Protein 6EDI (pdb70)

Secondary structure (DSSP, 8-state):
-EEEEE--GGGHHHHHHHSGGGGSS-EEEEEEEETTEEEEEEEE--SSSS--EEEEEEEEE-TTSBGGGHHHHHHHHHHHHHHHSTTTTHHHHTTEEEEEEEESS-EETTTEE---SSSBS-EEGGGS-TTTS-TTSEEEEEHHHHHHHHHHHHHHTT-HHHHEEEEE--TTHHHHSTTPPTTS---SS-EEEEEESSSEEEEEEEEETTTTEEEEEEE-GGGSBPBP--HHHHHHHHHHHHHHH-----SSSPPBGGGGTSHHHHHHHHHHHHS-SS-----S-HHHHHHHHHHT--HHHHHHHHHHHHHHHHHHHHHHHHH--SEEEE-SHHHHHTHHHHHSHHHHHHHHHHHTTSHHHHHH--GGGSEEEEE-S---HHHHHHHHHHHT--/-EEEEEE-GGGHHHHHHHSGGGSSS-EEEEEEEETTEEEEEEEE---SSS--EEEEEEEEE-TT-BGGGHHHHHHHHHHHHHHHSTTTTHHHHHTEEEEEEEESS-EETTTEE---SSSBS-EEGGGS-TTTS-TTSEEEEEHHHHHHHHHHHHHHHT-GGGTEEEEE--TTHHHHTTTPPTTS---SS-EEEEE-SSS-EEEEEEEETTTTEEEEEEE-GGGSBPBP--HHHHHHHHHHHHHHH-----TTSPPBGGGGTSHHHHHHHHHHHHT-SS--S-SS-HHHHHHHHHHT--HHHHHHHHHHHHHHHHHHHHHHHHH--SEEEE-SHHHHHTHHHHT-HHHHHHHHHHHTTSHHHHHH--GGGSEEEEE-S---HHHHHHHHHHHT--

Structure (mmCIF, N/CA/C/O backbone):
data_6EDI
#
_entry.id   6EDI
#
_cell.length_a   68.477
_cell.length_b   63.261
_cell.length_c   85.570
_cell.angle_alpha   90.000
_cell.angle_beta   107.810
_cell.angle_gamma   90.000
#
_symmetry.space_group_name_H-M   'P 1 21 1'
#
loop_
_entity.id
_entity.type
_entity.pdbx_description
1 polymer Glucokinase
2 water water
#
loop_
_atom_site.group_PDB
_atom_site.id
_atom_site.type_symbol
_atom_site.label_atom_id
_atom_site.label_alt_id
_atom_site.label_comp_id
_atom_site.label_asym_id
_atom_site.label_entity_id
_atom_site.label_seq_id
_atom_site.pdbx_PDB_ins_code
_atom_site.Cartn_x
_atom_site.Cartn_y
_atom_site.Cartn_z
_atom_site.occupancy
_atom_site.B_iso_or_equiv
_atom_site.auth_seq_id
_atom_site.auth_comp_id
_atom_site.auth_asym_id
_atom_site.auth_atom_id
_atom_site.pdbx_PDB_model_num
ATOM 1 N N . MET A 1 15 ? 9.908 -3.059 55.017 1.00 40.31 1 MET A N 1
ATOM 2 C CA . MET A 1 15 ? 9.797 -1.752 55.645 1.00 38.53 1 MET A CA 1
ATOM 3 C C . MET A 1 15 ? 10.168 -1.803 57.126 1.00 39.75 1 MET A C 1
ATOM 4 O O . MET A 1 15 ? 10.646 -2.821 57.623 1.00 43.45 1 MET A O 1
ATOM 9 N N . VAL A 1 16 ? 9.952 -0.692 57.820 1.00 31.07 2 VAL A N 1
ATOM 10 C CA . VAL A 1 16 ? 10.229 -0.609 59.249 1.00 32.35 2 VAL A CA 1
ATOM 11 C C . VAL A 1 16 ? 8.982 -0.978 60.055 1.00 35.60 2 VAL A C 1
ATOM 12 O O . VAL A 1 16 ? 7.970 -0.287 59.978 1.00 38.88 2 VAL A O 1
ATOM 16 N N . GLN A 1 17 ? 9.040 -2.060 60.821 1.00 35.70 3 GLN A N 1
ATOM 17 C CA . GLN A 1 17 ? 7.895 -2.393 61.674 1.00 37.24 3 GLN A CA 1
ATOM 18 C C . GLN A 1 17 ? 8.219 -2.100 63.114 1.00 35.37 3 GLN A C 1
ATOM 19 O O . GLN A 1 17 ? 9.225 -2.563 63.653 1.00 35.69 3 GLN A O 1
ATOM 25 N N . THR A 1 18 ? 7.352 -1.320 63.740 1.00 39.33 4 THR A N 1
ATOM 26 C CA . THR A 1 18 ? 7.569 -0.899 65.108 1.00 38.48 4 THR A CA 1
ATOM 27 C C . THR A 1 18 ? 6.332 -1.210 65.951 1.00 42.69 4 THR A C 1
ATOM 28 O O . THR A 1 18 ? 5.222 -0.785 65.623 1.00 46.88 4 THR A O 1
ATOM 32 N N . LYS A 1 19 ? 6.524 -1.971 67.025 1.00 39.69 5 LYS A N 1
ATOM 33 C CA . LYS A 1 19 ? 5.435 -2.292 67.937 1.00 42.20 5 LYS A CA 1
ATOM 34 C C . LYS A 1 19 ? 5.761 -1.789 69.339 1.00 39.89 5 LYS A C 1
ATOM 35 O O . LYS A 1 19 ? 6.798 -2.125 69.911 1.00 31.13 5 LYS A O 1
ATOM 41 N N . GLU A 1 20 ? 4.870 -0.988 69.903 1.00 35.34 6 GLU A N 1
ATOM 42 C CA . GLU A 1 20 ? 5.003 -0.622 71.303 1.00 32.92 6 GLU A CA 1
ATOM 43 C C . GLU A 1 20 ? 4.218 -1.657 72.095 1.00 36.77 6 GLU A C 1
ATOM 44 O O . GLU A 1 20 ? 3.103 -1.993 71.719 1.00 35.66 6 GLU A O 1
ATOM 50 N N . ILE A 1 21 ? 4.812 -2.181 73.164 1.00 34.24 7 ILE A N 1
ATOM 51 C CA . ILE A 1 21 ? 4.166 -3.199 73.982 1.00 33.26 7 ILE A CA 1
ATOM 52 C C . ILE A 1 21 ? 4.265 -2.858 75.458 1.00 35.71 7 ILE A C 1
ATOM 53 O O . ILE A 1 21 ? 5.171 -2.137 75.888 1.00 35.35 7 ILE A O 1
ATOM 58 N N . ALA A 1 22 ? 3.335 -3.387 76.242 1.00 33.56 8 ALA A N 1
ATOM 59 C CA . ALA A 1 22 ? 3.435 -3.275 77.688 1.00 36.45 8 ALA A CA 1
ATOM 60 C C . ALA A 1 22 ? 4.639 -4.070 78.156 1.00 33.34 8 ALA A C 1
ATOM 61 O O . ALA A 1 22 ? 4.952 -5.105 77.574 1.00 36.07 8 ALA A O 1
ATOM 63 N N . LEU A 1 23 ? 5.302 -3.619 79.219 1.00 32.89 9 LEU A N 1
ATOM 64 C CA . LEU A 1 23 ? 6.448 -4.367 79.749 1.00 33.71 9 LEU A CA 1
ATOM 65 C C . LEU A 1 23 ? 6.116 -5.831 80.045 1.00 39.63 9 LEU A C 1
ATOM 66 O O . LEU A 1 23 ? 6.936 -6.730 79.809 1.00 34.37 9 LEU A O 1
ATOM 71 N N . GLU A 1 24 ? 4.909 -6.069 80.547 1.00 34.92 10 GLU A N 1
ATOM 72 C CA . GLU A 1 24 ? 4.491 -7.424 80.886 1.00 40.55 10 GLU A CA 1
ATOM 73 C C . GLU A 1 24 ? 4.417 -8.314 79.641 1.00 37.35 10 GLU A C 1
ATOM 74 O O . GLU A 1 24 ? 4.546 -9.538 79.737 1.00 43.45 10 GLU A O 1
ATOM 80 N N . GLN A 1 25 ? 4.234 -7.699 78.474 1.00 37.32 11 GLN A N 1
ATOM 81 C CA . GLN A 1 25 ? 4.085 -8.439 77.217 1.00 36.32 11 GLN A CA 1
ATOM 82 C C . GLN A 1 25 ? 5.411 -8.677 76.496 1.00 33.32 11 GLN A C 1
ATOM 83 O O . GLN A 1 25 ? 5.406 -9.202 75.387 1.00 33.87 11 GLN A O 1
ATOM 89 N N . LEU A 1 26 ? 6.529 -8.281 77.101 1.00 37.40 12 LEU A N 1
ATOM 90 C CA . LEU A 1 26 ? 7.832 -8.355 76.418 1.00 33.29 12 LEU A CA 1
ATOM 91 C C . LEU A 1 26 ? 8.237 -9.770 75.994 1.00 39.06 12 LEU A C 1
ATOM 92 O O . LEU A 1 26 ? 8.429 -10.032 74.807 1.00 37.41 12 LEU A O 1
ATOM 97 N N . ALA A 1 27 ? 8.373 -10.680 76.951 1.00 37.59 13 ALA A N 1
ATOM 98 C CA . ALA A 1 27 ? 8.834 -12.028 76.615 1.00 38.99 13 ALA A CA 1
ATOM 99 C C . ALA A 1 27 ? 7.849 -12.696 75.661 1.00 36.92 13 ALA A C 1
ATOM 100 O O . ALA A 1 27 ? 8.233 -13.375 74.717 1.00 37.17 13 ALA A O 1
ATOM 102 N N . LEU A 1 28 ? 6.569 -12.490 75.934 1.00 32.96 14 LEU A N 1
ATOM 103 C CA . LEU A 1 28 ? 5.483 -12.941 75.076 1.00 34.45 14 LEU A CA 1
ATOM 104 C C . LEU A 1 28 ? 5.674 -12.514 73.616 1.00 36.53 14 LEU A C 1
ATOM 105 O O . LEU A 1 28 ? 5.400 -13.276 72.678 1.00 36.94 14 LEU A O 1
ATOM 110 N N . THR A 1 29 ? 6.127 -11.279 73.441 1.00 36.75 15 THR A N 1
ATOM 111 C CA . THR A 1 29 ? 6.352 -10.697 72.128 1.00 34.99 15 THR A CA 1
ATOM 112 C C . THR A 1 29 ? 7.621 -11.278 71.516 1.00 33.62 15 THR A C 1
ATOM 113 O O . THR A 1 29 ? 7.652 -11.614 70.328 1.00 33.24 15 THR A O 1
ATOM 117 N N . LEU A 1 30 ? 8.660 -11.413 72.335 1.00 34.58 16 LEU A N 1
ATOM 118 C CA . LEU A 1 30 ? 9.915 -12.009 71.879 1.00 38.93 16 LEU A CA 1
ATOM 119 C C . LEU A 1 30 ? 9.754 -13.477 71.477 1.00 42.45 16 LEU A C 1
ATOM 120 O O . LEU A 1 30 ? 10.286 -13.906 70.452 1.00 43.38 16 LEU A O 1
ATOM 125 N N . THR A 1 31 ? 9.029 -14.242 72.290 1.00 38.25 17 THR A N 1
ATOM 126 C CA . THR A 1 31 ? 8.793 -15.658 72.007 1.00 42.01 17 THR A CA 1
ATOM 127 C C . THR A 1 31 ? 7.766 -15.850 70.899 1.00 42.39 17 THR A C 1
ATOM 128 O O . THR A 1 31 ? 7.768 -16.876 70.213 1.00 48.55 17 THR A O 1
ATOM 132 N N . GLY A 1 32 ? 6.900 -14.858 70.721 1.00 42.40 18 GLY A N 1
ATOM 133 C CA . GLY A 1 32 ? 5.817 -14.949 69.756 1.00 41.63 18 GLY A CA 1
ATOM 134 C C . GLY A 1 32 ? 6.202 -14.829 68.289 1.00 45.95 18 GLY A C 1
ATOM 135 O O . GLY A 1 32 ? 5.460 -15.282 67.418 1.00 48.80 18 GLY A O 1
ATOM 136 N N . ASP A 1 33 ? 7.351 -14.215 68.018 1.00 40.49 19 ASP A N 1
ATOM 137 C CA . ASP A 1 33 ? 7.832 -13.998 66.654 1.00 42.82 19 ASP A CA 1
ATOM 138 C C . ASP A 1 33 ? 9.262 -14.531 66.573 1.00 40.80 19 ASP A C 1
ATOM 139 O O . ASP A 1 33 ? 10.182 -13.931 67.125 1.00 37.89 19 ASP A O 1
ATOM 144 N N . ALA A 1 34 ? 9.441 -15.645 65.862 1.00 45.87 20 ALA A N 1
ATOM 145 C CA . ALA A 1 34 ? 10.719 -16.357 65.798 1.00 40.76 20 ALA A CA 1
ATOM 146 C C . ALA A 1 34 ? 11.879 -15.533 65.241 1.00 38.92 20 ALA A C 1
ATOM 147 O O . ALA A 1 34 ? 13.039 -15.874 65.457 1.00 37.51 20 ALA A O 1
ATOM 149 N N . SER A 1 35 ? 11.579 -14.469 64.505 1.00 41.72 21 SER A N 1
ATOM 150 C CA . SER A 1 35 ? 12.633 -13.584 64.024 1.00 38.74 21 SER A CA 1
ATOM 151 C C . SER A 1 35 ? 13.552 -13.183 65.166 1.00 39.03 21 SER A C 1
ATOM 152 O O . SER A 1 35 ? 14.768 -13.164 65.012 1.00 33.50 21 SER A O 1
ATOM 155 N N . TRP A 1 36 ? 12.959 -12.905 66.322 1.00 32.28 22 TRP A N 1
ATOM 156 C CA . TRP A 1 36 ? 13.712 -12.586 67.528 1.00 35.41 22 TRP A CA 1
ATOM 157 C C . TRP A 1 36 ? 14.632 -13.713 68.011 1.00 38.28 22 TRP A C 1
ATOM 158 O O . TRP A 1 36 ? 15.575 -13.458 68.762 1.00 36.66 22 TRP A O 1
ATOM 169 N N . SER A 1 37 ? 14.345 -14.952 67.613 1.00 37.55 23 SER A N 1
ATOM 170 C CA . SER A 1 37 ? 15.138 -16.097 68.069 1.00 37.40 23 SER A CA 1
ATOM 171 C C . SER A 1 37 ? 16.549 -16.152 67.479 1.00 36.13 23 SER A C 1
ATOM 172 O O . SER A 1 37 ? 17.415 -16.850 68.011 1.00 38.68 23 SER A O 1
ATOM 175 N N . SER A 1 38 ? 16.790 -15.427 66.390 1.00 37.14 24 SER A N 1
ATOM 176 C CA . SER A 1 38 ? 18.113 -15.466 65.765 1.00 35.21 24 SER A CA 1
ATOM 177 C C . SER A 1 38 ? 18.633 -14.104 65.299 1.00 37.69 24 SER A C 1
ATOM 178 O O . SER A 1 38 ? 17.873 -13.146 65.144 1.00 29.34 24 SER A O 1
ATOM 181 N N . GLY A 1 39 ? 19.940 -14.033 65.077 1.00 33.47 25 GLY A N 1
ATOM 182 C CA . GLY A 1 39 ? 20.568 -12.797 64.630 1.00 35.23 25 GLY A CA 1
ATOM 183 C C . GLY A 1 39 ? 20.999 -11.881 65.756 1.00 32.97 25 GLY A C 1
ATOM 184 O O . GLY A 1 39 ? 20.602 -12.070 66.912 1.00 30.68 25 GLY A O 1
ATOM 185 N N . PRO A 1 40 ? 21.809 -10.864 65.421 1.00 32.38 26 PRO A N 1
ATOM 186 C CA . PRO A 1 40 ? 22.260 -9.894 66.418 1.00 30.01 26 PRO A CA 1
ATOM 187 C C . PRO A 1 40 ? 21.059 -9.135 66.960 1.00 29.42 26 PRO A C 1
ATOM 188 O O . PRO A 1 40 ? 20.076 -8.950 66.247 1.00 32.22 26 PRO A O 1
ATOM 192 N N . ILE A 1 41 ? 21.140 -8.707 68.210 1.00 29.25 27 ILE A N 1
ATOM 193 C CA . ILE A 1 41 ? 20.106 -7.866 68.783 1.00 27.87 27 ILE A CA 1
ATOM 194 C C . ILE A 1 41 ? 20.719 -6.519 69.149 1.00 23.66 27 ILE A C 1
ATOM 195 O O . ILE A 1 41 ? 21.741 -6.462 69.827 1.00 27.76 27 ILE A O 1
ATOM 200 N N . TYR A 1 42 ? 20.083 -5.434 68.707 1.00 29.38 28 TYR A N 1
ATOM 201 C CA . TYR A 1 42 ? 20.547 -4.089 69.027 1.00 27.02 28 TYR A CA 1
ATOM 202 C C . TYR A 1 42 ? 19.580 -3.437 70.041 1.00 27.54 28 TYR A C 1
ATOM 203 O O . TYR A 1 42 ? 18.385 -3.287 69.775 1.00 29.92 28 TYR A O 1
ATOM 212 N N . VAL A 1 43 ? 20.099 -3.110 71.223 1.00 27.08 29 VAL A N 1
ATOM 213 C CA . VAL A 1 43 ? 19.288 -2.506 72.277 1.00 27.15 29 VAL A CA 1
ATOM 214 C C . VAL A 1 43 ? 19.102 -1.031 71.948 1.00 26.97 29 VAL A C 1
ATOM 215 O O . VAL A 1 43 ? 20.068 -0.333 71.585 1.00 25.03 29 VAL A O 1
ATOM 219 N N . VAL A 1 44 ? 17.853 -0.585 72.020 1.00 26.25 30 VAL A N 1
ATOM 220 C CA . VAL A 1 44 ? 17.501 0.767 71.630 1.00 28.46 30 VAL A CA 1
ATOM 221 C C . VAL A 1 44 ? 16.771 1.446 72.771 1.00 28.43 30 VAL A C 1
ATOM 222 O O . VAL A 1 44 ? 16.049 0.805 73.555 1.00 30.46 30 VAL A O 1
ATOM 226 N N . CYS A 1 45 ? 16.971 2.752 72.865 1.00 24.44 31 CYS A N 1
ATOM 227 C CA . CYS A 1 45 ? 16.364 3.553 73.915 1.00 27.81 31 CYS A CA 1
ATOM 228 C C . CYS A 1 45 ? 16.418 5.007 73.481 1.00 28.35 31 CYS A C 1
ATOM 229 O O . CYS A 1 45 ? 17.425 5.467 72.953 1.00 28.93 31 CYS A O 1
ATOM 232 N N . ASP A 1 46 ? 15.317 5.719 73.677 1.00 29.29 32 ASP A N 1
ATOM 233 C CA . ASP A 1 46 ? 15.285 7.143 73.388 1.00 30.45 32 ASP A CA 1
ATOM 234 C C . ASP A 1 46 ? 14.533 7.830 74.518 1.00 35.84 32 ASP A C 1
ATOM 235 O O . ASP A 1 46 ? 13.555 7.285 75.044 1.00 34.78 32 ASP A O 1
ATOM 240 N N . VAL A 1 47 ? 15.021 9.001 74.920 1.00 36.68 33 VAL A N 1
ATOM 241 C CA . VAL A 1 47 ? 14.361 9.801 75.946 1.00 38.75 33 VAL A CA 1
ATOM 242 C C . VAL A 1 47 ? 13.820 11.098 75.340 1.00 41.53 33 VAL A C 1
ATOM 243 O O . VAL A 1 47 ? 14.508 11.756 74.567 1.00 41.42 33 VAL A O 1
ATOM 247 N N . GLY A 1 48 ? 12.576 11.443 75.658 1.00 41.14 34 GLY A N 1
ATOM 248 C CA . GLY A 1 48 ? 11.984 12.697 75.203 1.00 43.43 34 GLY A CA 1
ATOM 249 C C . GLY A 1 48 ? 10.681 12.992 75.928 1.00 48.91 34 GLY A C 1
ATOM 250 O O . GLY A 1 48 ? 9.762 12.166 75.926 1.00 45.93 34 GLY A O 1
ATOM 251 N N . GLY A 1 49 ? 10.590 14.162 76.555 1.00 48.44 35 GLY A N 1
ATOM 252 C CA . GLY A 1 49 ? 9.436 14.474 77.382 1.00 50.90 35 GLY A CA 1
ATOM 253 C C . GLY A 1 49 ? 9.467 13.699 78.688 1.00 46.57 35 GLY A C 1
ATOM 254 O O . GLY A 1 49 ? 10.459 13.733 79.414 1.00 51.01 35 GLY A O 1
ATOM 255 N N . THR A 1 50 ? 8.376 13.002 78.988 1.00 47.01 36 THR A N 1
ATOM 256 C CA . THR A 1 50 ? 8.291 12.177 80.190 1.00 51.86 36 THR A CA 1
ATOM 257 C C . THR A 1 50 ? 8.455 10.724 79.847 1.00 48.24 36 THR A C 1
ATOM 258 O O . THR A 1 50 ? 8.079 9.849 80.631 1.00 49.06 36 THR A O 1
ATOM 262 N N . SER A 1 51 ? 9.004 10.466 78.667 1.00 46.69 37 SER A N 1
ATOM 263 C CA . SER A 1 51 ? 8.866 9.158 78.062 1.00 45.19 37 SER A CA 1
ATOM 264 C C . SER A 1 51 ? 10.200 8.570 77.650 1.00 41.83 37 SER A C 1
ATOM 265 O O . SER A 1 51 ? 10.947 9.170 76.872 1.00 41.67 37 SER A O 1
ATOM 268 N N . ALA A 1 52 ? 10.492 7.390 78.181 1.00 37.80 38 ALA A N 1
ATOM 269 C CA . ALA A 1 52 ? 11.711 6.682 77.841 1.00 38.72 38 ALA A CA 1
ATOM 270 C C . ALA A 1 52 ? 11.328 5.367 77.181 1.00 39.54 38 ALA A C 1
ATOM 271 O O . ALA A 1 52 ? 10.886 4.436 77.852 1.00 38.38 38 ALA A O 1
ATOM 273 N N . ARG A 1 53 ? 11.474 5.281 75.865 1.00 38.22 39 ARG A N 1
ATOM 274 C CA . ARG A 1 53 ? 11.154 4.031 75.197 1.00 32.10 39 ARG A CA 1
ATOM 275 C C . ARG A 1 53 ? 12.392 3.159 75.238 1.00 32.84 39 ARG A C 1
ATOM 276 O O . ARG A 1 53 ? 13.476 3.610 74.895 1.00 27.88 39 ARG A O 1
ATOM 284 N N . VAL A 1 54 ? 12.239 1.921 75.699 1.00 31.25 40 VAL A N 1
ATOM 285 C CA . VAL A 1 54 ? 13.376 1.009 75.816 1.00 26.94 40 VAL A CA 1
ATOM 286 C C . VAL A 1 54 ? 13.014 -0.276 75.088 1.00 27.52 40 VAL A C 1
ATOM 287 O O . VAL A 1 54 ? 11.954 -0.834 75.321 1.00 27.32 40 VAL A O 1
ATOM 291 N N . GLY A 1 55 ? 13.878 -0.762 74.209 1.00 26.51 41 GLY A N 1
ATOM 292 C CA . GLY A 1 55 ? 13.551 -1.994 73.520 1.00 27.13 41 GLY A CA 1
ATOM 293 C C . GLY A 1 55 ? 14.689 -2.598 72.721 1.00 27.54 41 GLY A C 1
ATOM 294 O O . GLY A 1 55 ? 15.854 -2.424 73.046 1.00 27.77 41 GLY A O 1
ATOM 295 N N . PHE A 1 56 ? 14.321 -3.313 71.666 1.00 30.07 42 PHE A N 1
ATOM 296 C CA . PHE A 1 56 ? 15.254 -4.148 70.926 1.00 30.07 42 PHE A CA 1
ATOM 297 C C . PHE A 1 56 ? 14.973 -4.008 69.448 1.00 29.21 42 PHE A C 1
ATOM 298 O O . PHE A 1 56 ? 13.825 -3.824 69.039 1.00 29.35 42 PHE A O 1
ATOM 306 N N . SER A 1 57 ? 16.023 -4.092 68.642 1.00 26.42 43 SER A N 1
ATOM 307 C CA . SER A 1 57 ? 15.867 -3.989 67.201 1.00 31.34 43 SER A CA 1
ATOM 308 C C . SER A 1 57 ? 16.694 -5.069 66.526 1.00 28.50 43 SER A C 1
ATOM 309 O O . SER A 1 57 ? 17.666 -5.567 67.092 1.00 27.66 43 SER A O 1
ATOM 312 N N . GLN A 1 58 ? 16.305 -5.428 65.312 1.00 29.35 44 GLN A N 1
ATOM 313 C CA . GLN A 1 58 ? 17.111 -6.339 64.519 1.00 35.56 44 GLN A CA 1
ATOM 314 C C . GLN A 1 58 ? 16.794 -6.066 63.063 1.00 37.98 44 GLN A C 1
ATOM 315 O O . GLN A 1 58 ? 15.794 -5.413 62.757 1.00 35.52 44 GLN A O 1
ATOM 321 N N . ALA A 1 59 ? 17.656 -6.538 62.169 1.00 37.69 45 ALA A N 1
ATOM 322 C CA . ALA A 1 59 ? 17.364 -6.510 60.743 1.00 46.16 45 ALA A CA 1
ATOM 323 C C . ALA A 1 59 ? 16.812 -7.860 60.266 1.00 54.25 45 ALA A C 1
ATOM 324 O O . ALA A 1 59 ? 16.248 -8.631 61.042 1.00 48.62 45 ALA A O 1
ATOM 326 N N . SER A 1 60 ? 16.977 -8.116 58.971 1.00 61.28 46 SER A N 1
ATOM 327 C CA . SER A 1 60 ? 16.681 -9.403 58.336 1.00 62.77 46 SER A CA 1
ATOM 328 C C . SER A 1 60 ? 17.298 -9.314 56.938 1.00 67.70 46 SER A C 1
ATOM 329 O O . SER A 1 60 ? 17.130 -8.304 56.260 1.00 67.31 46 SER A O 1
ATOM 332 N N . GLN A 1 61 ? 18.018 -10.348 56.504 1.00 70.92 47 GLN A N 1
ATOM 333 C CA . GLN A 1 61 ? 18.836 -10.236 55.285 1.00 71.70 47 GLN A CA 1
ATOM 334 C C . GLN A 1 61 ? 18.067 -10.248 53.955 1.00 72.84 47 GLN A C 1
ATOM 335 O O . GLN A 1 61 ? 17.596 -11.297 53.499 1.00 74.57 47 GLN A O 1
ATOM 341 N N . HIS A 1 62 ? 17.942 -9.063 53.354 1.00 69.50 48 HIS A N 1
ATOM 342 C CA . HIS A 1 62 ? 17.445 -8.897 51.986 1.00 70.36 48 HIS A CA 1
ATOM 343 C C . HIS A 1 62 ? 18.143 -7.681 51.368 1.00 72.39 48 HIS A C 1
ATOM 344 O O . HIS A 1 62 ? 19.150 -7.205 51.898 1.00 72.39 48 HIS A O 1
ATOM 351 N N . ASP A 1 63 ? 17.621 -7.189 50.244 1.00 76.14 49 ASP A N 1
ATOM 352 C CA . ASP A 1 63 ? 17.957 -5.841 49.762 1.00 76.41 49 ASP A CA 1
ATOM 353 C C . ASP A 1 63 ? 16.746 -4.947 50.042 1.00 68.90 49 ASP A C 1
ATOM 354 O O . ASP A 1 63 ? 16.702 -3.764 49.688 1.00 64.54 49 ASP A O 1
ATOM 359 N N . ARG A 1 64 ? 15.758 -5.567 50.676 1.00 70.76 50 ARG A N 1
ATOM 360 C CA . ARG A 1 64 ? 14.679 -4.874 51.355 1.00 67.04 50 ARG A CA 1
ATOM 361 C C . ARG A 1 64 ? 14.719 -5.427 52.776 1.00 65.05 50 ARG A C 1
ATOM 362 O O . ARG A 1 64 ? 13.884 -6.257 53.153 1.00 70.50 50 ARG A O 1
ATOM 370 N N . SER A 1 65 ? 15.698 -4.967 53.554 1.00 58.92 51 SER A N 1
ATOM 371 C CA . SER A 1 65 ? 16.072 -5.621 54.812 1.00 59.40 51 SER A CA 1
ATOM 372 C C . SER A 1 65 ? 14.928 -5.878 55.787 1.00 62.55 51 SER A C 1
ATOM 373 O O . SER A 1 65 ? 14.895 -6.917 56.447 1.00 65.24 51 SER A O 1
ATOM 376 N N . GLY A 1 66 ? 13.979 -4.955 55.867 1.00 54.16 52 GLY A N 1
ATOM 377 C CA . GLY A 1 66 ? 12.988 -5.027 56.920 1.00 51.22 52 GLY A CA 1
ATOM 378 C C . GLY A 1 66 ? 13.690 -4.803 58.245 1.00 47.33 52 GLY A C 1
ATOM 379 O O . GLY A 1 66 ? 14.603 -5.538 58.624 1.00 47.11 52 GLY A O 1
ATOM 380 N N . LEU A 1 67 ? 13.289 -3.756 58.949 1.00 34.11 53 LEU A N 1
ATOM 381 C CA . LEU A 1 67 ? 13.875 -3.482 60.243 1.00 34.10 53 LEU A CA 1
ATOM 382 C C . LEU A 1 67 ? 12.734 -3.627 61.221 1.00 36.38 53 LEU A C 1
ATOM 383 O O . LEU A 1 67 ? 11.632 -3.178 60.924 1.00 35.93 53 LEU A O 1
ATOM 388 N N . HIS A 1 68 ? 12.982 -4.277 62.354 1.00 33.65 54 HIS A N 1
ATOM 389 C CA . HIS A 1 68 ? 11.942 -4.461 63.361 1.00 34.26 54 HIS A CA 1
ATOM 390 C C . HIS A 1 68 ? 12.381 -3.854 64.690 1.00 31.15 54 HIS A C 1
ATOM 391 O O . HIS A 1 68 ? 13.537 -3.984 65.097 1.00 31.09 54 HIS A O 1
ATOM 398 N N . ILE A 1 69 ? 11.449 -3.181 65.359 1.00 30.41 55 ILE A N 1
ATOM 399 C CA . ILE A 1 69 ? 11.702 -2.652 66.689 1.00 31.92 55 ILE A CA 1
ATOM 400 C C . ILE A 1 69 ? 10.530 -3.025 67.586 1.00 30.59 55 ILE A C 1
ATOM 401 O O . ILE A 1 69 ? 9.376 -3.021 67.159 1.00 33.45 55 ILE A O 1
ATOM 406 N N . ILE A 1 70 ? 10.852 -3.399 68.817 1.00 27.22 56 ILE A N 1
ATOM 407 C CA . ILE A 1 70 ? 9.850 -3.570 69.854 1.00 31.15 56 ILE A CA 1
ATOM 408 C C . ILE A 1 70 ? 10.293 -2.711 71.018 1.00 29.04 56 ILE A C 1
ATOM 409 O O . ILE A 1 70 ? 11.446 -2.771 71.407 1.00 27.74 56 ILE A O 1
ATOM 414 N N . TYR A 1 71 ? 9.397 -1.920 71.602 1.00 31.39 57 TYR A N 1
ATOM 415 C CA . TYR A 1 71 ? 9.799 -1.130 72.757 1.00 26.66 57 TYR A CA 1
ATOM 416 C C . TYR A 1 71 ? 8.685 -1.016 73.775 1.00 30.60 57 TYR A C 1
ATOM 417 O O . TYR A 1 71 ? 7.506 -1.108 73.434 1.00 31.48 57 TYR A O 1
ATOM 426 N N . VAL A 1 72 ? 9.086 -0.820 75.026 1.00 26.86 58 VAL A N 1
ATOM 427 C CA . VAL A 1 72 ? 8.174 -0.521 76.119 1.00 33.26 58 VAL A CA 1
ATOM 428 C C . VAL A 1 72 ? 8.307 0.962 76.415 1.00 33.31 58 VAL A C 1
ATOM 429 O O . VAL A 1 72 ? 9.420 1.486 76.492 1.00 34.41 58 VAL A O 1
ATOM 433 N N . ARG A 1 73 ? 7.188 1.661 76.550 1.00 30.83 59 ARG A N 1
ATOM 434 C CA . ARG A 1 73 ? 7.274 3.063 76.931 1.00 35.73 59 ARG A CA 1
ATOM 435 C C . ARG A 1 73 ? 7.225 3.159 78.444 1.00 38.59 59 ARG A C 1
ATOM 436 O O . ARG A 1 73 ? 6.231 2.784 79.065 1.00 36.77 59 ARG A O 1
ATOM 444 N N . PHE A 1 74 ? 8.315 3.633 79.036 1.00 35.37 60 PHE A N 1
ATOM 445 C CA . PHE A 1 74 ? 8.359 3.866 80.471 1.00 40.20 60 PHE A CA 1
ATOM 446 C C . PHE A 1 74 ? 8.093 5.340 80.695 1.00 41.00 60 PHE A C 1
ATOM 447 O O . PHE A 1 74 ? 8.289 6.151 79.789 1.00 40.02 60 PHE A O 1
ATOM 455 N N . LYS A 1 75 ? 7.631 5.690 81.890 1.00 42.66 61 LYS A N 1
ATOM 456 C CA . LYS A 1 75 ? 7.347 7.079 82.200 1.00 43.36 61 LYS A CA 1
ATOM 457 C C . LYS A 1 75 ? 8.344 7.599 83.213 1.00 39.96 61 LYS A C 1
ATOM 458 O O . LYS A 1 75 ? 8.515 7.010 84.281 1.00 39.21 61 LYS A O 1
ATOM 464 N N . VAL A 1 76 ? 9.012 8.697 82.864 1.00 43.48 62 VAL A N 1
ATOM 465 C CA . VAL A 1 76 ? 9.931 9.374 83.774 1.00 43.79 62 VAL A CA 1
ATOM 466 C C . VAL A 1 76 ? 9.121 10.160 84.809 1.00 44.12 62 VAL A C 1
ATOM 467 O O . VAL A 1 76 ? 8.829 11.347 84.632 1.00 45.06 62 VAL A O 1
ATOM 471 N N . THR A 1 77 ? 8.760 9.481 85.888 1.00 44.03 63 THR A N 1
ATOM 472 C CA . THR A 1 77 ? 7.830 10.031 86.864 1.00 44.18 63 THR A C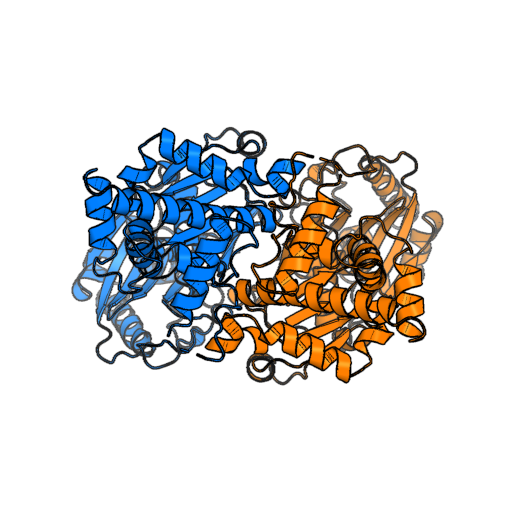A 1
ATOM 473 C C . THR A 1 77 ? 8.515 10.973 87.840 1.00 42.41 63 THR A C 1
ATOM 474 O O . THR A 1 77 ? 7.847 11.765 88.506 1.00 48.06 63 THR A O 1
ATOM 478 N N . LYS A 1 78 ? 9.841 10.882 87.928 1.00 45.20 64 LYS A N 1
ATOM 479 C CA . LYS A 1 78 ? 10.621 11.713 88.850 1.00 46.02 64 LYS A CA 1
ATOM 480 C C . LYS A 1 78 ? 11.298 12.871 88.113 1.00 41.36 64 LYS A C 1
ATOM 481 O O . LYS A 1 78 ? 12.062 13.630 88.708 1.00 42.59 64 LYS A O 1
ATOM 487 N N . SER A 1 79 ? 11.008 13.001 86.817 1.00 40.05 65 SER A N 1
ATOM 488 C CA . SER A 1 79 ? 11.651 14.012 85.970 1.00 43.31 65 SER A CA 1
ATOM 489 C C . SER A 1 79 ? 13.169 13.949 86.126 1.00 36.09 65 SER A C 1
ATOM 490 O O . SER A 1 79 ? 13.832 14.974 86.272 1.00 42.06 65 SER A O 1
ATOM 493 N N . ASP A 1 80 ? 13.701 12.729 86.095 1.00 39.48 66 ASP A N 1
ATOM 494 C CA . ASP A 1 80 ? 15.089 12.459 86.458 1.00 40.39 66 ASP A CA 1
ATOM 495 C C . ASP A 1 80 ? 15.679 11.402 85.523 1.00 40.05 66 ASP A C 1
ATOM 496 O O . ASP A 1 80 ? 15.152 10.288 85.430 1.00 34.78 66 ASP A O 1
ATOM 501 N N . ILE A 1 81 ? 16.787 11.747 84.863 1.00 34.28 67 ILE A N 1
ATOM 502 C CA . ILE A 1 81 ? 17.412 10.879 83.855 1.00 36.28 67 ILE A CA 1
ATOM 503 C C . ILE A 1 81 ? 17.945 9.572 84.439 1.00 33.76 67 ILE A C 1
ATOM 504 O O . ILE A 1 81 ? 18.081 8.573 83.726 1.00 35.58 67 ILE A O 1
ATOM 509 N N . ARG A 1 82 ? 18.262 9.584 85.731 1.00 37.60 68 ARG A N 1
ATOM 510 C CA . ARG A 1 82 ? 18.806 8.404 86.401 1.00 34.64 68 ARG A CA 1
ATOM 511 C C . ARG A 1 82 ? 17.740 7.324 86.554 1.00 37.84 68 ARG A C 1
ATOM 512 O O . ARG A 1 82 ? 18.049 6.172 86.844 1.00 36.98 68 ARG A O 1
ATOM 520 N N . GLN A 1 83 ? 16.484 7.696 86.336 1.00 37.47 69 GLN A N 1
ATOM 521 C CA . GLN A 1 83 ? 15.391 6.724 86.338 1.00 35.99 69 GLN A CA 1
ATOM 522 C C . GLN A 1 83 ? 15.521 5.701 85.198 1.00 34.80 69 GLN A C 1
ATOM 523 O O . GLN A 1 83 ? 14.881 4.656 85.227 1.00 36.68 69 GLN A O 1
ATOM 529 N N . LEU A 1 84 ? 16.371 5.980 84.207 1.00 37.33 70 LEU A N 1
ATOM 530 C CA . LEU A 1 84 ? 16.637 4.987 83.166 1.00 36.04 70 LEU A CA 1
ATOM 531 C C . LEU A 1 84 ? 17.120 3.680 83.802 1.00 34.69 70 LEU A C 1
ATOM 532 O O . LEU A 1 84 ? 16.782 2.604 83.329 1.00 34.82 70 LEU A O 1
ATOM 537 N N . LEU A 1 85 ? 17.882 3.785 84.892 1.00 37.72 71 LEU A N 1
ATOM 538 C CA . LEU A 1 85 ? 18.433 2.605 85.567 1.00 38.98 71 LEU A CA 1
ATOM 539 C C . LEU A 1 85 ? 17.332 1.673 86.060 1.00 38.48 71 LEU A C 1
ATOM 540 O O . LEU A 1 85 ? 17.418 0.451 85.907 1.00 37.35 71 LEU A O 1
ATOM 545 N N . GLU A 1 86 ? 16.296 2.255 86.648 1.00 39.54 72 GLU A N 1
ATOM 546 C CA . GLU A 1 86 ? 15.143 1.480 87.073 1.00 38.67 72 GLU A CA 1
ATOM 547 C C . GLU A 1 86 ? 14.563 0.754 85.879 1.00 35.73 72 GLU A C 1
ATOM 548 O O . GLU A 1 86 ? 14.278 -0.443 85.951 1.00 37.40 72 GLU A O 1
ATOM 554 N N . PHE A 1 87 ? 14.406 1.482 84.774 1.00 37.07 73 PHE A N 1
ATOM 555 C CA . PHE A 1 87 ? 13.776 0.929 83.576 1.00 36.12 73 PHE A CA 1
ATOM 556 C C . PHE A 1 87 ? 14.578 -0.244 83.007 1.00 33.39 73 PHE A C 1
ATOM 557 O O . PHE A 1 87 ? 14.016 -1.290 82.683 1.00 34.22 73 PHE A O 1
ATOM 565 N N . PHE A 1 88 ? 15.889 -0.065 82.885 1.00 34.38 74 PHE A N 1
ATOM 566 C CA . PHE A 1 88 ? 16.731 -1.130 82.356 1.00 34.17 74 PHE A CA 1
ATOM 567 C C . PHE A 1 88 ? 16.644 -2.366 83.249 1.00 36.80 74 PHE A C 1
ATOM 568 O O . PHE A 1 88 ? 16.571 -3.495 82.759 1.00 36.37 74 PHE A O 1
ATOM 576 N N . ASP A 1 89 ? 16.616 -2.147 84.561 1.00 36.88 75 ASP A N 1
ATOM 577 C CA . ASP A 1 89 ? 16.472 -3.263 85.488 1.00 37.62 75 ASP A CA 1
ATOM 578 C C . ASP A 1 89 ? 15.098 -3.949 85.374 1.00 34.84 75 ASP A C 1
ATOM 579 O O . ASP A 1 89 ? 15.022 -5.177 85.389 1.00 37.79 75 ASP A O 1
ATOM 584 N N . GLU A 1 90 ? 14.021 -3.176 85.234 1.00 33.60 76 GLU A N 1
ATOM 585 C CA . GLU A 1 90 ? 12.700 -3.780 85.017 1.00 37.95 76 GLU A CA 1
ATOM 586 C C . GLU A 1 90 ? 12.643 -4.626 83.743 1.00 38.83 76 GLU A C 1
ATOM 587 O O . GLU A 1 90 ? 11.957 -5.647 83.701 1.00 35.65 76 GLU A O 1
ATOM 593 N N . VAL A 1 91 ? 13.348 -4.195 82.699 1.00 37.88 77 VAL A N 1
ATOM 594 C CA . VAL A 1 91 ? 13.379 -4.952 81.447 1.00 34.13 77 VAL A CA 1
ATOM 595 C C . VAL A 1 91 ? 14.168 -6.234 81.660 1.00 37.56 77 VAL A C 1
ATOM 596 O O . VAL A 1 91 ? 13.744 -7.329 81.261 1.00 36.17 77 VAL A O 1
ATOM 600 N N . LEU A 1 92 ? 15.311 -6.081 82.317 1.00 35.14 78 LEU A N 1
ATOM 601 C CA . LEU A 1 92 ? 16.221 -7.185 82.558 1.00 41.82 78 LEU A CA 1
ATOM 602 C C . LEU A 1 92 ? 15.599 -8.222 83.506 1.00 43.16 78 LEU A C 1
ATOM 603 O O . LEU A 1 92 ? 15.598 -9.410 83.204 1.00 45.48 78 LEU A O 1
ATOM 608 N N . GLN A 1 93 ? 15.038 -7.771 84.627 1.00 44.39 79 GLN A N 1
ATOM 609 C CA . GLN A 1 93 ? 14.372 -8.685 85.556 1.00 46.90 79 GLN A CA 1
ATOM 610 C C . GLN A 1 93 ? 13.166 -9.365 84.902 1.00 45.46 79 GLN A C 1
ATOM 611 O O . GLN A 1 93 ? 12.842 -10.510 85.225 1.00 47.77 79 GLN A O 1
ATOM 617 N N . HIS A 1 94 ? 12.510 -8.680 83.969 1.00 41.92 80 HIS A N 1
ATOM 618 C CA . HIS A 1 94 ? 11.372 -9.281 83.273 1.00 42.91 80 HIS A CA 1
ATOM 619 C C . HIS A 1 94 ? 11.825 -10.393 82.342 1.00 42.51 80 HIS A C 1
ATOM 620 O O . HIS A 1 94 ? 11.152 -11.415 82.221 1.00 44.62 80 HIS A O 1
ATOM 627 N N . LEU A 1 95 ? 12.946 -10.176 81.654 1.00 40.94 81 LEU A N 1
ATOM 628 C CA . LEU A 1 95 ? 13.481 -11.181 80.745 1.00 40.98 81 LEU A CA 1
ATOM 629 C C . LEU A 1 95 ? 13.928 -12.441 81.487 1.00 44.80 81 LEU A C 1
ATOM 630 O O . LEU A 1 95 ? 13.717 -13.550 81.004 1.00 45.44 81 LEU A O 1
ATOM 635 N N . LYS A 1 96 ? 14.551 -12.272 82.653 1.00 45.68 82 LYS A N 1
ATOM 636 C CA . LYS A 1 96 ? 15.013 -13.419 83.438 1.00 49.40 82 LYS A CA 1
ATOM 637 C C . LYS A 1 96 ? 13.833 -14.146 84.088 1.00 50.62 82 LYS A C 1
ATOM 638 O O . LYS A 1 96 ? 13.894 -15.351 84.331 1.00 54.52 82 LYS A O 1
ATOM 644 N N . LYS A 1 97 ? 12.760 -13.407 84.360 1.00 47.78 83 LYS A N 1
ATOM 645 C CA . LYS A 1 97 ? 11.581 -13.962 85.022 1.00 51.24 83 LYS A CA 1
ATOM 646 C C . LYS A 1 97 ? 10.573 -14.572 84.049 1.00 53.90 83 LYS A C 1
ATOM 647 O O . LYS A 1 97 ? 9.830 -15.484 84.419 1.00 51.04 83 LYS A O 1
ATOM 653 N N . ASN A 1 98 ? 10.526 -14.053 82.822 1.00 50.67 84 ASN A N 1
ATOM 654 C CA . ASN A 1 98 ? 9.538 -14.515 81.843 1.00 47.60 84 ASN A CA 1
ATOM 655 C C . ASN A 1 98 ? 10.121 -15.207 80.607 1.00 51.57 84 ASN A C 1
ATOM 656 O O . ASN A 1 98 ? 9.389 -15.495 79.659 1.00 53.60 84 ASN A O 1
ATOM 661 N N . LEU A 1 99 ? 11.420 -15.491 80.618 1.00 45.27 85 LEU A N 1
ATOM 662 C CA . LEU A 1 99 ? 12.007 -16.336 79.581 1.00 50.35 85 LEU A CA 1
ATOM 663 C C . LEU A 1 99 ? 12.462 -17.654 80.204 1.00 52.11 85 LEU A C 1
ATOM 664 O O . LEU A 1 99 ? 12.941 -17.676 81.343 1.00 51.59 85 LEU A O 1
ATOM 669 N N . PRO A 1 100 ? 12.273 -18.764 79.471 1.00 51.88 86 PRO A N 1
ATOM 670 C CA . PRO A 1 100 ? 12.527 -20.107 80.008 1.00 51.62 86 PRO A CA 1
ATOM 671 C C . PRO A 1 100 ? 13.984 -20.315 80.442 1.00 55.11 86 PRO A C 1
ATOM 672 O O . PRO A 1 100 ? 14.230 -20.984 81.450 1.00 54.08 86 PRO A O 1
ATOM 676 N N . ASP A 1 101 ? 14.928 -19.752 79.688 1.00 51.11 87 ASP A N 1
ATOM 677 C CA . ASP A 1 101 ? 16.344 -19.850 80.025 1.00 48.56 87 ASP A CA 1
ATOM 678 C C . ASP A 1 101 ? 16.855 -18.573 80.698 1.00 48.43 87 ASP A C 1
ATOM 679 O O . ASP A 1 101 ? 18.035 -18.241 80.588 1.00 47.73 87 ASP A O 1
ATOM 684 N N . HIS A 1 102 ? 15.961 -17.860 81.380 1.00 52.35 88 HIS A N 1
ATOM 685 C CA . HIS A 1 102 ? 16.276 -16.566 81.999 1.00 49.90 88 HIS A CA 1
ATOM 686 C C . HIS A 1 102 ? 16.768 -15.550 80.964 1.00 50.51 88 HIS A C 1
ATOM 687 O O . HIS A 1 102 ? 17.526 -14.632 81.288 1.00 49.29 88 HIS A O 1
ATOM 694 N N . GLY A 1 103 ? 16.336 -15.721 79.716 1.00 47.81 89 GLY A N 1
ATOM 695 C CA . GLY A 1 103 ? 16.758 -14.840 78.646 1.00 47.05 89 GLY A CA 1
ATOM 696 C C . GLY A 1 103 ? 18.231 -14.986 78.325 1.00 45.67 89 GLY A C 1
ATOM 697 O O . GLY A 1 103 ? 18.868 -14.043 77.857 1.00 45.44 89 GLY A O 1
ATOM 698 N N . ALA A 1 104 ? 18.776 -16.174 78.568 1.00 44.67 90 ALA A N 1
ATOM 699 C CA . ALA A 1 104 ? 20.176 -16.442 78.254 1.00 42.41 90 ALA A CA 1
ATOM 700 C C . ALA A 1 104 ? 20.448 -16.423 76.754 1.00 43.31 90 ALA A C 1
ATOM 701 O O . ALA A 1 104 ? 21.377 -15.755 76.298 1.00 44.19 90 ALA A O 1
ATOM 703 N N . SER A 1 105 ? 19.657 -17.168 75.986 1.00 40.57 91 SER A N 1
ATOM 704 C CA . SER A 1 105 ? 19.879 -17.251 74.540 1.00 44.04 91 SER A CA 1
ATOM 705 C C . SER A 1 105 ? 19.667 -15.898 73.848 1.00 44.05 91 SER A C 1
ATOM 706 O O . SER A 1 105 ? 20.260 -15.623 72.800 1.00 38.79 91 SER A O 1
ATOM 709 N N . PHE A 1 106 ? 18.831 -15.054 74.446 1.00 39.37 92 PHE A N 1
ATOM 710 C CA . PHE A 1 106 ? 18.570 -13.720 73.907 1.00 40.61 92 PHE A CA 1
ATOM 711 C C . PHE A 1 106 ? 19.729 -12.747 74.160 1.00 34.91 92 PHE A C 1
ATOM 712 O O . PHE A 1 106 ? 20.278 -12.149 73.230 1.00 35.57 92 PHE A O 1
ATOM 720 N N . LEU A 1 107 ? 20.093 -12.601 75.429 1.00 34.14 93 LEU A N 1
ATOM 721 C CA . LEU A 1 107 ? 21.061 -11.601 75.844 1.00 37.77 93 LEU A CA 1
ATOM 722 C C . LEU A 1 107 ? 22.445 -11.856 75.255 1.00 37.00 93 LEU A C 1
ATOM 723 O O . LEU A 1 107 ? 23.234 -10.931 75.101 1.00 32.12 93 LEU A O 1
ATOM 728 N N . ARG A 1 108 ? 22.749 -13.107 74.926 1.00 37.93 94 ARG A N 1
ATOM 729 C CA . ARG A 1 108 ? 24.069 -13.403 74.364 1.00 32.93 94 ARG A CA 1
ATOM 730 C C . ARG A 1 108 ? 24.210 -12.852 72.955 1.00 34.01 94 ARG A C 1
ATOM 731 O O . ARG A 1 108 ? 25.319 -12.750 72.442 1.00 37.61 94 ARG A O 1
ATOM 739 N N . ARG A 1 109 ? 23.089 -12.509 72.327 1.00 32.25 95 ARG A N 1
ATOM 740 C CA . ARG A 1 109 ? 23.121 -11.973 70.970 1.00 30.48 95 ARG A CA 1
ATOM 741 C C . ARG A 1 109 ? 23.046 -10.450 70.933 1.00 27.58 95 ARG A C 1
ATOM 742 O O . ARG A 1 109 ? 23.005 -9.862 69.855 1.00 29.02 95 ARG A O 1
ATOM 750 N N . VAL A 1 110 ? 23.075 -9.819 72.107 1.00 28.09 96 VAL A N 1
ATOM 751 C CA . VAL A 1 110 ? 23.050 -8.354 72.188 1.00 31.05 96 VAL A CA 1
ATOM 752 C C . VAL A 1 110 ? 24.357 -7.828 71.626 1.00 29.63 96 VAL A C 1
ATOM 753 O O . VAL A 1 110 ? 25.420 -8.044 72.198 1.00 32.30 96 VAL A O 1
ATOM 757 N N . ALA A 1 111 ? 24.273 -7.147 70.490 1.00 28.73 97 ALA A N 1
ATOM 758 C CA . ALA A 1 111 ? 25.462 -6.696 69.779 1.00 29.96 97 ALA A CA 1
ATOM 759 C C . ALA A 1 111 ? 25.867 -5.270 70.146 1.00 28.13 97 ALA A C 1
ATOM 760 O O . ALA A 1 111 ? 27.004 -4.851 69.889 1.00 31.49 97 ALA A O 1
ATOM 762 N N . SER A 1 112 ? 24.938 -4.530 70.755 1.00 30.00 98 SER A N 1
ATOM 763 C CA . SER A 1 112 ? 25.185 -3.151 71.142 1.00 28.46 98 SER A CA 1
ATOM 764 C C . SER A 1 112 ? 24.004 -2.606 71.914 1.00 26.69 98 SER A C 1
ATOM 765 O O . SER A 1 112 ? 22.904 -3.162 71.880 1.00 26.77 98 SER A O 1
ATOM 768 N N . GLY A 1 113 ? 24.243 -1.498 72.599 1.00 28.63 99 GLY A N 1
ATOM 769 C CA . GLY A 1 113 ? 23.185 -0.767 73.269 1.00 26.83 99 GLY A CA 1
ATOM 770 C C . GLY A 1 113 ? 23.445 0.713 73.092 1.00 30.63 99 GLY A C 1
ATOM 771 O O . GLY A 1 113 ? 24.602 1.154 73.038 1.00 27.34 99 GLY A O 1
ATOM 772 N N . ALA A 1 114 ? 22.373 1.481 72.960 1.00 26.79 100 ALA A N 1
ATOM 773 C CA . ALA A 1 114 ? 22.511 2.915 72.739 1.00 27.36 100 ALA A CA 1
ATOM 774 C C . ALA A 1 114 ? 21.344 3.668 73.352 1.00 24.69 100 ALA A C 1
ATOM 775 O O . ALA A 1 114 ? 20.218 3.174 73.366 1.00 28.11 100 ALA A O 1
ATOM 777 N N . VAL A 1 115 ? 21.613 4.882 73.828 1.00 26.67 101 VAL A N 1
ATOM 778 C CA . VAL A 1 115 ? 20.547 5.729 74.339 1.00 28.61 101 VAL A CA 1
ATOM 779 C C . VAL A 1 115 ? 20.610 7.089 73.677 1.00 27.42 101 VAL A C 1
ATOM 780 O O . VAL A 1 115 ? 21.608 7.793 73.805 1.00 30.71 101 VAL A O 1
ATOM 784 N N . SER A 1 116 ? 19.549 7.427 72.946 1.00 29.24 102 SER A N 1
ATOM 785 C CA . SER A 1 116 ? 19.382 8.760 72.366 1.00 31.50 102 SER A CA 1
ATOM 786 C C . SER A 1 116 ? 18.758 9.651 73.427 1.00 30.66 102 SER A C 1
ATOM 787 O O . SER A 1 116 ? 17.695 9.324 73.966 1.00 31.03 102 SER A O 1
ATOM 790 N N . VAL A 1 117 ? 19.423 10.763 73.733 1.00 29.48 103 VAL A N 1
ATOM 791 C CA . VAL A 1 117 ? 18.943 11.693 74.748 1.00 32.02 103 VAL A CA 1
ATOM 792 C C . VAL A 1 117 ? 18.848 13.103 74.190 1.00 34.09 103 VAL A C 1
ATOM 793 O O . VAL A 1 117 ? 19.658 13.502 73.345 1.00 33.73 103 VAL A O 1
ATOM 797 N N . PRO A 1 118 ? 17.844 13.862 74.651 1.00 35.25 104 PRO A N 1
ATOM 798 C CA . PRO A 1 118 ? 17.632 15.232 74.189 1.00 38.09 104 PRO A CA 1
ATOM 799 C C . PRO A 1 118 ? 18.385 16.202 75.089 1.00 40.74 104 PRO A C 1
ATOM 800 O O . PRO A 1 118 ? 17.786 16.992 75.824 1.00 42.63 104 PRO A O 1
ATOM 804 N N . GLY A 1 119 ? 19.704 16.136 75.028 1.00 38.30 105 GLY A N 1
ATOM 805 C CA . GLY A 1 119 ? 20.529 17.037 75.802 1.00 40.74 105 GLY A CA 1
ATOM 806 C C . GLY A 1 119 ? 21.952 16.844 75.352 1.00 39.06 105 GLY A C 1
ATOM 807 O O . GLY A 1 119 ? 22.207 16.037 74.452 1.00 41.49 105 GLY A O 1
ATOM 808 N N . PRO A 1 120 ? 22.889 17.568 75.978 1.00 40.39 106 PRO A N 1
ATOM 809 C CA . PRO A 1 120 ? 24.286 17.454 75.561 1.00 39.26 106 PRO A CA 1
ATOM 810 C C . PRO A 1 120 ? 24.872 16.111 75.999 1.00 40.06 106 PRO A C 1
ATOM 811 O O . PRO A 1 120 ? 24.450 15.558 77.024 1.00 37.45 106 PRO A O 1
ATOM 815 N N . VAL A 1 121 ? 25.810 15.591 75.211 1.00 37.59 107 VAL A N 1
ATOM 816 C CA . VAL A 1 121 ? 26.427 14.292 75.464 1.00 39.88 107 VAL A CA 1
ATOM 817 C C . VAL A 1 121 ? 27.927 14.484 75.420 1.00 33.80 107 VAL A C 1
ATOM 818 O O . VAL A 1 121 ? 28.425 15.150 74.517 1.00 35.40 107 VAL A O 1
ATOM 822 N N . THR A 1 122 ? 28.645 13.905 76.382 1.00 33.99 108 THR A N 1
ATOM 823 C CA . THR A 1 122 ? 30.098 14.010 76.415 1.00 30.95 108 THR A CA 1
ATOM 824 C C . THR A 1 122 ? 30.772 12.698 76.062 1.00 33.44 108 THR A C 1
ATOM 825 O O . THR A 1 122 ? 30.665 11.724 76.814 1.00 30.77 108 THR A O 1
ATOM 829 N N . ASN A 1 123 ? 31.462 12.681 74.918 1.00 32.34 109 ASN A N 1
ATOM 830 C CA . ASN A 1 123 ? 32.207 11.509 74.465 1.00 34.37 109 ASN A CA 1
ATOM 831 C C . ASN A 1 123 ? 31.363 10.222 74.404 1.00 32.71 109 ASN A C 1
ATOM 832 O O . ASN A 1 123 ? 31.884 9.103 74.486 1.00 31.58 109 ASN A O 1
ATOM 837 N N . GLY A 1 124 ? 30.052 10.402 74.257 1.00 30.22 110 GLY A N 1
ATOM 838 C CA . GLY A 1 124 ? 29.119 9.291 74.219 1.00 31.98 110 GLY A CA 1
ATOM 839 C C . GLY A 1 124 ? 29.044 8.505 75.517 1.00 30.85 110 GLY A C 1
ATOM 840 O O . GLY A 1 124 ? 28.546 7.382 75.528 1.00 30.81 110 GLY A O 1
ATOM 841 N N . GLN A 1 125 ? 29.535 9.091 76.606 1.00 32.78 111 GLN A N 1
ATOM 842 C CA . GLN A 1 125 ? 29.717 8.364 77.865 1.00 36.32 111 GLN A CA 1
ATOM 843 C C . GLN A 1 125 ? 28.932 8.995 79.014 1.00 36.62 111 GLN A C 1
ATOM 844 O O . GLN A 1 125 ? 28.698 8.380 80.056 1.00 36.86 111 GLN A O 1
ATOM 850 N N . LEU A 1 126 ? 28.538 10.237 78.808 1.00 32.99 112 LEU A N 1
ATOM 851 C CA . LEU A 1 126 ? 27.934 11.024 79.857 1.00 38.98 112 LEU A CA 1
ATOM 852 C C . LEU A 1 126 ? 27.007 12.011 79.172 1.00 38.54 112 LEU A C 1
ATOM 853 O O . LEU A 1 126 ? 27.411 12.697 78.235 1.00 38.54 112 LEU A O 1
ATOM 858 N N . ALA A 1 127 ? 25.755 12.072 79.608 1.00 38.87 113 ALA A N 1
ATOM 859 C CA . ALA A 1 127 ? 24.830 13.044 79.034 1.00 40.45 113 ALA A CA 1
ATOM 860 C C . ALA A 1 127 ? 24.550 14.108 80.082 1.00 43.14 113 ALA A C 1
ATOM 861 O O . ALA A 1 127 ? 23.949 13.819 81.120 1.00 37.27 113 ALA A O 1
ATOM 863 N N . GLY A 1 128 ? 25.000 15.329 79.793 1.00 48.68 114 GLY A N 1
ATOM 864 C CA . GLY A 1 128 ? 25.140 16.390 80.780 1.00 44.43 114 GLY A CA 1
ATOM 865 C C . GLY A 1 128 ? 23.822 16.932 81.246 1.00 42.82 114 GLY A C 1
ATOM 866 O O . GLY A 1 128 ? 22.793 16.326 80.951 1.00 44.89 114 GLY A O 1
ATOM 867 N N . PRO A 1 129 ? 23.841 18.067 81.977 1.00 42.57 115 PRO A N 1
ATOM 868 C CA . PRO A 1 129 ? 22.578 18.569 82.520 1.00 40.12 115 PRO A CA 1
ATOM 869 C C . PRO A 1 129 ? 21.574 18.787 81.417 1.00 41.06 115 PRO A C 1
ATOM 870 O O . PRO A 1 129 ? 21.924 19.188 80.306 1.00 40.42 115 PRO A O 1
ATOM 874 N N . PHE A 1 130 ? 20.331 18.462 81.731 1.00 36.72 116 PHE A N 1
ATOM 875 C CA . PHE A 1 130 ? 19.213 18.706 80.853 1.00 38.86 116 PHE A CA 1
ATOM 876 C C . PHE A 1 130 ? 18.456 19.868 81.476 1.00 43.27 116 PHE A C 1
ATOM 877 O O . PHE A 1 130 ? 18.530 20.079 82.687 1.00 42.59 116 PHE A O 1
ATOM 885 N N . ASN A 1 131 ? 17.744 20.638 80.665 1.00 42.53 117 ASN A N 1
ATOM 886 C CA . ASN A 1 131 ? 17.042 21.801 81.199 1.00 47.83 117 ASN A CA 1
ATOM 887 C C . ASN A 1 131 ? 15.762 21.424 81.956 1.00 46.52 117 ASN A C 1
ATOM 888 O O . ASN A 1 131 ? 15.365 22.129 82.892 1.00 41.67 117 ASN A O 1
ATOM 893 N N . ASN A 1 132 ? 15.128 20.315 81.563 1.00 46.14 118 ASN A N 1
ATOM 894 C CA . ASN A 1 132 ? 13.857 19.905 82.184 1.00 42.93 118 ASN A CA 1
ATOM 895 C C . ASN A 1 132 ? 13.872 18.554 82.933 1.00 41.26 118 ASN A C 1
ATOM 896 O O . ASN A 1 132 ? 12.842 18.086 83.431 1.00 40.82 118 ASN A O 1
ATOM 901 N N . LEU A 1 133 ? 15.040 17.930 83.001 1.00 37.50 119 LEU A N 1
ATOM 902 C CA . LEU A 1 133 ? 15.200 16.701 83.760 1.00 40.47 119 LEU A CA 1
ATOM 903 C C . LEU A 1 133 ? 16.335 16.889 84.745 1.00 43.38 119 LEU A C 1
ATOM 904 O O . LEU A 1 133 ? 17.222 17.724 84.536 1.00 41.68 119 LEU A O 1
ATOM 909 N N . LYS A 1 134 ? 16.304 16.096 85.808 1.00 34.84 120 LYS A N 1
ATOM 910 C CA . LYS A 1 134 ? 17.347 16.096 86.821 1.00 35.86 120 LYS A CA 1
ATOM 911 C C . LYS A 1 134 ? 18.422 15.061 86.490 1.00 40.91 120 LYS A C 1
ATOM 912 O O . LYS A 1 134 ? 18.161 14.093 85.782 1.00 37.09 120 LYS A O 1
ATOM 918 N N . GLY A 1 135 ? 19.629 15.258 87.010 1.00 33.16 121 GLY A N 1
ATOM 919 C CA . GLY A 1 135 ? 20.621 14.201 87.008 1.00 38.17 121 GLY A CA 1
ATOM 920 C C . GLY A 1 135 ? 21.517 14.153 85.788 1.00 36.65 121 GLY A C 1
ATOM 921 O O . GLY A 1 135 ? 21.312 14.874 84.805 1.00 39.22 121 GLY A O 1
ATOM 922 N N . ILE A 1 136 ? 22.514 13.282 85.866 1.00 38.44 122 ILE A N 1
ATOM 923 C CA . ILE A 1 136 ? 23.419 13.033 84.757 1.00 40.14 122 ILE A CA 1
ATOM 924 C C . ILE A 1 136 ? 23.287 11.578 84.317 1.00 38.87 122 ILE A C 1
ATOM 925 O O . ILE A 1 136 ? 23.220 10.672 85.152 1.00 42.37 122 ILE A O 1
ATOM 930 N N . ALA A 1 137 ? 23.198 11.358 83.008 1.00 35.21 123 ALA A N 1
ATOM 931 C CA . ALA A 1 137 ? 23.237 10.009 82.460 1.00 36.44 123 ALA A CA 1
ATOM 932 C C . ALA A 1 137 ? 24.690 9.598 82.362 1.00 38.51 123 ALA A C 1
ATOM 933 O O . ALA A 1 137 ? 25.479 10.278 81.706 1.00 34.94 123 ALA A O 1
ATOM 935 N N . ARG A 1 138 ? 25.051 8.505 83.023 1.00 37.00 124 ARG A N 1
ATOM 936 C CA . ARG A 1 138 ? 26.400 7.966 82.897 1.00 40.91 124 ARG A CA 1
ATOM 937 C C . ARG A 1 138 ? 26.313 6.562 82.326 1.00 40.16 124 ARG A C 1
ATOM 938 O O . ARG A 1 138 ? 25.733 5.673 82.949 1.00 37.14 124 ARG A O 1
ATOM 946 N N . LEU A 1 139 ? 26.876 6.379 81.134 1.00 36.45 125 LEU A N 1
ATOM 947 C CA . LEU A 1 139 ? 26.814 5.102 80.430 1.00 35.23 125 LEU A CA 1
ATOM 948 C C . LEU A 1 139 ? 27.350 3.945 81.280 1.00 36.56 125 LEU A C 1
ATOM 949 O O . LEU A 1 139 ? 26.801 2.837 81.267 1.00 30.90 125 LEU A O 1
ATOM 954 N N . VAL A 1 140 ? 28.413 4.216 82.028 1.00 37.59 126 VAL A N 1
ATOM 955 C CA . VAL A 1 140 ? 29.051 3.199 82.863 1.00 37.34 126 VAL A CA 1
ATOM 956 C C . VAL A 1 140 ? 28.111 2.615 83.939 1.00 43.10 126 VAL A C 1
ATOM 957 O O . VAL A 1 140 ? 28.296 1.477 84.378 1.00 43.08 126 VAL A O 1
ATOM 961 N N . ASP A 1 141 ? 27.098 3.377 84.352 1.00 36.70 127 ASP A N 1
ATOM 962 C CA . ASP A 1 141 ? 26.155 2.887 85.364 1.00 40.60 127 ASP A CA 1
ATOM 963 C C . ASP A 1 141 ? 25.125 1.906 84.803 1.00 39.49 127 ASP A C 1
ATOM 964 O O . ASP A 1 141 ? 24.357 1.303 85.557 1.00 40.70 127 ASP A O 1
ATOM 969 N N . TYR A 1 142 ? 25.106 1.757 83.480 1.00 37.96 128 TYR A N 1
ATOM 970 C CA . TYR A 1 142 ? 24.054 0.999 82.807 1.00 35.27 128 TYR A CA 1
ATOM 971 C C . TYR A 1 142 ? 24.347 -0.494 82.797 1.00 35.45 128 TYR A C 1
ATOM 972 O O . TYR A 1 142 ? 25.512 -0.893 82.762 1.00 33.04 128 TYR A O 1
ATOM 981 N N . PRO A 1 143 ? 23.283 -1.320 82.831 1.00 31.35 129 PRO A N 1
ATOM 982 C CA . PRO A 1 143 ? 23.332 -2.788 82.788 1.00 35.93 129 PRO A CA 1
ATOM 983 C C . PRO A 1 143 ? 24.148 -3.318 81.627 1.00 34.01 129 PRO A C 1
ATOM 984 O O . PRO A 1 143 ? 23.757 -3.136 80.477 1.00 35.09 129 PRO A O 1
ATOM 988 N N . VAL A 1 144 ? 25.242 -4.005 81.926 1.00 35.13 130 VAL A N 1
ATOM 989 C CA . VAL A 1 144 ? 26.133 -4.510 80.899 1.00 39.28 130 VAL A CA 1
ATOM 990 C C . VAL A 1 144 ? 25.446 -5.504 79.957 1.00 38.00 130 VAL A C 1
ATOM 991 O O . VAL A 1 144 ? 25.820 -5.635 78.790 1.00 34.22 130 VAL A O 1
ATOM 995 N N . GLU A 1 145 ? 24.425 -6.186 80.460 1.00 35.59 131 GLU A N 1
ATOM 996 C CA . GLU A 1 145 ? 23.699 -7.130 79.631 1.00 35.82 131 GLU A CA 1
ATOM 997 C C . GLU A 1 145 ? 22.899 -6.411 78.547 1.00 35.39 131 GLU A C 1
ATOM 998 O O . GLU A 1 145 ? 22.619 -6.985 77.492 1.00 31.84 131 GLU A O 1
ATOM 1004 N N . LEU A 1 146 ? 22.515 -5.162 78.809 1.00 32.99 132 LEU A N 1
ATOM 1005 C CA . LEU A 1 146 ? 21.820 -4.371 77.792 1.00 34.33 132 LEU A CA 1
ATOM 1006 C C . LEU A 1 146 ? 22.785 -3.446 77.073 1.00 32.59 132 LEU A C 1
ATOM 1007 O O . LEU A 1 146 ? 22.543 -3.050 75.932 1.00 31.01 132 LEU A O 1
ATOM 1012 N N . PHE A 1 147 ? 23.886 -3.114 77.736 1.00 30.60 133 PHE A N 1
ATOM 1013 C CA . PHE A 1 147 ? 24.864 -2.204 77.152 1.00 32.19 133 PHE A CA 1
ATOM 1014 C C . PHE A 1 147 ? 26.268 -2.771 77.259 1.00 29.46 133 PHE A C 1
ATOM 1015 O O . PHE A 1 147 ? 27.012 -2.427 78.190 1.00 33.36 133 PHE A O 1
ATOM 1023 N N . PRO A 1 148 ? 26.638 -3.634 76.291 1.00 31.44 134 PRO A N 1
ATOM 1024 C CA . PRO A 1 148 ? 27.905 -4.366 76.373 1.00 36.43 134 PRO A CA 1
ATOM 1025 C C . PRO A 1 148 ? 29.099 -3.436 76.403 1.00 36.23 134 PRO A C 1
ATOM 1026 O O . PRO A 1 148 ? 29.098 -2.392 75.732 1.00 30.86 134 PRO A O 1
ATOM 1030 N N . LYS A 1 149 ? 30.089 -3.817 77.203 1.00 33.36 135 LYS A N 1
ATOM 1031 C CA . LYS A 1 149 ? 31.333 -3.078 77.327 1.00 37.16 135 LYS A CA 1
ATOM 1032 C C . LYS A 1 149 ? 31.921 -2.853 75.948 1.00 34.83 135 LYS A C 1
ATOM 1033 O O . LYS A 1 149 ? 31.975 -3.779 75.147 1.00 35.42 135 LYS A O 1
ATOM 1039 N N . GLY A 1 150 ? 32.324 -1.618 75.657 1.00 28.39 136 GLY A N 1
ATOM 1040 C CA . GLY A 1 150 ? 32.981 -1.314 74.399 1.00 33.71 136 GLY A CA 1
ATOM 1041 C C . GLY A 1 150 ? 32.077 -1.372 73.181 1.00 33.93 136 GLY A C 1
ATOM 1042 O O . GLY A 1 150 ? 32.539 -1.286 72.047 1.00 32.16 136 GLY A O 1
ATOM 1043 N N . ARG A 1 151 ? 30.776 -1.500 73.414 1.00 32.57 137 ARG A N 1
ATOM 1044 C CA . ARG A 1 151 ? 29.823 -1.612 72.322 1.00 31.24 137 ARG A CA 1
ATOM 1045 C C . ARG A 1 151 ? 28.593 -0.758 72.604 1.00 31.42 137 ARG A C 1
ATOM 1046 O O . ARG A 1 151 ? 27.502 -1.063 72.134 1.00 29.23 137 ARG A O 1
ATOM 1054 N N . SER A 1 152 ? 28.779 0.318 73.367 1.00 32.73 138 SER A N 1
ATOM 1055 C CA . SER A 1 152 ? 27.657 1.109 73.857 1.00 26.64 138 SER A CA 1
ATOM 1056 C C . SER A 1 152 ? 27.949 2.612 73.906 1.00 24.98 138 SER A C 1
ATOM 1057 O O . SER A 1 152 ? 29.084 3.026 74.106 1.00 29.09 138 SER A O 1
ATOM 1060 N N . ALA A 1 153 ? 26.919 3.431 73.734 1.00 28.50 139 ALA A N 1
ATOM 1061 C CA . ALA A 1 153 ? 27.134 4.874 73.725 1.00 27.01 139 ALA A CA 1
ATOM 1062 C C . ALA A 1 153 ? 25.853 5.596 74.033 1.00 27.85 139 ALA A C 1
ATOM 1063 O O . ALA A 1 153 ? 24.761 5.101 73.724 1.00 25.89 139 ALA A O 1
ATOM 1065 N N . LEU A 1 154 ? 25.990 6.771 74.636 1.00 30.01 140 LEU A N 1
ATOM 1066 C CA . LEU A 1 154 ? 24.912 7.735 74.651 1.00 30.18 140 LEU A CA 1
ATOM 1067 C C . LEU A 1 154 ? 25.000 8.508 73.347 1.00 27.48 140 LEU A C 1
ATOM 1068 O O . LEU A 1 154 ? 26.085 8.850 72.891 1.00 27.83 140 LEU A O 1
ATOM 1073 N N . LEU A 1 155 ? 23.854 8.760 72.737 1.00 26.75 141 LEU A N 1
ATOM 1074 C CA . LEU A 1 155 ? 23.808 9.509 71.498 1.00 28.64 141 LEU A CA 1
ATOM 1075 C C . LEU A 1 155 ? 22.978 10.776 71.667 1.00 27.96 141 LEU A C 1
ATOM 1076 O O . LEU A 1 155 ? 21.917 10.773 72.324 1.00 30.12 141 LEU A O 1
ATOM 1081 N N . ASN A 1 156 ? 23.461 11.858 71.069 1.00 29.55 142 ASN A N 1
ATOM 1082 C CA . ASN A 1 156 ? 22.633 13.042 70.862 1.00 30.52 142 ASN A CA 1
ATOM 1083 C C . ASN A 1 156 ? 21.459 12.666 69.987 1.00 30.45 142 ASN A C 1
ATOM 1084 O O . ASN A 1 156 ? 21.556 11.746 69.176 1.00 28.50 142 ASN A O 1
ATOM 1089 N N . ASP A 1 157 ? 20.347 13.368 70.161 1.00 30.00 143 ASP A N 1
ATOM 1090 C CA . ASP A 1 157 ? 19.143 13.152 69.364 1.00 33.22 143 ASP A CA 1
ATOM 1091 C C . ASP A 1 157 ? 19.451 13.123 67.848 1.00 27.51 143 ASP A C 1
ATOM 1092 O O . ASP A 1 157 ? 19.069 12.181 67.136 1.00 23.65 143 ASP A O 1
ATOM 1097 N N . LEU A 1 158 ? 20.176 14.118 67.359 1.00 25.66 144 LEU A N 1
ATOM 1098 C CA . LEU A 1 158 ? 20.471 14.186 65.924 1.00 25.88 144 LEU A CA 1
ATOM 1099 C C . LEU A 1 158 ? 21.548 13.189 65.479 1.00 25.79 144 LEU A C 1
ATOM 1100 O O . LEU A 1 158 ? 21.616 12.812 64.307 1.00 23.25 144 LEU A O 1
ATOM 1105 N N . GLU A 1 159 ? 22.392 12.777 66.414 1.00 21.65 145 GLU A N 1
ATOM 1106 C CA . GLU A 1 159 ? 23.385 11.743 66.122 1.00 25.22 145 GLU A CA 1
ATOM 1107 C C . GLU A 1 159 ? 22.642 10.434 65.899 1.00 26.04 145 GLU A C 1
ATOM 1108 O O . GLU A 1 159 ? 22.849 9.734 64.893 1.00 25.33 145 GLU A O 1
ATOM 1114 N N . ALA A 1 160 ? 21.725 10.127 66.814 1.00 25.01 146 ALA A N 1
ATOM 1115 C CA . ALA A 1 160 ? 20.919 8.927 66.671 1.00 26.05 146 ALA A CA 1
ATOM 1116 C C . ALA A 1 160 ? 20.072 8.989 65.400 1.00 22.48 146 ALA A C 1
ATOM 1117 O O . ALA A 1 160 ? 19.903 7.985 64.730 1.00 23.28 146 ALA A O 1
ATOM 1119 N N . GLY A 1 161 ? 19.556 10.165 65.056 1.00 25.74 147 GLY A N 1
ATOM 1120 C CA . GLY A 1 161 ? 18.735 10.306 63.852 1.00 26.40 147 GLY A CA 1
ATOM 1121 C C . GLY A 1 161 ? 19.504 9.996 62.580 1.00 26.10 147 GLY A C 1
ATOM 1122 O O . GLY A 1 161 ? 19.012 9.317 61.658 1.00 23.14 147 GLY A O 1
ATOM 1123 N N . ALA A 1 162 ? 20.729 10.498 62.536 1.00 25.35 148 ALA A N 1
ATOM 1124 C CA . ALA A 1 162 ? 21.637 10.222 61.431 1.00 23.71 148 ALA A CA 1
ATOM 1125 C C . ALA A 1 162 ? 21.938 8.728 61.317 1.00 22.26 148 ALA A C 1
ATOM 1126 O O . ALA A 1 162 ? 21.944 8.172 60.209 1.00 22.20 148 ALA A O 1
ATOM 1128 N N . TYR A 1 163 ? 22.188 8.070 62.445 1.00 22.25 149 TYR A N 1
ATOM 1129 C CA . TYR A 1 163 ? 22.362 6.613 62.400 1.00 25.35 149 TYR A CA 1
ATOM 1130 C C . TYR A 1 163 ? 21.099 5.922 61.855 1.00 25.03 149 TYR A C 1
ATOM 1131 O O . TYR A 1 163 ? 21.171 4.863 61.218 1.00 24.26 149 TYR A O 1
ATOM 1140 N N . GLY A 1 164 ? 19.935 6.517 62.107 1.00 23.89 150 GLY A N 1
ATOM 1141 C CA . GLY A 1 164 ? 18.696 5.971 61.590 1.00 21.96 150 GLY A CA 1
ATOM 1142 C C . GLY A 1 164 ? 18.645 6.056 60.076 1.00 23.07 150 GLY A C 1
ATOM 1143 O O . GLY A 1 164 ? 18.188 5.131 59.399 1.00 23.94 150 GLY A O 1
ATOM 1144 N N . VAL A 1 165 ? 19.120 7.175 59.543 1.00 21.37 151 VAL A N 1
ATOM 1145 C CA . VAL A 1 165 ? 19.174 7.367 58.099 1.00 19.64 151 VAL A CA 1
ATOM 1146 C C . VAL A 1 165 ? 20.073 6.312 57.495 1.00 24.21 151 VAL A C 1
ATOM 1147 O O . VAL A 1 165 ? 19.731 5.698 56.479 1.00 23.26 151 VAL A O 1
ATOM 1151 N N . LEU A 1 166 ? 21.227 6.105 58.128 1.00 23.16 152 LEU A N 1
ATOM 1152 C CA . LEU A 1 166 ? 22.174 5.100 57.656 1.00 21.92 152 LEU A CA 1
ATOM 1153 C C . LEU A 1 166 ? 21.529 3.720 57.717 1.00 27.67 152 LEU A C 1
ATOM 1154 O O . LEU A 1 166 ? 21.664 2.920 56.794 1.00 26.72 152 LEU A O 1
ATOM 1159 N N . ALA A 1 167 ? 20.822 3.452 58.810 1.00 24.53 153 ALA A N 1
ATOM 1160 C CA . ALA A 1 167 ? 20.165 2.164 58.985 1.00 25.49 153 ALA A CA 1
ATOM 1161 C C . ALA A 1 167 ? 19.187 1.917 57.843 1.00 25.90 153 ALA A C 1
ATOM 1162 O O . ALA A 1 167 ? 19.176 0.838 57.246 1.00 27.63 153 ALA A O 1
ATOM 1164 N N . LEU A 1 168 ? 18.369 2.919 57.544 1.00 26.35 154 LEU A N 1
ATOM 1165 C CA . LEU A 1 168 ? 17.402 2.813 56.456 1.00 25.99 154 LEU A CA 1
ATOM 1166 C C . LEU A 1 168 ? 18.099 2.578 55.126 1.00 25.40 154 LEU A C 1
ATOM 1167 O O . LEU A 1 168 ? 17.629 1.800 54.285 1.00 29.68 154 LEU A O 1
ATOM 1172 N N . SER A 1 169 ? 19.217 3.269 54.937 1.00 27.69 155 SER A N 1
ATOM 1173 C CA . SER A 1 169 ? 20.000 3.158 53.718 1.00 26.65 155 SER A CA 1
ATOM 1174 C C . SER A 1 169 ? 20.550 1.740 53.534 1.00 29.34 155 SER A C 1
ATOM 1175 O O . SER A 1 169 ? 20.357 1.128 52.483 1.00 24.57 155 SER A O 1
ATOM 1178 N N . ASN A 1 170 ? 21.244 1.229 54.554 1.00 30.75 156 ASN A N 1
ATOM 1179 C CA . ASN A 1 170 ? 21.823 -0.115 54.484 1.00 27.66 156 ASN A CA 1
ATOM 1180 C C . ASN A 1 170 ? 20.746 -1.173 54.310 1.00 32.53 156 ASN A C 1
ATOM 1181 O O . ASN A 1 170 ? 20.993 -2.246 53.766 1.00 32.26 156 ASN A O 1
ATOM 1186 N N . ALA A 1 171 ? 19.541 -0.854 54.769 1.00 28.29 157 ALA A N 1
ATOM 1187 C CA . ALA A 1 171 ? 18.420 -1.759 54.628 1.00 34.85 157 ALA A CA 1
ATOM 1188 C C . ALA A 1 171 ? 17.852 -1.785 53.209 1.00 33.42 157 ALA A C 1
ATOM 1189 O O . ALA A 1 171 ? 17.046 -2.660 52.883 1.00 40.29 157 ALA A O 1
ATOM 1191 N N . GLY A 1 172 ? 18.243 -0.823 52.378 1.00 27.54 158 GLY A N 1
ATOM 1192 C CA . GLY A 1 172 ? 17.769 -0.759 51.003 1.00 28.34 158 GLY A CA 1
ATOM 1193 C C . GLY A 1 172 ? 16.424 -0.063 50.910 1.00 31.42 158 GLY A C 1
ATOM 1194 O O . GLY A 1 172 ? 15.754 -0.122 49.884 1.00 31.58 158 GLY A O 1
ATOM 1195 N N . ILE A 1 173 ? 16.047 0.624 51.985 1.00 27.99 159 ILE A N 1
ATOM 1196 C CA . ILE A 1 173 ? 14.697 1.146 52.146 1.00 27.19 159 ILE A CA 1
ATOM 1197 C C . ILE A 1 173 ? 14.653 2.681 52.203 1.00 30.15 159 ILE A C 1
ATOM 1198 O O . ILE A 1 173 ? 13.623 3.287 52.522 1.00 30.07 159 ILE A O 1
ATOM 1203 N N . LEU A 1 174 ? 15.773 3.314 51.866 1.00 27.12 160 LEU A N 1
ATOM 1204 C CA . LEU A 1 174 ? 15.854 4.781 51.944 1.00 23.84 160 LEU A CA 1
ATOM 1205 C C . LEU A 1 174 ? 14.758 5.483 51.136 1.00 24.32 160 LEU A C 1
ATOM 1206 O O . LEU A 1 174 ? 14.136 6.419 51.627 1.00 27.30 160 LEU A O 1
ATOM 1211 N N . SER A 1 175 ? 14.495 5.011 49.919 1.00 25.54 161 SER A N 1
ATOM 1212 C CA . SER A 1 175 ? 13.545 5.692 49.042 1.00 30.74 161 SER A CA 1
ATOM 1213 C C . SER A 1 175 ? 12.091 5.677 49.572 1.00 32.90 161 SER A C 1
ATOM 1214 O O . SER A 1 175 ? 11.267 6.501 49.173 1.00 30.93 161 SER A O 1
ATOM 1217 N N . ASP A 1 176 ? 11.768 4.741 50.456 1.00 27.61 162 ASP A N 1
ATOM 1218 C CA . ASP A 1 176 ? 10.421 4.735 51.035 1.00 30.96 162 ASP A CA 1
ATOM 1219 C C . ASP A 1 176 ? 10.219 5.872 52.041 1.00 33.09 162 ASP A C 1
ATOM 1220 O O . ASP A 1 176 ? 9.091 6.264 52.312 1.00 34.88 162 ASP A O 1
ATOM 1225 N N . TYR A 1 177 ? 11.314 6.418 52.564 1.00 27.75 163 TYR A N 1
ATOM 1226 C CA . TYR A 1 177 ? 11.239 7.402 53.641 1.00 29.42 163 TYR A CA 1
ATOM 1227 C C . TYR A 1 177 ? 11.753 8.775 53.239 1.00 29.57 163 TYR A C 1
ATOM 1228 O O . TYR A 1 177 ? 11.457 9.779 53.893 1.00 30.78 163 TYR A O 1
ATOM 1237 N N . PHE A 1 178 ? 12.517 8.809 52.152 1.00 29.87 164 PHE A N 1
ATOM 1238 C CA . PHE A 1 178 ? 13.162 10.025 51.695 1.00 28.64 164 PHE A CA 1
ATOM 1239 C C . PHE A 1 178 ? 12.979 10.186 50.193 1.00 26.63 164 PHE A C 1
ATOM 1240 O O . PHE A 1 178 ? 12.914 9.191 49.468 1.00 32.69 164 PHE A O 1
ATOM 1248 N N . LYS A 1 179 ? 12.896 11.432 49.737 1.00 26.44 165 LYS A N 1
ATOM 1249 C CA . LYS A 1 179 ? 12.734 11.743 48.314 1.00 29.56 165 LYS A CA 1
ATOM 1250 C C . LYS A 1 179 ? 13.841 12.683 47.885 1.00 29.90 165 LYS A C 1
ATOM 1251 O O . LYS A 1 179 ? 14.316 13.490 48.692 1.00 27.86 165 LYS A O 1
ATOM 1257 N N . VAL A 1 180 ? 14.217 12.619 46.613 1.00 28.51 166 VAL A N 1
ATOM 1258 C CA . VAL A 1 180 ? 15.273 13.474 46.099 1.00 27.66 166 VAL A CA 1
ATOM 1259 C C . VAL A 1 180 ? 14.754 14.872 45.859 1.00 30.36 166 VAL A C 1
ATOM 1260 O O . VAL A 1 180 ? 13.746 15.056 45.182 1.00 30.82 166 VAL A O 1
ATOM 1264 N N . MET A 1 181 ? 15.419 15.859 46.440 1.00 28.25 167 MET A N 1
ATOM 1265 C CA . MET A 1 181 ? 15.111 17.237 46.094 1.00 30.92 167 MET A CA 1
ATOM 1266 C C . MET A 1 181 ? 15.816 17.565 44.782 1.00 32.29 167 MET A C 1
ATOM 1267 O O . MET A 1 181 ? 15.195 18.072 43.838 1.00 29.76 167 MET A O 1
ATOM 1272 N N . TRP A 1 182 ? 17.119 17.276 44.735 1.00 31.74 168 TRP A N 1
ATOM 1273 C CA . TRP A 1 182 ? 17.900 17.406 43.517 1.00 31.76 168 TRP A CA 1
ATOM 1274 C C . TRP A 1 182 ? 19.176 16.573 43.560 1.00 31.09 168 TRP A C 1
ATOM 1275 O O . TRP A 1 182 ? 19.776 16.354 44.620 1.00 28.88 168 TRP A O 1
ATOM 1286 N N . LYS A 1 183 ? 19.578 16.098 42.394 1.00 27.91 169 LYS A N 1
ATOM 1287 C CA . LYS A 1 183 ? 20.714 15.215 42.293 1.00 29.31 169 LYS A CA 1
ATOM 1288 C C . LYS A 1 183 ? 21.951 16.066 42.068 1.00 29.28 169 LYS A C 1
ATOM 1289 O O . LYS A 1 183 ? 21.943 16.976 41.245 1.00 30.63 169 LYS A O 1
ATOM 1295 N N . GLY A 1 184 ? 23.008 15.787 42.818 1.00 28.82 170 GLY A N 1
ATOM 1296 C CA . GLY A 1 184 ? 24.252 16.521 42.666 1.00 27.85 170 GLY A CA 1
ATOM 1297 C C . GLY A 1 184 ? 25.098 16.012 41.519 1.00 26.40 170 GLY A C 1
ATOM 1298 O O . GLY A 1 184 ? 24.956 14.873 41.082 1.00 29.29 170 GLY A O 1
ATOM 1299 N N . THR A 1 185 ? 26.006 16.857 41.047 1.00 27.40 171 THR A N 1
ATOM 1300 C CA . THR A 1 185 ? 26.855 16.522 39.909 1.00 29.61 171 THR A CA 1
ATOM 1301 C C . THR A 1 185 ? 27.805 15.362 40.176 1.00 33.36 171 THR A C 1
ATOM 1302 O O . THR A 1 185 ? 28.316 14.745 39.242 1.00 36.31 171 THR A O 1
ATOM 1306 N N . GLN A 1 186 ? 28.066 15.090 41.449 1.00 32.74 172 GLN A N 1
ATOM 1307 C CA . GLN A 1 186 ? 29.056 14.098 41.842 1.00 32.90 172 GLN A CA 1
ATOM 1308 C C . GLN A 1 186 ? 28.435 12.750 42.186 1.00 29.22 172 GLN A C 1
ATOM 1309 O O . GLN A 1 186 ? 29.150 11.809 42.554 1.00 30.14 172 GLN A O 1
ATOM 1315 N N . TRP A 1 187 ? 27.107 12.657 42.099 1.00 30.04 173 TRP A N 1
ATOM 1316 C CA . TRP A 1 187 ? 26.421 11.424 42.490 1.00 31.20 173 TRP A CA 1
ATOM 1317 C C . TRP A 1 187 ? 26.863 10.219 41.659 1.00 32.95 173 TRP A C 1
ATOM 1318 O O . TRP A 1 187 ? 27.312 9.212 42.218 1.00 34.14 173 TRP A O 1
ATOM 1329 N N . ASP A 1 188 ? 26.748 10.329 40.334 1.00 33.81 174 ASP A N 1
ATOM 1330 C CA . ASP A 1 188 ? 27.046 9.211 39.431 1.00 37.06 174 ASP A CA 1
ATOM 1331 C C . ASP A 1 188 ? 28.472 8.698 39.577 1.00 36.78 174 ASP A C 1
ATOM 1332 O O . ASP A 1 188 ? 28.720 7.499 39.520 1.00 36.63 174 ASP A O 1
ATOM 1337 N N . ALA A 1 189 ? 29.410 9.613 39.777 1.00 34.82 175 ALA A N 1
ATOM 1338 C CA . ALA A 1 189 ? 30.806 9.227 39.880 1.00 35.20 175 ALA A CA 1
ATOM 1339 C C . ALA A 1 189 ? 31.068 8.413 41.143 1.00 38.21 175 ALA A C 1
ATOM 1340 O O . ALA A 1 189 ? 32.011 7.625 41.198 1.00 41.09 175 ALA A O 1
ATOM 1342 N N . LEU A 1 190 ? 30.225 8.594 42.156 1.00 32.93 176 LEU A N 1
ATOM 1343 C CA . LEU A 1 190 ? 30.450 7.936 43.443 1.00 32.42 176 LEU A CA 1
ATOM 1344 C C . LEU A 1 190 ? 29.392 6.910 43.818 1.00 31.88 176 LEU A C 1
ATOM 1345 O O . LEU A 1 190 ? 29.499 6.292 44.869 1.00 33.78 176 LEU A O 1
ATOM 1350 N N . SER A 1 191 ? 28.379 6.728 42.972 1.00 32.79 177 SER A N 1
ATOM 1351 C CA . SER A 1 191 ? 27.174 5.990 43.369 1.00 31.89 177 SER A CA 1
ATOM 1352 C C . SER A 1 191 ? 27.291 4.484 43.223 1.00 38.07 177 SER A C 1
ATOM 1353 O O . SER A 1 191 ? 26.418 3.755 43.689 1.00 32.86 177 SER A O 1
ATOM 1356 N N . GLU A 1 192 ? 28.340 4.034 42.544 1.00 34.55 178 GLU A N 1
ATOM 1357 C CA . GLU A 1 192 ? 28.524 2.613 42.231 1.00 40.09 178 GLU A CA 1
ATOM 1358 C C . GLU A 1 192 ? 27.344 2.055 41.428 1.00 38.54 178 GLU A C 1
ATOM 1359 O O . GLU A 1 192 ? 26.948 0.896 41.593 1.00 39.55 178 GLU A O 1
ATOM 1365 N N . GLY A 1 193 ? 26.781 2.898 40.566 1.00 39.16 179 GLY A N 1
ATOM 1366 C CA . GLY A 1 193 ? 25.709 2.484 39.678 1.00 37.60 179 GLY A CA 1
ATOM 1367 C C . GLY A 1 193 ? 24.323 2.562 40.295 1.00 40.65 179 GLY A C 1
ATOM 1368 O O . GLY A 1 193 ? 23.329 2.252 39.635 1.00 37.85 179 GLY A O 1
ATOM 1369 N N . LYS A 1 194 ? 24.250 2.962 41.562 1.00 38.63 180 LYS A N 1
ATOM 1370 C CA . LYS A 1 194 ? 22.960 3.068 42.249 1.00 37.01 180 LYS A CA 1
ATOM 1371 C C . LYS A 1 194 ? 22.286 4.426 42.024 1.00 37.88 180 LYS A C 1
ATOM 1372 O O . LYS A 1 194 ? 22.961 5.449 41.930 1.00 31.79 180 LYS A O 1
ATOM 1378 N N . PRO A 1 195 ? 20.941 4.434 41.945 1.00 33.32 181 PRO A N 1
ATOM 1379 C CA . PRO A 1 195 ? 20.166 5.653 41.678 1.00 34.48 181 PRO A CA 1
ATOM 1380 C C . PRO A 1 195 ? 20.183 6.621 42.859 1.00 33.95 181 PRO A C 1
ATOM 1381 O O . PRO A 1 195 ? 20.232 6.177 44.007 1.00 32.49 181 PRO A O 1
ATOM 1385 N N . ALA A 1 196 ? 20.140 7.924 42.583 1.00 33.72 182 ALA A N 1
ATOM 1386 C CA . ALA A 1 196 ? 20.038 8.925 43.647 1.00 32.78 182 ALA A CA 1
ATOM 1387 C C . ALA A 1 196 ? 18.819 8.634 44.514 1.00 30.46 182 ALA A C 1
ATOM 1388 O O . ALA A 1 196 ? 17.765 8.330 43.990 1.00 28.84 182 ALA A O 1
ATOM 1390 N N . GLY A 1 197 ? 18.972 8.693 45.835 1.00 30.35 183 GLY A N 1
ATOM 1391 C CA . GLY A 1 197 ? 17.844 8.512 46.739 1.00 30.79 183 GLY A CA 1
ATOM 1392 C C . GLY A 1 197 ? 17.635 7.059 47.115 1.00 30.52 183 GLY A C 1
ATOM 1393 O O . GLY A 1 197 ? 16.824 6.757 47.971 1.00 29.68 183 GLY A O 1
ATOM 1394 N N . SER A 1 198 ? 18.377 6.157 46.474 1.00 30.66 184 SER A N 1
ATOM 1395 C CA . SER A 1 198 ? 18.245 4.726 46.757 1.00 27.63 184 SER A CA 1
ATOM 1396 C C . SER A 1 198 ? 19.094 4.350 47.951 1.00 28.42 184 SER A C 1
ATOM 1397 O O . SER A 1 198 ? 18.881 3.320 48.577 1.00 27.68 184 SER A O 1
ATOM 1400 N N . THR A 1 199 ? 20.064 5.207 48.252 1.00 24.74 185 THR A N 1
ATOM 1401 C CA . THR A 1 199 ? 21.050 4.945 49.292 1.00 23.53 185 THR A CA 1
ATOM 1402 C C . THR A 1 199 ? 21.678 6.292 49.590 1.00 27.46 185 THR A C 1
ATOM 1403 O O . THR A 1 199 ? 21.562 7.208 48.766 1.00 28.13 185 THR A O 1
ATOM 1407 N N . ILE A 1 200 ? 22.303 6.459 50.756 1.00 24.36 186 ILE A N 1
ATOM 1408 C CA . ILE A 1 200 ? 23.123 7.661 50.956 1.00 24.51 186 ILE A CA 1
ATOM 1409 C C . ILE A 1 200 ? 24.433 7.463 50.211 1.00 27.58 186 ILE A C 1
ATOM 1410 O O . ILE A 1 200 ? 25.098 8.422 49.823 1.00 27.11 186 ILE A O 1
ATOM 1415 N N . GLY A 1 201 ? 24.797 6.203 50.001 1.00 27.39 187 GLY A N 1
ATOM 1416 C CA . GLY A 1 201 ? 26.009 5.886 49.260 1.00 28.96 187 GLY A CA 1
ATOM 1417 C C . GLY A 1 201 ? 27.272 5.982 50.094 1.00 25.44 187 GLY A C 1
ATOM 1418 O O . GLY A 1 201 ? 27.214 6.269 51.290 1.00 25.06 187 GLY A O 1
ATOM 1419 N N . ARG A 1 202 ? 28.418 5.720 49.463 1.00 23.10 188 ARG A N 1
ATOM 1420 C CA . ARG A 1 202 ? 29.712 5.768 50.147 1.00 29.70 188 ARG A CA 1
ATOM 1421 C C . ARG A 1 202 ? 30.334 7.164 50.115 1.00 30.50 188 ARG A C 1
ATOM 1422 O O . ARG A 1 202 ? 31.231 7.455 49.307 1.00 29.97 188 ARG A O 1
ATOM 1430 N N . GLY A 1 203 ? 29.851 8.019 51.009 1.00 26.46 189 GLY A N 1
ATOM 1431 C CA . GLY A 1 203 ? 30.354 9.371 51.146 1.00 26.34 189 GLY A CA 1
ATOM 1432 C C . GLY A 1 203 ? 29.695 10.029 52.337 1.00 24.91 189 GLY A C 1
ATOM 1433 O O . GLY A 1 203 ? 28.863 9.414 53.022 1.00 25.38 189 GLY A O 1
ATOM 1434 N N . ARG A 1 204 ? 30.056 11.274 52.607 1.00 25.97 190 ARG A N 1
ATOM 1435 C CA . ARG A 1 204 ? 29.470 11.946 53.752 1.00 23.84 190 ARG A CA 1
ATOM 1436 C C . ARG A 1 204 ? 28.025 12.287 53.494 1.00 25.22 190 ARG A C 1
ATOM 1437 O O . ARG A 1 204 ? 27.635 12.650 52.379 1.00 26.12 190 ARG A O 1
ATOM 1445 N N . CYS A 1 205 ? 27.240 12.193 54.557 1.00 26.79 191 CYS A N 1
ATOM 1446 C CA . CYS A 1 205 ? 25.867 12.656 54.549 1.00 22.01 191 CYS A CA 1
ATOM 1447 C C . CYS A 1 205 ? 25.708 13.720 55.644 1.00 23.59 191 CYS A C 1
ATOM 1448 O O . CYS A 1 205 ? 25.887 13.442 56.834 1.00 27.05 191 CYS A O 1
ATOM 1451 N N . MET A 1 206 ? 25.385 14.941 55.243 1.00 22.55 192 MET A N 1
ATOM 1452 C CA . MET A 1 206 ? 25.117 16.015 56.195 1.00 21.93 192 MET A CA 1
ATOM 1453 C C . MET A 1 206 ? 23.630 16.027 56.529 1.00 23.90 192 MET A C 1
ATOM 1454 O O . MET A 1 206 ? 22.782 16.091 55.633 1.00 24.85 192 MET A O 1
ATOM 1459 N N . VAL A 1 207 ? 23.318 15.943 57.818 1.00 21.69 193 VAL A N 1
ATOM 1460 C CA . VAL A 1 207 ? 21.920 15.835 58.255 1.00 25.50 193 VAL A CA 1
ATOM 1461 C C . VAL A 1 207 ? 21.502 17.084 59.015 1.00 24.50 193 VAL A C 1
ATOM 1462 O O . VAL A 1 207 ? 22.169 17.480 59.977 1.00 25.05 193 VAL A O 1
ATOM 1466 N N . VAL A 1 208 ? 20.412 17.706 58.571 1.00 24.11 194 VAL A N 1
ATOM 1467 C CA . VAL A 1 208 ? 19.831 18.861 59.259 1.00 26.76 194 VAL A CA 1
ATOM 1468 C C . VAL A 1 208 ? 18.351 18.574 59.532 1.00 22.67 194 VAL A C 1
ATOM 1469 O O . VAL A 1 208 ? 17.700 17.964 58.696 1.00 23.22 194 VAL A O 1
ATOM 1473 N N . ALA A 1 209 ? 17.834 18.985 60.694 1.00 25.22 195 ALA A N 1
ATOM 1474 C CA . ALA A 1 209 ? 16.437 18.694 61.072 1.00 24.80 195 ALA A CA 1
ATOM 1475 C C . ALA A 1 209 ? 15.781 19.895 61.727 1.00 24.43 195 ALA A C 1
ATOM 1476 O O . ALA A 1 209 ? 15.974 20.151 62.922 1.00 25.44 195 ALA A O 1
ATOM 1478 N N . PRO A 1 210 ? 14.994 20.644 60.954 1.00 23.15 196 PRO A N 1
ATOM 1479 C CA . PRO A 1 210 ? 14.362 21.812 61.580 1.00 28.09 196 PRO A CA 1
ATOM 1480 C C . PRO A 1 210 ? 13.141 21.427 62.397 1.00 32.60 196 PRO A C 1
ATOM 1481 O O . PRO A 1 210 ? 12.517 20.402 62.133 1.00 38.92 196 PRO A O 1
ATOM 1485 N N . GLY A 1 211 ? 12.829 22.252 63.392 1.00 35.84 197 GLY A N 1
ATOM 1486 C CA . GLY A 1 211 ? 11.701 22.048 64.284 1.00 36.91 197 GLY A CA 1
ATOM 1487 C C . GLY A 1 211 ? 11.666 23.180 65.293 1.00 34.46 197 GLY A C 1
ATOM 1488 O O . GLY A 1 211 ? 11.774 24.347 64.915 1.00 37.88 197 GLY A O 1
ATOM 1489 N N . THR A 1 212 ? 11.531 22.842 66.570 1.00 37.61 198 THR A N 1
ATOM 1490 C CA . THR A 1 212 ? 11.698 23.821 67.646 1.00 37.46 198 THR A CA 1
ATOM 1491 C C . THR A 1 212 ? 13.068 24.488 67.537 1.00 37.40 198 THR A C 1
ATOM 1492 O O . THR A 1 212 ? 13.183 25.722 67.557 1.00 32.35 198 THR A O 1
ATOM 1496 N N . GLY A 1 213 ? 14.103 23.662 67.416 1.00 36.08 199 GLY A N 1
ATOM 1497 C CA . GLY A 1 213 ? 15.434 24.143 67.131 1.00 36.22 199 GLY A CA 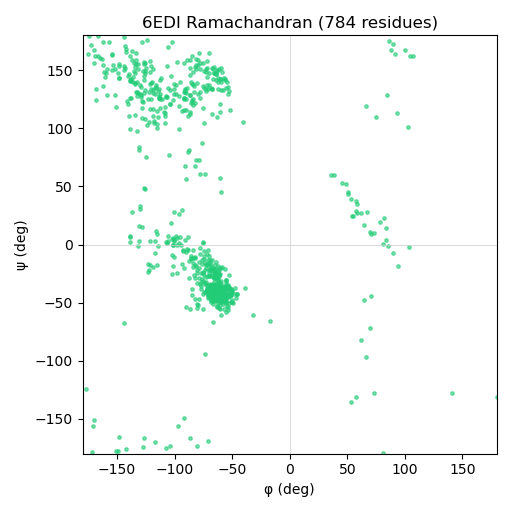1
ATOM 1498 C C . GLY A 1 213 ? 15.814 23.561 65.792 1.00 31.18 199 GLY A C 1
ATOM 1499 O O . GLY A 1 213 ? 14.968 22.995 65.106 1.00 36.03 199 GLY A O 1
ATOM 1500 N N . VAL A 1 214 ? 17.073 23.696 65.410 1.00 34.23 200 VAL A N 1
ATOM 1501 C CA . VAL A 1 214 ? 17.530 23.073 64.184 1.00 28.15 200 VAL A CA 1
ATOM 1502 C C . VAL A 1 214 ? 18.679 22.157 64.543 1.00 30.83 200 VAL A C 1
ATOM 1503 O O . VAL A 1 214 ? 19.784 22.616 64.849 1.00 30.95 200 VAL A O 1
ATOM 1507 N N . GLY A 1 215 ? 18.412 20.854 64.543 1.00 24.46 201 GLY A N 1
ATOM 1508 C CA . GLY A 1 215 ? 19.466 19.895 64.805 1.00 27.78 201 GLY A CA 1
ATOM 1509 C C . GLY A 1 215 ? 20.351 19.634 63.595 1.00 25.85 201 GLY A C 1
ATOM 1510 O O . GLY A 1 215 ? 19.948 19.864 62.444 1.00 24.85 201 GLY A O 1
ATOM 1511 N N . SER A 1 216 ? 21.557 19.134 63.858 1.00 25.90 202 SER A N 1
ATOM 1512 C CA . SER A 1 216 ? 22.493 18.777 62.805 1.00 25.98 202 SER A CA 1
ATOM 1513 C C . SER A 1 216 ? 23.456 17.684 63.260 1.00 26.05 202 SER A C 1
ATOM 1514 O O . SER A 1 216 ? 23.722 17.527 64.457 1.00 25.77 202 SER A O 1
ATOM 1517 N N . SER A 1 217 ? 23.975 16.936 62.291 1.00 24.52 203 SER A N 1
ATOM 1518 C CA . SER A 1 217 ? 24.931 15.864 62.544 1.00 24.06 203 SER A CA 1
ATOM 1519 C C . SER A 1 217 ? 25.514 15.420 61.213 1.00 23.84 203 SER A C 1
ATOM 1520 O O . SER A 1 217 ? 24.973 15.719 60.137 1.00 21.68 203 SER A O 1
ATOM 1523 N N . LEU A 1 218 ? 26.637 14.723 61.261 1.00 25.85 204 LEU A N 1
ATOM 1524 C CA . LEU A 1 218 ? 27.277 14.324 60.020 1.00 24.19 204 LEU A CA 1
ATOM 1525 C C . LEU A 1 218 ? 27.572 12.845 60.058 1.00 24.20 204 LEU A C 1
ATOM 1526 O O . LEU A 1 218 ? 28.203 12.354 61.012 1.00 23.19 204 LEU A O 1
ATOM 1531 N N . ILE A 1 219 ? 27.110 12.134 59.032 1.00 22.46 205 ILE A N 1
ATOM 1532 C CA . ILE A 1 219 ? 27.508 10.751 58.858 1.00 20.64 205 ILE A CA 1
ATOM 1533 C C . ILE A 1 219 ? 28.782 10.811 58.023 1.00 23.67 205 ILE A C 1
ATOM 1534 O O . ILE A 1 219 ? 28.761 11.194 56.847 1.00 25.82 205 ILE A O 1
ATOM 1539 N N . HIS A 1 220 ? 29.904 10.479 58.646 1.00 24.14 206 HIS A N 1
ATOM 1540 C CA . HIS A 1 220 ? 31.189 10.512 57.932 1.00 20.97 206 HIS A CA 1
ATOM 1541 C C . HIS A 1 220 ? 31.516 9.116 57.432 1.00 24.55 206 HIS A C 1
ATOM 1542 O O . HIS A 1 220 ? 31.465 8.160 58.205 1.00 26.00 206 HIS A O 1
ATOM 1549 N N . TYR A 1 221 ? 31.811 8.987 56.138 1.00 23.09 207 TYR A N 1
ATOM 1550 C CA . TYR A 1 221 ? 32.195 7.696 55.582 1.00 26.95 207 TYR A CA 1
ATOM 1551 C C . TYR A 1 221 ? 33.698 7.529 55.683 1.00 25.28 207 TYR A C 1
ATOM 1552 O O . TYR A 1 221 ? 34.446 8.453 55.374 1.00 23.60 207 TYR A O 1
ATOM 1561 N N . VAL A 1 222 ? 34.117 6.345 56.121 1.00 22.46 208 VAL A N 1
ATOM 1562 C CA . VAL A 1 222 ? 35.521 6.033 56.385 1.00 27.20 208 VAL A CA 1
ATOM 1563 C C . VAL A 1 222 ? 36.022 4.953 55.420 1.00 27.90 208 VAL A C 1
ATOM 1564 O O . VAL A 1 222 ? 35.732 3.763 55.592 1.00 30.13 208 VAL A O 1
ATOM 1568 N N . GLY A 1 223 ? 36.791 5.353 54.412 1.00 29.47 209 GLY A N 1
ATOM 1569 C CA . GLY A 1 223 ? 37.199 4.420 53.372 1.00 32.86 209 GLY A CA 1
ATOM 1570 C C . GLY A 1 223 ? 38.060 3.252 53.838 1.00 32.89 209 GLY A C 1
ATOM 1571 O O . GLY A 1 223 ? 37.935 2.132 53.316 1.00 31.42 209 GLY A O 1
ATOM 1572 N N . VAL A 1 224 ? 38.921 3.510 54.823 1.00 29.36 210 VAL A N 1
ATOM 1573 C CA . VAL A 1 224 ? 39.876 2.513 55.318 1.00 37.14 210 VAL A CA 1
ATOM 1574 C C . VAL A 1 224 ? 39.167 1.267 55.810 1.00 34.27 210 VAL A C 1
ATOM 1575 O O . VAL A 1 224 ? 39.565 0.148 55.491 1.00 34.02 210 VAL A O 1
ATOM 1579 N N . SER A 1 225 ? 38.094 1.479 56.569 1.00 32.52 211 SER A N 1
ATOM 1580 C CA . SER A 1 225 ? 37.358 0.403 57.215 1.00 30.12 211 SER A CA 1
ATOM 1581 C C . SER A 1 225 ? 36.021 0.129 56.547 1.00 33.39 211 SER A C 1
ATOM 1582 O O . SER A 1 225 ? 35.264 -0.735 57.003 1.00 28.89 211 SER A O 1
ATOM 1585 N N . ASP A 1 226 ? 35.736 0.871 55.481 1.00 32.19 212 ASP A N 1
ATOM 1586 C CA . ASP A 1 226 ? 34.454 0.796 54.775 1.00 34.14 212 ASP A CA 1
ATOM 1587 C C . ASP A 1 226 ? 33.298 0.873 55.766 1.00 30.89 212 ASP A C 1
ATOM 1588 O O . ASP A 1 226 ? 32.414 0.007 55.799 1.00 29.22 212 ASP A O 1
ATOM 1593 N N . SER A 1 227 ? 33.331 1.897 56.610 1.00 24.86 213 SER A N 1
ATOM 1594 C CA . SER A 1 227 ? 32.328 2.023 57.658 1.00 31.69 213 SER A CA 1
ATOM 1595 C C . SER A 1 227 ? 31.999 3.490 57.818 1.00 27.54 213 SER A C 1
ATOM 1596 O O . SER A 1 227 ? 32.675 4.356 57.243 1.00 27.44 213 SER A O 1
ATOM 1599 N N . TYR A 1 228 ? 30.965 3.773 58.597 1.00 26.20 214 TYR A N 1
ATO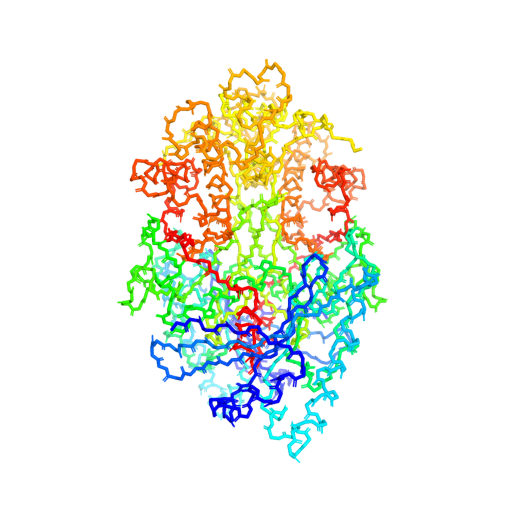M 1600 C CA . TYR A 1 228 ? 30.568 5.154 58.831 1.00 23.59 214 TYR A CA 1
ATOM 1601 C C . TYR A 1 228 ? 30.635 5.492 60.318 1.00 27.50 214 TYR A C 1
ATOM 1602 O O . TYR A 1 228 ? 30.466 4.617 61.173 1.00 27.19 214 TYR A O 1
ATOM 1611 N N . ILE A 1 229 ? 30.840 6.768 60.637 1.00 24.02 215 ILE A N 1
ATOM 1612 C CA . ILE A 1 229 ? 30.726 7.203 62.018 1.00 23.08 215 ILE A CA 1
ATOM 1613 C C . ILE A 1 229 ? 29.953 8.505 62.000 1.00 24.73 215 ILE A C 1
ATOM 1614 O O . ILE A 1 229 ? 30.126 9.321 61.102 1.00 23.85 215 ILE A O 1
ATOM 1619 N N . VAL A 1 230 ? 29.063 8.683 62.963 1.00 24.86 216 VAL A N 1
ATOM 1620 C CA . VAL A 1 230 ? 28.300 9.920 63.025 1.00 21.89 216 VAL A CA 1
ATOM 1621 C C . VAL A 1 230 ? 28.915 10.872 64.041 1.00 24.78 216 VAL A C 1
ATOM 1622 O O . VAL A 1 230 ? 29.332 10.462 65.128 1.00 23.39 216 VAL A O 1
ATOM 1626 N N . LEU A 1 231 ? 28.988 12.146 63.672 1.00 21.41 217 LEU A N 1
ATOM 1627 C CA . LEU A 1 231 ? 29.426 13.171 64.593 1.00 22.00 217 LEU A CA 1
ATOM 1628 C C . LEU A 1 231 ? 28.228 14.051 64.861 1.00 23.72 217 LEU A C 1
ATOM 1629 O O . LEU A 1 231 ? 27.612 14.555 63.915 1.00 22.92 217 LEU A O 1
ATOM 1634 N N . ALA A 1 232 ? 27.905 14.200 66.143 1.00 25.40 218 ALA A N 1
ATOM 1635 C CA . ALA A 1 232 ? 26.935 15.180 66.645 1.00 27.89 218 ALA A CA 1
ATOM 1636 C C . ALA A 1 232 ? 27.475 16.584 66.352 1.00 25.77 218 ALA A C 1
ATOM 1637 O O . ALA A 1 232 ? 28.676 16.818 66.494 1.00 22.25 218 ALA A O 1
ATOM 1639 N N . LEU A 1 233 ? 26.601 17.517 65.970 1.00 24.09 219 LEU A N 1
ATOM 1640 C CA . LEU A 1 233 ? 27.029 18.873 65.599 1.00 25.59 219 LEU A CA 1
ATOM 1641 C C . LEU A 1 233 ? 26.125 19.970 66.172 1.00 25.27 219 LEU A C 1
ATOM 1642 O O . LEU A 1 233 ? 25.017 19.697 66.633 1.00 23.68 219 LEU A O 1
ATOM 1647 N N . GLU A 1 234 ? 26.593 21.214 66.108 1.00 25.19 220 GLU A N 1
ATOM 1648 C CA . GLU A 1 234 ? 25.760 22.375 66.454 1.00 24.18 220 GLU A CA 1
ATOM 1649 C C . GLU A 1 234 ? 25.735 23.417 65.327 1.00 24.34 220 GLU A C 1
ATOM 1650 O O . GLU A 1 234 ? 25.914 24.614 65.566 1.00 26.23 220 GLU A O 1
ATOM 1656 N N . CYS A 1 235 ? 25.485 22.961 64.107 1.00 22.24 221 CYS A N 1
ATOM 1657 C CA . CYS A 1 235 ? 25.491 23.829 62.938 1.00 22.74 221 CYS A CA 1
ATOM 1658 C C . CYS A 1 235 ? 24.344 24.841 62.934 1.00 22.90 221 CYS A C 1
ATOM 1659 O O . CYS A 1 235 ? 24.471 25.929 62.362 1.00 25.03 221 CYS A O 1
ATOM 1662 N N . GLY A 1 236 ? 23.234 24.505 63.588 1.00 23.37 222 GLY A N 1
ATOM 1663 C CA . GLY A 1 236 ? 22.143 25.460 63.742 1.00 23.95 222 GLY A CA 1
ATOM 1664 C C . GLY A 1 236 ? 22.590 26.680 64.526 1.00 27.81 222 GLY A C 1
ATOM 1665 O O . GLY A 1 236 ? 21.968 27.749 64.430 1.00 23.97 222 GLY A O 1
ATOM 1666 N N . SER A 1 237 ? 23.677 26.525 65.285 1.00 24.92 223 SER A N 1
ATOM 1667 C CA . SER A 1 237 ? 24.170 27.589 66.171 1.00 26.86 223 SER A CA 1
ATOM 1668 C C . SER A 1 237 ? 25.312 28.381 65.548 1.00 25.67 223 SER A C 1
ATOM 1669 O O . SER A 1 237 ? 25.927 29.242 66.197 1.00 24.51 223 SER A O 1
ATOM 1672 N N . LEU A 1 238 ? 25.581 28.096 64.279 1.00 25.23 224 LEU A N 1
ATOM 1673 C CA . LEU A 1 238 ? 26.493 28.913 63.495 1.00 26.35 224 LEU A CA 1
ATOM 1674 C C . LEU A 1 238 ? 25.809 30.257 63.195 1.00 26.14 224 LEU A C 1
ATOM 1675 O O . LEU A 1 238 ? 24.609 30.300 62.893 1.00 27.52 224 LEU A O 1
ATOM 1680 N N . SER A 1 239 ? 26.559 31.346 63.313 1.00 22.99 225 SER A N 1
ATOM 1681 C CA . SER A 1 239 ? 26.048 32.670 62.947 1.00 28.98 225 SER A CA 1
ATOM 1682 C C . SER A 1 239 ? 25.570 32.727 61.500 1.00 27.80 225 SER A C 1
ATOM 1683 O O . SER A 1 239 ? 26.170 32.109 60.624 1.00 27.99 225 SER A O 1
ATOM 1686 N N . MET A 1 240 ? 24.493 33.472 61.239 1.00 24.76 226 MET A N 1
ATOM 1687 C CA . MET A 1 240 ? 24.082 33.711 59.856 1.00 22.87 226 MET A CA 1
ATOM 1688 C C . MET A 1 240 ? 25.195 34.395 59.058 1.00 26.00 226 MET A C 1
ATOM 1689 O O . MET A 1 240 ? 25.989 35.156 59.607 1.00 28.33 226 MET A O 1
ATOM 1694 N N . SER A 1 241 ? 25.243 34.098 57.763 1.00 24.66 227 SER A N 1
ATOM 1695 C CA . SER A 1 241 ? 26.268 34.605 56.871 1.00 23.55 227 SER A CA 1
ATOM 1696 C C . SER A 1 241 ? 26.066 36.088 56.600 1.00 29.09 227 SER A C 1
ATOM 1697 O O . SER A 1 241 ? 24.949 36.602 56.657 1.00 27.67 227 SER A O 1
ATOM 1700 N N . TRP A 1 242 ? 27.156 36.785 56.311 1.00 24.52 228 TRP A N 1
ATOM 1701 C CA . TRP A 1 242 ? 27.049 38.180 55.947 1.00 22.09 228 TRP A CA 1
ATOM 1702 C C . TRP A 1 242 ? 26.248 38.341 54.652 1.00 26.64 228 TRP A C 1
ATOM 1703 O O . TRP A 1 242 ? 26.239 37.458 53.792 1.00 27.19 228 TRP A O 1
ATOM 1714 N N . CYS A 1 243 ? 25.552 39.469 54.532 1.00 24.99 229 CYS A N 1
ATOM 1715 C CA . CYS A 1 243 ? 24.837 39.798 53.303 1.00 27.49 229 CYS A CA 1
ATOM 1716 C C . CYS A 1 243 ? 24.523 41.287 53.317 1.00 28.95 229 CYS A C 1
ATOM 1717 O O . CYS A 1 243 ? 24.797 41.971 54.305 1.00 25.57 229 CYS A O 1
ATOM 1720 N N . ALA A 1 244 ? 23.968 41.778 52.215 1.00 31.72 230 ALA A N 1
ATOM 1721 C CA . ALA A 1 244 ? 23.690 43.200 52.064 1.00 35.93 230 ALA A CA 1
ATOM 1722 C C . ALA A 1 244 ? 22.229 43.432 51.756 1.00 37.88 230 ALA A C 1
ATOM 1723 O O . ALA A 1 244 ? 21.453 42.478 51.604 1.00 35.29 230 ALA A O 1
ATOM 1725 N N . ASN A 1 245 ? 21.865 44.711 51.679 1.00 36.94 231 ASN A N 1
ATOM 1726 C CA . ASN A 1 245 ? 20.580 45.126 51.122 1.00 41.36 231 ASN A CA 1
ATOM 1727 C C . ASN A 1 245 ? 19.365 44.503 51.833 1.00 35.83 231 ASN A C 1
ATOM 1728 O O . ASN A 1 245 ? 19.298 44.530 53.059 1.00 38.12 231 ASN A O 1
ATOM 1733 N N . GLU A 1 246 ? 18.418 43.947 51.080 1.00 36.97 232 GLU A N 1
ATOM 1734 C CA . GLU A 1 246 ? 17.181 43.420 51.683 1.00 43.56 232 GLU A CA 1
ATOM 1735 C C . GLU A 1 246 ? 17.405 42.195 52.589 1.00 39.13 232 GLU A C 1
ATOM 1736 O O . GLU A 1 246 ? 16.790 42.065 53.660 1.00 33.98 232 GLU A O 1
ATOM 1742 N N . ASP A 1 247 ? 18.284 41.298 52.159 1.00 36.18 233 ASP A N 1
ATOM 1743 C CA . ASP A 1 247 ? 18.645 40.148 52.977 1.00 32.58 233 ASP A CA 1
ATOM 1744 C C . ASP A 1 247 ? 19.249 40.608 54.309 1.00 32.82 233 ASP A C 1
ATOM 1745 O O . ASP A 1 247 ? 18.900 40.099 55.379 1.00 32.37 233 ASP A O 1
ATOM 1750 N N . SER A 1 248 ? 20.137 41.600 54.251 1.00 29.33 234 SER A N 1
ATOM 1751 C CA . SER A 1 248 ? 20.752 42.126 55.473 1.00 31.31 234 SER A CA 1
ATOM 1752 C C . SER A 1 248 ? 19.741 42.818 56.399 1.00 34.88 234 SER A C 1
ATOM 1753 O O . SER A 1 248 ? 19.857 42.738 57.622 1.00 36.20 234 SER A O 1
ATOM 1756 N N . LYS A 1 249 ? 18.755 43.500 55.822 1.00 35.50 235 LYS A N 1
ATOM 1757 C CA . LYS A 1 249 ? 17.719 44.131 56.625 1.00 34.17 235 LYS A CA 1
ATOM 1758 C C . LYS A 1 249 ? 17.000 43.066 57.457 1.00 32.26 235 LYS A C 1
ATOM 1759 O O . LYS A 1 249 ? 16.688 43.293 58.625 1.00 32.37 235 LYS A O 1
ATOM 1765 N N . TYR A 1 250 ? 16.766 41.903 56.853 1.00 31.97 236 TYR A N 1
ATOM 1766 C CA . TYR A 1 250 ? 16.135 40.787 57.559 1.00 31.53 236 TYR A CA 1
ATOM 1767 C C . TYR A 1 250 ? 16.996 40.249 58.692 1.00 32.96 236 TYR A C 1
ATOM 1768 O O . TYR A 1 250 ? 16.494 40.037 59.803 1.00 28.17 236 TYR A O 1
ATOM 1777 N N . VAL A 1 251 ? 18.283 40.019 58.421 1.00 27.29 237 VAL A N 1
ATOM 1778 C CA . VAL A 1 251 ? 19.162 39.515 59.461 1.00 28.07 237 VAL A CA 1
ATOM 1779 C C . VAL A 1 251 ? 19.206 40.519 60.597 1.00 28.40 237 VAL A C 1
ATOM 1780 O O . VAL A 1 251 ? 19.171 40.156 61.779 1.00 27.75 237 VAL A O 1
ATOM 1784 N N . GLN A 1 252 ? 19.273 41.796 60.227 1.00 30.73 238 GLN A N 1
ATOM 1785 C CA . GLN A 1 252 ? 19.260 42.872 61.211 1.00 31.38 238 GLN A CA 1
ATOM 1786 C C . GLN A 1 252 ? 18.019 42.806 62.101 1.00 30.03 238 GLN A C 1
ATOM 1787 O O . GLN A 1 252 ? 18.102 42.905 63.337 1.00 29.69 238 GLN A O 1
ATOM 1793 N N . ALA A 1 253 ? 16.863 42.656 61.469 1.00 28.86 239 ALA A N 1
ATOM 1794 C CA . ALA A 1 253 ? 15.612 42.631 62.227 1.00 35.03 239 ALA A CA 1
ATOM 1795 C C . ALA A 1 253 ? 15.561 41.394 63.111 1.00 31.10 239 ALA A C 1
ATOM 1796 O O . ALA A 1 253 ? 15.078 41.452 64.245 1.00 31.06 239 ALA A O 1
ATOM 1798 N N . LEU A 1 254 ? 16.061 40.271 62.589 1.00 29.97 240 LEU A N 1
ATOM 1799 C CA . LEU A 1 254 ? 16.075 39.022 63.358 1.00 29.56 240 LEU A CA 1
ATOM 1800 C C . LEU A 1 254 ? 16.964 39.168 64.592 1.00 30.57 240 LEU A C 1
ATOM 1801 O O . LEU A 1 254 ? 16.590 38.774 65.688 1.00 31.17 240 LEU A O 1
ATOM 1806 N N . ALA A 1 255 ? 18.131 39.767 64.394 1.00 30.61 241 ALA A N 1
ATOM 1807 C CA . ALA A 1 255 ? 19.097 40.005 65.463 1.00 33.30 241 ALA A CA 1
ATOM 1808 C C . ALA A 1 255 ? 18.509 40.858 66.591 1.00 32.18 241 ALA A C 1
ATOM 1809 O O . ALA A 1 255 ? 18.665 40.539 67.776 1.00 32.36 241 ALA A O 1
ATOM 1811 N N . GLY A 1 256 ? 17.868 41.957 66.215 1.00 36.00 242 GLY A N 1
ATOM 1812 C CA . GLY A 1 256 ? 17.251 42.846 67.189 1.00 36.77 242 GLY A CA 1
ATOM 1813 C C . GLY A 1 256 ? 16.116 42.165 67.922 1.00 32.85 242 GLY A C 1
ATOM 1814 O O . GLY A 1 256 ? 15.931 42.343 69.133 1.00 37.14 242 GLY A O 1
ATOM 1815 N N . TYR A 1 257 ? 15.348 41.377 67.177 1.00 32.84 243 TYR A N 1
ATOM 1816 C CA . TYR A 1 257 ? 14.272 40.577 67.754 1.00 34.29 243 TYR A CA 1
ATOM 1817 C C . TYR A 1 257 ? 14.811 39.578 68.766 1.00 35.34 243 TYR A C 1
ATOM 1818 O O . TYR A 1 257 ? 14.276 39.451 69.854 1.00 37.42 243 TYR A O 1
ATOM 1827 N N . MET A 1 258 ? 15.871 38.860 68.400 1.00 37.05 244 MET A N 1
ATOM 1828 C CA . MET A 1 258 ? 16.472 37.875 69.297 1.00 35.84 244 MET A CA 1
ATOM 1829 C C . MET A 1 258 ? 17.073 38.510 70.553 1.00 35.77 244 MET A C 1
ATOM 1830 O O . MET A 1 258 ? 17.180 37.870 71.594 1.00 40.48 244 MET A O 1
ATOM 1835 N N . ALA A 1 259 ? 17.481 39.767 70.459 1.00 35.16 245 ALA A N 1
ATOM 1836 C CA . ALA A 1 259 ? 17.963 40.465 71.652 1.00 42.15 245 ALA A CA 1
ATOM 1837 C C . ALA A 1 259 ? 16.796 40.942 72.522 1.00 40.91 245 ALA A C 1
ATOM 1838 O O . ALA A 1 259 ? 16.931 41.064 73.742 1.00 47.50 245 ALA A O 1
ATOM 1840 N N . SER A 1 260 ? 15.657 41.211 71.888 1.00 39.52 246 SER A N 1
ATOM 1841 C CA . SER A 1 260 ? 14.464 41.702 72.588 1.00 44.74 246 SER A CA 1
ATOM 1842 C C . SER A 1 260 ? 13.702 40.598 73.318 1.00 43.11 246 SER A C 1
ATOM 1843 O O . SER A 1 260 ? 14.242 39.529 73.589 1.00 48.52 246 SER A O 1
ATOM 1846 N N . LYS A 1 265 ? 22.071 38.790 79.069 1.00 63.45 251 LYS A N 1
ATOM 1847 C CA . LYS A 1 265 ? 22.822 38.438 77.867 1.00 58.45 251 LYS A CA 1
ATOM 1848 C C . LYS A 1 265 ? 23.188 39.683 77.077 1.00 59.85 251 LYS A C 1
ATOM 1849 O O . LYS A 1 265 ? 22.321 40.306 76.460 1.00 59.61 251 LYS A O 1
ATOM 1855 N N . GLY A 1 266 ? 24.477 40.028 77.066 1.00 59.91 252 GLY A N 1
ATOM 1856 C CA . GLY A 1 266 ? 24.973 41.176 76.320 1.00 57.58 252 GLY A CA 1
ATOM 1857 C C . GLY A 1 266 ? 24.700 41.078 74.829 1.00 51.33 252 GLY A C 1
ATOM 1858 O O . GLY A 1 266 ? 25.568 41.366 74.000 1.00 53.80 252 GLY A O 1
ATOM 1859 N N . LEU A 1 267 ? 23.474 40.680 74.500 1.00 52.10 253 LEU A N 1
ATOM 1860 C CA . LEU A 1 267 ? 23.039 40.470 73.133 1.00 48.61 253 LEU A CA 1
ATOM 1861 C C . LEU A 1 267 ? 22.589 41.785 72.498 1.00 49.34 253 LEU A C 1
ATOM 1862 O O . LEU A 1 267 ? 21.678 42.446 72.998 1.00 45.55 253 LEU A O 1
ATOM 1867 N N . ASP A 1 268 ? 23.256 42.166 71.411 1.00 45.36 254 ASP A N 1
ATOM 1868 C CA . ASP A 1 268 ? 22.925 43.373 70.668 1.00 45.26 254 ASP A CA 1
ATOM 1869 C C . ASP A 1 268 ? 22.161 4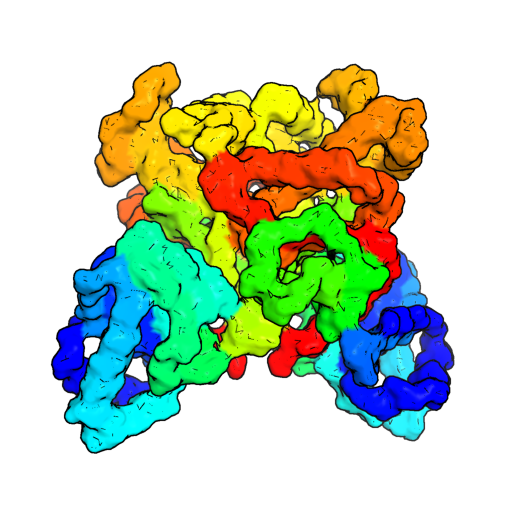3.014 69.413 1.00 42.40 254 ASP A C 1
ATOM 1870 O O . ASP A 1 268 ? 22.017 41.838 69.074 1.00 45.92 254 ASP A O 1
ATOM 1875 N N . SER A 1 269 ? 21.692 44.038 68.711 1.00 39.40 255 SER A N 1
ATOM 1876 C CA . SER A 1 269 ? 21.231 43.849 67.352 1.00 37.74 255 SER A CA 1
ATOM 1877 C C . SER A 1 269 ? 22.450 43.905 66.429 1.00 33.09 255 SER A C 1
ATOM 1878 O O . SER A 1 269 ? 22.335 43.670 65.222 1.00 32.71 255 SER A O 1
ATOM 1881 N N . THR A 1 270 ? 23.620 44.208 66.994 1.00 35.34 256 THR A N 1
ATOM 1882 C CA . THR A 1 270 ? 24.863 44.190 66.201 1.00 33.04 256 THR A CA 1
ATOM 1883 C C . THR A 1 270 ? 25.478 42.796 66.150 1.00 35.38 256 THR A C 1
ATOM 1884 O O . THR A 1 270 ? 26.413 42.563 65.387 1.00 31.71 256 THR A O 1
ATOM 1888 N N . VAL A 1 271 ? 24.945 41.886 66.963 1.00 31.98 257 VAL A N 1
ATOM 1889 C CA . VAL A 1 271 ? 25.412 40.499 67.007 1.00 36.07 257 VAL A CA 1
ATOM 1890 C C . VAL A 1 271 ? 24.595 39.630 66.046 1.00 32.17 257 VAL A C 1
ATOM 1891 O O . VAL A 1 271 ? 23.374 39.597 66.156 1.00 32.76 257 VAL A O 1
ATOM 1895 N N . ALA A 1 272 ? 25.259 38.908 65.136 1.00 29.86 258 ALA A N 1
ATOM 1896 C CA . ALA A 1 272 ? 24.571 38.016 64.189 1.00 28.48 258 ALA A CA 1
ATOM 1897 C C . ALA A 1 272 ? 23.682 37.013 64.921 1.00 28.44 258 ALA A C 1
ATOM 1898 O O . ALA A 1 272 ? 24.061 36.509 65.981 1.00 27.47 258 ALA A O 1
ATOM 1900 N N . PRO A 1 273 ? 22.484 36.743 64.383 1.00 27.40 259 PRO A N 1
ATOM 1901 C CA . PRO A 1 273 ? 21.672 35.707 65.030 1.00 25.04 259 PRO A CA 1
ATOM 1902 C C . PRO A 1 273 ? 22.121 34.375 64.472 1.00 28.21 259 PRO A C 1
ATOM 1903 O O . PRO A 1 273 ? 22.774 34.379 63.430 1.00 28.85 259 PRO A O 1
ATOM 1907 N N . ILE A 1 274 ? 21.804 33.269 65.131 1.00 27.21 260 ILE A N 1
ATOM 1908 C CA . ILE A 1 274 ? 22.237 31.972 64.626 1.00 23.39 260 ILE A CA 1
ATOM 1909 C C . ILE A 1 274 ? 21.292 31.491 63.525 1.00 28.45 260 ILE A C 1
ATOM 1910 O O . ILE A 1 274 ? 20.130 31.911 63.473 1.00 29.62 260 ILE A O 1
ATOM 1915 N N . TRP A 1 275 ? 21.790 30.638 62.633 1.00 24.87 261 TRP A N 1
ATOM 1916 C CA . TRP A 1 275 ? 20.981 30.134 61.520 1.00 26.11 261 TRP A CA 1
ATOM 1917 C C . TRP A 1 275 ? 19.677 29.508 61.995 1.00 23.65 261 TRP A C 1
ATOM 1918 O O . TRP A 1 275 ? 18.651 29.607 61.326 1.00 23.86 261 TRP A O 1
ATOM 1929 N N . GLU A 1 276 ? 19.741 28.839 63.141 1.00 23.23 262 GLU A N 1
ATOM 1930 C CA . GLU A 1 276 ? 18.564 28.191 63.725 1.00 26.07 262 GLU A CA 1
ATOM 1931 C C . GLU A 1 276 ? 17.407 29.169 63.885 1.00 27.45 262 GLU A C 1
ATOM 1932 O O . GLU A 1 276 ? 16.245 28.823 63.656 1.00 29.76 262 GLU A O 1
ATOM 1938 N N . ALA A 1 277 ? 17.734 30.399 64.268 1.00 29.09 263 ALA A N 1
ATOM 1939 C CA . ALA A 1 277 ? 16.714 31.403 64.545 1.00 29.91 263 ALA A CA 1
ATOM 1940 C C . ALA A 1 277 ? 15.931 31.818 63.296 1.00 30.51 263 ALA A C 1
ATOM 1941 O O . ALA A 1 277 ? 14.835 32.342 63.402 1.00 29.58 263 ALA A O 1
ATOM 1943 N N . ALA A 1 278 ? 16.495 31.579 62.118 1.00 28.49 264 ALA A N 1
ATOM 1944 C CA . ALA A 1 278 ? 15.818 31.898 60.861 1.00 27.93 264 ALA A CA 1
ATOM 1945 C C . ALA A 1 278 ? 15.199 30.682 60.195 1.00 26.52 264 ALA A C 1
ATOM 1946 O O . ALA A 1 278 ? 14.693 30.787 59.080 1.00 28.91 264 ALA A O 1
ATOM 1948 N N . SER A 1 279 ? 15.229 29.529 60.861 1.00 28.58 265 SER A N 1
ATOM 1949 C CA . SER A 1 279 ? 14.805 28.293 60.216 1.00 30.96 265 SER A CA 1
ATOM 1950 C C . SER A 1 279 ? 13.958 27.381 61.122 1.00 28.49 265 SER A C 1
ATOM 1951 O O . SER A 1 279 ? 13.562 26.292 60.708 1.00 31.17 265 SER A O 1
ATOM 1954 N N . ASN A 1 280 ? 13.680 27.832 62.344 1.00 27.14 266 ASN A N 1
ATOM 1955 C CA . ASN A 1 280 ? 12.834 27.090 63.295 1.00 31.65 266 ASN A CA 1
ATOM 1956 C C . ASN A 1 280 ? 11.407 27.653 63.443 1.00 30.40 266 ASN A C 1
ATOM 1957 O O . ASN A 1 280 ? 11.014 28.570 62.719 1.00 28.75 266 ASN A O 1
ATOM 1962 N N . GLY A 1 281 ? 10.631 27.110 64.386 1.00 31.98 267 GLY A N 1
ATOM 1963 C CA . GLY A 1 281 ? 9.283 27.602 64.634 1.00 29.20 267 GLY A CA 1
ATOM 1964 C C . GLY A 1 281 ? 9.254 29.077 65.010 1.00 30.71 267 GLY A C 1
ATOM 1965 O O . GLY A 1 281 ? 8.486 29.861 64.443 1.00 34.54 267 GLY A O 1
ATOM 1966 N N . ALA A 1 282 ? 10.100 29.451 65.968 1.00 30.70 268 ALA A N 1
ATOM 1967 C CA . ALA A 1 282 ? 10.227 30.837 66.389 1.00 28.26 268 ALA A CA 1
ATOM 1968 C C . ALA A 1 282 ? 10.493 31.753 65.211 1.00 30.66 268 ALA A C 1
ATOM 1969 O O . ALA A 1 282 ? 9.897 32.823 65.103 1.00 28.07 268 ALA A O 1
ATOM 1971 N N . GLY A 1 283 ? 11.399 31.329 64.335 1.00 32.13 269 GLY A N 1
ATOM 1972 C CA . GLY A 1 283 ? 11.723 32.091 63.145 1.00 30.36 269 GLY A CA 1
ATOM 1973 C C . GLY A 1 283 ? 10.554 32.168 62.183 1.00 30.40 269 GLY A C 1
ATOM 1974 O O . GLY A 1 283 ? 10.324 33.204 61.564 1.00 29.94 269 GLY A O 1
ATOM 1975 N N . LEU A 1 284 ? 9.806 31.075 62.050 1.00 31.80 270 LEU A N 1
ATOM 1976 C CA . LEU A 1 284 ? 8.653 31.080 61.151 1.00 32.37 270 LEU A CA 1
ATOM 1977 C C . LEU A 1 284 ? 7.607 32.095 61.631 1.00 30.24 270 LEU A C 1
ATOM 1978 O O . LEU A 1 284 ? 7.031 32.851 60.834 1.00 29.65 270 LEU A O 1
ATOM 1983 N N . GLU A 1 285 ? 7.398 32.122 62.939 1.00 30.75 271 GLU A N 1
ATOM 1984 C CA . GLU A 1 285 ? 6.487 33.093 63.545 1.00 35.03 271 GLU A CA 1
ATOM 1985 C C . GLU A 1 285 ? 6.974 34.529 63.344 1.00 36.41 271 GLU A C 1
ATOM 1986 O O . GLU A 1 285 ? 6.170 35.435 63.097 1.00 32.77 271 GLU A O 1
ATOM 1992 N N . PHE A 1 286 ? 8.290 34.732 63.430 1.00 30.35 272 PHE A N 1
ATOM 1993 C CA . PHE A 1 286 ? 8.858 36.043 63.158 1.00 33.85 272 PHE A CA 1
ATOM 1994 C C . PHE A 1 286 ? 8.699 36.405 61.688 1.00 33.27 272 PHE A C 1
ATOM 1995 O O . PHE A 1 286 ? 8.400 37.557 61.339 1.00 33.89 272 PHE A O 1
ATOM 2003 N N . ASN A 1 287 ? 8.931 35.424 60.824 1.00 32.70 273 ASN A N 1
ATOM 2004 C CA . ASN A 1 287 ? 8.807 35.644 59.394 1.00 30.03 273 ASN A CA 1
ATOM 2005 C C . ASN A 1 287 ? 7.423 36.127 58.996 1.00 34.32 273 ASN A C 1
ATOM 2006 O O . ASN A 1 287 ? 7.272 36.997 58.130 1.00 35.07 273 ASN A O 1
ATOM 2011 N N . TYR A 1 288 ? 6.415 35.576 59.655 1.00 31.65 274 TYR A N 1
ATOM 2012 C CA . TYR A 1 288 ? 5.038 35.948 59.365 1.00 39.18 274 TYR A CA 1
ATOM 2013 C C . TYR A 1 288 ? 4.787 37.420 59.666 1.00 33.69 274 TYR A C 1
ATOM 2014 O O . TYR A 1 288 ? 4.292 38.157 58.816 1.00 36.14 274 TYR A O 1
ATOM 2023 N N . ALA A 1 289 ? 5.131 37.838 60.876 1.00 36.05 275 ALA A N 1
ATOM 2024 C CA . ALA A 1 289 ? 5.048 39.245 61.242 1.00 38.12 275 ALA A CA 1
ATOM 2025 C C . ALA A 1 289 ? 5.827 40.086 60.240 1.00 41.73 275 ALA A C 1
ATOM 2026 O O . ALA A 1 289 ? 5.285 41.025 59.653 1.00 43.93 275 ALA A O 1
ATOM 2028 N N . TYR A 1 290 ? 7.087 39.717 60.015 1.00 37.50 276 TYR A N 1
ATOM 2029 C CA . TYR A 1 290 ? 7.967 40.462 59.122 1.00 35.40 276 TYR A CA 1
ATOM 2030 C C . TYR A 1 290 ? 7.358 40.657 57.732 1.00 37.85 276 TYR A C 1
ATOM 2031 O O . TYR A 1 290 ? 7.546 41.701 57.114 1.00 40.00 276 TYR A O 1
ATOM 2040 N N . ALA A 1 291 ? 6.613 39.668 57.243 1.00 36.81 277 ALA A N 1
ATOM 2041 C CA . ALA A 1 291 ? 6.062 39.753 55.884 1.00 35.28 277 ALA A CA 1
ATOM 2042 C C . ALA A 1 291 ? 4.760 40.558 55.831 1.00 39.70 277 ALA A C 1
ATOM 2043 O O . ALA A 1 291 ? 4.404 41.101 54.786 1.00 45.83 277 ALA A O 1
ATOM 2045 N N . LYS A 1 292 ? 4.036 40.594 56.943 1.00 42.96 278 LYS A N 1
ATOM 2046 C CA . LYS A 1 292 ? 2.774 41.341 57.003 1.00 48.01 278 LYS A CA 1
ATOM 2047 C C . LYS A 1 292 ? 3.024 42.824 57.210 1.00 50.59 278 LYS A C 1
ATOM 2048 O O . LYS A 1 292 ? 2.551 43.671 56.445 1.00 54.07 278 LYS A O 1
ATOM 2054 N N . GLU A 1 293 ? 3.767 43.118 58.269 1.00 52.31 279 GLU A N 1
ATOM 2055 C CA . GLU A 1 293 ? 4.127 44.475 58.643 1.00 57.97 279 GLU A CA 1
ATOM 2056 C C . GLU A 1 293 ? 5.536 44.380 59.198 1.00 56.34 279 GLU A C 1
ATOM 2057 O O . GLU A 1 293 ? 6.492 44.886 58.601 1.00 54.98 279 GLU A O 1
ATOM 2063 N N . GLY A 1 294 ? 5.642 43.723 60.354 1.00 57.66 280 GLY A N 1
ATOM 2064 C CA . GLY A 1 294 ? 6.917 43.281 60.899 1.00 57.24 280 GLY A CA 1
ATOM 2065 C C . GLY A 1 294 ? 7.827 44.379 61.398 1.00 61.23 280 GLY A C 1
ATOM 2066 O O . GLY A 1 294 ? 8.005 44.536 62.613 1.00 59.77 280 GLY A O 1
ATOM 2067 N N . GLN A 1 295 ? 8.404 45.145 60.470 1.00 64.45 281 GLN A N 1
ATOM 2068 C CA . GLN A 1 295 ? 9.196 46.321 60.816 1.00 59.28 281 GLN A CA 1
ATOM 2069 C C . GLN A 1 295 ? 8.287 47.294 61.568 1.00 58.88 281 GLN A C 1
ATOM 2070 O O . GLN A 1 295 ? 8.127 48.452 61.181 1.00 66.67 281 GLN A O 1
ATOM 2076 N N . LYS A 1 296 ? 7.718 46.793 62.662 1.00 60.22 282 LYS A N 1
ATOM 2077 C CA . LYS A 1 296 ? 6.603 47.382 63.389 1.00 60.61 282 LYS A CA 1
ATOM 2078 C C . LYS A 1 296 ? 6.438 46.426 64.569 1.00 61.06 282 LYS A C 1
ATOM 2079 O O . LYS A 1 296 ? 7.413 46.164 65.276 1.00 60.60 282 LYS A O 1
ATOM 2085 N N . ALA A 1 297 ? 5.240 45.866 64.761 1.00 64.70 283 ALA A N 1
ATOM 2086 C CA . ALA A 1 297 ? 4.997 44.925 65.859 1.00 60.59 283 ALA A CA 1
ATOM 2087 C C . ALA A 1 297 ? 5.831 43.646 65.752 1.00 67.41 283 ALA A C 1
ATOM 2088 O O . ALA A 1 297 ? 5.593 42.799 64.884 1.00 67.75 283 ALA A O 1
ATOM 2090 N N . SER A 1 298 ? 6.800 43.515 66.654 1.00 65.44 284 SER A N 1
ATOM 2091 C CA . SER A 1 298 ? 7.602 42.303 66.776 1.00 64.64 284 SER A CA 1
ATOM 2092 C C . SER A 1 298 ? 6.734 41.117 67.204 1.00 61.15 284 SER A C 1
ATOM 2093 O O . SER A 1 298 ? 7.126 39.962 67.064 1.00 64.39 284 SER A O 1
ATOM 2096 N N . ALA A 1 299 ? 5.553 41.415 67.733 1.00 64.46 285 ALA A N 1
ATOM 2097 C CA . ALA A 1 299 ? 4.583 40.387 68.089 1.00 63.33 285 ALA A CA 1
ATOM 2098 C C . ALA A 1 299 ? 4.168 39.577 66.868 1.00 64.14 285 ALA A C 1
ATOM 2099 O O . ALA A 1 299 ? 3.642 40.130 65.898 1.00 66.84 285 ALA A O 1
ATOM 2101 N N . PRO A 1 300 ? 4.398 38.258 66.913 1.00 64.04 286 PRO A N 1
ATOM 2102 C CA . PRO A 1 300 ? 4.057 37.405 65.768 1.00 62.75 286 PRO A CA 1
ATOM 2103 C C . PRO A 1 300 ? 2.562 37.104 65.668 1.00 57.88 286 PRO A C 1
ATOM 2104 O O . PRO A 1 300 ? 2.041 36.951 64.560 1.00 59.51 286 PRO A O 1
ATOM 2108 N N . LEU A 1 301 ? 1.894 37.028 66.815 1.00 61.85 287 LEU A N 1
ATOM 2109 C CA . LEU A 1 301 ? 0.524 36.514 66.906 1.00 59.52 287 LEU A CA 1
ATOM 2110 C C . LEU A 1 301 ? 0.444 35.052 66.460 1.00 58.53 287 LEU A C 1
ATOM 2111 O O . LEU A 1 301 ? 0.466 34.142 67.294 1.00 57.58 287 LEU A O 1
ATOM 2116 N N . LYS A 1 302 ? 0.365 34.829 65.150 1.00 56.49 288 LYS A N 1
ATOM 2117 C CA . LYS A 1 302 ? 0.202 33.474 64.624 1.00 48.39 288 LYS A CA 1
ATOM 2118 C C . LYS A 1 302 ? 1.347 32.547 65.027 1.00 51.49 288 LYS A C 1
ATOM 2119 O O . LYS A 1 302 ? 2.524 32.903 64.909 1.00 48.09 288 LYS A O 1
ATOM 2125 N N . SER A 1 303 ? 0.999 31.353 65.498 1.00 46.48 289 SER A N 1
ATOM 2126 C CA . SER A 1 303 ? 2.005 30.358 65.839 1.00 45.62 289 SER A CA 1
ATOM 2127 C C . SER A 1 303 ? 2.513 29.670 64.578 1.00 44.18 289 SER A C 1
ATOM 2128 O O . SER A 1 303 ? 1.907 29.777 63.508 1.00 43.10 289 SER A O 1
ATOM 2131 N N . ALA A 1 304 ? 3.641 28.983 64.700 1.00 42.62 290 ALA A N 1
ATOM 2132 C CA . ALA A 1 304 ? 4.229 28.295 63.555 1.00 41.29 290 ALA A CA 1
ATOM 2133 C C . ALA A 1 304 ? 3.281 27.280 62.877 1.00 42.21 290 ALA A C 1
ATOM 2134 O O . ALA A 1 304 ? 3.204 27.246 61.638 1.00 37.45 290 ALA A O 1
ATOM 2136 N N . PRO A 1 305 ? 2.562 26.454 63.676 1.00 41.96 291 PRO A N 1
ATOM 2137 C CA . PRO A 1 305 ? 1.577 25.560 63.053 1.00 42.30 291 PRO A CA 1
ATOM 2138 C C . PRO A 1 305 ? 0.620 26.326 62.149 1.00 42.14 291 PRO A C 1
ATOM 2139 O O . PRO A 1 305 ? 0.365 25.902 61.014 1.00 41.92 291 PRO A O 1
ATOM 2143 N N . GLU A 1 306 ? 0.125 27.455 62.647 1.00 39.79 292 GLU A N 1
ATOM 2144 C CA . GLU A 1 306 ? -0.892 28.232 61.939 1.00 44.88 292 GLU A CA 1
ATOM 2145 C C . GLU A 1 306 ? -0.370 28.793 60.627 1.00 43.07 292 GLU A C 1
ATOM 2146 O O . GLU A 1 306 ? -1.028 28.685 59.585 1.00 39.76 292 GLU A O 1
ATOM 2152 N N . VAL A 1 307 ? 0.803 29.422 60.689 1.00 41.73 293 VAL A N 1
ATOM 2153 C CA . VAL A 1 307 ? 1.411 30.007 59.507 1.00 35.34 293 VAL A CA 1
ATOM 2154 C C . VAL A 1 307 ? 1.555 28.939 58.431 1.00 35.89 293 VAL A C 1
ATOM 2155 O O . VAL A 1 307 ? 1.149 29.131 57.290 1.00 38.10 293 VAL A O 1
ATOM 2159 N N . ALA A 1 308 ? 2.102 27.792 58.818 1.00 41.08 294 ALA A N 1
ATOM 2160 C CA . ALA A 1 308 ? 2.298 26.681 57.891 1.00 40.56 294 ALA A CA 1
ATOM 2161 C C . ALA A 1 308 ? 0.980 26.180 57.295 1.00 38.90 294 ALA A C 1
ATOM 2162 O O . ALA A 1 308 ? 0.900 25.909 56.095 1.00 39.35 294 ALA A O 1
ATOM 2164 N N . LYS A 1 309 ? -0.049 26.049 58.129 1.00 41.98 295 LYS A N 1
ATOM 2165 C CA . LYS A 1 309 ? -1.364 25.653 57.628 1.00 39.52 295 LYS A CA 1
ATOM 2166 C C . LYS A 1 309 ? -1.895 26.680 56.622 1.00 41.74 295 LYS A C 1
ATOM 2167 O O . LYS A 1 309 ? -2.391 26.316 55.550 1.00 38.67 295 LYS A O 1
ATOM 2173 N N . LEU A 1 310 ? -1.771 27.958 56.976 1.00 36.94 296 LEU A N 1
ATOM 2174 C CA . LEU A 1 310 ? -2.195 29.063 56.115 1.00 39.60 296 LEU A CA 1
ATOM 2175 C C . LEU A 1 310 ? -1.445 29.062 54.787 1.00 41.50 296 LEU A C 1
ATOM 2176 O O . LEU A 1 310 ? -1.994 29.436 53.746 1.00 43.52 296 LEU A O 1
ATOM 2181 N N . ALA A 1 311 ? -0.185 28.632 54.826 1.00 39.32 297 ALA A N 1
ATOM 2182 C CA . ALA A 1 311 ? 0.645 28.581 53.626 1.00 37.84 297 ALA A CA 1
ATOM 2183 C C . ALA A 1 311 ? 0.235 27.415 52.732 1.00 40.06 297 ALA A C 1
ATOM 2184 O O . ALA A 1 311 ? 0.210 27.532 51.498 1.00 38.62 297 ALA A O 1
ATOM 2186 N N . LYS A 1 312 ? -0.061 26.282 53.365 1.00 37.25 298 LYS A N 1
ATOM 2187 C CA . LYS A 1 312 ? -0.528 25.097 52.657 1.00 40.37 298 LYS A CA 1
ATOM 2188 C C . LYS A 1 312 ? -1.840 25.405 51.934 1.00 44.88 298 LYS A C 1
ATOM 2189 O O . LYS A 1 312 ? -2.021 25.048 50.763 1.00 42.80 298 LYS A O 1
ATOM 2195 N N . SER A 1 313 ? -2.742 26.080 52.645 1.00 45.12 299 SER A N 1
ATOM 2196 C CA . SER A 1 313 ? -4.018 26.528 52.085 1.00 46.40 299 SER A CA 1
ATOM 2197 C C . SER A 1 313 ? -3.826 27.290 50.781 1.00 47.94 299 SER A C 1
ATOM 2198 O O . SER A 1 313 ? -4.482 27.004 49.781 1.00 50.37 299 SER A O 1
ATOM 2201 N N . GLY A 1 314 ? -2.915 28.257 50.796 1.00 50.06 300 GLY A N 1
ATOM 2202 C CA . GLY A 1 314 ? -2.633 29.045 49.612 1.00 44.10 300 GLY A CA 1
ATOM 2203 C C . GLY A 1 314 ? -3.255 30.427 49.685 1.00 49.22 300 GLY A C 1
ATOM 2204 O O . GLY A 1 314 ? -3.080 31.247 48.781 1.00 53.71 300 GLY A O 1
ATOM 2205 N N . SER A 1 315 ? -3.985 30.692 50.761 1.00 48.04 301 SER A N 1
ATOM 2206 C CA . SER A 1 315 ? -4.568 32.009 50.955 1.00 54.43 301 SER A CA 1
ATOM 2207 C C . SER A 1 315 ? -3.520 33.045 51.337 1.00 53.46 301 SER A C 1
ATOM 2208 O O . SER A 1 315 ? -2.877 33.649 50.476 1.00 58.32 301 SER A O 1
ATOM 2211 N N . ASP A 1 316 ? -3.382 33.232 52.647 1.00 55.69 302 ASP A N 1
ATOM 2212 C CA . ASP A 1 316 ? -2.513 34.232 53.268 1.00 47.47 302 ASP A CA 1
ATOM 2213 C C . ASP A 1 316 ? -1.157 34.368 52.576 1.00 49.69 302 ASP A C 1
ATOM 2214 O O . ASP A 1 316 ? -0.279 33.513 52.708 1.00 47.81 302 ASP A O 1
ATOM 2219 N N . THR A 1 317 ? -1.008 35.464 51.839 1.00 50.04 303 THR A N 1
ATOM 2220 C CA . THR A 1 317 ? 0.180 35.728 51.038 1.00 48.85 303 THR A CA 1
ATOM 2221 C C . THR A 1 317 ? 1.427 35.875 51.929 1.00 45.61 303 THR A C 1
ATOM 2222 O O . THR A 1 317 ? 2.551 35.545 51.523 1.00 43.97 303 THR A O 1
ATOM 2226 N N . ALA A 1 318 ? 1.220 36.344 53.156 1.00 44.11 304 ALA A N 1
ATOM 2227 C CA . ALA A 1 318 ? 2.318 36.545 54.092 1.00 42.98 304 ALA A CA 1
ATOM 2228 C C . ALA A 1 318 ? 2.785 35.226 54.704 1.00 45.76 304 ALA A C 1
ATOM 2229 O O . ALA A 1 318 ? 3.983 35.025 54.930 1.00 38.26 304 ALA A O 1
ATOM 2231 N N . ALA A 1 319 ? 1.837 34.333 54.989 1.00 41.59 305 ALA A N 1
ATOM 2232 C CA . ALA A 1 319 ? 2.188 33.013 55.498 1.00 41.51 305 ALA A CA 1
ATOM 2233 C C . ALA A 1 319 ? 3.033 32.272 54.464 1.00 42.03 305 ALA A C 1
ATOM 2234 O O . ALA A 1 319 ? 3.970 31.551 54.815 1.00 39.48 305 ALA A O 1
ATOM 2236 N N . ILE A 1 320 ? 2.689 32.449 53.189 1.00 38.67 306 ILE A N 1
ATOM 2237 C CA . ILE A 1 320 ? 3.420 31.808 52.104 1.00 42.50 306 ILE A CA 1
ATOM 2238 C C . ILE A 1 320 ? 4.839 32.353 52.009 1.00 39.71 306 ILE A C 1
ATOM 2239 O O . ILE A 1 320 ? 5.786 31.597 51.840 1.00 37.96 306 ILE A O 1
ATOM 2244 N N . ALA A 1 321 ? 4.974 33.670 52.120 1.00 40.07 307 ALA A N 1
ATOM 2245 C CA . ALA A 1 321 ? 6.284 34.304 52.066 1.00 38.57 307 ALA A CA 1
ATOM 2246 C C . ALA A 1 321 ? 7.112 33.887 53.277 1.00 36.80 307 ALA A C 1
ATOM 2247 O O . ALA A 1 321 ? 8.310 33.651 53.163 1.00 36.04 307 ALA A O 1
ATOM 2249 N N . ALA A 1 322 ? 6.466 33.820 54.438 1.00 38.33 308 ALA A N 1
ATOM 2250 C CA . ALA A 1 322 ? 7.151 33.459 55.677 1.00 37.72 308 ALA A CA 1
ATOM 2251 C C . ALA A 1 322 ? 7.722 32.044 55.609 1.00 32.66 308 ALA A C 1
ATOM 2252 O O . ALA A 1 322 ? 8.826 31.797 56.100 1.00 31.74 308 ALA A O 1
ATOM 2254 N N . VAL A 1 323 ? 6.965 31.124 55.007 1.00 33.17 309 VAL A N 1
ATOM 2255 C CA . VAL A 1 323 ? 7.447 29.756 54.783 1.00 31.97 309 VAL A CA 1
ATOM 2256 C C . VAL A 1 323 ? 8.579 29.738 53.770 1.00 33.45 309 VAL A C 1
ATOM 2257 O O . VAL A 1 323 ? 9.587 29.041 53.955 1.00 32.89 309 VAL A O 1
ATOM 2261 N N . ASP A 1 324 ? 8.405 30.489 52.688 1.00 31.81 310 ASP A N 1
ATOM 2262 C CA . ASP A 1 324 ? 9.424 30.559 51.644 1.00 36.52 310 ASP A CA 1
ATOM 2263 C C . ASP A 1 324 ? 10.740 31.077 52.219 1.00 34.89 310 ASP A C 1
ATOM 2264 O O . ASP A 1 324 ? 11.795 30.494 51.963 1.00 32.04 310 ASP A O 1
ATOM 2269 N N . ARG A 1 325 ? 10.679 32.160 52.999 1.00 33.74 311 ARG A N 1
ATOM 2270 C CA . ARG A 1 325 ? 11.881 32.691 53.635 1.00 32.48 311 ARG A CA 1
ATOM 2271 C C . ARG A 1 325 ? 12.491 31.687 54.612 1.00 31.32 311 ARG A C 1
ATOM 2272 O O . ARG A 1 325 ? 13.723 31.580 54.723 1.00 29.84 311 ARG A O 1
ATOM 2280 N N . LEU A 1 326 ? 11.633 30.945 55.306 1.00 30.34 312 LEU A N 1
ATOM 2281 C CA . LEU A 1 326 ? 12.075 29.935 56.266 1.00 30.70 312 LEU A CA 1
ATOM 2282 C C . LEU A 1 326 ? 12.991 28.919 55.596 1.00 29.30 312 LEU A C 1
ATOM 2283 O O . LEU A 1 326 ? 14.113 28.698 56.043 1.00 26.63 312 LEU A O 1
ATOM 2288 N N . TYR A 1 327 ? 12.509 28.305 54.521 1.00 28.54 313 TYR A N 1
ATOM 2289 C CA . TYR A 1 327 ? 13.297 27.313 53.814 1.00 33.57 313 TYR A CA 1
ATOM 2290 C C . TYR A 1 327 ? 14.428 27.888 52.961 1.00 29.43 313 TYR A C 1
ATOM 2291 O O . TYR A 1 327 ? 15.433 27.216 52.713 1.00 29.73 313 TYR A O 1
ATOM 2300 N N . LYS A 1 328 ? 14.280 29.126 52.508 1.00 28.81 314 LYS A N 1
ATOM 2301 C CA . LYS A 1 328 ? 15.381 29.764 51.796 1.00 30.52 314 LYS A CA 1
ATOM 2302 C C . LYS A 1 328 ? 16.582 29.870 52.730 1.00 31.43 314 LYS A C 1
ATOM 2303 O O . LYS A 1 328 ? 17.717 29.620 52.328 1.00 28.42 314 LYS A O 1
ATOM 2309 N N . ASN A 1 329 ? 16.313 30.216 53.987 1.00 28.54 315 ASN A N 1
ATOM 2310 C CA . ASN A 1 329 ? 17.358 30.310 55.002 1.00 28.19 315 ASN A CA 1
ATOM 2311 C C . ASN A 1 329 ? 17.834 28.980 55.590 1.00 31.57 315 ASN A C 1
ATOM 2312 O O . ASN A 1 329 ? 19.021 28.837 55.925 1.00 29.58 315 ASN A O 1
ATOM 2317 N N . LEU A 1 330 ? 16.928 28.013 55.714 1.00 27.27 316 LEU A N 1
ATOM 2318 C CA . LEU A 1 330 ? 17.365 26.659 56.034 1.00 28.83 316 LEU A CA 1
ATOM 2319 C C . LEU A 1 330 ? 18.391 26.205 54.989 1.00 26.30 316 LEU A C 1
ATOM 2320 O O . LEU A 1 330 ? 19.458 25.688 55.326 1.00 25.77 316 LEU A O 1
ATOM 2325 N N . ILE A 1 331 ? 18.072 26.427 53.719 1.00 24.79 317 ILE A N 1
ATOM 2326 C CA . ILE A 1 331 ? 18.988 26.072 52.642 1.00 27.61 317 ILE A CA 1
ATOM 2327 C C . ILE A 1 331 ? 20.271 26.921 52.705 1.00 26.00 317 ILE A C 1
ATOM 2328 O O . ILE A 1 331 ? 21.377 26.422 52.428 1.00 23.01 317 ILE A O 1
ATOM 2333 N N . GLY A 1 332 ? 20.130 28.189 53.094 1.00 22.54 318 GLY A N 1
ATOM 2334 C CA . GLY A 1 332 ? 21.296 29.047 53.297 1.00 29.15 318 GLY A CA 1
ATOM 2335 C C . GLY A 1 332 ? 22.279 28.468 54.309 1.00 27.23 318 GLY A C 1
ATOM 2336 O O . GLY A 1 332 ? 23.498 28.515 54.102 1.00 25.12 318 GLY A O 1
ATOM 2337 N N . LEU A 1 333 ? 21.745 27.912 55.400 1.00 24.53 319 LEU A N 1
ATOM 2338 C CA . LEU A 1 333 ? 22.563 27.197 56.377 1.00 27.76 319 LEU A CA 1
ATOM 2339 C C . LEU A 1 333 ? 23.228 26.016 55.700 1.00 27.57 319 LEU A C 1
ATOM 2340 O O . LEU A 1 333 ? 24.426 25.794 55.880 1.00 25.27 319 LEU A O 1
ATOM 2345 N N . THR A 1 334 ? 22.458 25.259 54.916 1.00 24.91 320 THR A N 1
ATOM 2346 C CA . THR A 1 334 ? 23.046 24.114 54.210 1.00 22.04 320 THR A CA 1
ATOM 2347 C C . THR A 1 334 ? 24.091 24.516 53.176 1.00 24.14 320 THR A C 1
ATOM 2348 O O . THR A 1 334 ? 24.936 23.712 52.809 1.00 24.15 320 THR A O 1
ATOM 2352 N N . ALA A 1 335 ? 24.043 25.742 52.672 1.00 26.27 321 ALA A N 1
ATOM 2353 C CA . ALA A 1 335 ? 25.107 26.144 51.753 1.00 22.77 321 ALA A CA 1
ATOM 2354 C C . ALA A 1 335 ? 26.428 26.158 52.512 1.00 22.71 321 ALA A C 1
ATOM 2355 O O . ALA A 1 335 ? 27.474 25.712 52.001 1.00 24.76 321 ALA A O 1
ATOM 2357 N N . GLU A 1 336 ? 26.385 26.676 53.738 1.00 22.92 322 GLU A N 1
ATOM 2358 C CA . GLU A 1 336 ? 27.563 26.650 54.610 1.00 24.98 322 GLU A CA 1
ATOM 2359 C C . GLU A 1 336 ? 28.008 25.230 54.994 1.00 26.83 322 GLU A C 1
ATOM 2360 O O . GLU A 1 336 ? 29.198 24.921 54.968 1.00 23.79 322 GLU A O 1
ATOM 2366 N N . THR A 1 337 ? 27.069 24.361 55.353 1.00 23.35 323 THR A N 1
ATOM 2367 C CA . THR A 1 337 ? 27.457 23.014 55.785 1.00 22.63 323 THR A CA 1
ATOM 2368 C C . THR A 1 337 ? 27.961 22.188 54.607 1.00 22.59 323 THR A C 1
ATOM 2369 O O . THR A 1 337 ? 28.896 21.389 54.749 1.00 21.78 323 THR A O 1
ATOM 2373 N N . THR A 1 338 ? 27.363 22.419 53.436 1.00 20.26 324 THR A N 1
ATOM 2374 C CA . THR A 1 338 ? 27.731 21.717 52.217 1.00 24.81 324 THR A CA 1
ATOM 2375 C C . THR A 1 338 ? 29.143 22.114 51.824 1.00 23.09 324 THR A C 1
ATOM 2376 O O . THR A 1 338 ? 29.965 21.265 51.446 1.00 22.84 324 THR A O 1
ATOM 2380 N N . MET A 1 339 ? 29.448 23.404 51.902 1.00 21.12 325 MET A N 1
ATOM 2381 C CA . MET A 1 339 ? 30.826 23.807 51.646 1.00 20.66 325 MET A CA 1
ATOM 2382 C C . MET A 1 339 ? 31.812 23.237 52.683 1.00 22.10 325 MET A C 1
ATOM 2383 O O . MET A 1 339 ? 32.855 22.727 52.314 1.00 25.01 325 MET A O 1
ATOM 2388 N N . GLN A 1 340 ? 31.506 23.307 53.976 1.00 22.20 326 GLN A N 1
ATOM 2389 C CA . GLN A 1 340 ? 32.524 22.882 54.946 1.00 21.62 326 GLN A CA 1
ATOM 2390 C C . GLN A 1 340 ? 32.826 21.400 54.886 1.00 22.95 326 GLN A C 1
ATOM 2391 O O . GLN A 1 340 ? 33.971 20.989 55.040 1.00 24.17 326 GLN A O 1
ATOM 2397 N N . PHE A 1 341 ? 31.790 20.600 54.688 1.00 19.79 327 PHE A N 1
ATOM 2398 C CA . PHE A 1 341 ? 31.935 19.154 54.734 1.00 20.44 327 PHE A CA 1
ATOM 2399 C C . PHE A 1 341 ? 32.032 18.447 53.372 1.00 21.27 327 PHE A C 1
ATOM 2400 O O . PHE A 1 341 ? 32.338 17.229 53.310 1.00 19.08 327 PHE A O 1
ATOM 2408 N N . LEU A 1 342 ? 31.750 19.188 52.295 1.00 21.54 328 LEU A N 1
ATOM 2409 C CA . LEU A 1 342 ? 31.669 18.625 50.921 1.00 23.61 328 LEU A CA 1
ATOM 2410 C C . LEU A 1 342 ? 31.008 17.233 50.874 1.00 19.84 328 LEU A C 1
ATOM 2411 O O . LEU A 1 342 ? 31.609 16.248 50.436 1.00 20.42 328 LEU A O 1
ATOM 2416 N N . PRO A 1 343 ? 29.740 17.151 51.323 1.00 23.19 329 PRO A N 1
ATOM 2417 C CA . PRO A 1 343 ? 29.070 15.863 51.476 1.00 18.52 329 PRO A CA 1
ATOM 2418 C C . PRO A 1 343 ? 28.592 15.306 50.144 1.00 20.69 329 PRO A C 1
ATOM 2419 O O . PRO A 1 343 ? 28.295 16.066 49.227 1.00 23.37 329 PRO A O 1
ATOM 2423 N N . LEU A 1 344 ? 28.519 13.981 50.048 1.00 19.60 330 LEU A N 1
ATOM 2424 C CA . LEU A 1 344 ? 27.879 13.321 48.909 1.00 21.59 330 LEU A CA 1
ATOM 2425 C C . LEU A 1 344 ? 26.392 13.658 48.908 1.00 23.89 330 LEU A C 1
ATOM 2426 O O . LEU A 1 344 ? 25.787 13.935 47.864 1.00 23.31 330 LEU A O 1
ATOM 2431 N N . THR A 1 345 ? 25.808 13.631 50.098 1.00 23.91 331 THR A N 1
ATOM 2432 C CA . THR A 1 345 ? 24.388 13.891 50.243 1.00 21.67 331 THR A CA 1
ATOM 2433 C C . THR A 1 345 ? 24.140 14.861 51.379 1.00 23.81 331 THR A C 1
ATOM 2434 O O . THR A 1 345 ? 24.945 14.993 52.314 1.00 24.72 331 THR A O 1
ATOM 2438 N N . CYS A 1 346 ? 23.014 15.546 51.301 1.00 26.17 332 CYS A N 1
ATOM 2439 C CA . CYS A 1 346 ? 22.545 16.331 52.423 1.00 22.04 332 CYS A CA 1
ATOM 2440 C C . CYS A 1 346 ? 21.089 15.972 52.609 1.00 24.96 332 CYS A C 1
ATOM 2441 O O . CYS A 1 346 ? 20.327 15.959 51.645 1.00 26.76 332 CYS A O 1
ATOM 2444 N N . VAL A 1 347 ? 20.725 15.658 53.846 1.00 21.74 333 VAL A N 1
ATOM 2445 C CA . VAL A 1 347 ? 19.374 15.210 54.165 1.00 21.06 333 VAL A CA 1
ATOM 2446 C C . VAL A 1 347 ? 18.653 16.223 55.041 1.00 24.61 333 VAL A C 1
ATOM 2447 O O . VAL A 1 347 ? 19.160 16.640 56.091 1.00 24.23 333 VAL A O 1
ATOM 2451 N N . LEU A 1 348 ? 17.454 16.611 54.615 1.00 24.27 334 LEU A N 1
ATOM 2452 C CA . LEU A 1 348 ? 16.618 17.495 55.416 1.00 24.13 334 LEU A CA 1
ATOM 2453 C C . LEU A 1 348 ? 15.536 16.621 56.020 1.00 25.00 334 LEU A C 1
ATOM 2454 O O . LEU A 1 348 ? 14.789 15.966 55.288 1.00 28.45 334 LEU A O 1
ATOM 2459 N N . MET A 1 349 ? 15.452 16.584 57.347 1.00 27.70 335 MET A N 1
ATOM 2460 C CA . MET A 1 349 ? 14.538 15.635 57.980 1.00 28.66 335 MET A CA 1
ATOM 2461 C C . MET A 1 349 ? 13.818 16.163 59.219 1.00 27.29 335 MET A C 1
ATOM 2462 O O . MET A 1 349 ? 13.927 17.345 59.570 1.00 27.92 335 MET A O 1
ATOM 2467 N N . GLY A 1 350 ? 13.044 15.294 59.863 1.00 27.72 336 GLY A N 1
ATOM 2468 C CA . GLY A 1 350 ? 12.258 15.703 61.018 1.00 26.57 336 GLY A CA 1
ATOM 2469 C C . GLY A 1 350 ? 10.775 15.864 60.710 1.00 27.61 336 GLY A C 1
ATOM 2470 O O . GLY A 1 350 ? 10.384 15.986 59.539 1.00 27.77 336 GLY A O 1
ATOM 2471 N N . ASP A 1 351 ? 9.962 15.871 61.762 1.00 29.98 337 ASP A N 1
ATOM 2472 C CA . ASP A 1 351 ? 8.500 15.974 61.634 1.00 32.62 337 ASP A CA 1
ATOM 2473 C C . ASP A 1 351 ? 8.036 17.194 60.822 1.00 27.97 337 ASP A C 1
ATOM 2474 O O . ASP A 1 351 ? 7.150 17.079 59.966 1.00 30.58 337 ASP A O 1
ATOM 2479 N N . ASN A 1 352 ? 8.640 18.352 61.085 1.00 31.41 338 ASN A N 1
ATOM 2480 C CA . ASN A 1 352 ? 8.327 19.560 60.333 1.00 32.98 338 ASN A CA 1
ATOM 2481 C C . ASN A 1 352 ? 8.581 19.456 58.843 1.00 31.92 338 ASN A C 1
ATOM 2482 O O . ASN A 1 352 ? 7.776 19.917 58.050 1.00 28.70 338 ASN A O 1
ATOM 2487 N N . VAL A 1 353 ? 9.694 18.848 58.450 1.00 26.63 339 VAL A N 1
ATOM 2488 C CA . VAL A 1 353 ? 9.967 18.706 57.031 1.00 29.18 339 VAL A CA 1
ATOM 2489 C C . VAL A 1 353 ? 8.955 17.775 56.387 1.00 26.22 339 VAL A C 1
ATOM 2490 O O . VAL A 1 353 ? 8.487 18.032 55.275 1.00 28.78 339 VAL A O 1
ATOM 2494 N N . VAL A 1 354 ? 8.598 16.710 57.092 1.00 23.78 340 VAL A N 1
ATOM 2495 C CA . VAL A 1 354 ? 7.570 15.798 56.583 1.00 30.93 340 VAL A CA 1
ATOM 2496 C C . VAL A 1 354 ? 6.235 16.540 56.454 1.00 28.43 340 VAL A C 1
ATOM 2497 O O . VAL A 1 354 ? 5.573 16.489 55.412 1.00 29.44 340 VAL A O 1
ATOM 2501 N N . ALA A 1 355 ? 5.873 17.255 57.507 1.00 28.51 341 ALA A N 1
ATOM 2502 C CA . ALA A 1 355 ? 4.584 17.971 57.558 1.00 29.96 341 ALA A CA 1
ATOM 2503 C C . ALA A 1 355 ? 4.438 19.038 56.471 1.00 35.75 341 ALA A C 1
ATOM 2504 O O . ALA A 1 355 ? 3.331 19.298 55.991 1.00 30.56 341 ALA A O 1
ATOM 2506 N N . ASN A 1 356 ? 5.558 19.656 56.096 1.00 30.92 342 ASN A N 1
ATOM 2507 C CA . ASN A 1 356 ? 5.561 20.714 55.098 1.00 33.12 342 ASN A CA 1
ATOM 2508 C C . ASN A 1 356 ? 5.908 20.201 53.702 1.00 32.10 342 ASN A C 1
ATOM 2509 O O . ASN A 1 356 ? 6.426 20.941 52.862 1.00 32.78 342 ASN A O 1
ATOM 2514 N N . SER A 1 357 ? 5.626 18.927 53.459 1.00 32.29 343 SER A N 1
ATOM 2515 C CA . SER A 1 357 ? 5.866 18.338 52.151 1.00 34.44 343 SER A CA 1
ATOM 2516 C C . SER A 1 357 ? 5.257 19.167 51.015 1.00 37.62 343 SER A C 1
ATOM 2517 O O . SER A 1 357 ? 5.867 19.304 49.949 1.00 36.91 343 SER A O 1
ATOM 2520 N N . PHE A 1 358 ? 4.071 19.723 51.266 1.00 36.59 344 PHE A N 1
ATOM 2521 C CA . PHE A 1 358 ? 3.386 20.605 50.320 1.00 37.05 344 PHE A CA 1
ATOM 2522 C C . PHE A 1 358 ? 4.317 21.660 49.712 1.00 36.74 344 PHE A C 1
ATOM 2523 O O . PHE A 1 358 ? 4.276 21.914 48.504 1.00 37.94 344 PHE A O 1
ATOM 2531 N N . TYR A 1 359 ? 5.166 22.265 50.535 1.00 35.56 345 TYR A N 1
ATOM 2532 C CA . TYR A 1 359 ? 6.077 23.287 50.032 1.00 37.70 345 TYR A CA 1
ATOM 2533 C C . TYR A 1 359 ? 7.048 22.698 49.007 1.00 37.29 345 TYR A C 1
ATOM 2534 O O . TYR A 1 359 ? 7.277 23.279 47.943 1.00 38.38 345 TYR A O 1
ATOM 2543 N N . PHE A 1 360 ? 7.602 21.534 49.313 1.00 36.25 346 PHE A N 1
ATOM 2544 C CA . PHE A 1 360 ? 8.629 20.959 48.457 1.00 37.31 346 PHE A CA 1
ATOM 2545 C C . PHE A 1 360 ? 8.055 20.208 47.263 1.00 41.38 346 PHE A C 1
ATOM 2546 O O . PHE A 1 360 ? 8.790 19.848 46.339 1.00 36.61 346 PHE A O 1
ATOM 2554 N N . GLU A 1 361 ? 6.748 19.960 47.279 1.00 40.73 347 GLU A N 1
ATOM 2555 C CA . GLU A 1 361 ? 6.114 19.288 46.148 1.00 42.02 347 GLU A CA 1
ATOM 2556 C C . GLU A 1 361 ? 5.970 20.205 44.918 1.00 44.15 347 GLU A C 1
ATOM 2557 O O . GLU A 1 361 ? 5.755 19.721 43.803 1.00 46.06 347 GLU A O 1
ATOM 2563 N N . LYS A 1 362 ? 6.120 21.515 45.119 1.00 40.92 348 LYS A N 1
ATOM 2564 C CA . LYS A 1 362 ? 6.045 22.482 44.020 1.00 41.33 348 LYS A CA 1
ATOM 2565 C C . LYS A 1 362 ? 7.400 22.657 43.352 1.00 38.27 348 LYS A C 1
ATOM 2566 O O . LYS A 1 362 ? 8.327 23.183 43.971 1.00 37.32 348 LYS A O 1
ATOM 2572 N N . PRO A 1 363 ? 7.521 22.237 42.081 1.00 41.07 349 PRO A N 1
ATOM 2573 C CA . PRO A 1 363 ? 8.817 22.347 41.398 1.00 40.03 349 PRO A CA 1
ATOM 2574 C C . PRO A 1 363 ? 9.397 23.758 41.426 1.00 40.60 349 PRO A C 1
ATOM 2575 O O . PRO A 1 363 ? 10.614 23.904 41.526 1.00 38.68 349 PRO A O 1
ATOM 2579 N N . GLU A 1 364 ? 8.551 24.780 41.355 1.00 43.73 350 GLU A N 1
ATOM 2580 C CA . GLU A 1 364 ? 9.054 26.154 41.363 1.00 45.31 350 GLU A CA 1
ATOM 2581 C C . GLU A 1 364 ? 9.802 26.436 42.662 1.00 39.26 350 GLU A C 1
ATOM 2582 O O . GLU A 1 364 ? 10.869 27.048 42.658 1.00 40.03 350 GLU A O 1
ATOM 2588 N N . ASN A 1 365 ? 9.231 25.984 43.772 1.00 42.59 351 ASN A N 1
ATOM 2589 C CA . ASN A 1 365 ? 9.859 26.148 45.077 1.00 40.63 351 ASN A CA 1
ATOM 2590 C C . ASN A 1 365 ? 11.218 25.451 45.190 1.00 36.69 351 ASN A C 1
ATOM 2591 O O . ASN A 1 365 ? 12.188 26.040 45.669 1.00 39.17 351 ASN A O 1
ATOM 2596 N N . VAL A 1 366 ? 11.282 24.195 44.762 1.00 38.75 352 VAL A N 1
ATOM 2597 C CA . VAL A 1 366 ? 12.535 23.444 44.798 1.00 35.53 352 VAL A CA 1
ATOM 2598 C C . VAL A 1 366 ? 13.612 24.139 43.961 1.00 41.47 352 VAL A C 1
ATOM 2599 O O . VAL A 1 366 ? 14.776 24.226 44.371 1.00 34.18 352 VAL A O 1
ATOM 2603 N N . LYS A 1 367 ? 13.200 24.639 42.796 1.00 38.78 353 LYS A N 1
ATOM 2604 C CA . LYS A 1 367 ? 14.074 25.380 41.891 1.00 39.46 353 LYS A CA 1
ATOM 2605 C C . LYS A 1 367 ? 14.643 26.612 42.585 1.00 39.50 353 LYS A C 1
ATOM 2606 O O . LYS A 1 367 ? 15.841 26.881 42.510 1.00 42.03 353 LYS A O 1
ATOM 2612 N N . ARG A 1 368 ? 13.781 27.348 43.274 1.00 35.54 354 ARG A N 1
ATOM 2613 C CA . ARG A 1 368 ? 14.201 28.554 43.986 1.00 40.28 354 ARG A CA 1
ATOM 2614 C C . ARG A 1 368 ? 15.062 28.247 45.218 1.00 40.09 354 ARG A C 1
ATOM 2615 O O . ARG A 1 368 ? 15.878 29.073 45.630 1.00 32.93 354 ARG A O 1
ATOM 2623 N N . LEU A 1 369 ? 14.877 27.066 45.808 1.00 35.10 355 LEU A N 1
ATOM 2624 C CA . LEU A 1 369 ? 15.731 26.631 46.908 1.00 34.07 355 LEU A CA 1
ATOM 2625 C C . LEU A 1 369 ? 17.125 26.298 46.415 1.00 33.21 355 LEU A C 1
ATOM 2626 O O . LEU A 1 369 ? 18.115 26.670 47.047 1.00 33.65 355 LEU A O 1
ATOM 2631 N N . GLN A 1 370 ? 17.200 25.583 45.294 1.00 35.80 356 GLN A N 1
ATOM 2632 C CA . GLN A 1 370 ? 18.468 25.267 44.659 1.00 34.32 356 GLN A CA 1
ATOM 2633 C C . GLN A 1 370 ? 19.126 26.569 44.210 1.00 35.49 356 GLN A C 1
ATOM 2634 O O . GLN A 1 370 ? 20.349 26.707 44.233 1.00 30.43 356 GLN A O 1
ATOM 2640 N N . ALA A 1 371 ? 18.303 27.537 43.821 1.00 36.58 357 ALA A N 1
ATOM 2641 C CA . ALA A 1 371 ? 18.815 28.855 43.452 1.00 36.74 357 ALA A CA 1
ATOM 2642 C C . ALA A 1 371 ? 19.523 29.489 44.640 1.00 33.10 357 ALA A C 1
ATOM 2643 O O . ALA A 1 371 ? 20.605 30.070 44.506 1.00 32.11 357 ALA A O 1
ATOM 2645 N N . ARG A 1 372 ? 18.909 29.379 45.807 1.00 32.03 358 ARG A N 1
ATOM 2646 C CA . ARG A 1 372 ? 19.478 29.975 47.003 1.00 33.14 358 ARG A CA 1
ATOM 2647 C C . ARG A 1 372 ? 20.810 29.333 47.364 1.00 30.18 358 ARG A C 1
ATOM 2648 O O . ARG A 1 372 ? 21.787 30.032 47.653 1.00 29.37 358 ARG A O 1
ATOM 2656 N N . LEU A 1 373 ? 20.837 28.001 47.369 1.00 29.47 359 LEU A N 1
ATOM 2657 C CA . LEU A 1 373 ? 22.067 27.270 47.669 1.00 29.04 359 LEU A CA 1
ATOM 2658 C C . LEU A 1 373 ? 23.180 27.815 46.800 1.00 30.83 359 LEU A C 1
ATOM 2659 O O . LEU A 1 373 ? 24.300 28.052 47.266 1.00 28.96 359 LEU A O 1
ATOM 2664 N N . HIS A 1 374 ? 22.844 28.063 45.538 1.00 28.95 360 HIS A N 1
ATOM 2665 C CA . HIS A 1 374 ? 23.828 28.469 44.551 1.00 31.00 360 HIS A CA 1
ATOM 2666 C C . HIS A 1 374 ? 24.311 29.917 44.657 1.00 26.30 360 HIS A C 1
ATOM 2667 O O . HIS A 1 374 ? 25.154 30.330 43.865 1.00 32.60 360 HIS A O 1
ATOM 2674 N N . GLU A 1 375 ? 23.818 30.670 45.642 1.00 30.47 361 GLU A N 1
ATOM 2675 C CA . GLU A 1 375 ? 24.282 32.045 45.852 1.00 31.16 361 GLU A CA 1
ATOM 2676 C C . GLU A 1 375 ? 25.629 32.113 46.565 1.00 30.13 361 GLU A C 1
ATOM 2677 O O . GLU A 1 375 ? 26.272 33.165 46.575 1.00 28.89 361 GLU A O 1
ATOM 2683 N N . HIS A 1 376 ? 26.039 30.995 47.169 1.00 29.68 362 HIS A N 1
ATOM 2684 C CA . HIS A 1 376 ? 27.291 30.912 47.925 1.00 24.50 362 HIS A CA 1
ATOM 2685 C C . HIS A 1 376 ? 28.482 31.239 47.026 1.00 27.18 362 HIS A C 1
ATOM 2686 O O . HIS A 1 376 ? 28.523 30.818 45.872 1.00 29.39 362 HIS A O 1
ATOM 2693 N N . ALA A 1 377 ? 29.447 31.975 47.564 1.00 26.09 363 ALA A N 1
ATOM 2694 C CA . ALA A 1 377 ? 30.628 32.399 46.799 1.00 29.47 363 ALA A CA 1
ATOM 2695 C C . ALA A 1 377 ? 31.374 31.227 46.180 1.00 27.91 363 ALA A C 1
ATOM 2696 O O . ALA A 1 377 ? 32.008 31.365 45.130 1.00 28.69 363 ALA A O 1
ATOM 2698 N N . MET A 1 378 ? 31.323 30.079 46.842 1.00 24.38 364 MET A N 1
ATOM 2699 C CA . MET A 1 378 ? 32.105 28.925 46.396 1.00 24.82 364 MET A CA 1
ATOM 2700 C C . MET A 1 378 ? 31.359 28.079 45.367 1.00 28.64 364 MET A C 1
ATOM 2701 O O . MET A 1 378 ? 31.950 27.214 44.705 1.00 27.53 364 MET A O 1
ATOM 2706 N N . GLU A 1 379 ? 30.057 28.316 45.238 1.00 27.00 365 GLU A N 1
ATOM 2707 C CA . GLU A 1 379 ? 29.318 27.712 44.145 1.00 25.34 365 GLU A CA 1
ATOM 2708 C C . GLU A 1 379 ? 29.480 28.616 42.938 1.00 27.00 365 GLU A C 1
ATOM 2709 O O . GLU A 1 379 ? 29.703 28.152 41.819 1.00 26.23 365 GLU A O 1
ATOM 2715 N N . ARG A 1 380 ? 29.359 29.920 43.163 1.00 26.39 366 ARG A N 1
ATOM 2716 C CA . ARG A 1 380 ? 29.526 30.873 42.075 1.00 30.12 366 ARG A CA 1
ATOM 2717 C C . ARG A 1 380 ? 30.884 30.699 41.404 1.00 28.13 366 ARG A C 1
ATOM 2718 O O . ARG A 1 380 ? 30.987 30.671 40.176 1.00 27.58 366 ARG A O 1
ATOM 2726 N N . GLN A 1 381 ? 31.926 30.558 42.208 1.00 25.00 367 GLN A N 1
ATOM 2727 C CA . GLN A 1 381 ? 33.278 30.479 41.653 1.00 31.23 367 GLN A CA 1
ATOM 2728 C C . GLN A 1 381 ? 33.685 29.085 41.215 1.00 32.02 367 GLN A C 1
ATOM 2729 O O . GLN A 1 381 ? 34.364 28.927 40.191 1.00 29.14 367 GLN A O 1
ATOM 2735 N N . PHE A 1 382 ? 33.286 28.071 41.980 1.00 29.26 368 PHE A N 1
ATOM 2736 C CA . PHE A 1 382 ? 33.878 26.743 41.789 1.00 29.12 368 PHE A CA 1
ATOM 2737 C C . PHE A 1 382 ? 32.912 25.557 41.681 1.00 29.14 368 PHE A C 1
ATOM 2738 O O . PHE A 1 382 ? 33.368 24.428 41.485 1.00 33.33 368 PHE A O 1
ATOM 2746 N N . LYS A 1 383 ? 31.604 25.798 41.795 1.00 30.61 369 LYS A N 1
ATOM 2747 C CA . LYS A 1 383 ? 30.599 24.718 41.713 1.00 29.64 369 LYS A CA 1
ATOM 2748 C C . LYS A 1 383 ? 30.796 23.609 42.749 1.00 30.62 369 LYS A C 1
ATOM 2749 O O . LYS A 1 383 ? 30.568 22.427 42.446 1.00 27.52 369 LYS A O 1
ATOM 2755 N N . PHE A 1 384 ? 31.211 23.974 43.962 1.00 28.48 370 PHE A N 1
ATOM 2756 C CA . PHE A 1 384 ? 31.426 22.982 45.019 1.00 26.10 370 PHE A CA 1
ATOM 2757 C C . PHE A 1 384 ? 30.118 22.408 45.543 1.00 28.50 370 PHE A C 1
ATOM 2758 O O . PHE A 1 384 ? 30.005 21.203 45.784 1.00 26.30 370 PHE A O 1
ATOM 2766 N N . LEU A 1 385 ? 29.142 23.286 45.745 1.00 25.39 371 LEU A N 1
ATOM 2767 C CA . LEU A 1 385 ? 27.909 22.917 46.452 1.00 24.94 371 LEU A CA 1
ATOM 2768 C C . LEU A 1 385 ? 26.975 22.064 45.583 1.00 30.94 371 LEU A C 1
ATOM 2769 O O . LEU A 1 385 ? 26.256 21.196 46.089 1.00 27.46 371 LEU A O 1
ATOM 2774 N N . SER A 1 386 ? 27.001 22.296 44.271 1.00 27.23 372 SER A N 1
ATOM 2775 C CA . SER A 1 386 ? 26.133 21.558 43.349 1.00 29.00 372 SER A CA 1
ATOM 2776 C C . SER A 1 386 ? 26.560 20.097 43.181 1.00 27.92 372 SER A C 1
ATOM 2777 O O . SER A 1 386 ? 25.875 19.318 42.517 1.00 30.41 372 SER A O 1
ATOM 2780 N N . ARG A 1 387 ? 27.684 19.725 43.787 1.00 25.77 373 ARG A N 1
ATOM 2781 C CA . ARG A 1 387 ? 28.123 18.327 43.769 1.00 27.65 373 ARG A CA 1
ATOM 2782 C C . ARG A 1 387 ? 27.216 17.450 44.616 1.00 27.38 373 ARG A C 1
ATOM 2783 O O . ARG A 1 387 ? 27.158 16.233 44.422 1.00 29.57 373 ARG A O 1
ATOM 2791 N N . THR A 1 388 ? 26.511 18.082 45.554 1.00 27.13 374 THR A N 1
ATOM 2792 C CA . THR A 1 388 ? 25.766 17.376 46.597 1.00 27.63 374 THR A CA 1
ATOM 2793 C C . THR A 1 388 ? 24.313 17.068 46.227 1.00 28.70 374 THR A C 1
ATOM 2794 O O . THR A 1 388 ? 23.574 17.941 45.770 1.00 28.99 374 THR A O 1
ATOM 2798 N N . THR A 1 389 ? 23.918 15.814 46.436 1.00 26.89 375 THR A N 1
ATOM 2799 C CA . THR A 1 389 ? 22.549 15.363 46.235 1.00 25.67 375 THR A CA 1
ATOM 2800 C C . THR A 1 389 ? 21.754 15.682 47.496 1.00 29.64 375 THR A C 1
ATOM 2801 O O . THR A 1 389 ? 22.160 15.288 48.593 1.00 28.57 375 THR A O 1
ATOM 2805 N N . PHE A 1 390 ? 20.641 16.411 47.355 1.00 27.67 376 PHE A N 1
ATOM 2806 C CA . PHE A 1 390 ? 19.797 16.750 48.506 1.00 31.37 376 PHE A CA 1
ATOM 2807 C C . PHE A 1 390 ? 18.582 15.850 48.578 1.00 27.88 376 PHE A C 1
ATOM 2808 O O . PHE A 1 390 ? 17.972 15.537 47.551 1.00 26.87 376 PHE A O 1
ATOM 2816 N N . LEU A 1 391 ? 18.270 15.418 49.795 1.00 27.46 377 LEU A N 1
ATOM 2817 C CA . LEU A 1 391 ? 17.127 14.545 50.060 1.00 26.75 377 LEU A CA 1
ATOM 2818 C C . LEU A 1 391 ? 16.245 15.158 51.145 1.00 27.01 377 LEU A C 1
ATOM 2819 O O . LEU A 1 391 ? 16.718 15.942 51.965 1.00 26.01 377 LEU A O 1
ATOM 2824 N N . ARG A 1 392 ? 14.976 14.749 51.159 1.00 24.81 378 ARG A N 1
ATOM 2825 C CA . ARG A 1 392 ? 13.944 15.249 52.056 1.00 30.27 378 ARG A CA 1
ATOM 2826 C C . ARG A 1 392 ? 13.197 14.082 52.665 1.00 24.15 378 ARG A C 1
ATOM 2827 O O . ARG A 1 392 ? 12.739 13.216 51.927 1.00 26.20 378 ARG A O 1
ATOM 2835 N N . GLN A 1 393 ? 13.007 14.077 53.980 1.00 27.82 379 GLN A N 1
ATOM 2836 C CA . GLN A 1 393 ? 12.159 13.058 54.597 1.00 26.14 379 GLN A CA 1
ATOM 2837 C C . GLN A 1 393 ? 10.693 13.255 54.204 1.00 28.97 379 GLN A C 1
ATOM 2838 O O . GLN A 1 393 ? 10.185 14.373 54.250 1.00 27.00 379 GLN A O 1
ATOM 2844 N N . VAL A 1 394 ? 10.012 12.165 53.836 1.00 28.09 380 VAL A N 1
ATOM 2845 C CA . VAL A 1 394 ? 8.591 12.232 53.484 1.00 26.56 380 VAL A CA 1
ATOM 2846 C C . VAL A 1 394 ? 7.704 11.333 54.339 1.00 32.81 380 VAL A C 1
ATOM 2847 O O . VAL A 1 394 ? 6.493 11.560 54.422 1.00 32.73 380 VAL A O 1
ATOM 2851 N N . SER A 1 395 ? 8.283 10.299 54.949 1.00 28.49 381 SER A N 1
ATOM 2852 C CA . SER A 1 395 ? 7.495 9.360 55.756 1.00 33.46 381 SER A CA 1
ATOM 2853 C C . SER A 1 395 ? 7.993 9.375 57.189 1.00 34.97 381 SER A C 1
ATOM 2854 O O . SER A 1 395 ? 9.201 9.245 57.434 1.00 33.04 381 SER A O 1
ATOM 2857 N N . SER A 1 396 ? 7.075 9.522 58.137 1.00 31.81 382 SER A N 1
ATOM 2858 C CA . SER A 1 396 ? 7.442 9.519 59.547 1.00 29.81 382 SER A CA 1
ATOM 2859 C C . SER A 1 396 ? 7.932 8.139 59.965 1.00 32.81 382 SER A C 1
ATOM 2860 O O . SER A 1 396 ? 7.538 7.127 59.384 1.00 29.07 382 SER A O 1
ATOM 2863 N N . VAL A 1 397 ? 8.801 8.102 60.967 1.00 32.76 383 VAL A N 1
ATOM 2864 C CA . VAL A 1 397 ? 9.397 6.847 61.413 1.00 28.16 383 VAL A CA 1
ATOM 2865 C C . VAL A 1 397 ? 10.134 7.110 62.704 1.00 29.15 383 VAL A C 1
ATOM 2866 O O . VAL A 1 397 ? 10.497 8.248 62.983 1.00 27.81 383 VAL A O 1
ATOM 2870 N N . ASN A 1 398 ? 10.327 6.077 63.519 1.00 24.60 384 ASN A N 1
ATOM 2871 C CA . ASN A 1 398 ? 11.044 6.261 64.763 1.00 28.79 384 ASN A CA 1
ATOM 2872 C C . ASN A 1 398 ? 12.535 6.235 64.478 1.00 29.01 384 ASN A C 1
ATOM 2873 O O . ASN A 1 398 ? 13.219 5.249 64.771 1.00 26.08 384 ASN A O 1
ATOM 2878 N N . ILE A 1 399 ? 13.007 7.322 63.869 1.00 27.19 385 ILE A N 1
ATOM 2879 C CA . ILE A 1 399 ? 14.358 7.411 63.328 1.00 28.46 385 ILE A CA 1
ATOM 2880 C C . ILE A 1 399 ? 15.399 7.274 64.431 1.00 26.56 385 ILE A C 1
ATOM 2881 O O . ILE A 1 399 ? 16.444 6.665 64.225 1.00 26.25 385 ILE A O 1
ATOM 2886 N N . ASN A 1 400 ? 15.091 7.787 65.620 1.00 23.51 386 ASN A N 1
ATOM 2887 C CA . ASN A 1 400 ? 16.064 7.739 66.696 1.00 25.37 386 ASN A CA 1
ATOM 2888 C C . ASN A 1 400 ? 16.233 6.326 67.255 1.00 27.60 386 ASN A C 1
ATOM 2889 O O . ASN A 1 400 ? 17.335 5.912 67.562 1.00 28.53 386 ASN A O 1
ATOM 2894 N N . LEU A 1 401 ? 15.140 5.593 67.402 1.00 26.14 387 LEU A N 1
ATOM 2895 C CA . LEU A 1 401 ? 15.257 4.190 67.787 1.00 27.88 387 LEU A CA 1
ATOM 2896 C C . LEU A 1 401 ? 16.094 3.401 66.763 1.00 27.60 387 LEU A C 1
ATOM 2897 O O . LEU A 1 401 ? 17.029 2.673 67.133 1.00 26.43 387 LEU A O 1
ATOM 2902 N N . LEU A 1 402 ? 15.766 3.560 65.484 1.00 25.42 388 LEU A N 1
ATOM 2903 C CA . LEU A 1 402 ? 16.524 2.927 64.407 1.00 24.97 388 LEU A CA 1
ATOM 2904 C C . LEU A 1 402 ? 18.012 3.267 64.476 1.00 27.07 388 LEU A C 1
ATOM 2905 O O . LEU A 1 402 ? 18.870 2.422 64.191 1.00 24.27 388 LEU A O 1
ATOM 2910 N N . GLY A 1 403 ? 18.309 4.505 64.855 1.00 24.44 389 GLY A N 1
ATOM 2911 C CA . GLY A 1 403 ? 19.685 4.962 64.935 1.00 26.77 389 GLY A CA 1
ATOM 2912 C C . GLY A 1 403 ? 20.488 4.239 65.986 1.00 30.68 389 GLY A C 1
ATOM 2913 O O . GLY A 1 403 ? 21.720 4.128 65.883 1.00 23.90 389 GLY A O 1
ATOM 2914 N N . CYS A 1 404 ? 19.792 3.744 67.009 1.00 24.52 390 CYS A N 1
ATOM 2915 C CA . CYS A 1 404 ? 20.462 2.932 68.001 1.00 23.59 390 CYS A CA 1
ATOM 2916 C C . CYS A 1 404 ? 20.949 1.646 67.329 1.00 27.99 390 CYS A C 1
ATOM 2917 O O . CYS A 1 404 ? 22.026 1.147 67.652 1.00 26.86 390 CYS A O 1
ATOM 2920 N N . LEU A 1 405 ? 20.177 1.135 66.366 1.00 26.59 391 LEU A N 1
ATOM 2921 C CA . LEU A 1 405 ? 20.639 0.005 65.559 1.00 27.03 391 LEU A CA 1
ATOM 2922 C C . LEU A 1 405 ? 21.782 0.430 64.634 1.00 30.22 391 LEU A C 1
ATOM 2923 O O . LEU A 1 405 ? 22.791 -0.285 64.484 1.00 26.50 391 LEU A O 1
ATOM 2928 N N . GLY A 1 406 ? 21.612 1.593 64.004 1.00 27.90 392 GLY A N 1
ATOM 2929 C CA . GLY A 1 406 ? 22.591 2.092 63.060 1.00 26.64 392 GLY A CA 1
ATOM 2930 C C . GLY A 1 406 ? 23.949 2.195 63.725 1.00 25.65 392 GLY A C 1
ATOM 2931 O O . GLY A 1 406 ? 24.955 1.788 63.154 1.00 27.72 392 GLY A O 1
ATOM 2932 N N . PHE A 1 407 ? 23.958 2.717 64.946 1.00 26.25 393 PHE A N 1
ATOM 2933 C CA . PHE A 1 407 ? 25.156 2.787 65.753 1.00 27.72 393 PHE A CA 1
ATOM 2934 C C . PHE A 1 407 ? 25.805 1.415 65.887 1.00 28.79 393 PHE A C 1
ATOM 2935 O O . PHE A 1 407 ? 26.974 1.237 65.544 1.00 24.54 393 PHE A O 1
ATOM 2943 N N . GLY A 1 408 ? 25.034 0.455 66.386 1.00 28.88 394 GLY A N 1
ATOM 2944 C CA . GLY A 1 408 ? 25.537 -0.890 66.601 1.00 33.73 394 GLY A CA 1
ATOM 2945 C C . GLY A 1 408 ? 26.098 -1.540 65.353 1.00 29.97 394 GLY A C 1
ATOM 2946 O O . GLY A 1 408 ? 27.096 -2.251 65.420 1.00 30.32 394 GLY A O 1
ATOM 2947 N N . SER A 1 409 ? 25.466 -1.276 64.212 1.00 27.43 395 SER A N 1
ATOM 2948 C CA . SER A 1 409 ? 25.828 -1.918 62.955 1.00 28.30 395 SER A CA 1
ATOM 2949 C C . SER A 1 409 ? 27.198 -1.445 62.444 1.00 32.29 395 SER A C 1
ATOM 2950 O O . SER A 1 409 ? 27.850 -2.132 61.656 1.00 32.57 395 SER A O 1
ATOM 2953 N N . GLN A 1 410 ? 27.636 -0.279 62.910 1.00 27.89 396 GLN A N 1
ATOM 2954 C CA . GLN A 1 410 ? 28.907 0.289 62.472 1.00 29.58 396 GLN A CA 1
ATOM 2955 C C . GLN A 1 410 ? 30.055 -0.046 63.413 1.00 31.52 396 GLN A C 1
ATOM 2956 O O . GLN A 1 410 ? 31.153 0.471 63.255 1.00 34.21 396 GLN A O 1
ATOM 2962 N N . LEU A 1 411 ? 29.801 -0.891 64.408 1.00 32.88 397 LEU A N 1
ATOM 2963 C CA . LEU A 1 411 ? 30.835 -1.202 65.398 1.00 33.44 397 LEU A CA 1
ATOM 2964 C C . LEU A 1 411 ? 31.942 -2.098 64.834 1.00 37.84 397 LEU A C 1
ATOM 2965 O O . LEU A 1 411 ? 31.658 -3.102 64.184 1.00 35.70 397 LEU A O 1
ATOM 2970 N N . SER A 1 412 ? 33.198 -1.730 65.099 1.00 39.39 398 SER A N 1
ATOM 2971 C CA . SER A 1 412 ? 34.347 -2.486 64.606 1.00 47.98 398 SER A CA 1
ATOM 2972 C C . SER A 1 412 ? 34.470 -3.808 65.342 1.00 48.12 398 SER A C 1
ATOM 2973 O O . SER A 1 412 ? 34.349 -4.867 64.740 1.00 50.52 398 SER A O 1
ATOM 2976 N N . MET B 1 15 ? 62.153 13.615 71.930 1.00 53.59 1 MET B N 1
ATOM 2977 C CA . MET B 1 15 ? 61.631 14.603 70.995 1.00 47.84 1 MET B CA 1
ATOM 2978 C C . MET B 1 15 ? 61.297 13.977 69.651 1.00 45.48 1 MET B C 1
ATOM 2979 O O . MET B 1 15 ? 61.167 12.756 69.533 1.00 47.09 1 MET B O 1
ATOM 2984 N N . VAL B 1 16 ? 61.131 14.824 68.642 1.00 42.02 2 VAL B N 1
ATOM 2985 C CA . VAL B 1 16 ? 60.986 14.346 67.278 1.00 39.79 2 VAL B CA 1
ATOM 2986 C C . VAL B 1 16 ? 62.376 14.304 66.657 1.00 39.28 2 VAL B C 1
ATOM 2987 O O . VAL B 1 16 ? 63.140 15.260 66.771 1.00 39.01 2 VAL B O 1
ATOM 2991 N N . GLN B 1 17 ? 62.715 13.187 66.029 1.00 36.29 3 GLN B N 1
ATOM 2992 C CA . GLN B 1 17 ? 63.960 13.104 65.268 1.00 38.43 3 GLN B CA 1
ATOM 2993 C C . GLN B 1 17 ? 63.615 12.826 63.820 1.00 35.87 3 GLN B C 1
ATOM 2994 O O . GLN B 1 17 ? 63.136 11.742 63.481 1.00 35.69 3 GLN B O 1
ATOM 3000 N N . THR B 1 18 ? 63.845 13.825 62.977 1.00 34.41 4 THR B N 1
ATOM 3001 C CA . THR B 1 18 ? 63.526 13.747 61.565 1.00 32.30 4 THR B CA 1
ATOM 3002 C C . THR B 1 18 ? 64.790 13.986 60.755 1.00 36.52 4 THR B C 1
ATOM 3003 O O . THR B 1 18 ? 65.513 14.954 60.998 1.00 35.20 4 THR B O 1
ATOM 3007 N N . LYS B 1 19 ? 65.050 13.111 59.787 1.00 35.32 5 LYS B N 1
ATOM 3008 C CA . LYS B 1 19 ? 66.300 13.144 59.038 1.00 33.01 5 LYS B CA 1
ATOM 3009 C C . LYS B 1 19 ? 66.053 12.847 57.565 1.00 33.54 5 LYS B C 1
ATOM 3010 O O . LYS B 1 19 ? 65.517 11.793 57.229 1.00 30.45 5 LYS B O 1
ATOM 3016 N N . GLU B 1 20 ? 66.421 13.783 56.690 1.00 26.92 6 GLU B N 1
ATOM 3017 C CA . GLU B 1 20 ? 66.400 13.539 55.250 1.00 29.17 6 GLU B CA 1
ATOM 3018 C C . GLU B 1 20 ? 67.653 12.761 54.863 1.00 32.59 6 GLU B C 1
ATOM 3019 O O . GLU B 1 20 ? 68.732 13.039 55.372 1.00 27.54 6 GLU B O 1
ATOM 3025 N N . ILE B 1 21 ? 67.502 11.783 53.979 1.00 29.21 7 ILE B N 1
ATOM 3026 C CA . ILE B 1 21 ? 68.629 11.050 53.433 1.00 32.18 7 ILE B CA 1
ATOM 3027 C C . ILE B 1 21 ? 68.446 10.953 51.931 1.00 31.68 7 ILE B C 1
ATOM 3028 O O . ILE B 1 21 ? 67.368 11.215 51.405 1.00 31.31 7 ILE B O 1
ATOM 3033 N N . ALA B 1 22 ? 69.511 10.595 51.235 1.00 31.93 8 ALA B N 1
ATOM 3034 C CA . ALA B 1 22 ? 69.399 10.266 49.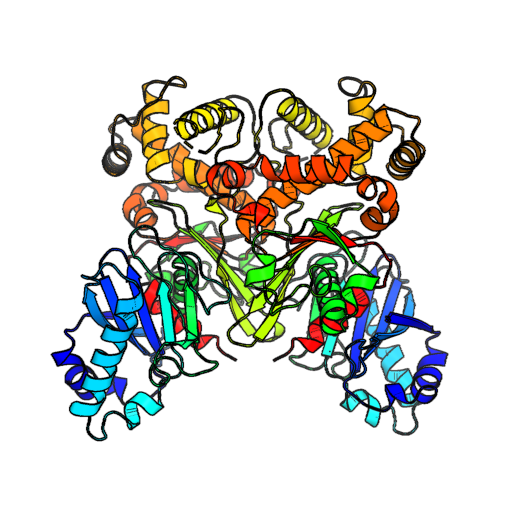830 1.00 34.44 8 ALA B CA 1
ATOM 3035 C C . ALA B 1 22 ? 69.038 8.787 49.732 1.00 31.03 8 ALA B C 1
ATOM 3036 O O . ALA B 1 22 ? 69.377 8.000 50.624 1.00 31.04 8 ALA B O 1
ATOM 3038 N N . LEU B 1 23 ? 68.351 8.418 48.655 1.00 33.69 9 LEU B N 1
ATOM 3039 C CA . LEU B 1 23 ? 67.865 7.052 48.480 1.00 31.37 9 LEU B CA 1
ATOM 3040 C C . LEU B 1 23 ? 68.995 6.030 48.618 1.00 36.28 9 LEU B C 1
ATOM 3041 O O . LEU B 1 23 ? 68.805 4.968 49.219 1.00 31.45 9 LEU B O 1
ATOM 3046 N N . GLU B 1 24 ? 70.177 6.363 48.095 1.00 32.49 10 GLU B N 1
ATOM 3047 C CA . GLU B 1 24 ? 71.322 5.455 48.169 1.00 35.63 10 GLU B CA 1
ATOM 3048 C C . GLU B 1 24 ? 71.708 5.099 49.604 1.00 34.41 10 GLU B C 1
ATOM 3049 O O . GLU B 1 24 ? 72.401 4.107 49.829 1.00 37.89 10 GLU B O 1
ATOM 3055 N N . GLN B 1 25 ? 71.270 5.909 50.566 1.00 32.45 11 GLN B N 1
ATOM 3056 C CA . GLN B 1 25 ? 71.655 5.722 51.961 1.00 34.42 11 GLN B CA 1
ATOM 3057 C C . GLN B 1 25 ? 70.595 5.034 52.809 1.00 31.26 11 GLN B C 1
ATOM 3058 O O . GLN B 1 25 ? 70.775 4.902 54.017 1.00 32.36 11 GLN B O 1
ATOM 3064 N N . LEU B 1 26 ? 69.488 4.627 52.197 1.00 32.24 12 LEU B N 1
ATOM 3065 C CA . LEU B 1 26 ? 68.345 4.109 52.961 1.00 35.55 12 LEU B CA 1
ATOM 3066 C C . LEU B 1 26 ? 68.685 2.851 53.767 1.00 31.38 12 LEU B C 1
ATOM 3067 O O . LEU B 1 26 ? 68.496 2.808 54.984 1.00 32.87 12 LEU B O 1
ATOM 3072 N N . ALA B 1 27 ? 69.199 1.837 53.089 1.00 34.90 13 ALA B N 1
ATOM 3073 C CA . ALA B 1 27 ? 69.628 0.619 53.763 1.00 32.52 13 ALA B CA 1
ATOM 3074 C C . ALA B 1 27 ? 70.648 0.835 54.887 1.00 36.99 13 ALA B C 1
ATOM 3075 O O . ALA B 1 27 ? 70.471 0.301 55.980 1.00 30.05 13 ALA B O 1
ATOM 3077 N N . LEU B 1 28 ? 71.724 1.590 54.628 1.00 36.77 14 LEU B N 1
ATOM 3078 C CA . LEU B 1 28 ? 72.741 1.782 55.670 1.00 37.73 14 LEU B CA 1
ATOM 3079 C C . LEU B 1 28 ? 72.204 2.549 56.870 1.00 37.64 14 LEU B C 1
ATOM 3080 O O . LEU B 1 28 ? 72.694 2.390 57.985 1.00 40.99 14 LEU B O 1
ATOM 3085 N N . THR B 1 29 ? 71.193 3.377 56.629 1.00 34.34 15 THR B N 1
ATOM 3086 C CA . THR B 1 29 ? 70.514 4.112 57.694 1.00 35.59 15 THR B CA 1
ATOM 3087 C C . THR B 1 29 ? 69.678 3.153 58.538 1.00 39.47 15 THR B C 1
ATOM 3088 O O . THR B 1 29 ? 69.666 3.241 59.764 1.00 41.24 15 THR B O 1
ATOM 3092 N N . LEU B 1 30 ? 68.982 2.236 57.868 1.00 35.23 16 LEU B N 1
ATOM 3093 C CA . LEU B 1 30 ? 68.118 1.271 58.553 1.00 38.13 16 LEU B CA 1
ATOM 3094 C C . LEU B 1 30 ? 68.908 0.109 59.168 1.00 41.41 16 LEU B C 1
ATOM 3095 O O . LEU B 1 30 ? 68.404 -0.584 60.053 1.00 44.20 16 LEU B O 1
ATOM 3100 N N . THR B 1 31 ? 70.125 -0.120 58.676 1.00 42.48 17 THR B N 1
ATOM 3101 C CA . THR B 1 31 ? 71.001 -1.153 59.234 1.00 43.92 17 THR B CA 1
ATOM 3102 C C . THR B 1 31 ? 72.059 -0.538 60.146 1.00 44.01 17 THR B C 1
ATOM 3103 O O . THR B 1 31 ? 72.668 -1.230 60.963 1.00 46.27 17 THR B O 1
ATOM 3107 N N . GLY B 1 32 ? 72.281 0.763 60.000 1.00 44.96 18 GLY B N 1
ATOM 3108 C CA . GLY B 1 32 ? 73.241 1.467 60.833 1.00 46.89 18 GLY B CA 1
ATOM 3109 C C . GLY B 1 32 ? 72.791 1.520 62.276 1.00 54.89 18 GLY B C 1
ATOM 3110 O O . GLY B 1 32 ? 73.420 0.906 63.139 1.00 54.99 18 GLY B O 1
ATOM 3111 N N . ASP B 1 33 ? 71.705 2.246 62.541 1.00 55.65 19 ASP B N 1
ATOM 3112 C CA . ASP B 1 33 ? 71.134 2.289 63.888 1.00 58.54 19 ASP B CA 1
ATOM 3113 C C . ASP B 1 33 ? 70.157 1.142 64.127 1.00 55.90 19 ASP B C 1
ATOM 3114 O O . ASP B 1 33 ? 69.247 0.919 63.330 1.00 54.87 19 ASP B O 1
ATOM 3119 N N . ALA B 1 34 ? 70.359 0.422 65.231 1.00 59.63 20 ALA B N 1
ATOM 3120 C CA . ALA B 1 34 ? 69.542 -0.741 65.585 1.00 57.78 20 ALA B CA 1
ATOM 3121 C C . ALA B 1 34 ? 68.113 -0.387 66.010 1.00 57.69 20 ALA B C 1
ATOM 3122 O O . ALA B 1 34 ? 67.277 -1.276 66.170 1.00 53.50 20 ALA B O 1
ATOM 3124 N N . SER B 1 35 ? 67.821 0.894 66.205 1.00 58.32 21 SER B N 1
ATOM 3125 C CA . SER B 1 35 ? 66.477 1.260 66.648 1.00 56.60 21 SER B CA 1
ATOM 3126 C C . SER B 1 35 ? 65.445 1.160 65.525 1.00 55.99 21 SER B C 1
ATOM 3127 O O . SER B 1 35 ? 64.279 1.482 65.740 1.00 55.37 21 SER B O 1
ATOM 3130 N N . TRP B 1 36 ? 65.873 0.728 64.337 1.00 49.72 22 TRP B N 1
ATOM 3131 C CA . TRP B 1 36 ? 64.945 0.355 63.268 1.00 49.43 22 TRP B CA 1
ATOM 3132 C C . TRP B 1 36 ? 64.813 -1.174 63.177 1.00 49.76 22 TRP B C 1
ATOM 3133 O O . TRP B 1 36 ? 64.059 -1.698 62.353 1.00 50.30 22 TRP B O 1
ATOM 3144 N N . SER B 1 37 ? 65.539 -1.885 64.038 1.00 52.72 23 SER B N 1
ATOM 3145 C CA . SER B 1 37 ? 65.549 -3.351 64.006 1.00 48.70 23 SER B CA 1
ATOM 3146 C C . SER B 1 37 ? 64.242 -3.994 64.458 1.00 49.88 23 SER B C 1
ATOM 3147 O O . SER B 1 37 ? 63.951 -5.129 64.079 1.00 50.33 23 SER B O 1
ATOM 3150 N N . SER B 1 38 ? 63.459 -3.287 65.271 1.00 46.98 24 SER B N 1
ATOM 3151 C CA . SER B 1 38 ? 62.250 -3.879 65.845 1.00 49.60 24 SER B CA 1
ATOM 3152 C C . SER B 1 38 ? 61.147 -2.858 66.066 1.00 46.06 24 SER B C 1
ATOM 3153 O O . SER B 1 38 ? 61.410 -1.661 66.227 1.00 45.47 24 SER B O 1
ATOM 3156 N N . GLY B 1 39 ? 59.912 -3.351 66.084 1.00 41.54 25 GLY B N 1
ATOM 3157 C CA . GLY B 1 39 ? 58.754 -2.519 66.338 1.00 42.43 25 GLY B CA 1
ATOM 3158 C C . GLY B 1 39 ? 58.071 -2.163 65.042 1.00 39.62 25 GLY B C 1
ATOM 3159 O O . GLY B 1 39 ? 58.635 -2.385 63.963 1.00 39.27 25 GLY B O 1
ATOM 3160 N N . PRO B 1 40 ? 56.852 -1.615 65.135 1.00 35.61 26 PRO B N 1
ATOM 3161 C CA . PRO B 1 40 ? 56.105 -1.253 63.928 1.00 38.13 26 PRO B CA 1
ATOM 3162 C C . PRO B 1 40 ? 56.801 -0.132 63.161 1.00 32.19 26 PRO B C 1
ATOM 3163 O O . PRO B 1 40 ? 57.447 0.731 63.760 1.00 31.55 26 PRO B O 1
ATOM 3167 N N . ILE B 1 41 ? 56.662 -0.178 61.841 1.00 32.59 27 ILE B N 1
ATOM 3168 C CA . ILE B 1 41 ? 57.142 0.858 60.949 1.00 30.93 27 ILE B CA 1
ATOM 3169 C C . ILE B 1 41 ? 55.918 1.484 60.299 1.00 31.26 27 ILE B C 1
ATOM 3170 O O . ILE B 1 41 ? 55.018 0.773 59.824 1.00 33.93 27 ILE B O 1
ATOM 3175 N N . TYR B 1 42 ? 55.861 2.812 60.289 1.00 31.02 28 TYR B N 1
ATOM 3176 C CA . TYR B 1 42 ? 54.764 3.502 59.628 1.00 28.52 28 TYR B CA 1
ATOM 3177 C C . TYR B 1 42 ? 55.312 4.235 58.415 1.00 30.67 28 TYR B C 1
ATOM 3178 O O . TYR B 1 42 ? 56.167 5.117 58.544 1.00 29.66 28 TYR B O 1
ATOM 3187 N N . VAL B 1 43 ? 54.838 3.856 57.231 1.00 29.12 29 VAL B N 1
ATOM 3188 C CA . VAL B 1 43 ? 55.295 4.507 56.006 1.00 28.89 29 VAL B CA 1
ATOM 3189 C C . VAL B 1 43 ? 54.724 5.911 55.940 1.00 29.56 29 VAL B C 1
ATOM 3190 O O . VAL B 1 43 ? 53.537 6.114 56.216 1.00 25.34 29 VAL B O 1
ATOM 3194 N N . VAL B 1 44 ? 55.573 6.880 55.605 1.00 23.68 30 VAL B N 1
ATOM 3195 C CA . VAL B 1 44 ? 55.134 8.275 55.523 1.00 30.94 30 VAL B CA 1
ATOM 3196 C C . VAL B 1 44 ? 55.466 8.881 54.161 1.00 26.85 30 VAL B C 1
ATOM 3197 O O . VAL B 1 44 ? 56.447 8.495 53.499 1.00 32.32 30 VAL B O 1
ATOM 3201 N N . CYS B 1 45 ? 54.629 9.824 53.742 1.00 25.61 31 CYS B N 1
ATOM 3202 C CA . CYS B 1 45 ? 54.800 10.492 52.464 1.00 27.17 31 CYS B CA 1
ATOM 3203 C C . CYS B 1 45 ? 54.064 11.823 52.487 1.00 29.83 31 CYS B C 1
ATOM 3204 O O . CYS B 1 45 ? 52.883 11.889 52.835 1.00 23.72 31 CYS B O 1
ATOM 3207 N N . ASP B 1 46 ? 54.761 12.888 52.118 1.00 23.13 32 ASP B N 1
ATOM 3208 C CA . ASP B 1 46 ? 54.096 14.179 51.983 1.00 28.83 32 ASP B CA 1
ATOM 3209 C C . ASP B 1 46 ? 54.491 14.841 50.671 1.00 32.26 32 ASP B C 1
ATOM 3210 O O . ASP B 1 46 ? 55.678 14.941 50.352 1.00 32.36 32 ASP B O 1
ATOM 3215 N N . VAL B 1 47 ? 53.485 15.252 49.903 1.00 29.09 33 VAL B N 1
ATOM 3216 C CA . VAL B 1 47 ? 53.693 15.904 48.615 1.00 33.16 33 VAL B CA 1
ATOM 3217 C C . VAL B 1 47 ? 53.455 17.399 48.744 1.00 36.19 33 VAL B C 1
ATOM 3218 O O . VAL B 1 47 ? 52.362 17.822 49.111 1.00 31.10 33 VAL B O 1
ATOM 3222 N N . GLY B 1 48 ? 54.466 18.201 48.436 1.00 36.52 34 GLY B N 1
ATOM 3223 C CA . GLY B 1 48 ? 54.326 19.639 48.595 1.00 40.76 34 GLY B CA 1
ATOM 3224 C C . GLY B 1 48 ? 55.156 20.467 47.637 1.00 41.62 34 GLY B C 1
ATOM 3225 O O . GLY B 1 48 ? 56.396 20.405 47.649 1.00 43.16 34 GLY B O 1
ATOM 3226 N N . GLY B 1 49 ? 54.471 21.261 46.818 1.00 39.81 35 GLY B N 1
ATOM 3227 C CA . GLY B 1 49 ? 55.125 22.098 45.834 1.00 41.69 35 GLY B CA 1
ATOM 3228 C C . GLY B 1 49 ? 55.807 21.274 44.766 1.00 44.83 35 GLY B C 1
ATOM 3229 O O . GLY B 1 49 ? 55.167 20.822 43.813 1.00 46.65 35 GLY B O 1
ATOM 3230 N N . THR B 1 50 ? 57.109 21.064 44.942 1.00 43.59 36 THR B N 1
ATOM 3231 C CA . THR B 1 50 ? 57.922 20.359 43.961 1.00 40.35 36 THR B CA 1
ATOM 3232 C C . THR B 1 50 ? 58.595 19.114 44.551 1.00 39.00 36 THR B C 1
ATOM 3233 O O . THR B 1 50 ? 59.375 18.448 43.867 1.00 42.57 36 THR B O 1
ATOM 3237 N N . SER B 1 51 ? 58.313 18.804 45.816 1.00 38.01 37 SER B N 1
ATOM 3238 C CA . SER B 1 51 ? 58.915 17.635 46.445 1.00 36.21 37 SER B CA 1
ATOM 3239 C C . SER B 1 51 ? 57.896 16.630 46.949 1.00 38.06 37 SER B C 1
ATOM 3240 O O . SER B 1 51 ? 56.783 16.985 47.362 1.00 36.95 37 SER B O 1
ATOM 3243 N N . ALA B 1 52 ? 58.291 15.362 46.906 1.00 34.19 38 ALA B N 1
ATOM 3244 C CA . ALA B 1 52 ? 57.525 14.300 47.530 1.00 31.69 38 ALA B CA 1
ATOM 3245 C C . ALA B 1 52 ? 58.445 13.569 48.496 1.00 32.34 38 ALA B C 1
ATOM 3246 O O . ALA B 1 52 ? 59.303 12.780 48.088 1.00 34.15 38 ALA B O 1
ATOM 3248 N N . ARG B 1 53 ? 58.293 13.851 49.783 1.00 26.16 39 ARG B N 1
ATOM 3249 C CA . ARG B 1 53 ? 59.098 13.161 50.773 1.00 26.40 39 ARG B CA 1
ATOM 3250 C C . ARG B 1 53 ? 58.492 11.788 51.015 1.00 27.87 39 ARG B C 1
ATOM 3251 O O . ARG B 1 53 ? 57.291 11.666 51.199 1.00 28.94 39 ARG B O 1
ATOM 3259 N N . VAL B 1 54 ? 59.319 10.750 50.948 1.00 26.27 40 VAL B N 1
ATOM 3260 C CA . VAL B 1 54 ? 58.851 9.376 51.110 1.00 26.40 40 VAL B CA 1
ATOM 3261 C C . VAL B 1 54 ? 59.762 8.724 52.128 1.00 26.68 40 VAL B C 1
ATOM 3262 O O . VAL B 1 54 ? 60.984 8.812 52.000 1.00 30.25 40 VAL B O 1
ATOM 3266 N N . GLY B 1 55 ? 59.191 8.089 53.145 1.00 27.53 41 GLY B N 1
ATOM 3267 C CA . GLY B 1 55 ? 60.018 7.476 54.170 1.00 24.39 41 GLY B CA 1
ATOM 3268 C C . GLY B 1 55 ? 59.327 6.588 55.173 1.00 25.86 41 GLY B C 1
ATOM 3269 O O . GLY B 1 55 ? 58.232 6.065 54.924 1.00 29.29 41 GLY B O 1
ATOM 3270 N N . PHE B 1 56 ? 59.962 6.465 56.333 1.00 24.17 42 PHE B N 1
ATOM 3271 C CA . PHE B 1 56 ? 59.568 5.500 57.340 1.00 26.63 42 PHE B CA 1
ATOM 3272 C C . PHE B 1 56 ? 59.639 6.140 58.706 1.00 27.87 42 PHE B C 1
ATOM 3273 O O . PHE B 1 56 ? 60.519 6.949 58.971 1.00 28.74 42 PHE B O 1
ATOM 3281 N N . SER B 1 57 ? 58.678 5.803 59.560 1.00 32.69 43 SER B N 1
ATOM 3282 C CA . SER B 1 57 ? 58.600 6.386 60.884 1.00 30.72 43 SER B CA 1
ATOM 3283 C C . SER B 1 57 ? 58.369 5.310 61.923 1.00 32.51 43 SER B C 1
ATOM 3284 O O . SER B 1 57 ? 57.894 4.219 61.610 1.00 29.49 43 SER B O 1
ATOM 3287 N N . GLN B 1 58 ? 58.703 5.615 63.169 1.00 34.95 44 GLN B N 1
ATOM 3288 C CA . GLN B 1 58 ? 58.452 4.683 64.257 1.00 37.43 44 GLN B CA 1
ATOM 3289 C C . GLN B 1 58 ? 58.323 5.432 65.575 1.00 40.59 44 GLN B C 1
ATOM 3290 O O . GLN B 1 58 ? 58.716 6.593 65.691 1.00 39.86 44 GLN B O 1
ATOM 3296 N N . ALA B 1 59 ? 57.771 4.760 66.573 1.00 42.78 45 ALA B N 1
ATOM 3297 C CA . ALA B 1 59 ? 57.798 5.273 67.931 1.00 49.60 45 ALA B CA 1
ATOM 3298 C C . ALA B 1 59 ? 59.084 4.853 68.642 1.00 60.55 45 ALA B C 1
ATOM 3299 O O . ALA B 1 59 ? 60.051 4.401 68.018 1.00 55.54 45 ALA B O 1
ATOM 3301 N N . SER B 1 60 ? 59.082 5.026 69.958 1.00 67.65 46 SER B N 1
ATOM 3302 C CA . SER B 1 60 ? 60.120 4.504 70.840 1.00 71.24 46 SER B CA 1
ATOM 3303 C C . SER B 1 60 ? 59.384 4.279 72.147 1.00 74.75 46 SER B C 1
ATOM 3304 O O . SER B 1 60 ? 58.175 4.509 72.212 1.00 73.94 46 SER B O 1
ATOM 3307 N N . GLN B 1 61 ? 60.083 3.844 73.190 1.00 80.30 47 GLN B N 1
ATOM 3308 C CA . GLN B 1 61 ? 59.415 3.699 74.479 1.00 82.39 47 GLN B CA 1
ATOM 3309 C C . GLN B 1 61 ? 59.963 4.637 75.553 1.00 83.94 47 GLN B C 1
ATOM 3310 O O . GLN B 1 61 ? 61.012 4.385 76.154 1.00 83.89 47 GLN B O 1
ATOM 3316 N N . HIS B 1 62 ? 59.230 5.726 75.767 1.00 84.17 48 HIS B N 1
ATOM 3317 C CA . HIS B 1 62 ? 59.519 6.704 76.806 1.00 81.34 48 HIS B CA 1
ATOM 3318 C C . HIS B 1 62 ? 58.185 7.179 77.381 1.00 82.87 48 HIS B C 1
ATOM 3319 O O . HIS B 1 62 ? 57.121 6.893 76.820 1.00 79.52 48 HIS B O 1
ATOM 3326 N N . ASP B 1 63 ? 58.239 7.893 78.502 1.00 83.22 49 ASP B N 1
ATOM 3327 C CA . ASP B 1 63 ? 57.073 8.631 78.969 1.00 82.60 49 ASP B CA 1
ATOM 3328 C C . ASP B 1 63 ? 56.867 9.786 77.986 1.00 81.36 49 ASP B C 1
ATOM 3329 O O . ASP B 1 63 ? 55.735 10.165 77.675 1.00 77.95 49 ASP B O 1
ATOM 3334 N N . ARG B 1 64 ? 57.983 10.321 77.491 1.00 81.88 50 ARG B N 1
ATOM 3335 C CA . ARG B 1 64 ? 57.990 11.269 76.378 1.00 75.73 50 ARG B CA 1
ATOM 3336 C C . ARG B 1 64 ? 58.476 10.521 75.129 1.00 75.92 50 ARG B C 1
ATOM 3337 O O . ARG B 1 64 ? 59.627 10.678 74.709 1.00 77.05 50 ARG B O 1
ATOM 3345 N N . SER B 1 65 ? 57.568 9.721 74.558 1.00 71.42 51 SER B N 1
ATOM 3346 C CA . SER B 1 65 ? 57.832 8.695 73.528 1.00 69.98 51 SER B CA 1
ATOM 3347 C C . SER B 1 65 ? 59.152 8.741 72.742 1.00 73.95 51 SER B C 1
ATOM 3348 O O . SER B 1 65 ? 59.992 7.837 72.859 1.00 74.77 51 SER B O 1
ATOM 3351 N N . GLY B 1 66 ? 59.325 9.788 71.943 1.00 66.95 52 GLY B N 1
ATOM 3352 C CA . GLY B 1 66 ? 60.393 9.816 70.965 1.00 59.37 52 GLY B CA 1
ATOM 3353 C C . GLY B 1 66 ? 59.843 9.299 69.649 1.00 54.92 52 GLY B C 1
ATOM 3354 O O . GLY B 1 66 ? 59.463 8.133 69.540 1.00 58.45 52 GLY B O 1
ATOM 3355 N N . LEU B 1 67 ? 59.771 10.175 68.654 1.00 47.04 53 LEU B N 1
ATOM 3356 C CA . LEU B 1 67 ? 59.279 9.786 67.344 1.00 38.68 53 LEU B CA 1
ATOM 3357 C C . LEU B 1 67 ? 60.397 9.930 66.316 1.00 39.77 53 LEU B C 1
ATOM 3358 O O . LEU B 1 67 ? 61.132 10.923 66.319 1.00 38.54 53 LEU B O 1
ATOM 3363 N N . HIS B 1 68 ? 60.537 8.932 65.448 1.00 39.48 54 HIS B N 1
ATOM 3364 C CA . HIS B 1 68 ? 61.615 8.926 64.463 1.00 37.47 54 HIS B CA 1
ATOM 3365 C C . HIS B 1 68 ? 61.072 8.884 63.057 1.00 31.62 54 HIS B C 1
ATOM 3366 O O . HIS B 1 68 ? 60.179 8.105 62.756 1.00 35.63 54 HIS B O 1
ATOM 3373 N N . ILE B 1 69 ? 61.619 9.725 62.195 1.00 30.64 55 ILE B N 1
ATOM 3374 C CA . ILE B 1 69 ? 61.229 9.731 60.801 1.00 27.49 55 ILE B CA 1
ATOM 3375 C C . ILE B 1 69 ? 62.513 9.772 60.006 1.00 30.91 55 ILE B C 1
ATOM 3376 O O . ILE B 1 69 ? 63.405 10.564 60.314 1.00 31.33 55 ILE B O 1
ATOM 3381 N N . ILE B 1 70 ? 62.609 8.888 59.017 1.00 27.24 56 ILE B N 1
ATOM 3382 C CA . ILE B 1 70 ? 63.687 8.890 58.036 1.00 27.89 56 ILE B CA 1
ATOM 3383 C C . ILE B 1 70 ? 62.979 9.105 56.714 1.00 27.77 56 ILE B C 1
ATOM 3384 O O . ILE B 1 70 ? 61.974 8.455 56.462 1.00 30.32 56 ILE B O 1
ATOM 3389 N N . TYR B 1 71 ? 63.461 10.013 55.866 1.00 25.93 57 TYR B N 1
ATOM 3390 C CA . TYR B 1 71 ? 62.800 10.191 54.575 1.00 25.42 57 TYR B CA 1
ATOM 3391 C C . TYR B 1 71 ? 63.749 10.597 53.463 1.00 27.87 57 TYR B C 1
ATOM 3392 O O . TYR B 1 71 ? 64.788 11.201 53.728 1.00 27.14 57 TYR B O 1
ATOM 3401 N N . VAL B 1 72 ? 63.367 10.253 52.230 1.00 26.55 58 VAL B N 1
ATOM 3402 C CA . VAL B 1 72 ? 64.037 10.681 51.001 1.00 31.03 58 VAL B CA 1
ATOM 3403 C C . VAL B 1 72 ? 63.185 11.746 50.307 1.00 32.45 58 VAL B C 1
ATOM 3404 O O . VAL B 1 72 ? 61.964 11.592 50.195 1.00 30.41 58 VAL B O 1
ATOM 3408 N N . ARG B 1 73 ? 63.816 12.826 49.852 1.00 28.62 59 ARG B N 1
ATOM 3409 C CA . ARG B 1 73 ? 63.101 13.885 49.142 1.00 32.75 59 ARG B CA 1
ATOM 3410 C C . ARG B 1 73 ? 63.202 13.709 47.627 1.00 34.41 59 ARG B C 1
ATOM 3411 O O . ARG B 1 73 ? 64.207 14.072 47.027 1.00 40.42 59 ARG B O 1
ATOM 3419 N N . PHE B 1 74 ? 62.166 13.144 47.012 1.00 29.40 60 PHE B N 1
ATOM 3420 C CA . PHE B 1 74 ? 62.090 13.058 45.557 1.00 29.39 60 PHE B CA 1
ATOM 3421 C C . PHE B 1 74 ? 61.516 14.336 44.967 1.00 35.51 60 PHE B C 1
ATOM 3422 O O . PHE B 1 74 ? 60.539 14.893 45.487 1.00 33.28 60 PHE B O 1
ATOM 3430 N N . LYS B 1 75 ? 62.099 14.790 43.865 1.00 33.63 61 LYS B N 1
ATOM 3431 C CA . LYS B 1 75 ? 61.597 15.992 43.193 1.00 35.76 61 LYS B CA 1
ATOM 3432 C C . LYS B 1 75 ? 60.580 15.592 42.136 1.00 34.41 61 LYS B C 1
ATOM 3433 O O . LYS B 1 75 ? 60.852 14.749 41.283 1.00 30.10 61 LYS B O 1
ATOM 3439 N N . VAL B 1 76 ? 59.394 16.184 42.202 1.00 32.02 62 VAL B N 1
ATOM 3440 C CA . VAL B 1 76 ? 58.331 15.833 41.264 1.00 32.10 62 VAL B CA 1
ATOM 3441 C C . VAL B 1 76 ? 58.574 16.604 39.975 1.00 35.78 62 VAL B C 1
ATOM 3442 O O . VAL B 1 76 ? 57.814 17.498 39.604 1.00 33.53 62 VAL B O 1
ATOM 3446 N N . THR B 1 77 ? 59.657 16.244 39.300 1.00 34.39 63 THR B N 1
ATOM 3447 C CA . THR B 1 77 ? 60.140 16.988 38.143 1.00 33.00 63 THR B CA 1
ATOM 3448 C C . THR B 1 77 ? 59.212 16.879 36.927 1.00 35.76 63 THR B C 1
ATOM 3449 O O . THR B 1 77 ? 59.299 17.686 35.997 1.00 35.76 63 THR B O 1
ATOM 3453 N N . LYS B 1 78 ? 58.317 15.891 36.949 1.00 32.51 64 LYS B N 1
ATOM 3454 C CA . LYS B 1 78 ? 57.336 15.721 35.877 1.00 29.87 64 LYS B CA 1
ATOM 3455 C C . LYS B 1 78 ? 56.058 16.519 36.165 1.00 35.82 64 LYS B C 1
ATOM 3456 O O . LYS B 1 78 ? 55.142 16.568 35.330 1.00 36.88 64 LYS B O 1
ATOM 3462 N N . SER B 1 79 ? 56.013 17.143 37.344 1.00 30.93 65 SER B N 1
ATOM 3463 C CA . SER B 1 79 ? 54.842 17.906 37.798 1.00 32.45 65 SER B CA 1
ATOM 3464 C C . SER B 1 79 ? 53.568 17.084 37.658 1.00 32.83 65 SER B C 1
ATOM 3465 O O . SER B 1 79 ? 52.545 17.590 37.188 1.00 30.07 65 SER B O 1
ATOM 3468 N N . ASP B 1 80 ? 53.660 15.810 38.047 1.00 32.25 66 ASP B N 1
ATOM 3469 C CA . ASP B 1 80 ? 52.578 14.841 37.910 1.00 38.11 66 ASP B CA 1
ATOM 3470 C C . ASP B 1 80 ? 52.543 14.006 39.182 1.00 37.92 66 ASP B C 1
ATOM 3471 O O . ASP B 1 80 ? 53.562 13.448 39.586 1.00 32.16 66 ASP B O 1
ATOM 3476 N N . ILE B 1 81 ? 51.375 13.939 39.820 1.00 35.77 67 ILE B N 1
ATOM 3477 C CA . ILE B 1 81 ? 51.208 13.167 41.050 1.00 33.50 67 ILE B CA 1
ATOM 3478 C C . ILE B 1 81 ? 51.477 11.669 40.839 1.00 32.79 67 ILE B C 1
ATOM 3479 O O . ILE B 1 81 ? 51.850 10.959 41.777 1.00 29.50 67 ILE B O 1
ATOM 3484 N N . ARG B 1 82 ? 51.305 11.195 39.607 1.00 29.80 68 ARG B N 1
ATOM 3485 C CA . ARG B 1 82 ? 51.539 9.788 39.283 1.00 31.06 68 ARG B CA 1
ATOM 3486 C C . ARG B 1 82 ? 53.003 9.375 39.373 1.00 36.57 68 ARG B C 1
ATOM 3487 O O . ARG B 1 82 ? 53.326 8.175 39.369 1.00 32.06 68 ARG B O 1
ATOM 3495 N N . GLN B 1 83 ? 53.882 10.369 39.460 1.00 32.54 69 GLN B N 1
ATOM 3496 C CA . GLN B 1 83 ? 55.308 10.110 39.596 1.00 33.64 69 GLN B CA 1
ATOM 3497 C C . GLN B 1 83 ? 55.605 9.507 40.975 1.00 33.56 69 GLN B C 1
ATOM 3498 O O . GLN B 1 83 ? 56.697 8.979 41.211 1.00 29.00 69 GLN B O 1
ATOM 3504 N N . LEU B 1 84 ? 54.621 9.583 41.877 1.00 30.08 70 LEU B N 1
ATOM 3505 C CA . LEU B 1 84 ? 54.739 8.971 43.194 1.00 32.94 70 LEU B CA 1
ATOM 3506 C C . LEU B 1 84 ? 54.998 7.473 43.088 1.00 32.53 70 LEU B C 1
ATOM 3507 O O . LEU B 1 84 ? 55.754 6.906 43.887 1.00 31.04 70 LEU B O 1
ATOM 3512 N N . LEU B 1 85 ? 54.362 6.847 42.101 1.00 29.70 71 LEU B N 1
ATOM 3513 C CA . LEU B 1 85 ? 54.495 5.413 41.854 1.00 33.44 71 LEU B CA 1
ATOM 3514 C C . LEU B 1 85 ? 55.949 5.059 41.542 1.00 31.88 71 LEU B C 1
ATOM 3515 O O . LEU B 1 85 ? 56.440 3.978 41.901 1.00 29.39 71 LEU B O 1
ATOM 3520 N N . GLU B 1 86 ? 56.635 5.960 40.849 1.00 33.69 72 GLU B N 1
ATOM 3521 C CA . GLU B 1 86 ? 58.045 5.728 40.549 1.00 33.30 72 GLU B CA 1
ATOM 3522 C C . GLU B 1 86 ? 58.911 5.853 41.802 1.00 30.98 72 GLU B C 1
ATOM 3523 O O . GLU B 1 86 ? 59.829 5.062 41.997 1.00 30.36 72 GLU B O 1
ATOM 3529 N N . PHE B 1 87 ? 58.625 6.830 42.662 1.00 30.50 73 PHE B N 1
ATOM 3530 C CA . PHE B 1 87 ? 59.448 6.993 43.857 1.00 27.74 73 PHE B CA 1
ATOM 3531 C C . PHE B 1 87 ? 59.240 5.782 44.752 1.00 28.73 73 PHE B C 1
ATOM 3532 O O . PHE B 1 87 ? 60.203 5.220 45.296 1.00 28.42 73 PHE B O 1
ATOM 3540 N N . PHE B 1 88 ? 57.980 5.368 44.883 1.00 29.30 74 PHE B N 1
ATOM 3541 C CA . PHE B 1 88 ? 57.647 4.175 45.654 1.00 28.27 74 PHE B CA 1
ATOM 3542 C C . PHE B 1 88 ? 58.413 2.942 45.182 1.00 31.89 74 PHE B C 1
ATOM 3543 O O . PHE B 1 88 ? 58.921 2.180 46.005 1.00 29.09 74 PHE B O 1
ATOM 3551 N N . ASP B 1 89 ? 58.503 2.741 43.870 1.00 31.92 75 ASP B N 1
ATOM 3552 C CA . ASP B 1 89 ? 59.221 1.567 43.362 1.00 35.78 75 ASP B CA 1
ATOM 3553 C C . ASP B 1 89 ? 60.716 1.679 43.629 1.00 34.26 75 ASP B C 1
ATOM 3554 O O . ASP B 1 89 ? 61.345 0.707 44.047 1.00 36.72 75 ASP B O 1
ATOM 3559 N N . GLU B 1 90 ? 61.274 2.866 43.383 1.00 31.24 76 GLU B N 1
ATOM 3560 C CA . GLU B 1 90 ? 62.665 3.142 43.718 1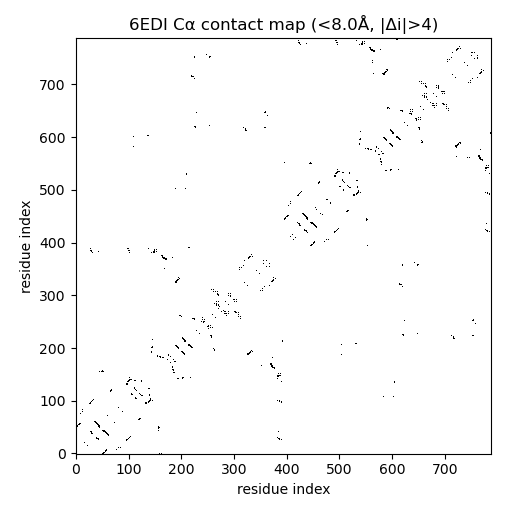.00 32.24 76 GLU B CA 1
ATOM 3561 C C . GLU B 1 90 ? 62.966 2.797 45.175 1.00 35.93 76 GLU B C 1
ATOM 3562 O O . GLU B 1 90 ? 64.002 2.200 45.467 1.00 30.70 76 GLU B O 1
ATOM 3568 N N . VAL B 1 91 ? 62.061 3.154 46.090 1.00 29.65 77 VAL B N 1
ATOM 3569 C CA . VAL B 1 91 ? 62.281 2.854 47.507 1.00 31.22 77 VAL B CA 1
ATOM 3570 C C . VAL B 1 91 ? 62.275 1.338 47.753 1.00 29.97 77 VAL B C 1
ATOM 3571 O O . VAL B 1 91 ? 63.173 0.796 48.405 1.00 32.34 77 VAL B O 1
ATOM 3575 N N . LEU B 1 92 ? 61.274 0.664 47.194 1.00 31.74 78 LEU B N 1
ATOM 3576 C CA . LEU B 1 92 ? 61.144 -0.786 47.304 1.00 29.59 78 LEU B CA 1
ATOM 3577 C C . LEU B 1 92 ? 62.336 -1.517 46.691 1.00 36.52 78 LEU B C 1
ATOM 3578 O O . LEU B 1 92 ? 62.953 -2.356 47.342 1.00 38.30 78 LEU B O 1
ATOM 3583 N N . GLN B 1 93 ? 62.662 -1.193 45.447 1.00 35.71 79 GLN B N 1
ATOM 3584 C CA . GLN B 1 93 ? 63.812 -1.818 44.794 1.00 37.26 79 GLN B CA 1
ATOM 3585 C C . GLN B 1 93 ? 65.109 -1.653 45.585 1.00 40.43 79 GLN B C 1
ATOM 3586 O O . GLN B 1 93 ? 65.929 -2.567 45.644 1.00 39.76 79 GLN B O 1
ATOM 3592 N N . HIS B 1 94 ? 65.294 -0.492 46.205 1.00 36.80 80 HIS B N 1
ATOM 3593 C CA . HIS B 1 94 ? 66.498 -0.260 46.981 1.00 36.76 80 HIS B CA 1
ATOM 3594 C C . HIS B 1 94 ? 66.567 -1.192 48.193 1.00 36.28 80 HIS B C 1
ATOM 3595 O O . HIS B 1 94 ? 67.622 -1.756 48.501 1.00 36.35 80 HIS B O 1
ATOM 3602 N N . LEU B 1 95 ? 65.446 -1.336 48.882 1.00 35.45 81 LEU B N 1
ATOM 3603 C CA . LEU B 1 95 ? 65.374 -2.215 50.043 1.00 39.94 81 LEU B CA 1
ATOM 3604 C C . LEU B 1 95 ? 65.587 -3.678 49.644 1.00 39.80 81 LEU B C 1
ATOM 3605 O O . LEU B 1 95 ? 66.213 -4.435 50.387 1.00 40.92 81 LEU B O 1
ATOM 3610 N N . LYS B 1 96 ? 65.080 -4.072 48.474 1.00 37.68 82 LYS B N 1
ATOM 3611 C CA . LYS B 1 96 ? 65.241 -5.457 48.003 1.00 42.84 82 LYS B CA 1
ATOM 3612 C C . LYS B 1 96 ? 66.691 -5.770 47.655 1.00 43.37 82 LYS B C 1
ATOM 3613 O O . LYS B 1 96 ? 67.158 -6.895 47.842 1.00 46.63 82 LYS B O 1
ATOM 3619 N N . LYS B 1 97 ? 67.399 -4.779 47.124 1.00 41.79 83 LYS B N 1
ATOM 3620 C CA . LYS B 1 97 ? 68.761 -4.987 46.649 1.00 38.02 83 LYS B CA 1
ATOM 3621 C C . LYS B 1 97 ? 69.798 -4.920 47.761 1.00 43.40 83 LYS B C 1
ATOM 3622 O O . LYS B 1 97 ? 70.849 -5.553 47.676 1.00 43.45 83 LYS B O 1
ATOM 3628 N N . ASN B 1 98 ? 69.507 -4.151 48.803 1.00 38.86 84 ASN B N 1
ATOM 3629 C CA . ASN B 1 98 ? 70.544 -3.790 49.763 1.00 41.34 84 ASN B CA 1
ATOM 3630 C C . ASN B 1 98 ? 70.344 -4.297 51.195 1.00 45.65 84 ASN B C 1
ATOM 3631 O O . ASN B 1 98 ? 71.230 -4.157 52.039 1.00 47.54 84 ASN B O 1
ATOM 3636 N N . LEU B 1 99 ? 69.184 -4.887 51.464 1.00 44.45 85 LEU B N 1
ATOM 3637 C CA . LEU B 1 99 ? 68.910 -5.454 52.776 1.00 44.10 85 LEU B CA 1
ATOM 3638 C C . LEU B 1 99 ? 69.047 -6.977 52.709 1.00 48.85 85 LEU B C 1
ATOM 3639 O O . LEU B 1 99 ? 68.720 -7.584 51.680 1.00 45.75 85 LEU B O 1
ATOM 3644 N N . PRO B 1 100 ? 69.547 -7.587 53.809 1.00 52.67 86 PRO B N 1
ATOM 3645 C CA . PRO B 1 100 ? 69.953 -8.992 53.965 1.00 51.60 86 PRO B CA 1
ATOM 3646 C C . PRO B 1 100 ? 69.052 -9.995 53.262 1.00 53.49 86 PRO B C 1
ATOM 3647 O O . PRO B 1 100 ? 69.514 -10.991 52.702 1.00 59.02 86 PRO B O 1
ATOM 3651 N N . ASP B 1 101 ? 67.763 -9.702 53.301 1.00 50.59 87 ASP B N 1
ATOM 3652 C CA . ASP B 1 101 ? 66.723 -10.666 53.030 1.00 52.46 87 ASP B CA 1
ATOM 3653 C C . ASP B 1 101 ? 65.791 -10.023 52.030 1.00 48.79 87 ASP B C 1
ATOM 3654 O O . ASP B 1 101 ? 64.580 -10.248 52.069 1.00 47.70 87 ASP B O 1
ATOM 3659 N N . HIS B 1 102 ? 66.364 -9.197 51.160 1.00 46.17 88 HIS B N 1
ATOM 3660 C CA . HIS B 1 102 ? 65.588 -8.380 50.239 1.00 46.97 88 HIS B CA 1
ATOM 3661 C C . HIS B 1 102 ? 64.613 -7.483 51.007 1.00 43.09 88 HIS B C 1
ATOM 3662 O O . HIS B 1 102 ? 63.553 -7.121 50.497 1.00 42.53 88 HIS B O 1
ATOM 3669 N N . GLY B 1 103 ? 64.992 -7.135 52.238 1.00 41.66 89 GLY B N 1
ATOM 3670 C CA . GLY B 1 103 ? 64.205 -6.259 53.090 1.00 40.71 89 GLY B CA 1
ATOM 3671 C C . GLY B 1 103 ? 62.955 -6.920 53.652 1.00 36.38 89 GLY B C 1
ATOM 3672 O O . GLY B 1 103 ? 62.101 -6.264 54.236 1.00 35.25 89 GLY B O 1
ATOM 3673 N N . ALA B 1 104 ? 62.838 -8.231 53.486 1.00 39.71 90 ALA B N 1
ATOM 3674 C CA . ALA B 1 104 ? 61.615 -8.912 53.902 1.00 38.08 90 ALA B CA 1
ATOM 3675 C C . ALA B 1 104 ? 61.328 -8.767 55.397 1.00 35.12 90 ALA B C 1
ATOM 3676 O O . ALA B 1 104 ? 60.178 -8.612 55.783 1.00 37.15 90 ALA B O 1
ATOM 3678 N N . SER B 1 105 ? 62.356 -8.822 56.241 1.00 35.86 91 SER B N 1
ATOM 3679 C CA . SER B 1 105 ? 62.111 -8.677 57.681 1.00 39.97 91 SER B CA 1
ATOM 3680 C C . SER B 1 105 ? 61.640 -7.258 58.039 1.00 38.03 91 SER B C 1
ATOM 3681 O O . SER B 1 105 ? 60.730 -7.064 58.855 1.00 36.79 91 SER B O 1
ATOM 3684 N N . PHE B 1 106 ? 62.270 -6.270 57.426 1.00 38.41 92 PHE B N 1
ATOM 3685 C CA . PHE B 1 106 ? 61.904 -4.888 57.671 1.00 33.96 92 PHE B CA 1
ATOM 3686 C C . PHE B 1 106 ? 60.507 -4.570 57.113 1.00 33.76 92 PHE B C 1
ATOM 3687 O O . PHE B 1 106 ? 59.693 -3.930 57.777 1.00 33.66 92 PHE B O 1
ATOM 3695 N N . LEU B 1 107 ? 60.239 -5.021 55.891 1.00 33.25 93 LEU B N 1
ATOM 3696 C CA . LEU B 1 107 ? 58.954 -4.764 55.248 1.00 37.76 93 LEU B CA 1
ATOM 3697 C C . LEU B 1 107 ? 57.800 -5.439 55.993 1.00 37.15 93 LEU B C 1
ATOM 3698 O O . LEU B 1 107 ? 56.690 -4.902 56.075 1.00 31.22 93 LEU B O 1
ATOM 3703 N N . ARG B 1 108 ? 58.087 -6.614 56.545 1.00 38.59 94 ARG B N 1
ATOM 3704 C CA . ARG B 1 108 ? 57.126 -7.378 57.330 1.00 37.32 94 ARG B CA 1
ATOM 3705 C C . ARG B 1 108 ? 56.511 -6.535 58.455 1.00 36.62 94 ARG B C 1
ATOM 3706 O O . ARG B 1 108 ? 55.382 -6.774 58.865 1.00 37.85 94 ARG B O 1
ATOM 3714 N N . ARG B 1 109 ? 57.249 -5.522 58.915 1.00 37.72 95 ARG B N 1
ATOM 3715 C CA . ARG B 1 109 ? 56.835 -4.728 60.069 1.00 38.06 95 ARG B CA 1
ATOM 3716 C C . ARG B 1 109 ? 56.076 -3.442 59.741 1.00 36.04 95 ARG B C 1
ATOM 3717 O O . ARG B 1 109 ? 55.657 -2.704 60.650 1.00 32.00 95 ARG B O 1
ATOM 3725 N N . VAL B 1 110 ? 55.892 -3.181 58.453 1.00 31.51 96 VAL B N 1
ATOM 3726 C CA . VAL B 1 110 ? 55.092 -2.043 58.021 1.00 30.65 96 VAL B CA 1
ATOM 3727 C C . VAL B 1 110 ? 53.651 -2.170 58.537 1.00 33.94 96 VAL B C 1
ATOM 3728 O O . VAL B 1 110 ? 52.911 -3.072 58.143 1.00 34.04 96 VAL B O 1
ATOM 3732 N N . ALA B 1 111 ? 53.267 -1.264 59.429 1.00 29.24 97 ALA B N 1
ATOM 3733 C CA . ALA B 1 111 ? 51.956 -1.330 60.067 1.00 31.92 97 ALA B CA 1
ATOM 3734 C C . ALA B 1 111 ? 50.899 -0.525 59.316 1.00 33.55 97 ALA B C 1
ATOM 3735 O O . ALA B 1 111 ? 49.699 -0.741 59.494 1.00 31.50 97 ALA B O 1
ATOM 3737 N N . SER B 1 112 ? 51.344 0.415 58.490 1.00 32.67 98 SER B N 1
ATOM 3738 C CA . SER B 1 112 ? 50.428 1.322 57.797 1.00 29.14 98 SER B CA 1
ATOM 3739 C C . SER B 1 112 ? 51.210 2.104 56.763 1.00 30.76 98 SER B C 1
ATOM 3740 O O . SER B 1 112 ? 52.450 2.084 56.762 1.00 30.93 98 SER B O 1
ATOM 3743 N N . GLY B 1 113 ? 50.483 2.781 55.880 1.00 27.86 99 GLY B N 1
ATOM 3744 C CA . GLY B 1 113 ? 51.091 3.696 54.927 1.00 27.40 99 GLY B CA 1
ATOM 3745 C C . GLY B 1 113 ? 50.122 4.817 54.631 1.00 29.86 99 GLY B C 1
ATOM 3746 O O . GLY B 1 113 ? 48.928 4.598 54.590 1.00 27.54 99 GLY B O 1
ATOM 3747 N N . ALA B 1 114 ? 50.624 6.028 54.444 1.00 26.62 100 ALA B N 1
ATOM 3748 C CA . ALA B 1 114 ? 49.739 7.167 54.254 1.00 28.97 100 ALA B CA 1
ATOM 3749 C C . ALA B 1 114 ? 50.464 8.192 53.421 1.00 30.11 100 ALA B C 1
ATOM 3750 O O . ALA B 1 114 ? 51.684 8.270 53.474 1.00 24.48 100 ALA B O 1
ATOM 3752 N N . VAL B 1 115 ? 49.709 8.973 52.659 1.00 27.99 101 VAL B N 1
ATOM 3753 C CA . VAL B 1 115 ? 50.290 9.941 51.744 1.00 29.30 101 VAL B CA 1
ATOM 3754 C C . VAL B 1 115 ? 49.550 11.256 51.904 1.00 28.25 101 VAL B C 1
ATOM 3755 O O . VAL B 1 115 ? 48.365 11.349 51.563 1.00 31.13 101 VAL B O 1
ATOM 3759 N N . SER B 1 116 ? 50.247 12.259 52.444 1.00 25.69 102 SER B N 1
ATOM 3760 C CA . SER B 1 116 ? 49.698 13.605 52.601 1.00 27.81 102 SER B CA 1
ATOM 3761 C C . SER B 1 116 ? 49.885 14.405 51.301 1.00 32.21 102 SER B C 1
ATOM 3762 O O . SER B 1 116 ? 51.009 14.552 50.801 1.00 29.03 102 SER B O 1
ATOM 3765 N N . VAL B 1 117 ? 48.776 14.897 50.751 1.00 28.27 103 VAL B N 1
ATOM 3766 C CA . VAL B 1 117 ? 48.771 15.565 49.447 1.00 26.66 103 VAL B CA 1
ATOM 3767 C C . VAL B 1 117 ? 48.095 16.929 49.548 1.00 31.93 103 VAL B C 1
ATOM 3768 O O . VAL B 1 117 ? 47.177 17.111 50.334 1.00 27.82 103 VAL B O 1
ATOM 3772 N N . PRO B 1 118 ? 48.533 17.889 48.721 1.00 34.16 104 PRO B N 1
ATOM 3773 C CA . PRO B 1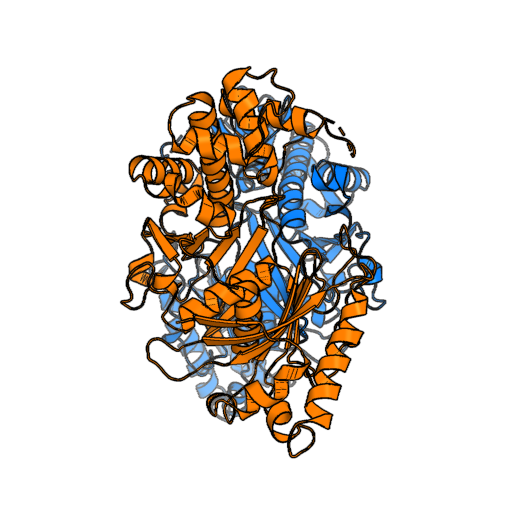 118 ? 48.071 19.270 48.868 1.00 36.21 104 PRO B CA 1
ATOM 3774 C C . PRO B 1 118 ? 46.822 19.521 48.044 1.00 40.43 104 PRO B C 1
ATOM 3775 O O . PRO B 1 118 ? 46.792 20.424 47.198 1.00 35.17 104 PRO B O 1
ATOM 3779 N N . GLY B 1 119 ? 45.797 18.718 48.302 1.00 34.61 105 GLY B N 1
ATOM 3780 C CA . GLY B 1 119 ? 44.545 18.822 47.592 1.00 40.95 105 GLY B CA 1
ATOM 3781 C C . GLY B 1 119 ? 43.469 18.023 48.296 1.00 42.30 105 GLY B C 1
ATOM 3782 O O . GLY B 1 119 ? 43.730 17.375 49.318 1.00 37.74 105 GLY B O 1
ATOM 3783 N N . PRO B 1 120 ? 42.252 18.054 47.738 1.00 46.46 106 PRO B N 1
ATOM 3784 C CA . PRO B 1 120 ? 41.067 17.397 48.297 1.00 42.48 106 PRO B CA 1
ATOM 3785 C C . PRO B 1 120 ? 41.123 15.892 48.077 1.00 38.06 106 PRO B C 1
ATOM 3786 O O . PRO B 1 120 ? 41.480 15.444 46.990 1.00 42.73 106 PRO B O 1
ATOM 3790 N N . VAL B 1 121 ? 40.772 15.117 49.096 1.00 35.29 107 VAL B N 1
ATOM 3791 C CA . VAL B 1 121 ? 40.839 13.665 49.006 1.00 32.03 107 VAL B CA 1
ATOM 3792 C C . VAL B 1 121 ? 39.424 13.075 49.028 1.00 33.49 107 VAL B C 1
ATOM 3793 O O . VAL B 1 121 ? 38.543 13.595 49.702 1.00 29.97 107 VAL B O 1
ATOM 3797 N N . THR B 1 122 ? 39.212 12.013 48.263 1.00 34.39 108 THR B N 1
ATOM 3798 C CA . THR B 1 122 ? 37.915 11.347 48.214 1.00 34.29 108 THR B CA 1
ATOM 3799 C C . THR B 1 122 ? 37.959 9.999 48.918 1.00 30.54 108 THR B C 1
ATOM 3800 O O . THR B 1 122 ? 38.608 9.059 48.443 1.00 32.86 108 THR B O 1
ATOM 3804 N N . ASN B 1 123 ? 37.284 9.910 50.064 1.00 35.82 109 ASN B N 1
ATOM 3805 C CA . ASN B 1 123 ? 37.179 8.654 50.800 1.00 32.69 109 ASN B CA 1
ATOM 3806 C C . ASN B 1 123 ? 38.513 8.002 51.144 1.00 32.44 109 ASN B C 1
ATOM 3807 O O . ASN B 1 123 ? 38.587 6.779 51.312 1.00 30.04 109 ASN B O 1
ATOM 3812 N N . GLY B 1 124 ? 39.565 8.821 51.221 1.00 35.23 110 GLY B N 1
ATOM 3813 C CA . GLY B 1 124 ? 40.907 8.347 51.508 1.00 35.49 110 GLY B CA 1
ATOM 3814 C C . GLY B 1 124 ? 41.537 7.533 50.390 1.00 34.06 110 GLY B C 1
ATOM 3815 O O . GLY B 1 124 ? 42.592 6.923 50.567 1.00 28.53 110 GLY B O 1
ATOM 3816 N N . GLN B 1 125 ? 40.907 7.531 49.221 1.00 33.97 111 GLN B N 1
ATOM 3817 C CA . GLN B 1 125 ? 41.277 6.574 48.194 1.00 31.76 111 GLN B CA 1
ATOM 3818 C C . GLN B 1 125 ? 41.686 7.238 46.884 1.00 33.70 111 GLN B C 1
ATOM 3819 O O . GLN B 1 125 ? 42.407 6.654 46.076 1.00 36.66 111 GLN B O 1
ATOM 3825 N N . LEU B 1 126 ? 41.207 8.459 46.689 1.00 32.75 112 LEU B N 1
ATOM 3826 C CA . LEU B 1 126 ? 41.476 9.215 45.478 1.00 37.73 112 LEU B CA 1
ATOM 3827 C C . LEU B 1 126 ? 41.743 10.659 45.875 1.00 37.83 112 LEU B C 1
ATOM 3828 O O . LEU B 1 126 ? 41.108 11.184 46.787 1.00 39.76 112 LEU B O 1
ATOM 3833 N N . ALA B 1 127 ? 42.712 11.288 45.216 1.00 33.80 113 ALA B N 1
ATOM 3834 C CA . ALA B 1 127 ? 43.046 12.673 45.493 1.00 35.06 113 ALA B CA 1
ATOM 3835 C C . ALA B 1 127 ? 43.190 13.360 44.152 1.00 37.25 113 ALA B C 1
ATOM 3836 O O . ALA B 1 127 ? 43.782 12.814 43.224 1.00 33.01 113 ALA B O 1
ATOM 3838 N N . GLY B 1 128 ? 42.667 14.575 44.076 1.00 42.87 114 GLY B N 1
ATOM 3839 C CA . GLY B 1 128 ? 42.038 15.031 42.854 1.00 50.70 114 GLY B CA 1
ATOM 3840 C C . GLY B 1 128 ? 42.890 15.756 41.862 1.00 51.82 114 GLY B C 1
ATOM 3841 O O . GLY B 1 128 ? 44.071 15.459 41.713 1.00 52.73 114 GLY B O 1
ATOM 3842 N N . PRO B 1 129 ? 42.265 16.677 41.122 1.00 53.98 115 PRO B N 1
ATOM 3843 C CA . PRO B 1 129 ? 43.065 17.622 40.353 1.00 50.24 115 PRO B CA 1
ATOM 3844 C C . PRO B 1 129 ? 43.764 18.489 41.386 1.00 49.49 115 PRO B C 1
ATOM 3845 O O . PRO B 1 129 ? 43.115 18.900 42.352 1.00 46.04 115 PRO B O 1
ATOM 3849 N N . PHE B 1 130 ? 45.060 18.724 41.218 1.00 43.09 116 PHE B N 1
ATOM 3850 C CA . PHE B 1 130 ? 45.791 19.624 42.094 1.00 44.61 116 PHE B CA 1
ATOM 3851 C C . PHE B 1 130 ? 46.016 20.878 41.279 1.00 46.85 116 PHE B C 1
ATOM 3852 O O . PHE B 1 130 ? 45.741 20.878 40.085 1.00 51.77 116 PHE B O 1
ATOM 3860 N N . ASN B 1 131 ? 46.490 21.955 41.888 1.00 51.97 117 ASN B N 1
ATOM 3861 C CA . ASN B 1 131 ? 46.624 23.178 41.102 1.00 56.00 117 ASN B CA 1
ATOM 3862 C C . ASN B 1 131 ? 47.892 23.233 40.232 1.00 56.03 117 ASN B C 1
ATOM 3863 O O . ASN B 1 131 ? 47.866 23.794 39.132 1.00 57.70 117 ASN B O 1
ATOM 3868 N N . ASN B 1 132 ? 48.987 22.634 40.698 1.00 53.40 118 ASN B N 1
ATOM 3869 C CA . ASN B 1 132 ? 50.198 22.547 39.868 1.00 52.20 118 ASN B CA 1
ATOM 3870 C C . ASN B 1 132 ? 50.834 21.159 39.756 1.00 50.05 118 ASN B C 1
ATOM 3871 O O . ASN B 1 132 ? 52.052 21.031 39.605 1.00 45.01 118 ASN B O 1
ATOM 3876 N N . LEU B 1 133 ? 50.001 20.127 39.828 1.00 45.47 119 LEU B N 1
ATOM 3877 C CA . LEU B 1 133 ? 50.419 18.776 39.484 1.00 39.27 119 LEU B CA 1
ATOM 3878 C C . LEU B 1 133 ? 49.313 18.130 38.674 1.00 42.75 119 LEU B C 1
ATOM 3879 O O . LEU B 1 133 ? 48.156 18.105 39.091 1.00 43.33 119 LEU B O 1
ATOM 3884 N N . LYS B 1 134 ? 49.659 17.618 37.506 1.00 38.25 120 LYS B N 1
ATOM 3885 C CA . LYS B 1 134 ? 48.689 16.917 36.696 1.00 41.31 120 LYS B CA 1
ATOM 3886 C C . LYS B 1 134 ? 48.373 15.612 37.398 1.00 39.82 120 LYS B C 1
ATOM 3887 O O . LYS B 1 134 ? 49.098 15.216 38.309 1.00 37.01 120 LYS B O 1
ATOM 3893 N N . GLY B 1 135 ? 47.286 14.955 36.995 1.00 39.53 121 GLY B N 1
ATOM 3894 C CA . GLY B 1 135 ? 47.029 13.582 37.405 1.00 37.98 121 GLY B CA 1
ATOM 3895 C C . GLY B 1 135 ? 46.210 13.381 38.670 1.00 37.35 121 GLY B C 1
ATOM 3896 O O . GLY B 1 135 ? 46.051 14.299 39.469 1.00 37.12 121 GLY B O 1
ATOM 3897 N N . ILE B 1 136 ? 45.711 12.158 38.841 1.00 32.83 122 ILE B N 1
ATOM 3898 C CA . ILE B 1 136 ? 44.933 11.756 40.016 1.00 35.59 122 ILE B CA 1
ATOM 3899 C C . ILE B 1 136 ? 45.702 10.740 40.851 1.00 33.06 122 ILE B C 1
ATOM 3900 O O . ILE B 1 136 ? 46.194 9.746 40.324 1.00 34.21 122 ILE B O 1
ATOM 3905 N N . ALA B 1 137 ? 45.804 11.000 42.154 1.00 32.84 123 ALA B N 1
ATOM 3906 C CA . ALA B 1 137 ? 46.393 10.053 43.093 1.00 32.11 123 ALA B CA 1
ATOM 3907 C C . ALA B 1 137 ? 45.418 8.909 43.387 1.00 33.98 123 ALA B C 1
ATOM 3908 O O . ALA B 1 137 ? 44.328 9.143 43.915 1.00 35.90 123 ALA B O 1
ATOM 3910 N N . ARG B 1 138 ? 45.805 7.681 43.039 1.00 35.23 124 ARG B N 1
ATOM 3911 C CA . ARG B 1 138 ? 44.967 6.501 43.287 1.00 35.80 124 ARG B CA 1
ATOM 3912 C C . ARG B 1 138 ? 45.592 5.529 44.287 1.00 33.98 124 ARG B C 1
ATOM 3913 O O . ARG B 1 138 ? 46.574 4.859 43.974 1.00 34.42 124 ARG B O 1
ATOM 3921 N N . LEU B 1 139 ? 45.014 5.441 45.485 1.00 32.63 125 LEU B N 1
ATOM 3922 C CA . LEU B 1 139 ? 45.573 4.584 46.527 1.00 30.26 125 LEU B CA 1
ATOM 3923 C C . LEU B 1 139 ? 45.611 3.149 46.047 1.00 33.85 125 LEU B C 1
ATOM 3924 O O . LEU B 1 139 ? 46.583 2.432 46.291 1.00 30.22 125 LEU B O 1
ATOM 3929 N N . VAL B 1 140 ? 44.566 2.739 45.332 1.00 31.01 126 VAL B N 1
ATOM 3930 C CA . VAL B 1 140 ? 44.501 1.374 44.810 1.00 34.13 126 VAL B CA 1
ATOM 3931 C C . VAL B 1 140 ? 45.711 1.008 43.925 1.00 35.50 126 VAL B C 1
ATOM 3932 O O . VAL B 1 140 ? 46.033 -0.167 43.756 1.00 36.57 126 VAL B O 1
ATOM 3936 N N . ASP B 1 141 ? 46.403 2.013 43.390 1.00 39.26 127 ASP B N 1
ATOM 3937 C CA . ASP B 1 141 ? 47.579 1.768 42.545 1.00 34.29 127 ASP B CA 1
ATOM 3938 C C . ASP B 1 141 ? 48.933 1.704 43.272 1.00 37.19 127 ASP B C 1
ATOM 3939 O O . ASP B 1 141 ? 49.956 1.392 42.656 1.00 37.99 127 ASP B O 1
ATOM 3944 N N . TYR B 1 142 ? 48.951 2.004 44.567 1.00 34.73 128 TYR B N 1
ATOM 3945 C CA . TYR B 1 142 ? 50.217 2.052 45.311 1.00 34.96 128 TYR B CA 1
ATOM 3946 C C . TYR B 1 142 ? 50.647 0.647 45.711 1.00 33.98 128 TYR B C 1
ATOM 3947 O O . TYR B 1 142 ? 49.792 -0.222 45.903 1.00 33.29 128 TYR B O 1
ATOM 3956 N N . PRO B 1 143 ? 51.968 0.409 45.835 1.00 32.20 129 PRO B N 1
ATOM 3957 C CA . PRO B 1 143 ? 52.444 -0.944 46.150 1.00 32.16 129 PRO B CA 1
ATOM 3958 C C . PRO B 1 143 ? 52.058 -1.365 47.550 1.00 35.31 129 PRO B C 1
ATOM 3959 O O . PRO B 1 143 ? 52.225 -0.604 48.507 1.00 33.83 129 PRO B O 1
ATOM 3963 N N . VAL B 1 144 ? 51.542 -2.581 47.657 1.00 33.42 130 VAL B N 1
ATOM 3964 C CA . VAL B 1 144 ? 51.015 -3.097 48.911 1.00 32.96 130 VAL B CA 1
ATOM 3965 C C . VAL B 1 144 ? 52.093 -3.190 49.991 1.00 33.60 130 VAL B C 1
ATOM 3966 O O . VAL B 1 144 ? 51.808 -3.057 51.182 1.00 32.50 130 VAL B O 1
ATOM 3970 N N . GLU B 1 145 ? 53.342 -3.392 49.579 1.00 32.35 131 GLU B N 1
ATOM 3971 C CA . GLU B 1 145 ? 54.421 -3.522 50.549 1.00 32.44 131 GLU B CA 1
ATOM 3972 C C . GLU B 1 145 ? 54.647 -2.244 51.365 1.00 33.21 131 GLU B C 1
ATOM 3973 O O . GLU B 1 145 ? 55.109 -2.303 52.507 1.00 33.97 131 GLU B O 1
ATOM 3979 N N . LEU B 1 146 ? 54.316 -1.095 50.783 1.00 29.12 132 LEU B N 1
ATOM 3980 C CA . LEU B 1 146 ? 54.478 0.177 51.482 1.00 25.52 132 LEU B CA 1
ATOM 3981 C C . LEU B 1 146 ? 53.139 0.653 51.996 1.00 29.37 132 LEU B C 1
ATOM 3982 O O . LEU B 1 146 ? 53.066 1.395 52.974 1.00 28.24 132 LEU B O 1
ATOM 3987 N N . PHE B 1 147 ? 52.082 0.214 51.329 1.00 28.34 133 PHE B N 1
ATOM 3988 C CA . PHE B 1 147 ? 50.734 0.649 51.655 1.00 29.62 133 PHE B CA 1
ATOM 3989 C C . PHE B 1 147 ? 49.818 -0.561 51.772 1.00 30.85 133 PHE B C 1
ATOM 3990 O O . PHE B 1 147 ? 49.095 -0.897 50.831 1.00 32.40 133 PHE B O 1
ATOM 3998 N N . PRO B 1 148 ? 49.852 -1.220 52.942 1.00 31.47 134 PRO B N 1
ATOM 3999 C CA . PRO B 1 148 ? 49.117 -2.475 53.131 1.00 33.43 134 PRO B CA 1
ATOM 4000 C C . PRO B 1 148 ? 47.612 -2.281 52.971 1.00 36.93 134 PRO B C 1
ATOM 4001 O O . PRO B 1 148 ? 47.067 -1.244 53.361 1.00 32.01 134 PRO B O 1
ATOM 4005 N N . LYS B 1 149 ? 46.952 -3.280 52.390 1.00 37.06 135 LYS B N 1
ATOM 4006 C CA . LYS B 1 149 ? 45.514 -3.227 52.184 1.00 38.68 135 LYS B CA 1
ATOM 4007 C C . LYS B 1 149 ? 44.801 -3.146 53.517 1.00 35.11 135 LYS B C 1
ATOM 4008 O O . LYS B 1 149 ? 45.142 -3.890 54.446 1.00 33.39 135 LYS B O 1
ATOM 4014 N N . GLY B 1 150 ? 43.827 -2.234 53.601 1.00 35.03 136 GLY B N 1
ATOM 4015 C CA . GLY B 1 150 ? 43.023 -2.034 54.797 1.00 31.19 136 GLY B CA 1
ATOM 4016 C C . GLY B 1 150 ? 43.732 -1.183 55.833 1.00 34.72 136 GLY B C 1
ATOM 4017 O O . GLY B 1 150 ? 43.194 -0.905 56.900 1.00 32.02 136 GLY B O 1
ATOM 4018 N N . ARG B 1 151 ? 44.947 -0.754 55.512 1.00 36.58 137 ARG B N 1
ATOM 4019 C CA . ARG B 1 151 ? 45.806 -0.105 56.493 1.00 35.89 137 ARG B CA 1
ATOM 4020 C C . ARG B 1 151 ? 46.400 1.207 55.963 1.00 33.92 137 ARG B C 1
ATOM 4021 O O . ARG B 1 151 ? 47.347 1.746 56.534 1.00 31.21 137 ARG B O 1
ATOM 4029 N N . SER B 1 152 ? 45.827 1.727 54.885 1.00 27.47 138 SER B N 1
ATOM 4030 C CA . SER B 1 152 ? 46.424 2.852 54.178 1.00 31.91 138 SER B CA 1
ATOM 4031 C C . SER B 1 152 ? 45.416 3.903 53.772 1.00 32.38 138 SER B C 1
ATOM 4032 O O . SER B 1 152 ? 44.225 3.625 53.648 1.00 33.72 138 SER B O 1
ATOM 4035 N N . ALA B 1 153 ? 45.905 5.111 53.534 1.00 31.24 139 ALA B N 1
ATOM 4036 C CA . ALA B 1 153 ? 45.031 6.189 53.123 1.00 28.19 139 ALA B CA 1
ATOM 4037 C C . ALA B 1 153 ? 45.805 7.324 52.470 1.00 28.27 139 ALA B C 1
ATOM 4038 O O . ALA B 1 153 ? 46.950 7.596 52.820 1.00 25.73 139 ALA B O 1
ATOM 4040 N N . LEU B 1 154 ? 45.159 7.991 51.528 1.00 25.53 140 LEU B N 1
ATOM 4041 C CA . LEU B 1 154 ? 45.589 9.323 51.134 1.00 28.93 140 LEU B CA 1
ATOM 4042 C C . LEU B 1 154 ? 44.959 10.275 52.142 1.00 31.39 140 LEU B C 1
ATOM 4043 O O . LEU B 1 154 ? 43.785 10.118 52.499 1.00 30.49 140 LEU B O 1
ATOM 4048 N N . LEU B 1 155 ? 45.741 11.247 52.606 1.00 24.73 141 LEU B N 1
ATOM 4049 C CA . LEU B 1 155 ? 45.281 12.236 53.567 1.00 25.88 141 LEU B CA 1
ATOM 4050 C C . LEU B 1 155 ? 45.418 13.607 52.954 1.00 27.58 141 LEU B C 1
ATOM 4051 O O . LEU B 1 155 ? 46.418 13.906 52.287 1.00 27.60 141 LEU B O 1
ATOM 4056 N N . ASN B 1 156 ? 44.427 14.460 53.166 1.00 26.35 142 ASN B N 1
ATOM 4057 C CA . ASN B 1 156 ? 44.636 15.863 52.858 1.00 24.65 142 ASN B CA 1
ATOM 4058 C C . ASN B 1 156 ? 45.697 16.425 53.789 1.00 26.27 142 ASN B C 1
ATOM 4059 O O . ASN B 1 156 ? 45.889 15.920 54.898 1.00 26.57 142 ASN B O 1
ATOM 4064 N N . ASP B 1 157 ? 46.380 17.454 53.299 1.00 30.85 143 ASP B N 1
ATOM 4065 C CA . ASP B 1 157 ? 47.344 18.293 54.010 1.00 27.69 143 ASP B CA 1
ATOM 4066 C C . ASP B 1 157 ? 47.048 18.475 55.508 1.00 29.17 143 ASP B C 1
ATOM 4067 O O . ASP B 1 157 ? 47.847 18.069 56.356 1.00 25.98 143 ASP B O 1
ATOM 4072 N N . LEU B 1 158 ? 45.889 19.056 55.829 1.00 22.79 144 LEU B N 1
ATOM 4073 C CA . LEU B 1 158 ? 45.525 19.381 57.201 1.00 27.59 144 LEU B CA 1
ATOM 4074 C C . LEU B 1 158 ? 44.955 18.184 57.950 1.00 25.61 144 LEU B C 1
ATOM 4075 O O . LEU B 1 158 ? 44.899 18.176 59.173 1.00 27.15 144 LEU B O 1
ATOM 4080 N N . GLU B 1 159 ? 44.528 17.172 57.212 1.00 23.69 145 GLU B N 1
ATOM 4081 C CA . GLU B 1 159 ? 44.129 15.925 57.830 1.00 24.06 145 GLU B CA 1
ATOM 4082 C C . GLU B 1 159 ? 45.380 15.275 58.401 1.00 22.77 145 GLU B C 1
ATOM 4083 O O . GLU B 1 159 ? 45.427 14.907 59.571 1.00 24.16 145 GLU B O 1
ATOM 4089 N N . ALA B 1 160 ? 46.426 15.177 57.588 1.00 23.99 146 ALA B N 1
ATOM 4090 C CA . ALA B 1 160 ? 47.699 14.682 58.087 1.00 24.83 146 ALA B CA 1
ATOM 4091 C C . ALA B 1 160 ? 48.224 15.543 59.233 1.00 22.20 146 ALA B C 1
ATOM 4092 O O . ALA B 1 160 ? 48.758 15.036 60.225 1.00 21.97 146 ALA B O 1
ATOM 4094 N N . GLY B 1 161 ? 48.095 16.854 59.094 1.00 21.09 147 GLY B N 1
ATOM 4095 C CA . GLY B 1 161 ? 48.634 17.745 60.093 1.00 23.20 147 GLY B CA 1
ATOM 4096 C C . GLY B 1 161 ? 48.007 17.494 61.446 1.00 24.28 147 GLY B C 1
ATOM 4097 O O . GLY B 1 161 ? 48.716 17.474 62.456 1.00 24.23 147 GLY B O 1
ATOM 4098 N N . ALA B 1 162 ? 46.682 17.306 61.453 1.00 24.63 148 ALA B N 1
ATOM 4099 C CA . ALA B 1 162 ? 45.934 16.985 62.667 1.00 24.99 148 ALA B CA 1
ATOM 4100 C C . ALA B 1 162 ? 46.407 15.681 63.309 1.00 25.73 148 ALA B C 1
ATOM 4101 O O . ALA B 1 162 ? 46.604 15.634 64.524 1.00 24.12 148 ALA B O 1
ATOM 4103 N N . TYR B 1 163 ? 46.569 14.625 62.508 1.00 24.59 149 TYR B N 1
ATOM 4104 C CA . TYR B 1 163 ? 47.152 13.386 63.014 1.00 27.47 149 TYR B CA 1
ATOM 4105 C C . TYR B 1 163 ? 48.523 13.627 63.644 1.00 25.35 149 TYR B C 1
ATOM 4106 O O . TYR B 1 163 ? 48.909 12.893 64.555 1.00 27.13 149 TYR B O 1
ATOM 4115 N N . GLY B 1 164 ? 49.253 14.634 63.149 1.00 29.52 150 GLY B N 1
ATOM 4116 C CA . GLY B 1 164 ? 50.584 14.959 63.657 1.00 22.36 150 GLY B CA 1
ATOM 4117 C C . GLY B 1 164 ? 50.489 15.563 65.053 1.00 25.79 150 GLY B C 1
ATOM 4118 O O . GLY B 1 164 ? 51.224 15.191 65.973 1.00 25.36 150 GLY B O 1
ATOM 4119 N N . VAL B 1 165 ? 49.567 16.507 65.205 1.00 27.45 151 VAL B N 1
ATOM 4120 C CA . VAL B 1 165 ? 49.224 17.034 66.514 1.00 24.41 151 VAL B CA 1
ATOM 4121 C C . VAL B 1 165 ? 48.924 15.882 67.472 1.00 26.18 151 VAL B C 1
ATOM 4122 O O . VAL B 1 165 ? 49.367 15.868 68.633 1.00 25.66 151 VAL B O 1
ATOM 4126 N N . LEU B 1 166 ? 48.169 14.910 66.975 1.00 27.45 152 LEU B N 1
ATOM 4127 C CA . LEU B 1 166 ? 47.741 13.798 67.806 1.00 28.65 152 LEU B CA 1
ATOM 4128 C C . LEU B 1 166 ? 48.935 12.923 68.158 1.00 25.41 152 LEU B C 1
ATOM 4129 O O . LEU B 1 166 ? 49.078 12.509 69.312 1.00 26.41 152 LEU B O 1
ATOM 4134 N N . ALA B 1 167 ? 49.779 12.630 67.168 1.00 26.26 153 ALA B N 1
ATOM 4135 C CA . ALA B 1 167 ? 51.003 11.862 67.429 1.00 25.96 153 ALA B CA 1
ATOM 4136 C C . ALA B 1 167 ? 51.868 12.533 68.508 1.00 27.72 153 ALA B C 1
ATOM 4137 O O . ALA B 1 167 ? 52.333 11.868 69.438 1.00 27.72 153 ALA B O 1
ATOM 4139 N N . LEU B 1 168 ? 52.071 13.846 68.393 1.00 25.38 154 LEU B N 1
ATOM 4140 C CA . LEU B 1 168 ? 52.776 14.606 69.428 1.00 28.54 154 LEU B CA 1
ATOM 4141 C C . LEU B 1 168 ? 52.102 14.497 70.801 1.00 31.72 154 LEU B C 1
ATOM 4142 O O . LEU B 1 168 ? 52.766 14.220 71.798 1.00 32.05 154 LEU B O 1
ATOM 4147 N N . SER B 1 169 ? 50.795 14.758 70.862 1.00 31.04 155 SER B N 1
ATOM 4148 C CA . SER B 1 169 ? 50.057 14.620 72.119 1.00 30.20 155 SER B CA 1
ATOM 4149 C C . SER B 1 169 ? 50.275 13.235 72.746 1.00 32.39 155 SER B C 1
ATOM 4150 O O . SER B 1 169 ? 50.625 13.128 73.925 1.00 29.97 155 SER B O 1
ATOM 4153 N N . ASN B 1 170 ? 50.095 12.182 71.948 1.00 32.14 156 ASN B N 1
ATOM 4154 C CA . ASN B 1 170 ? 50.232 10.811 72.449 1.00 33.57 156 ASN B CA 1
ATOM 4155 C C . ASN B 1 170 ? 51.656 10.475 72.881 1.00 35.91 156 ASN B C 1
ATOM 4156 O O . ASN B 1 170 ? 51.872 9.642 73.763 1.00 38.21 156 ASN B O 1
ATOM 4161 N N . ALA B 1 171 ? 52.622 11.125 72.242 1.00 36.07 157 ALA B N 1
ATOM 4162 C CA . ALA B 1 171 ? 54.025 10.958 72.579 1.00 35.23 157 ALA B CA 1
ATOM 4163 C C . ALA B 1 171 ? 54.371 11.682 73.883 1.00 42.99 157 ALA B C 1
ATOM 4164 O O . ALA B 1 171 ? 55.446 11.469 74.445 1.00 42.97 157 ALA B O 1
ATOM 4166 N N . GLY B 1 172 ? 53.465 12.541 74.352 1.00 35.89 158 GLY B N 1
ATOM 4167 C CA . GLY B 1 172 ? 53.634 13.252 75.611 1.00 34.83 158 GLY B CA 1
ATOM 4168 C C . GLY B 1 172 ? 54.506 14.472 75.431 1.00 39.49 158 GLY B C 1
ATOM 4169 O O . GLY B 1 172 ? 55.119 14.990 76.372 1.00 41.00 158 GLY B O 1
ATOM 4170 N N . ILE B 1 173 ? 54.549 14.943 74.194 1.00 35.17 159 ILE B N 1
ATOM 4171 C CA . ILE B 1 173 ? 55.530 15.930 73.798 1.00 30.47 159 ILE B CA 1
ATOM 4172 C C . ILE B 1 173 ? 54.874 17.145 73.110 1.00 33.77 159 ILE B C 1
ATOM 4173 O O . ILE B 1 173 ? 55.537 17.977 72.483 1.00 35.98 159 ILE B O 1
ATOM 4178 N N . LEU B 1 174 ? 53.559 17.258 73.266 1.00 31.86 160 LEU B N 1
ATOM 4179 C CA . LEU B 1 174 ? 52.820 18.382 72.703 1.00 29.83 160 LEU B CA 1
ATOM 4180 C C . LEU B 1 174 ? 53.397 19.729 73.137 1.00 31.35 160 LEU B C 1
ATOM 4181 O O . LEU B 1 174 ? 53.513 20.637 72.326 1.00 31.67 160 LEU B O 1
ATOM 4186 N N . SER B 1 175 ? 53.759 19.849 74.417 1.00 35.21 161 SER B N 1
ATOM 4187 C CA . SER B 1 175 ? 54.177 21.138 74.978 1.00 37.48 161 SER B CA 1
ATOM 4188 C C . SER B 1 175 ? 55.485 21.676 74.417 1.00 34.39 161 SER B C 1
ATOM 4189 O O . SER B 1 175 ? 55.727 22.876 74.479 1.00 33.37 161 SER B O 1
ATOM 4192 N N . ASP B 1 176 ? 56.321 20.816 73.846 1.00 35.36 162 ASP B N 1
ATOM 4193 C CA . ASP B 1 176 ? 57.545 21.311 73.206 1.00 37.56 162 ASP B CA 1
ATOM 4194 C C . ASP B 1 176 ? 57.284 21.994 71.862 1.00 34.69 162 ASP B C 1
ATOM 4195 O O . ASP B 1 176 ? 58.179 22.625 71.281 1.00 35.27 162 ASP B O 1
ATOM 4200 N N . TYR B 1 177 ? 56.053 21.873 71.373 1.00 36.25 163 TYR B N 1
ATOM 4201 C CA . TYR B 1 177 ? 55.688 22.432 70.073 1.00 35.33 163 TYR B CA 1
ATOM 4202 C C . TYR B 1 177 ? 54.516 23.421 70.114 1.00 31.46 163 TYR B C 1
ATOM 4203 O O . TYR B 1 177 ? 54.313 24.195 69.175 1.00 34.10 163 TYR B O 1
ATOM 4212 N N . PHE B 1 178 ? 53.766 23.402 71.209 1.00 31.52 164 PHE B N 1
ATOM 4213 C CA . PHE B 1 178 ? 52.576 24.239 71.347 1.00 32.48 164 PHE B CA 1
ATOM 4214 C C . PHE B 1 178 ? 52.486 24.907 72.714 1.00 29.58 164 PHE B C 1
ATOM 4215 O O . PHE B 1 178 ? 52.889 24.315 73.718 1.00 34.75 164 PHE B O 1
ATOM 4223 N N . LYS B 1 179 ? 51.971 26.138 72.745 1.00 28.43 165 LYS B N 1
ATOM 4224 C CA . LYS B 1 179 ? 51.729 26.864 73.998 1.00 29.43 165 LYS B CA 1
ATOM 4225 C C . LYS B 1 179 ? 50.250 27.195 74.179 1.00 31.95 165 LYS B C 1
ATOM 4226 O O . LYS B 1 179 ? 49.523 27.386 73.205 1.00 31.03 165 LYS B O 1
ATOM 4232 N N . VAL B 1 180 ? 49.813 27.280 75.428 1.00 29.92 166 VAL B N 1
ATOM 4233 C CA . VAL B 1 180 ? 48.434 27.633 75.719 1.00 32.85 166 VAL B CA 1
ATOM 4234 C C . VAL B 1 180 ? 48.253 29.115 75.430 1.00 29.25 166 VAL B C 1
ATOM 4235 O O . VAL B 1 180 ? 49.095 29.926 75.829 1.00 32.77 166 VAL B O 1
ATOM 4239 N N . MET B 1 181 ? 47.187 29.464 74.705 1.00 28.10 167 MET B N 1
ATOM 4240 C CA . MET B 1 181 ? 46.805 30.864 74.529 1.00 28.11 167 MET B CA 1
ATOM 4241 C C . MET B 1 181 ? 45.858 31.227 75.664 1.00 30.38 167 MET B C 1
ATOM 4242 O O . MET B 1 181 ? 46.083 32.191 76.394 1.00 26.73 167 MET B O 1
ATOM 4247 N N . TRP B 1 182 ? 44.800 30.439 75.810 1.00 27.51 168 TRP B N 1
ATOM 4248 C CA . TRP B 1 182 ? 43.948 30.523 76.986 1.00 27.69 168 TRP B CA 1
ATOM 4249 C C . TRP B 1 182 ? 43.372 29.162 77.292 1.00 27.76 168 TRP B C 1
ATOM 4250 O O . TRP B 1 182 ? 43.041 28.400 76.388 1.00 27.51 168 TRP B O 1
ATOM 4261 N N . LYS B 1 183 ? 43.262 28.875 78.584 1.00 31.22 169 LYS B N 1
ATOM 4262 C CA . LYS B 1 183 ? 42.700 27.634 79.091 1.00 31.87 169 LYS B CA 1
ATOM 4263 C C . LYS B 1 183 ? 41.172 27.692 79.140 1.00 32.51 169 LYS B C 1
ATOM 4264 O O . LYS B 1 183 ? 40.600 28.644 79.664 1.00 28.17 169 LYS B O 1
ATOM 4270 N N . GLY B 1 184 ? 40.508 26.666 78.613 1.00 30.86 170 GLY B N 1
ATOM 4271 C CA . GLY B 1 184 ? 39.051 26.641 78.612 1.00 31.07 170 GLY B CA 1
ATOM 4272 C C . GLY B 1 184 ? 38.443 26.316 79.965 1.00 31.90 170 GLY B C 1
ATOM 4273 O O . GLY B 1 184 ? 39.075 25.680 80.805 1.00 31.72 170 GLY B O 1
ATOM 4274 N N . THR B 1 185 ? 37.197 26.737 80.170 1.00 30.32 171 THR B N 1
ATOM 4275 C CA . THR B 1 185 ? 36.494 26.447 81.418 1.00 31.42 171 THR B CA 1
ATOM 4276 C C . THR B 1 185 ? 36.169 24.969 81.573 1.00 32.87 171 THR B C 1
ATOM 4277 O O . THR B 1 185 ? 35.923 24.506 82.681 1.00 35.35 171 THR B O 1
ATOM 4281 N N . GLN B 1 186 ? 36.144 24.230 80.468 1.00 29.62 172 GLN B N 1
ATOM 4282 C CA . GLN B 1 186 ? 35.872 22.792 80.544 1.00 31.65 172 GLN B CA 1
ATOM 4283 C C . GLN B 1 186 ? 37.134 21.902 80.657 1.00 35.76 172 GLN B C 1
ATOM 4284 O O . GLN B 1 186 ? 37.018 20.686 80.837 1.00 35.31 172 GLN B O 1
ATOM 4290 N N . TRP B 1 187 ? 38.329 22.494 80.569 1.00 31.37 173 TRP B N 1
ATOM 4291 C CA . TRP B 1 187 ? 39.562 21.697 80.581 1.00 35.77 173 TRP B CA 1
ATOM 4292 C C . TRP B 1 187 ? 39.720 20.765 81.792 1.00 38.92 173 TRP B C 1
ATOM 4293 O O . TRP B 1 187 ? 39.851 19.550 81.628 1.00 37.93 173 TRP B O 1
ATOM 4304 N N . ASP B 1 188 ? 39.703 21.330 82.998 1.00 39.69 174 ASP B N 1
ATOM 4305 C CA . ASP B 1 188 ? 39.944 20.542 84.210 1.00 40.20 174 ASP B CA 1
ATOM 4306 C C . ASP B 1 188 ? 39.009 19.339 84.313 1.00 40.83 174 ASP B C 1
ATOM 4307 O O . ASP B 1 188 ? 39.433 18.240 84.653 1.00 41.52 174 ASP B O 1
ATOM 4312 N N . ALA B 1 189 ? 37.741 19.559 83.982 1.00 40.80 175 ALA B N 1
ATOM 4313 C CA . ALA B 1 189 ? 36.732 18.510 84.032 1.00 43.13 175 ALA B CA 1
ATOM 4314 C C . ALA B 1 189 ? 37.039 17.352 83.079 1.00 43.04 175 ALA B C 1
ATOM 4315 O O . ALA B 1 189 ? 36.742 16.196 83.380 1.00 43.09 175 ALA B O 1
ATOM 4317 N N . LEU B 1 190 ? 37.636 17.653 81.932 1.00 38.02 176 LEU B N 1
ATOM 4318 C CA . LEU B 1 190 ? 37.881 16.610 80.939 1.00 41.81 176 LEU B CA 1
ATOM 4319 C C . LEU B 1 190 ? 39.349 16.217 80.819 1.00 36.76 176 LEU B C 1
ATOM 4320 O O . LEU B 1 190 ? 39.693 15.372 79.995 1.00 36.57 176 LEU B O 1
ATOM 4325 N N . SER B 1 191 ? 40.209 16.815 81.641 1.00 39.87 177 SER B N 1
ATOM 4326 C CA . SER B 1 191 ? 41.661 16.669 81.465 1.00 38.45 177 SER B CA 1
ATOM 4327 C C . SER B 1 191 ? 42.286 15.434 82.124 1.00 40.78 177 SER B C 1
ATOM 4328 O O . SER B 1 191 ? 43.455 15.121 81.863 1.00 37.88 177 SER B O 1
ATOM 4331 N N . GLU B 1 192 ? 41.526 14.752 82.979 1.00 41.33 178 GLU B N 1
ATOM 4332 C CA . GLU B 1 192 ? 42.059 13.640 83.774 1.00 39.72 178 GLU B CA 1
ATOM 4333 C C . GLU B 1 192 ? 43.318 14.030 84.556 1.00 40.23 178 GLU B C 1
ATOM 4334 O O . GLU B 1 192 ? 44.261 13.247 84.662 1.00 46.35 178 GLU B O 1
ATOM 4340 N N . GLY B 1 193 ? 43.332 15.242 85.094 1.00 40.23 179 GLY B N 1
ATOM 4341 C CA . GLY B 1 193 ? 44.426 15.666 85.950 1.00 44.07 179 GLY B CA 1
ATOM 4342 C C . GLY B 1 193 ? 45.633 16.198 85.200 1.00 43.02 179 GLY B C 1
ATOM 4343 O O . GLY B 1 193 ? 46.659 16.533 85.798 1.00 41.65 179 GLY B O 1
ATOM 4344 N N . LYS B 1 194 ? 45.519 16.293 83.883 1.00 39.85 180 LYS B N 1
ATOM 4345 C CA . LYS B 1 194 ? 46.624 16.810 83.099 1.00 37.65 180 LYS B CA 1
ATOM 4346 C C . LYS B 1 194 ? 46.476 18.308 82.820 1.00 38.75 180 LYS B C 1
ATOM 4347 O O . LYS B 1 194 ? 45.375 18.805 82.566 1.00 38.91 180 LYS B O 1
ATOM 4353 N N . PRO B 1 195 ? 47.592 19.045 82.895 1.00 37.89 181 PRO B N 1
ATOM 4354 C CA . PRO B 1 195 ? 47.560 20.502 82.721 1.00 38.07 181 PRO B CA 1
ATOM 4355 C C . PRO B 1 195 ? 47.361 20.928 81.258 1.00 37.97 181 PRO B C 1
ATOM 4356 O O . PRO B 1 195 ? 47.776 20.219 80.334 1.00 34.57 181 PRO B O 1
ATOM 4360 N N . ALA B 1 196 ? 46.718 22.080 81.067 1.00 35.84 182 ALA B N 1
ATOM 4361 C CA . ALA B 1 196 ? 46.392 22.570 79.735 1.00 35.03 182 ALA B CA 1
ATOM 4362 C C . ALA B 1 196 ? 47.653 22.718 78.918 1.00 33.34 182 ALA B C 1
ATOM 4363 O O . ALA B 1 196 ? 48.638 23.279 79.393 1.00 33.29 182 ALA B O 1
ATOM 4365 N N . GLY B 1 197 ? 47.632 22.222 77.688 1.00 36.12 183 GLY B N 1
ATOM 4366 C CA . GLY B 1 197 ? 48.810 22.313 76.841 1.00 32.61 183 GLY B CA 1
ATOM 4367 C C . GLY B 1 197 ? 49.719 21.095 76.876 1.00 32.54 183 GLY B C 1
ATOM 4368 O O . GLY B 1 197 ? 50.548 20.926 75.980 1.00 37.06 183 GLY B O 1
ATOM 4369 N N . SER B 1 198 ? 49.599 20.251 77.898 1.00 33.20 184 SER B N 1
ATOM 4370 C CA . SER B 1 198 ? 50.472 19.075 77.988 1.00 32.05 184 SER B CA 1
ATOM 4371 C C . SER B 1 198 ? 49.934 17.946 77.120 1.00 32.46 184 SER B C 1
ATOM 4372 O O . SER B 1 198 ? 50.615 16.947 76.903 1.00 30.05 184 SER B O 1
ATOM 4375 N N . THR B 1 199 ? 48.705 18.117 76.636 1.00 29.25 185 THR B N 1
ATOM 4376 C CA . THR B 1 199 ? 48.025 17.122 75.806 1.00 32.06 185 THR B CA 1
ATOM 4377 C C . THR B 1 199 ? 46.797 17.763 75.152 1.00 30.97 185 THR B C 1
ATOM 4378 O O . THR B 1 199 ? 46.332 18.824 75.591 1.00 32.14 185 THR B O 1
ATOM 4382 N N . ILE B 1 200 ? 46.273 17.144 74.099 1.00 29.08 186 ILE B N 1
ATOM 4383 C CA . ILE B 1 200 ? 45.026 17.640 73.528 1.00 29.57 186 ILE B CA 1
ATOM 4384 C C . ILE B 1 200 ? 43.846 17.143 74.348 1.00 30.09 186 ILE B C 1
ATOM 4385 O O . ILE B 1 200 ? 42.770 17.718 74.282 1.00 28.41 186 ILE B O 1
ATOM 4390 N N . GLY B 1 201 ? 44.050 16.060 75.094 1.00 28.46 187 GLY B N 1
ATOM 4391 C CA . GLY B 1 201 ? 43.007 15.514 75.959 1.00 35.53 187 GLY B CA 1
ATOM 4392 C C . GLY B 1 201 ? 42.057 14.549 75.269 1.00 32.60 187 GLY B C 1
ATOM 4393 O O . GLY B 1 201 ? 42.152 14.336 74.063 1.00 34.09 187 GLY B O 1
ATOM 4394 N N . ARG B 1 202 ? 41.143 13.951 76.031 1.00 29.84 188 ARG B N 1
ATOM 4395 C CA . ARG B 1 202 ? 40.130 13.073 75.452 1.00 33.42 188 ARG B CA 1
ATOM 4396 C C . ARG B 1 202 ? 38.969 13.947 75.041 1.00 33.00 188 ARG B C 1
ATOM 4397 O O . ARG B 1 202 ? 37.984 14.059 75.769 1.00 32.80 188 ARG B O 1
ATOM 4405 N N . GLY B 1 203 ? 39.092 14.576 73.880 1.00 30.88 189 GLY B N 1
ATOM 4406 C CA . GLY B 1 203 ? 38.081 15.492 73.398 1.00 31.16 189 GLY B CA 1
ATOM 4407 C C . GLY B 1 203 ? 38.402 15.921 71.983 1.00 32.99 189 GLY B C 1
ATOM 4408 O O . GLY B 1 203 ? 39.472 15.621 71.433 1.00 28.00 189 GLY B O 1
ATOM 4409 N N . ARG B 1 204 ? 37.461 16.626 71.380 1.00 28.62 190 ARG B N 1
ATOM 4410 C CA . ARG B 1 204 ? 37.632 17.076 70.020 1.00 27.97 190 ARG B CA 1
ATOM 4411 C C . ARG B 1 204 ? 38.691 18.153 69.984 1.00 26.61 190 ARG B C 1
ATOM 4412 O O . ARG B 1 204 ? 38.711 19.035 70.844 1.00 25.69 190 ARG B O 1
ATOM 4420 N N . CYS B 1 205 ? 39.566 18.066 68.988 1.00 24.39 191 CYS B N 1
ATOM 4421 C CA . CYS B 1 205 ? 40.513 19.127 68.684 1.00 26.85 191 CYS B CA 1
ATOM 4422 C C . CYS B 1 205 ? 40.237 19.738 67.311 1.00 23.84 191 CYS B C 1
ATOM 4423 O O . CYS B 1 205 ? 40.382 19.064 66.283 1.00 22.48 191 CYS B O 1
ATOM 4426 N N . MET B 1 206 ? 39.849 21.012 67.290 1.00 22.86 192 MET B N 1
ATOM 4427 C CA . MET B 1 206 ? 39.696 21.753 66.040 1.00 21.36 192 MET B CA 1
ATOM 4428 C C . MET B 1 206 ? 41.029 22.354 65.619 1.00 23.76 192 MET B C 1
ATOM 4429 O O . MET B 1 206 ? 41.627 23.159 66.345 1.00 23.90 192 MET B O 1
ATOM 4434 N N . VAL B 1 207 ? 41.466 21.986 64.428 1.00 24.59 193 VAL B N 1
ATOM 4435 C CA . VAL B 1 207 ? 42.757 22.412 63.929 1.00 23.66 193 VAL B CA 1
ATOM 4436 C C . VAL B 1 207 ? 42.580 23.447 62.835 1.00 25.21 193 VAL B C 1
ATOM 4437 O O . VAL B 1 207 ? 41.842 23.232 61.878 1.00 22.64 193 VAL B O 1
ATOM 4441 N N . VAL B 1 208 ? 43.247 24.589 62.978 1.00 26.76 194 VAL B N 1
ATOM 4442 C CA . VAL B 1 208 ? 43.214 25.607 61.938 1.00 22.59 194 VAL B CA 1
ATOM 4443 C C . VAL B 1 208 ? 44.638 26.056 61.611 1.00 25.42 194 VAL B C 1
ATOM 4444 O O . VAL B 1 208 ? 45.453 26.256 62.521 1.00 26.83 194 VAL B O 1
ATOM 4448 N N . ALA B 1 209 ? 44.924 26.215 60.319 1.00 24.45 195 ALA B N 1
ATOM 4449 C CA . ALA B 1 209 ? 46.264 26.608 59.839 1.00 26.02 195 ALA B CA 1
ATOM 4450 C C . ALA B 1 209 ? 46.222 27.733 58.812 1.00 27.74 195 ALA B C 1
ATOM 4451 O O . ALA B 1 209 ? 45.998 27.489 57.630 1.00 24.89 195 ALA B O 1
ATOM 4453 N N . PRO B 1 210 ? 46.447 28.979 59.248 1.00 28.79 196 PRO B N 1
ATOM 4454 C CA . PRO B 1 210 ? 46.410 30.009 58.210 1.00 28.10 196 PRO B CA 1
ATOM 4455 C C . PRO B 1 210 ? 47.720 30.090 57.422 1.00 36.11 196 PRO B C 1
ATOM 4456 O O . PRO B 1 210 ? 48.616 29.259 57.577 1.00 32.48 196 PRO B O 1
ATOM 4460 N N . GLY B 1 211 ? 47.822 31.083 56.555 1.00 40.09 197 GLY B N 1
ATOM 4461 C CA . GLY B 1 211 ? 48.991 31.212 55.712 1.00 36.75 197 GLY B CA 1
ATOM 4462 C C . GLY B 1 211 ? 48.519 31.662 54.356 1.00 37.10 197 GLY B C 1
ATOM 4463 O O . GLY B 1 211 ? 47.783 32.638 54.249 1.00 37.18 197 GLY B O 1
ATOM 4464 N N . THR B 1 212 ? 48.937 30.942 53.328 1.00 37.16 198 THR B N 1
ATOM 4465 C CA . THR B 1 212 ? 48.535 31.230 51.963 1.00 41.56 198 THR B CA 1
ATOM 4466 C C . THR B 1 212 ? 47.045 30.979 51.758 1.00 38.14 198 THR B C 1
ATOM 4467 O O . THR B 1 212 ? 46.369 31.718 51.029 1.00 39.46 198 THR B O 1
ATOM 4471 N N . GLY B 1 213 ? 46.539 29.927 52.393 1.00 32.00 199 GLY B N 1
ATOM 4472 C CA . GLY B 1 213 ? 45.107 29.734 52.528 1.00 34.51 199 GLY B CA 1
ATOM 4473 C C . GLY B 1 213 ? 44.846 29.538 54.005 1.00 30.52 199 GLY B C 1
ATOM 4474 O O . GLY B 1 213 ? 45.733 29.806 54.823 1.00 33.45 199 GLY B O 1
ATOM 4475 N N . VAL B 1 214 ? 43.653 29.069 54.362 1.00 28.18 200 VAL B N 1
ATOM 4476 C CA . VAL B 1 214 ? 43.398 28.660 55.734 1.00 24.65 200 VAL B CA 1
ATOM 4477 C C . VAL B 1 214 ? 42.868 27.230 55.730 1.00 24.64 200 VAL B C 1
ATOM 4478 O O . VAL B 1 214 ? 41.730 26.974 55.318 1.00 26.69 200 VAL B O 1
ATOM 4482 N N . GLY B 1 215 ? 43.702 26.302 56.176 1.00 24.60 201 GLY B N 1
ATOM 4483 C CA . GLY B 1 215 ? 43.322 24.900 56.237 1.00 24.67 201 GLY B CA 1
ATOM 4484 C C . GLY B 1 215 ? 42.675 24.563 57.562 1.00 27.60 201 GLY B C 1
ATOM 4485 O O . GLY B 1 215 ? 42.869 25.280 58.543 1.00 27.03 201 GLY B O 1
ATOM 4486 N N . SER B 1 216 ? 41.902 23.477 57.589 1.00 23.50 202 SER B N 1
ATOM 4487 C CA . SER B 1 216 ? 41.140 23.119 58.767 1.00 25.60 202 SER B CA 1
ATOM 4488 C C . SER B 1 216 ? 40.898 21.628 58.749 1.00 22.21 202 SER B C 1
ATOM 4489 O O . SER B 1 216 ? 40.837 21.017 57.682 1.00 21.77 202 SER B O 1
ATOM 4492 N N . SER B 1 217 ? 40.799 21.056 59.940 1.00 22.42 203 SER B N 1
ATOM 4493 C CA . SER B 1 217 ? 40.510 19.647 60.126 1.00 23.91 203 SER B CA 1
ATOM 4494 C C . SER B 1 217 ? 40.100 19.454 61.570 1.00 21.76 203 SER B C 1
ATOM 4495 O O . SER B 1 217 ? 40.384 20.303 62.429 1.00 21.42 203 SER B O 1
ATOM 4498 N N . LEU B 1 218 ? 39.424 18.347 61.844 1.00 23.59 204 LEU B N 1
ATOM 4499 C CA . LEU B 1 218 ? 38.946 18.065 63.196 1.00 20.87 204 LEU B CA 1
ATOM 4500 C C . LEU B 1 218 ? 39.486 16.725 63.684 1.00 21.94 204 LEU B C 1
ATOM 4501 O O . LEU B 1 218 ? 39.315 15.710 63.021 1.00 23.64 204 LEU B O 1
ATOM 4506 N N . ILE B 1 219 ? 40.146 16.713 64.839 1.00 23.41 205 ILE B N 1
ATOM 4507 C CA . ILE B 1 219 ? 40.433 15.433 65.490 1.00 25.39 205 ILE B CA 1
ATOM 4508 C C . ILE B 1 219 ? 39.219 15.104 66.347 1.00 23.87 205 ILE B C 1
ATOM 4509 O O . ILE B 1 219 ? 38.965 15.803 67.331 1.00 21.14 205 ILE B O 1
ATOM 4514 N N . HIS B 1 220 ? 38.472 14.058 65.984 1.00 21.82 206 HIS B N 1
ATOM 4515 C CA . HIS B 1 220 ? 37.279 13.680 66.749 1.00 25.17 206 HIS B CA 1
ATOM 4516 C C . HIS B 1 220 ? 37.630 12.544 67.689 1.00 26.53 206 HIS B C 1
ATOM 4517 O O . HIS B 1 220 ? 38.215 11.554 67.263 1.00 26.93 206 HIS B O 1
ATOM 4524 N N . TYR B 1 221 ? 37.282 12.686 68.969 1.00 27.83 207 TYR B N 1
ATOM 4525 C CA . TYR B 1 221 ? 37.533 11.626 69.941 1.00 29.56 207 TYR B CA 1
ATOM 4526 C C . TYR B 1 221 ? 36.353 10.657 70.021 1.00 29.62 207 TYR B C 1
ATOM 4527 O O . TYR B 1 221 ? 35.200 11.075 70.145 1.00 25.72 207 TYR B O 1
ATOM 4536 N N . VAL B 1 222 ? 36.645 9.363 69.930 1.00 28.81 208 VAL B N 1
ATOM 4537 C CA . VAL B 1 222 ? 35.607 8.336 70.002 1.00 32.35 208 VAL B CA 1
ATOM 4538 C C . VAL B 1 222 ? 35.690 7.567 71.318 1.00 34.08 208 VAL B C 1
ATOM 4539 O O . VAL B 1 222 ? 36.574 6.709 71.484 1.00 31.10 208 VAL B O 1
ATOM 4543 N N . GLY B 1 223 ? 34.762 7.856 72.236 1.00 29.99 209 GLY B N 1
ATOM 4544 C CA . GLY B 1 223 ? 34.736 7.202 73.537 1.00 31.57 209 GLY B CA 1
ATOM 4545 C C . GLY B 1 223 ? 34.622 5.686 73.506 1.00 34.26 209 GLY B C 1
ATOM 4546 O O . GLY B 1 223 ? 35.306 5.003 74.267 1.00 35.06 209 GLY B O 1
ATOM 4547 N N . VAL B 1 224 ? 33.773 5.161 72.622 1.00 33.35 210 VAL B N 1
ATOM 4548 C CA . VAL B 1 224 ? 33.585 3.712 72.473 1.00 36.57 210 VAL B CA 1
ATOM 4549 C C . VAL B 1 224 ? 34.904 2.967 72.321 1.00 35.92 210 VAL B C 1
ATOM 4550 O O . VAL B 1 224 ? 35.157 1.967 72.994 1.00 36.14 210 VAL B O 1
ATOM 4554 N N . SER B 1 225 ? 35.736 3.461 71.420 1.00 30.61 211 SER B N 1
ATOM 4555 C CA . SER B 1 225 ? 36.955 2.767 71.047 1.00 37.16 211 SER B CA 1
ATOM 4556 C C . SER B 1 225 ? 38.194 3.346 71.719 1.00 33.22 211 SER B C 1
ATOM 4557 O O . SER B 1 225 ? 39.297 2.837 71.512 1.00 37.50 211 SER B O 1
ATOM 4560 N N . ASP B 1 226 ? 38.008 4.393 72.524 1.00 32.21 212 ASP B N 1
ATOM 4561 C CA . ASP B 1 226 ? 39.121 5.168 73.089 1.00 33.42 212 ASP B CA 1
ATOM 4562 C C . ASP B 1 226 ? 40.165 5.476 72.012 1.00 35.98 212 ASP B C 1
ATOM 4563 O O . ASP B 1 226 ? 41.364 5.189 72.151 1.00 33.64 212 ASP B O 1
ATOM 4568 N N . SER B 1 227 ? 39.685 6.048 70.915 1.00 34.72 213 SER B N 1
ATOM 4569 C CA . SER B 1 227 ? 40.552 6.367 69.792 1.00 35.64 213 SER B CA 1
ATOM 4570 C C . SER B 1 227 ? 40.098 7.671 69.138 1.00 31.79 213 SER B C 1
ATOM 4571 O O . SER B 1 227 ? 39.110 8.286 69.565 1.00 30.85 213 SER B O 1
ATOM 4574 N N . TYR B 1 228 ? 40.830 8.092 68.115 1.00 30.66 214 TYR B N 1
ATOM 4575 C CA . TYR B 1 228 ? 40.535 9.332 67.417 1.00 28.36 214 TYR B CA 1
ATOM 4576 C C . TYR B 1 228 ? 40.402 9.064 65.932 1.00 28.33 214 TYR B C 1
ATOM 4577 O O . TYR B 1 228 ? 40.939 8.083 65.420 1.00 28.80 214 TYR B O 1
ATOM 4586 N N . ILE B 1 229 ? 39.664 9.930 65.248 1.00 26.05 215 ILE B N 1
ATOM 4587 C CA . ILE B 1 229 ? 39.651 9.942 63.794 1.00 26.28 215 ILE B CA 1
ATOM 4588 C C . ILE B 1 229 ? 39.698 11.402 63.393 1.00 28.56 215 ILE B C 1
ATOM 4589 O O . ILE B 1 229 ? 39.107 12.253 64.065 1.00 23.79 215 ILE B O 1
ATOM 4594 N N . VAL B 1 230 ? 40.422 11.696 62.322 1.00 25.64 216 VAL B N 1
ATOM 4595 C CA . VAL B 1 230 ? 40.510 13.056 61.822 1.00 23.61 216 VAL B CA 1
ATOM 4596 C C . VAL B 1 230 ? 39.574 13.222 60.637 1.00 25.15 216 VAL B C 1
ATOM 4597 O O . VAL B 1 230 ? 39.544 12.378 59.738 1.00 27.26 216 VAL B O 1
ATOM 4601 N N . LEU B 1 231 ? 38.803 14.304 60.630 1.00 20.51 217 LEU B N 1
ATOM 4602 C CA . LEU B 1 231 ? 38.009 14.627 59.451 1.00 23.65 217 LEU B CA 1
ATOM 4603 C C . LEU B 1 231 ? 38.600 15.825 58.744 1.00 25.17 217 LEU B C 1
ATOM 4604 O O . LEU B 1 231 ? 38.840 16.856 59.373 1.00 26.77 217 LEU B O 1
ATOM 4609 N N . ALA B 1 232 ? 38.852 15.698 57.441 1.00 23.10 218 ALA B N 1
ATOM 4610 C CA . ALA B 1 232 ? 39.314 16.850 56.674 1.00 24.74 218 ALA B CA 1
ATOM 4611 C C . ALA B 1 232 ? 38.140 17.827 56.649 1.00 25.49 218 ALA B C 1
ATOM 4612 O O . ALA B 1 232 ? 36.989 17.406 56.720 1.00 25.47 218 ALA B O 1
ATOM 4614 N N . LEU B 1 233 ? 38.422 19.124 56.562 1.00 26.53 219 LEU B N 1
ATOM 4615 C CA . LEU B 1 233 ? 37.352 20.117 56.510 1.00 24.57 219 LEU B CA 1
ATOM 4616 C C . LEU B 1 233 ? 37.685 21.261 55.557 1.00 21.48 219 LEU B C 1
ATOM 4617 O O . LEU B 1 233 ? 38.835 21.442 55.144 1.00 22.67 219 LEU B O 1
ATOM 4622 N N . GLU B 1 234 ? 36.672 22.049 55.225 1.00 22.12 220 GLU B N 1
ATOM 4623 C CA . GLU B 1 234 ? 36.861 23.271 54.460 1.00 23.73 220 GLU B CA 1
ATOM 4624 C C . GLU B 1 234 ? 36.265 24.470 55.180 1.00 20.92 220 GLU B C 1
ATOM 4625 O O . GLU B 1 234 ? 35.563 25.273 54.562 1.00 22.56 220 GLU B O 1
ATOM 4631 N N . CYS B 1 235 ? 36.555 24.614 56.473 1.00 22.35 221 CYS B N 1
ATOM 4632 C CA . CYS B 1 235 ? 35.969 25.700 57.243 1.00 19.47 221 CYS B CA 1
ATOM 4633 C C . CYS B 1 235 ? 36.439 27.067 56.788 1.00 25.90 221 CYS B C 1
ATOM 4634 O O . CYS B 1 235 ? 35.763 28.067 57.024 1.00 22.86 221 CYS B O 1
ATOM 4637 N N . GLY B 1 236 ? 37.603 27.114 56.145 1.00 24.51 222 GLY B N 1
ATOM 4638 C CA . GLY B 1 236 ? 38.090 28.376 55.597 1.00 26.37 222 GLY B CA 1
ATOM 4639 C C . GLY B 1 236 ? 37.171 28.941 54.521 1.00 25.91 222 GLY B C 1
ATOM 4640 O O . GLY B 1 236 ? 37.220 30.140 54.196 1.00 26.61 222 GLY B O 1
ATOM 4641 N N . SER B 1 237 ? 36.324 28.077 53.969 1.00 26.34 223 SER B N 1
ATOM 4642 C CA . SER B 1 237 ? 35.438 28.468 52.884 1.00 24.62 223 SER B CA 1
ATOM 4643 C C . SER B 1 237 ? 34.017 28.753 53.360 1.00 24.65 223 SER B C 1
ATOM 4644 O O . SER B 1 237 ? 33.135 29.015 52.542 1.00 26.41 223 SER B O 1
ATOM 4647 N N . LEU B 1 238 ? 33.799 28.684 54.671 1.00 24.69 224 LEU B N 1
ATOM 4648 C CA . LEU B 1 238 ? 32.546 29.172 55.271 1.00 21.13 224 LEU B CA 1
ATOM 4649 C C . LEU B 1 238 ? 32.445 30.673 55.004 1.00 25.43 224 LEU B C 1
ATOM 4650 O O . LEU B 1 238 ? 33.445 31.378 55.094 1.00 22.33 224 LEU B O 1
ATOM 4655 N N . SER B 1 239 ? 31.253 31.172 54.682 1.00 23.97 225 SER B N 1
ATOM 4656 C CA . SER B 1 239 ? 31.082 32.618 54.478 1.00 25.43 225 SER B CA 1
ATOM 4657 C C . SER B 1 239 ? 31.348 33.370 55.781 1.00 21.61 225 SER B C 1
ATOM 4658 O O . SER B 1 239 ? 31.066 32.861 56.860 1.00 23.32 225 SER B O 1
ATOM 4661 N N . MET B 1 240 ? 31.902 34.575 55.698 1.00 23.38 226 MET B N 1
ATOM 4662 C CA . MET B 1 240 ? 32.091 35.359 56.921 1.00 20.47 226 MET B CA 1
ATOM 4663 C C . MET B 1 240 ? 30.746 35.608 57.583 1.00 24.23 226 MET B C 1
ATOM 4664 O O . MET B 1 240 ? 29.712 35.656 56.913 1.00 24.25 226 MET B O 1
ATOM 4669 N N . SER B 1 241 ? 30.760 35.771 58.896 1.00 21.14 227 SER B N 1
ATOM 4670 C CA . SER B 1 241 ? 29.519 35.976 59.637 1.00 24.53 227 SER B CA 1
ATOM 4671 C C . SER B 1 241 ? 28.949 37.362 59.398 1.00 26.71 227 SER B C 1
ATOM 4672 O O . SER B 1 241 ? 29.699 38.315 59.124 1.00 23.79 227 SER B O 1
ATOM 4675 N N . TRP B 1 242 ? 27.624 37.472 59.500 1.00 25.21 228 TRP B N 1
ATOM 4676 C CA . TRP B 1 242 ? 26.946 38.767 59.468 1.00 25.56 228 TRP B CA 1
ATOM 4677 C C . TRP B 1 242 ? 27.406 39.677 60.599 1.00 26.11 228 TRP B C 1
ATOM 4678 O O . TRP B 1 242 ? 27.666 39.234 61.707 1.00 24.04 228 TRP B O 1
ATOM 4689 N N . CYS B 1 243 ? 27.519 40.964 60.303 1.00 31.65 229 CYS B N 1
ATOM 4690 C CA . CYS B 1 243 ? 27.899 41.945 61.306 1.00 29.82 229 CYS B CA 1
ATOM 4691 C C . CYS B 1 243 ? 27.383 43.274 60.810 1.00 32.62 229 CYS B C 1
ATOM 4692 O O . CYS B 1 243 ? 26.871 43.362 59.687 1.00 30.49 229 CYS B O 1
ATOM 4695 N N . ALA B 1 244 ? 27.510 44.303 61.639 1.00 31.14 230 ALA B N 1
ATOM 4696 C CA . ALA B 1 244 ? 26.991 45.615 61.276 1.00 33.76 230 ALA B CA 1
ATOM 4697 C C . ALA B 1 244 ? 28.062 46.686 61.416 1.00 32.77 230 ALA B C 1
ATOM 4698 O O . ALA B 1 244 ? 29.233 46.389 61.666 1.00 32.84 230 ALA B O 1
ATOM 4700 N N . ASN B 1 245 ? 27.648 47.934 61.228 1.00 34.02 231 ASN B N 1
ATOM 4701 C CA . ASN B 1 245 ? 28.506 49.081 61.485 1.00 31.66 231 ASN B CA 1
ATOM 4702 C C . ASN B 1 245 ? 29.867 48.996 60.760 1.00 32.63 231 ASN B C 1
ATOM 4703 O O . ASN B 1 245 ? 29.903 48.635 59.587 1.00 33.46 231 ASN B O 1
ATOM 4708 N N . GLU B 1 246 ? 30.964 49.308 61.448 1.00 34.06 232 GLU B N 1
ATOM 4709 C CA . GLU B 1 246 ? 32.284 49.366 60.805 1.00 39.86 232 GLU B CA 1
ATOM 4710 C C . GLU B 1 246 ? 32.762 47.992 60.332 1.00 36.11 232 GLU B C 1
ATOM 4711 O O . GLU B 1 246 ? 33.441 47.874 59.300 1.00 36.16 232 GLU B O 1
ATOM 4717 N N . ASP B 1 247 ? 32.407 46.960 61.091 1.00 34.68 233 ASP B N 1
ATOM 4718 C CA . ASP B 1 247 ? 32.749 45.594 60.721 1.00 35.83 233 ASP B CA 1
ATOM 4719 C C . ASP B 1 247 ? 32.118 45.197 59.378 1.00 34.37 233 ASP B C 1
ATOM 4720 O O . ASP B 1 247 ? 32.789 44.607 58.529 1.00 31.56 233 ASP B O 1
ATOM 4725 N N . SER B 1 248 ? 30.838 45.528 59.185 1.00 34.61 234 SER B N 1
ATOM 4726 C CA . SER B 1 248 ? 30.153 45.246 57.918 1.00 29.77 234 SER B CA 1
ATOM 4727 C C . SER B 1 248 ? 30.751 46.053 56.775 1.00 34.51 234 SER B C 1
ATOM 4728 O O . SER B 1 248 ? 30.761 45.588 55.637 1.00 31.49 234 SER B O 1
ATOM 4731 N N . LYS B 1 249 ? 31.237 47.259 57.082 1.00 30.80 235 LYS B N 1
ATOM 4732 C CA . LYS B 1 249 ? 31.961 48.081 56.110 1.00 33.35 235 LYS B CA 1
ATOM 4733 C C . LYS B 1 249 ? 33.207 47.366 55.581 1.00 29.26 235 LYS B C 1
ATOM 4734 O O . LYS B 1 249 ? 33.492 47.401 54.384 1.00 32.51 235 LYS B O 1
ATOM 4740 N N . TYR B 1 250 ? 33.945 46.724 56.478 1.00 28.65 236 TYR B N 1
ATOM 4741 C CA . TYR B 1 250 ? 35.121 45.949 56.078 1.00 29.15 236 TYR B CA 1
ATOM 4742 C C . TYR B 1 250 ? 34.742 44.709 55.268 1.00 29.24 236 TYR B C 1
ATOM 4743 O O . TYR B 1 250 ? 35.380 44.407 54.249 1.00 28.79 236 TYR B O 1
ATOM 4752 N N . VAL B 1 251 ? 33.725 43.980 55.727 1.00 30.84 237 VAL B N 1
ATOM 4753 C CA . VAL B 1 251 ? 33.290 42.782 54.999 1.00 29.10 237 VAL B CA 1
ATOM 4754 C C . VAL B 1 251 ? 32.865 43.161 53.580 1.00 28.88 237 VAL B C 1
ATOM 4755 O O . VAL B 1 251 ? 33.163 42.460 52.626 1.00 29.22 237 VAL B O 1
ATOM 4759 N N . GLN B 1 252 ? 32.175 44.289 53.451 1.00 30.69 238 GLN B N 1
ATOM 4760 C CA . GLN B 1 252 ? 31.701 44.768 52.153 1.00 29.22 238 GLN B CA 1
ATOM 4761 C C . GLN B 1 252 ? 32.869 45.152 51.232 1.00 29.27 238 GLN B C 1
ATOM 4762 O O . GLN B 1 252 ? 32.874 44.826 50.031 1.00 28.26 238 GLN B O 1
ATOM 4768 N N . ALA B 1 253 ? 33.865 45.823 51.804 1.00 30.30 239 ALA B N 1
ATOM 4769 C CA . ALA B 1 253 ? 35.073 46.198 51.063 1.00 29.83 239 ALA B CA 1
ATOM 4770 C C . ALA B 1 253 ? 35.823 44.942 50.608 1.00 31.72 239 ALA B C 1
ATOM 4771 O O . ALA B 1 253 ? 36.213 44.818 49.440 1.00 31.68 239 ALA B O 1
ATOM 4773 N N . LEU B 1 254 ? 36.011 44.005 51.536 1.00 29.39 240 LEU B N 1
ATOM 4774 C CA . LEU B 1 254 ? 36.637 42.722 51.206 1.00 28.99 240 LEU B CA 1
ATOM 4775 C C . LEU B 1 254 ? 35.856 41.967 50.138 1.00 26.71 240 LEU B C 1
ATOM 4776 O O . LEU B 1 254 ? 36.445 41.379 49.224 1.00 28.56 240 LEU B O 1
ATOM 4781 N N . ALA B 1 255 ? 34.529 41.948 50.266 1.00 29.14 241 ALA B N 1
ATOM 4782 C CA . ALA B 1 255 ? 33.698 41.292 49.266 1.00 28.98 241 ALA B CA 1
ATOM 4783 C C . ALA B 1 255 ? 33.916 41.848 47.858 1.00 29.79 241 ALA B C 1
ATOM 4784 O O . ALA B 1 255 ? 34.015 41.094 46.886 1.00 30.37 241 ALA B O 1
ATOM 4786 N N . GLY B 1 256 ? 33.969 43.171 47.746 1.00 30.90 242 GLY B N 1
ATOM 4787 C CA . GLY B 1 256 ? 34.199 43.805 46.459 1.00 29.87 242 GLY B CA 1
ATOM 4788 C C . GLY B 1 256 ? 35.595 43.505 45.962 1.00 30.84 242 GLY B C 1
ATOM 4789 O O . GLY B 1 256 ? 35.820 43.263 44.762 1.00 28.72 242 GLY B O 1
ATOM 4790 N N . TYR B 1 257 ? 36.546 43.503 46.889 1.00 31.30 243 TYR B N 1
ATOM 4791 C CA . TYR B 1 257 ? 37.927 43.225 46.534 1.00 30.90 243 TYR B CA 1
ATOM 4792 C C . TYR B 1 257 ? 38.078 41.794 45.980 1.00 31.56 243 TYR B C 1
ATOM 4793 O O . TYR B 1 257 ? 38.738 41.574 44.959 1.00 28.06 243 TYR B O 1
ATOM 4802 N N . MET B 1 258 ? 37.444 40.829 46.630 1.00 30.71 244 MET B N 1
ATOM 4803 C CA . MET B 1 258 ? 37.436 39.460 46.115 1.00 31.05 244 MET B CA 1
ATOM 4804 C C . MET B 1 258 ? 36.680 39.337 44.782 1.00 31.85 244 MET B C 1
ATOM 4805 O O . MET B 1 258 ? 37.003 38.481 43.956 1.00 33.00 244 MET B O 1
ATOM 4810 N N . ALA B 1 259 ? 35.694 40.204 44.562 1.00 28.76 245 ALA B N 1
ATOM 4811 C CA . ALA B 1 259 ? 34.932 40.177 43.307 1.00 30.12 245 ALA B CA 1
ATOM 4812 C C . ALA B 1 259 ? 35.758 40.688 42.128 1.00 32.32 245 ALA B C 1
ATOM 4813 O O . ALA B 1 259 ? 35.400 40.465 40.966 1.00 36.73 245 ALA B O 1
ATOM 4815 N N . SER B 1 260 ? 36.855 41.378 42.432 1.00 32.86 246 SER B N 1
ATOM 4816 C CA . SER B 1 260 ? 37.879 41.678 41.438 1.00 38.51 246 SER B CA 1
ATOM 4817 C C . SER B 1 260 ? 38.655 40.404 41.136 1.00 35.57 246 SER B C 1
ATOM 4818 O O . SER B 1 260 ? 38.775 40.002 39.983 1.00 44.89 246 SER B O 1
ATOM 4821 N N . LYS B 1 265 ? 33.674 32.745 37.506 1.00 43.68 251 LYS B N 1
ATOM 4822 C CA . LYS B 1 265 ? 33.234 33.333 38.771 1.00 43.30 251 LYS B CA 1
ATOM 4823 C C . LYS B 1 265 ? 32.314 34.556 38.615 1.00 47.52 251 LYS B C 1
ATOM 4824 O O . LYS B 1 265 ? 32.619 35.506 37.882 1.00 48.43 251 LYS B O 1
ATOM 4830 N N . GLY B 1 266 ? 31.175 34.519 39.296 1.00 48.31 252 GLY B N 1
ATOM 4831 C CA . GLY B 1 266 ? 30.308 35.678 39.370 1.00 40.05 252 GLY B CA 1
ATOM 4832 C C . GLY B 1 266 ? 30.183 36.123 40.814 1.00 46.58 252 GLY B C 1
ATOM 4833 O O . GLY B 1 266 ? 29.513 35.459 41.600 1.00 47.31 252 GLY B O 1
ATOM 4834 N N . LEU B 1 267 ? 30.832 37.234 41.168 1.00 41.35 253 LEU B N 1
ATOM 4835 C CA . LEU B 1 267 ? 30.784 37.774 42.525 1.00 37.14 253 LEU B CA 1
ATOM 4836 C C . LEU B 1 267 ? 30.487 39.267 42.487 1.00 39.59 253 LEU B C 1
ATOM 4837 O O . LEU B 1 267 ? 30.848 39.939 41.527 1.00 35.86 253 LEU B O 1
ATOM 4842 N N . ASP B 1 268 ? 29.841 39.766 43.542 1.00 36.30 254 ASP B N 1
ATOM 4843 C CA . ASP B 1 268 ? 29.488 41.176 43.711 1.00 40.97 254 ASP B CA 1
ATOM 4844 C C . ASP B 1 268 ? 30.014 41.561 45.070 1.00 37.84 254 ASP B C 1
ATOM 4845 O O . ASP B 1 268 ? 30.430 40.703 45.845 1.00 40.19 254 ASP B O 1
ATOM 4850 N N . SER B 1 269 ? 29.922 42.839 45.406 1.00 32.95 255 SER B N 1
ATOM 4851 C CA . SER B 1 269 ? 30.174 43.218 46.781 1.00 33.37 255 SER B CA 1
ATOM 4852 C C . SER B 1 269 ? 28.989 42.812 47.666 1.00 32.11 255 SER B C 1
ATOM 4853 O O . SER B 1 269 ? 29.075 42.935 48.870 1.00 34.07 255 SER B O 1
ATOM 4856 N N . THR B 1 270 ? 27.906 42.299 47.081 1.00 34.42 256 THR B N 1
ATOM 4857 C CA . THR B 1 270 ? 26.812 41.715 47.890 1.00 33.14 256 THR B CA 1
ATOM 4858 C C . THR B 1 270 ? 26.988 40.217 48.215 1.00 32.53 256 THR B C 1
ATOM 4859 O O . THR B 1 270 ? 26.180 39.628 48.937 1.00 30.54 256 THR B O 1
ATOM 4863 N N . VAL B 1 271 ? 28.027 39.594 47.676 1.00 31.72 257 VAL B N 1
ATOM 4864 C CA . VAL B 1 271 ? 28.297 38.191 47.979 1.00 30.03 257 VAL B CA 1
ATOM 4865 C C . VAL B 1 271 ? 29.326 38.086 49.106 1.00 32.75 257 VAL B C 1
ATOM 4866 O O . VAL B 1 271 ? 30.449 38.587 48.980 1.00 29.31 257 VAL B O 1
ATOM 4870 N N . ALA B 1 272 ? 28.934 37.465 50.216 1.00 28.55 258 ALA B N 1
ATOM 4871 C CA . ALA B 1 272 ? 29.825 37.320 51.377 1.00 27.00 258 ALA B CA 1
ATOM 4872 C C . ALA B 1 272 ? 31.163 36.680 51.012 1.00 26.99 258 ALA B C 1
ATOM 4873 O O . ALA B 1 272 ? 31.202 35.627 50.368 1.00 24.63 258 ALA B O 1
ATOM 4875 N N . PRO B 1 273 ? 32.271 37.315 51.429 1.00 25.06 259 PRO B N 1
ATOM 4876 C CA . PRO B 1 273 ? 33.580 36.688 51.236 1.00 24.47 259 PRO B CA 1
ATOM 4877 C C . PRO B 1 273 ? 33.729 35.510 52.190 1.00 25.06 259 PRO B C 1
ATOM 4878 O O . PRO B 1 273 ? 32.989 35.465 53.179 1.00 28.42 259 PRO B O 1
ATOM 4882 N N . ILE B 1 274 ? 34.615 34.560 51.879 1.00 25.54 260 ILE B N 1
ATOM 4883 C CA . ILE B 1 274 ? 34.855 33.417 52.762 1.00 25.66 260 ILE B CA 1
ATOM 4884 C C . ILE B 1 274 ? 35.830 33.824 53.865 1.00 27.13 260 ILE B C 1
ATOM 4885 O O . ILE B 1 274 ? 36.628 34.753 53.666 1.00 23.21 260 ILE B O 1
ATOM 4890 N N . TRP B 1 275 ? 35.751 33.170 55.028 1.00 24.71 261 TRP B N 1
ATOM 4891 C CA . TRP B 1 275 ? 36.643 33.505 56.154 1.00 24.33 261 TRP B CA 1
ATOM 4892 C C . TRP B 1 275 ? 38.118 33.539 55.788 1.00 25.34 261 TRP B C 1
ATOM 4893 O O . TRP B 1 275 ? 38.845 34.419 56.240 1.00 23.88 261 TRP B O 1
ATOM 4904 N N . GLU B 1 276 ? 38.537 32.561 54.990 1.00 20.45 262 GLU B N 1
ATOM 4905 C CA . GLU B 1 276 ? 39.909 32.461 54.465 1.00 23.74 262 GLU B CA 1
ATOM 4906 C C . GLU B 1 276 ? 40.406 33.791 53.923 1.00 25.80 262 GLU B C 1
ATOM 4907 O O . GLU B 1 276 ? 41.562 34.181 54.141 1.00 26.17 262 GLU B O 1
ATOM 4913 N N . ALA B 1 277 ? 39.525 34.476 53.204 1.00 25.13 263 ALA B N 1
ATOM 4914 C CA . ALA B 1 277 ? 39.862 35.752 52.570 1.00 27.69 263 ALA B CA 1
ATOM 4915 C C . ALA B 1 277 ? 40.237 36.846 53.571 1.00 27.36 263 ALA B C 1
ATOM 4916 O O . ALA B 1 277 ? 40.899 37.808 53.217 1.00 23.03 263 ALA B O 1
ATOM 4918 N N . ALA B 1 278 ? 39.799 36.722 54.820 1.00 24.37 264 ALA B N 1
ATOM 4919 C CA . ALA B 1 278 ? 40.090 37.761 55.805 1.00 26.11 264 ALA B CA 1
ATOM 4920 C C . ALA B 1 278 ? 41.153 37.325 56.795 1.00 25.49 264 ALA B C 1
ATOM 4921 O O . ALA B 1 278 ? 41.436 38.037 57.742 1.00 24.21 264 ALA B O 1
ATOM 4923 N N . SER B 1 279 ? 41.768 36.163 56.566 1.00 20.87 265 SER B N 1
ATOM 4924 C CA . SER B 1 279 ? 42.673 35.599 57.554 1.00 27.19 265 SER B CA 1
ATOM 4925 C C . SER B 1 279 ? 43.916 34.997 56.908 1.00 27.28 265 SER B C 1
ATOM 4926 O O . SER B 1 279 ? 44.729 34.377 57.590 1.00 29.67 265 SER B O 1
ATOM 4929 N N . ASN B 1 280 ? 44.063 35.193 55.598 1.00 25.11 266 ASN B N 1
ATOM 4930 C CA . ASN B 1 280 ? 45.206 34.641 54.883 1.00 25.46 266 ASN B CA 1
ATOM 4931 C C . ASN B 1 280 ? 46.213 35.717 54.477 1.00 29.10 266 ASN B C 1
ATOM 4932 O O . ASN B 1 280 ? 46.064 36.881 54.857 1.00 29.35 266 ASN B O 1
ATOM 4937 N N . GLY B 1 281 ? 47.248 35.327 53.731 1.00 28.73 267 GLY B N 1
ATOM 4938 C CA . GLY B 1 281 ? 48.236 36.286 53.264 1.00 30.77 267 GLY B CA 1
ATOM 4939 C C . GLY B 1 281 ? 47.605 37.388 52.432 1.00 26.81 267 GLY B C 1
ATOM 4940 O O . GLY B 1 281 ? 47.861 38.586 52.637 1.00 26.19 267 GLY B O 1
ATOM 4941 N N . ALA B 1 282 ? 46.767 36.980 51.487 1.00 27.56 268 ALA B N 1
ATOM 4942 C CA . ALA B 1 282 ? 46.059 37.929 50.622 1.00 30.97 268 ALA B CA 1
ATOM 4943 C C . ALA B 1 282 ? 45.236 38.927 51.419 1.00 28.81 268 ALA B C 1
ATOM 4944 O O . ALA B 1 282 ? 45.258 40.122 51.129 1.00 28.83 268 ALA B O 1
ATOM 4946 N N . GLY B 1 283 ? 44.498 38.439 52.413 1.00 30.51 269 GLY B N 1
ATOM 4947 C CA . GLY B 1 283 ? 43.687 39.317 53.249 1.00 27.02 269 GLY B CA 1
ATOM 4948 C C . GLY B 1 283 ? 44.533 40.281 54.078 1.00 29.50 269 GLY B C 1
ATOM 4949 O O . GLY B 1 283 ? 44.153 41.441 54.303 1.00 30.38 269 GLY B O 1
ATOM 4950 N N . LEU B 1 284 ? 45.693 39.812 54.531 1.00 28.11 270 LEU B N 1
ATOM 4951 C CA . LEU B 1 284 ? 46.617 40.693 55.245 1.00 31.81 270 LEU B CA 1
ATOM 4952 C C . LEU B 1 284 ? 47.059 41.839 54.339 1.00 30.72 270 LEU B C 1
ATOM 4953 O O . LEU B 1 284 ? 47.129 42.997 54.764 1.00 27.98 270 LEU B O 1
ATOM 4958 N N . GLU B 1 285 ? 47.334 41.518 53.080 1.00 29.81 271 GLU B N 1
ATOM 4959 C CA . GLU B 1 285 ? 47.730 42.553 52.138 1.00 33.27 271 GLU B CA 1
ATOM 4960 C C . GLU B 1 285 ? 46.570 43.506 51.930 1.00 28.84 271 GLU B C 1
ATOM 4961 O O . GLU B 1 285 ? 46.762 44.722 51.914 1.00 27.25 271 GLU B O 1
ATOM 4967 N N . PHE B 1 286 ? 45.358 42.973 51.799 1.00 28.17 272 PHE B N 1
ATOM 4968 C CA . PHE B 1 286 ? 44.196 43.858 51.717 1.00 32.04 272 PHE B CA 1
ATOM 4969 C C . PHE B 1 286 ? 44.069 44.732 52.962 1.00 30.05 272 PHE B C 1
ATOM 4970 O O . PHE B 1 286 ? 43.840 45.939 52.859 1.00 30.32 272 PHE B O 1
ATOM 4978 N N . ASN B 1 287 ? 44.212 44.114 54.132 1.00 29.64 273 ASN B N 1
ATOM 4979 C CA . ASN B 1 287 ? 44.025 44.821 55.400 1.00 28.82 273 ASN B CA 1
ATOM 4980 C C . ASN B 1 287 ? 44.909 46.062 55.552 1.00 32.57 273 ASN B C 1
ATOM 4981 O O . ASN B 1 287 ? 44.493 47.077 56.126 1.00 32.01 273 ASN B O 1
ATOM 4986 N N . TYR B 1 288 ? 46.127 45.979 55.034 1.00 25.98 274 TYR B N 1
ATOM 4987 C CA . TYR B 1 288 ? 47.057 47.114 55.097 1.00 28.92 274 TYR B CA 1
ATOM 4988 C C . TYR B 1 288 ? 46.569 48.239 54.203 1.00 31.93 274 TYR B C 1
ATOM 4989 O O . TYR B 1 288 ? 46.578 49.404 54.593 1.00 33.91 274 TYR B O 1
ATOM 4998 N N . ALA B 1 289 ? 46.140 47.888 52.995 1.00 27.81 275 ALA B N 1
ATOM 4999 C CA . ALA B 1 289 ? 45.628 48.884 52.073 1.00 30.71 275 ALA B CA 1
ATOM 5000 C C . ALA B 1 289 ? 44.400 49.534 52.713 1.00 35.11 275 ALA B C 1
ATOM 5001 O O . ALA B 1 289 ? 44.253 50.753 52.708 1.00 32.33 275 ALA B O 1
ATOM 5003 N N . TYR B 1 290 ? 43.546 48.702 53.303 1.00 28.12 276 TYR B N 1
ATOM 5004 C CA . TYR B 1 290 ? 42.327 49.162 53.961 1.00 30.66 276 TYR B CA 1
ATOM 5005 C C . TYR B 1 290 ? 42.607 50.146 55.087 1.00 30.74 276 TYR B C 1
ATOM 5006 O O . TYR B 1 290 ? 41.934 51.160 55.207 1.00 36.52 276 TYR B O 1
ATOM 5015 N N . ALA B 1 291 ? 43.593 49.838 55.920 1.00 32.24 277 ALA B N 1
ATOM 5016 C CA . ALA B 1 291 ? 43.973 50.702 57.032 1.00 32.88 277 ALA B CA 1
ATOM 5017 C C . ALA B 1 291 ? 44.585 52.027 56.543 1.00 38.56 277 ALA B C 1
ATOM 5018 O O . ALA B 1 291 ? 44.295 53.100 57.083 1.00 35.44 277 ALA B O 1
ATOM 5020 N N . LYS B 1 292 ? 45.440 51.947 55.528 1.00 37.49 278 LYS B N 1
ATOM 5021 C CA . LYS B 1 292 ? 46.143 53.139 55.042 1.00 39.89 278 LYS B CA 1
ATOM 5022 C C . LYS B 1 292 ? 45.283 54.028 54.133 1.00 41.64 278 LYS B C 1
ATOM 5023 O O . LYS B 1 292 ? 45.249 55.252 54.299 1.00 45.46 278 LYS B O 1
ATOM 5029 N N . GLU B 1 293 ? 44.603 53.418 53.168 1.00 39.63 279 GLU B N 1
ATOM 5030 C CA . GLU B 1 293 ? 43.802 54.175 52.220 1.00 42.74 279 GLU B CA 1
ATOM 5031 C C . GLU B 1 293 ? 42.418 54.387 52.796 1.00 46.93 279 GLU B C 1
ATOM 5032 O O . GLU B 1 293 ? 41.945 55.516 52.918 1.00 53.50 279 GLU B O 1
ATOM 5038 N N . GLY B 1 294 ? 41.769 53.288 53.150 1.00 47.12 280 GLY B N 1
ATOM 5039 C CA . GLY B 1 294 ? 40.470 53.363 53.772 1.00 45.77 280 GLY B CA 1
ATOM 5040 C C . GLY B 1 294 ? 39.332 53.041 52.838 1.00 50.32 280 GLY B C 1
ATOM 5041 O O . GLY B 1 294 ? 38.938 53.865 52.011 1.00 56.38 280 GLY B O 1
ATOM 5042 N N . GLN B 1 295 ? 38.821 51.824 52.947 1.00 50.85 281 GLN B N 1
ATOM 5043 C CA . GLN B 1 295 ? 37.470 51.543 52.481 1.00 49.75 281 GLN B CA 1
ATOM 5044 C C . GLN B 1 295 ? 37.327 51.557 50.954 1.00 51.10 281 GLN B C 1
ATOM 5045 O O . GLN B 1 295 ? 36.677 50.675 50.383 1.00 51.30 281 GLN B O 1
ATOM 5051 N N . LYS B 1 296 ? 37.928 52.553 50.303 1.00 49.11 282 LYS B N 1
ATOM 5052 C CA . LYS B 1 296 ? 38.062 52.555 48.848 1.00 49.46 282 LYS B CA 1
ATOM 5053 C C . LYS B 1 296 ? 39.345 51.850 48.402 1.00 46.79 282 LYS B C 1
ATOM 5054 O O . LYS B 1 296 ? 39.698 51.870 47.222 1.00 46.42 282 LYS B O 1
ATOM 5060 N N . ALA B 1 297 ? 40.050 51.246 49.354 1.00 45.26 283 ALA B N 1
ATOM 5061 C CA . ALA B 1 297 ? 41.223 50.437 49.044 1.00 40.99 283 ALA B CA 1
ATOM 5062 C C . ALA B 1 297 ? 40.851 49.381 48.020 1.00 40.15 283 ALA B C 1
ATOM 5063 O O . ALA B 1 297 ? 39.803 48.739 48.139 1.00 37.57 283 ALA B O 1
ATOM 5065 N N . SER B 1 298 ? 41.703 49.202 47.014 1.00 40.73 284 SER B N 1
ATOM 5066 C CA . SER B 1 298 ? 41.424 48.226 45.960 1.00 40.45 284 SER B CA 1
ATOM 5067 C C . SER B 1 298 ? 42.636 47.406 45.523 1.00 37.33 284 SER B C 1
ATOM 5068 O O . SER B 1 298 ? 42.542 46.629 44.577 1.00 39.65 284 SER B O 1
ATOM 5071 N N . ALA B 1 299 ? 43.753 47.553 46.229 1.00 36.12 285 ALA B N 1
ATOM 5072 C CA . ALA B 1 299 ? 45.022 46.968 45.807 1.00 38.50 285 ALA B CA 1
ATOM 5073 C C . ALA B 1 299 ? 46.016 46.863 46.969 1.00 33.25 285 ALA B C 1
ATOM 5074 O O . ALA B 1 299 ? 46.064 47.749 47.800 1.00 35.42 285 ALA B O 1
ATOM 5076 N N . PRO B 1 300 ? 46.839 45.789 46.997 1.00 33.01 286 PRO B N 1
ATOM 5077 C CA . PRO B 1 300 ? 47.737 45.353 48.094 1.00 34.75 286 PRO B CA 1
ATOM 5078 C C . PRO B 1 300 ? 48.745 46.352 48.754 1.00 43.20 286 PRO B C 1
ATOM 5079 O O . PRO B 1 300 ? 48.939 46.270 49.988 1.00 47.63 286 PRO B O 1
ATOM 5083 N N . LEU B 1 301 ? 49.379 47.224 47.970 1.00 35.52 287 LEU B N 1
ATOM 5084 C CA . LEU B 1 301 ? 50.412 48.177 48.454 1.00 40.63 287 LEU B CA 1
ATOM 5085 C C . LEU B 1 301 ? 51.716 47.560 48.997 1.00 36.59 287 LEU B C 1
ATOM 5086 O O . LEU B 1 301 ? 52.811 48.021 48.669 1.00 36.79 287 LEU B O 1
ATOM 5091 N N . LYS B 1 302 ? 51.589 46.558 49.864 1.00 32.75 288 LYS B N 1
ATOM 5092 C CA . LYS B 1 302 ? 52.733 45.851 50.435 1.00 32.31 288 LYS B CA 1
ATOM 5093 C C . LYS B 1 302 ? 52.376 44.372 50.562 1.00 33.81 288 LYS B C 1
ATOM 5094 O O . LYS B 1 302 ? 51.203 44.020 50.735 1.00 32.37 288 LYS B O 1
ATOM 5100 N N . SER B 1 303 ? 53.380 43.505 50.496 1.00 33.80 289 SER B N 1
ATOM 5101 C CA . SER B 1 303 ? 53.123 42.066 50.553 1.00 30.32 289 SER B CA 1
ATOM 5102 C C . SER B 1 303 ? 53.061 41.577 51.997 1.00 31.88 289 SER B C 1
ATOM 5103 O O . SER B 1 303 ? 53.560 42.241 52.898 1.00 29.92 289 SER B O 1
ATOM 5106 N N . ALA B 1 304 ? 52.426 40.426 52.214 1.00 31.82 290 ALA B N 1
ATOM 5107 C CA . ALA B 1 304 ? 52.185 39.909 53.565 1.00 31.59 290 ALA B CA 1
ATOM 5108 C C . ALA B 1 304 ? 53.387 39.930 54.528 1.00 30.95 290 ALA B C 1
ATOM 5109 O O . ALA B 1 304 ? 53.233 40.335 55.686 1.00 31.15 290 ALA B O 1
ATOM 5111 N N . PRO B 1 305 ? 54.575 39.476 54.071 1.00 32.29 291 PRO B N 1
ATOM 5112 C CA . PRO B 1 305 ? 55.673 39.422 55.041 1.00 34.77 291 PRO B CA 1
ATOM 5113 C C . PRO B 1 305 ? 56.181 40.800 55.475 1.00 27.03 291 PRO B C 1
ATOM 5114 O O . PRO B 1 305 ? 56.598 40.933 56.627 1.00 29.20 291 PRO B O 1
ATOM 5118 N N . GLU B 1 306 ? 56.165 41.790 54.586 1.00 30.97 292 GLU B N 1
ATOM 5119 C CA . GLU B 1 306 ? 56.580 43.147 54.969 1.00 31.16 292 GLU B CA 1
ATOM 5120 C C . GLU B 1 306 ? 55.623 43.742 55.983 1.00 32.70 292 GLU B C 1
ATOM 5121 O O . GLU B 1 306 ? 56.026 44.430 56.938 1.00 33.32 292 GLU B O 1
ATOM 5127 N N . VAL B 1 307 ? 54.337 43.510 55.736 1.00 32.29 293 VAL B N 1
ATOM 5128 C CA . VAL B 1 307 ? 53.291 43.971 56.632 1.00 28.67 293 VAL B CA 1
ATOM 5129 C C . VAL B 1 307 ? 53.523 43.418 58.026 1.00 29.71 293 VAL B C 1
ATOM 5130 O O . VAL B 1 307 ? 53.473 44.162 59.014 1.00 31.73 293 VAL B O 1
ATOM 5134 N N . ALA B 1 308 ? 53.772 42.107 58.103 1.00 31.54 294 ALA B N 1
ATOM 5135 C CA . ALA B 1 308 ? 54.032 41.447 59.383 1.00 29.74 294 ALA B CA 1
ATOM 5136 C C . ALA B 1 308 ? 55.316 41.964 60.038 1.00 33.36 294 ALA B C 1
ATOM 5137 O O . ALA B 1 308 ? 55.370 42.129 61.255 1.00 33.51 294 ALA B O 1
ATOM 5139 N N . LYS B 1 309 ? 56.351 42.198 59.229 1.00 31.02 295 LYS B N 1
ATOM 5140 C CA . LYS B 1 309 ? 57.611 42.762 59.712 1.00 31.89 295 LYS B CA 1
ATOM 5141 C C . LYS B 1 309 ? 57.397 44.159 60.295 1.00 32.50 295 LYS B C 1
ATOM 5142 O O . LYS B 1 309 ? 57.832 44.459 61.414 1.00 33.60 295 LYS B O 1
ATOM 5148 N N . LEU B 1 310 ? 56.719 45.006 59.529 1.00 32.95 296 LEU B N 1
ATOM 5149 C CA . LEU B 1 310 ? 56.367 46.349 59.982 1.00 33.56 296 LEU B CA 1
ATOM 5150 C C . LEU B 1 310 ? 55.513 46.314 61.253 1.00 38.79 296 LEU B C 1
ATOM 5151 O O . LEU B 1 310 ? 55.636 47.176 62.119 1.00 35.45 296 LEU B O 1
ATOM 5156 N N . ALA B 1 311 ? 54.651 45.311 61.369 1.00 35.87 297 ALA B N 1
ATOM 5157 C CA . ALA B 1 311 ? 53.795 45.200 62.541 1.00 33.95 297 ALA B CA 1
ATOM 5158 C C . ALA B 1 311 ? 54.610 44.788 63.751 1.00 34.26 297 ALA B C 1
ATOM 5159 O O . ALA B 1 311 ? 54.357 45.249 64.867 1.00 37.17 297 ALA B O 1
AT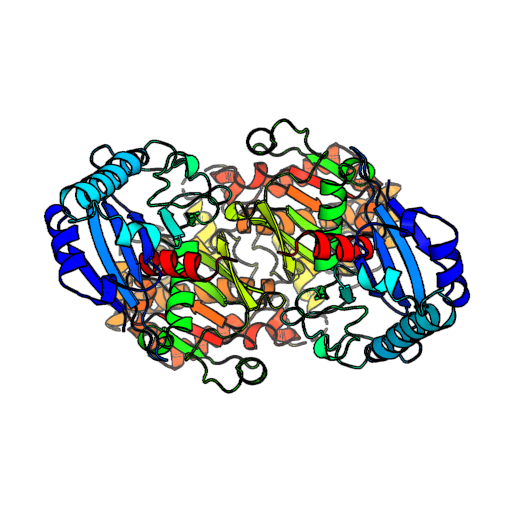OM 5161 N N . LYS B 1 312 ? 55.568 43.894 63.528 1.00 33.38 298 LYS B N 1
ATOM 5162 C CA . LYS B 1 312 ? 56.425 43.400 64.599 1.00 35.03 298 LYS B CA 1
ATOM 5163 C C . LYS B 1 312 ? 57.331 44.511 65.136 1.00 40.91 298 LYS B C 1
ATOM 5164 O O . LYS B 1 312 ? 57.624 44.557 66.335 1.00 36.61 298 LYS B O 1
ATOM 5170 N N . SER B 1 313 ? 57.780 45.390 64.237 1.00 40.70 299 SER B N 1
ATOM 5171 C CA . SER B 1 313 ? 58.559 46.567 64.623 1.00 45.63 299 SER B CA 1
ATOM 5172 C C . SER B 1 313 ? 57.698 47.533 65.407 1.00 44.58 299 SER B C 1
ATOM 5173 O O . SER B 1 313 ? 58.166 48.172 66.341 1.00 49.95 299 SER B O 1
ATOM 5176 N N . GLY B 1 314 ? 56.436 47.646 65.016 1.00 40.59 300 GLY B N 1
ATOM 5177 C CA . GLY B 1 314 ? 55.574 48.665 65.572 1.00 39.31 300 GLY B CA 1
ATOM 5178 C C . GLY B 1 314 ? 55.878 49.996 64.913 1.00 41.08 300 GLY B C 1
ATOM 5179 O O . GLY B 1 314 ? 55.545 51.049 65.443 1.00 41.80 300 GLY B O 1
ATOM 5180 N N . SER B 1 315 ? 56.509 49.945 63.743 1.00 38.63 301 SER B N 1
ATOM 5181 C CA . SER B 1 315 ? 56.908 51.161 63.040 1.00 41.51 301 SER B CA 1
ATOM 5182 C C . SER B 1 315 ? 55.859 51.653 62.034 1.00 41.58 301 SER B C 1
ATOM 5183 O O . SER B 1 315 ? 56.025 52.714 61.434 1.00 44.49 301 SER B O 1
ATOM 5186 N N . ASP B 1 316 ? 54.783 50.894 61.855 1.00 38.84 302 ASP B N 1
ATOM 5187 C CA . ASP B 1 316 ? 53.726 51.260 60.910 1.00 33.15 302 ASP B CA 1
ATOM 5188 C C . ASP B 1 316 ? 52.371 50.936 61.563 1.00 37.22 302 ASP B C 1
ATOM 5189 O O . ASP B 1 316 ? 52.024 49.765 61.757 1.00 34.25 302 ASP B O 1
ATOM 5194 N N . THR B 1 317 ? 51.610 51.974 61.911 1.00 38.21 303 THR B N 1
ATOM 5195 C CA . THR B 1 317 ? 50.348 51.790 62.632 1.00 38.74 303 THR B CA 1
ATOM 5196 C C . THR B 1 317 ? 49.317 51.032 61.796 1.00 37.98 303 THR B C 1
ATOM 5197 O O . THR B 1 317 ? 48.552 50.223 62.317 1.00 35.53 303 THR B O 1
ATOM 5201 N N . ALA B 1 318 ? 49.319 51.284 60.492 1.00 37.19 304 ALA B N 1
ATOM 5202 C CA . ALA B 1 318 ? 48.433 50.583 59.580 1.00 37.18 304 ALA B CA 1
ATOM 5203 C C . ALA B 1 318 ? 48.790 49.096 59.493 1.00 30.73 304 ALA B C 1
ATOM 5204 O O . ALA B 1 318 ? 47.926 48.260 59.331 1.00 33.99 304 ALA B O 1
ATOM 5206 N N . ALA B 1 319 ? 50.076 48.783 59.568 1.00 36.32 305 ALA B N 1
ATOM 5207 C CA . ALA B 1 319 ? 50.529 47.388 59.539 1.00 36.20 305 ALA B CA 1
ATOM 5208 C C . ALA B 1 319 ? 50.190 46.658 60.842 1.00 34.42 305 ALA B C 1
ATOM 5209 O O . ALA B 1 319 ? 49.885 45.462 60.837 1.00 33.66 305 ALA B O 1
ATOM 5211 N N . ILE B 1 320 ? 50.271 47.385 61.956 1.00 32.44 306 ILE B N 1
ATOM 5212 C CA . ILE B 1 320 ? 49.826 46.892 63.252 1.00 33.29 306 ILE B CA 1
ATOM 5213 C C . ILE B 1 320 ? 48.334 46.619 63.177 1.00 33.31 306 ILE B C 1
ATOM 5214 O O . ILE B 1 320 ? 47.861 45.589 63.641 1.00 33.32 306 ILE B O 1
ATOM 5219 N N . ALA B 1 321 ? 47.604 47.560 62.585 1.00 33.25 307 ALA B N 1
ATOM 5220 C CA . ALA B 1 321 ? 46.154 47.471 62.471 1.00 32.70 307 ALA B CA 1
ATOM 5221 C C . ALA B 1 321 ? 45.713 46.334 61.531 1.00 34.58 307 ALA B C 1
ATOM 5222 O O . ALA B 1 321 ? 44.687 45.681 61.765 1.00 28.33 307 ALA B O 1
ATOM 5224 N N . ALA B 1 322 ? 46.487 46.110 60.469 1.00 31.83 308 ALA B N 1
ATOM 5225 C CA . ALA B 1 322 ? 46.163 45.080 59.484 1.00 33.05 308 ALA B CA 1
ATOM 5226 C C . ALA B 1 322 ? 46.361 43.692 60.078 1.00 30.10 308 ALA B C 1
ATOM 5227 O O . ALA B 1 322 ? 45.553 42.782 59.871 1.00 30.25 308 ALA B O 1
ATOM 5229 N N . VAL B 1 323 ? 47.426 43.540 60.846 1.00 29.88 309 VAL B N 1
ATOM 5230 C CA . VAL B 1 323 ? 47.719 42.270 61.500 1.00 28.64 309 VAL B CA 1
ATOM 5231 C C . VAL B 1 323 ? 46.721 42.007 62.649 1.00 29.65 309 VAL B C 1
ATOM 5232 O O . VAL B 1 323 ? 46.277 40.879 62.857 1.00 28.48 309 VAL B O 1
ATOM 5236 N N . ASP B 1 324 ? 46.354 43.050 63.383 1.00 30.21 310 ASP B N 1
ATOM 5237 C CA . ASP B 1 324 ? 45.332 42.891 64.412 1.00 31.83 310 ASP B CA 1
ATOM 5238 C C . ASP B 1 324 ? 43.987 42.440 63.813 1.00 32.37 310 ASP B C 1
ATOM 5239 O O . ASP B 1 324 ? 43.341 41.514 64.335 1.00 30.11 310 ASP B O 1
ATOM 5244 N N . ARG B 1 325 ? 43.578 43.059 62.707 1.00 27.81 311 ARG B N 1
ATOM 5245 C CA . ARG B 1 325 ? 42.331 42.673 62.053 1.00 30.09 311 ARG B CA 1
ATOM 5246 C C . ARG B 1 325 ? 42.389 41.240 61.545 1.00 30.93 311 ARG B C 1
ATOM 5247 O O . ARG B 1 325 ? 41.406 40.508 61.631 1.00 27.62 311 ARG B O 1
ATOM 5255 N N . LEU B 1 326 ? 43.547 40.851 61.013 1.00 27.40 312 LEU B N 1
ATOM 5256 C CA . LEU B 1 326 ? 43.725 39.514 60.430 1.00 26.83 312 LEU B CA 1
ATOM 5257 C C . LEU B 1 326 ? 43.487 38.405 61.439 1.00 27.84 312 LEU B C 1
ATOM 5258 O O . LEU B 1 326 ? 42.765 37.443 61.160 1.00 26.64 312 LEU B O 1
ATOM 5263 N N . TYR B 1 327 ? 44.089 38.539 62.614 1.00 24.56 313 TYR B N 1
ATOM 5264 C CA . TYR B 1 327 ? 43.958 37.519 63.633 1.00 26.39 313 TYR B CA 1
ATOM 5265 C C . TYR B 1 327 ? 42.653 37.617 64.411 1.00 28.85 313 TYR B C 1
ATOM 5266 O O . TYR B 1 327 ? 42.181 36.611 64.942 1.00 25.72 313 TYR B O 1
ATOM 5275 N N . LYS B 1 328 ? 42.055 38.807 64.470 1.00 28.54 314 LYS B N 1
ATOM 5276 C CA . LYS B 1 328 ? 40.710 38.908 65.048 1.00 28.06 314 LYS B CA 1
ATOM 5277 C C . LYS B 1 328 ? 39.720 38.170 64.156 1.00 27.61 314 LYS B C 1
ATOM 5278 O O . LYS B 1 328 ? 38.793 37.529 64.646 1.00 29.65 314 LYS B O 1
ATOM 5284 N N . ASN B 1 329 ? 39.933 38.237 62.843 1.00 26.68 315 ASN B N 1
ATOM 5285 C CA . ASN B 1 329 ? 39.069 37.512 61.926 1.00 29.77 315 ASN B CA 1
ATOM 5286 C C . ASN B 1 329 ? 39.377 36.019 61.880 1.00 27.69 315 ASN B C 1
ATOM 5287 O O . ASN B 1 329 ? 38.464 35.215 61.755 1.00 23.03 315 ASN B O 1
ATOM 5292 N N . LEU B 1 330 ? 40.647 35.640 61.988 1.00 26.25 316 LEU B N 1
ATOM 5293 C CA . LEU B 1 330 ? 40.940 34.217 62.167 1.00 26.55 316 LEU B CA 1
ATOM 5294 C C . LEU B 1 330 ? 40.181 33.685 63.378 1.00 26.20 316 LEU B C 1
ATOM 5295 O O . LEU B 1 330 ? 39.562 32.619 63.325 1.00 25.70 316 LEU B O 1
ATOM 5300 N N . ILE B 1 331 ? 40.200 34.448 64.464 1.00 27.01 317 ILE B N 1
ATOM 5301 C CA . ILE B 1 331 ? 39.474 34.056 65.656 1.00 25.16 317 ILE B CA 1
ATOM 5302 C C . ILE B 1 331 ? 37.967 34.078 65.398 1.00 26.58 317 ILE B C 1
ATOM 5303 O O . ILE B 1 331 ? 37.240 33.214 65.895 1.00 23.97 317 ILE B O 1
ATOM 5308 N N . GLY B 1 332 ? 37.496 35.036 64.601 1.00 23.37 318 GLY B N 1
ATOM 5309 C CA . GLY B 1 332 ? 36.080 35.069 64.253 1.00 29.36 318 GLY B CA 1
ATOM 5310 C C . GLY B 1 332 ? 35.675 33.765 63.581 1.00 28.69 318 GLY B C 1
ATOM 5311 O O . GLY B 1 332 ? 34.603 33.226 63.857 1.00 24.68 318 GLY B O 1
ATOM 5312 N N . LEU B 1 333 ? 36.545 33.262 62.702 1.00 26.15 319 LEU B N 1
ATOM 5313 C CA . LEU B 1 333 ? 36.333 31.957 62.074 1.00 25.88 319 LEU B CA 1
ATOM 5314 C C . LEU B 1 333 ? 36.292 30.892 63.163 1.00 24.28 319 LEU B C 1
ATOM 5315 O O . LEU B 1 333 ? 35.396 30.054 63.191 1.00 24.84 319 LEU B O 1
ATOM 5320 N N . THR B 1 334 ? 37.239 30.947 64.090 1.00 23.86 320 THR B N 1
ATOM 5321 C CA . THR B 1 334 ? 37.284 29.924 65.122 1.00 25.76 320 THR B CA 1
ATOM 5322 C C . THR B 1 334 ? 36.101 30.007 66.093 1.00 23.24 320 THR B C 1
ATOM 5323 O O . THR B 1 334 ? 35.809 29.052 66.772 1.00 20.40 320 THR B O 1
ATOM 5327 N N . ALA B 1 335 ? 35.420 31.144 66.165 1.00 26.07 321 ALA B N 1
ATOM 5328 C CA . ALA B 1 335 ? 34.226 31.207 67.014 1.00 23.83 321 ALA B CA 1
ATOM 5329 C C . ALA B 1 335 ? 33.141 30.306 66.431 1.00 25.48 321 ALA B C 1
ATOM 5330 O O . ALA B 1 335 ? 32.456 29.566 67.156 1.00 24.56 321 ALA B O 1
ATOM 5332 N N . GLU B 1 336 ? 32.974 30.377 65.114 1.00 21.30 322 GLU B N 1
ATOM 5333 C CA . GLU B 1 336 ? 32.007 29.524 64.441 1.00 23.01 322 GLU B CA 1
ATOM 5334 C C . GLU B 1 336 ? 32.393 28.055 64.479 1.00 23.69 322 GLU B C 1
ATOM 5335 O O . GLU B 1 336 ? 31.529 27.194 64.628 1.00 21.87 322 GLU B O 1
ATOM 5341 N N . THR B 1 337 ? 33.678 27.746 64.335 1.00 22.09 323 THR B N 1
ATOM 5342 C CA . THR B 1 337 ? 34.072 26.340 64.392 1.00 21.59 323 THR B CA 1
ATOM 5343 C C . THR B 1 337 ? 33.997 25.845 65.817 1.00 21.55 323 THR B C 1
ATOM 5344 O O . THR B 1 337 ? 33.662 24.690 66.056 1.00 20.57 323 THR B O 1
ATOM 5348 N N . THR B 1 338 ? 34.300 26.728 66.769 1.00 19.87 324 THR B N 1
ATOM 5349 C CA . THR B 1 338 ? 34.237 26.332 68.173 1.00 23.12 324 THR B CA 1
ATOM 5350 C C . THR B 1 338 ? 32.791 26.015 68.548 1.00 23.85 324 THR B C 1
ATOM 5351 O O . THR B 1 338 ? 32.538 25.007 69.195 1.00 20.57 324 THR B O 1
ATOM 5355 N N . MET B 1 339 ? 31.848 26.863 68.138 1.00 25.08 325 MET B N 1
ATOM 5356 C CA . MET B 1 339 ? 30.441 26.573 68.414 1.00 23.67 325 MET B CA 1
ATOM 5357 C C . MET B 1 339 ? 29.982 25.290 67.718 1.00 24.89 325 MET B C 1
ATOM 5358 O O . MET B 1 339 ? 29.336 24.438 68.337 1.00 25.44 325 MET B O 1
ATOM 5363 N N . GLN B 1 340 ? 30.295 25.147 66.432 1.00 22.32 326 GLN B N 1
ATOM 5364 C CA . GLN B 1 340 ? 29.751 24.011 65.675 1.00 23.29 326 GLN B CA 1
ATOM 5365 C C . GLN B 1 340 ? 30.213 22.675 66.211 1.00 19.36 326 GLN B C 1
ATOM 5366 O O . GLN B 1 340 ? 29.437 21.722 66.256 1.00 20.23 326 GLN B O 1
ATOM 5372 N N . PHE B 1 341 ? 31.492 22.597 66.582 1.00 24.12 327 PHE B N 1
ATOM 5373 C CA . PHE B 1 341 ? 32.080 21.336 66.991 1.00 21.26 327 PHE B CA 1
ATOM 5374 C C . PHE B 1 341 ? 32.215 21.227 68.503 1.00 22.07 327 PHE B C 1
ATOM 5375 O O . PHE B 1 341 ? 32.532 20.149 69.008 1.00 23.98 327 PHE B O 1
ATOM 5383 N N . LEU B 1 342 ? 31.970 22.328 69.221 1.00 24.04 328 LEU B N 1
ATOM 5384 C CA . LEU B 1 342 ? 32.214 22.381 70.677 1.00 22.73 328 LEU B CA 1
ATOM 5385 C C . LEU B 1 342 ? 33.452 21.591 71.125 1.00 23.84 328 LEU B C 1
ATOM 5386 O O . LEU B 1 342 ? 33.338 20.653 71.923 1.00 22.80 328 LEU B O 1
ATOM 5391 N N . PRO B 1 343 ? 34.646 21.958 70.615 1.00 24.97 329 PRO B N 1
ATOM 5392 C CA . PRO B 1 343 ? 35.837 21.140 70.901 1.00 26.54 329 PRO B CA 1
ATOM 5393 C C . PRO B 1 343 ? 36.437 21.365 72.300 1.00 26.12 329 PRO B C 1
ATOM 5394 O O . PRO B 1 343 ? 36.229 22.416 72.900 1.00 26.09 329 PRO B O 1
ATOM 5398 N N . LEU B 1 344 ? 37.160 20.373 72.811 1.00 25.77 330 LEU B N 1
ATOM 5399 C CA . LEU B 1 344 ? 37.913 20.547 74.055 1.00 26.86 330 LEU B CA 1
ATOM 5400 C C . LEU B 1 344 ? 39.082 21.494 73.811 1.00 29.71 330 LEU B C 1
ATOM 5401 O O . LEU B 1 344 ? 39.426 22.322 74.663 1.00 29.92 330 LEU B O 1
ATOM 5406 N N . THR B 1 345 ? 39.678 21.371 72.635 1.00 24.05 331 THR B N 1
ATOM 5407 C CA . THR B 1 345 ? 40.798 22.218 72.255 1.00 25.63 331 THR B CA 1
ATOM 5408 C C . THR B 1 345 ? 40.668 22.757 70.838 1.00 26.36 331 THR B C 1
ATOM 5409 O O . THR B 1 345 ? 40.015 22.147 69.974 1.00 25.63 331 THR B O 1
ATOM 5413 N N . CYS B 1 346 ? 41.290 23.914 70.615 1.00 25.08 332 CYS B N 1
ATOM 5414 C CA . CYS B 1 346 ? 41.458 24.454 69.286 1.00 22.14 332 CYS B CA 1
ATOM 5415 C C . CYS B 1 346 ? 42.944 24.804 69.124 1.00 23.51 332 CYS B C 1
ATOM 5416 O O . CYS B 1 346 ? 43.553 25.490 69.967 1.00 23.34 332 CYS B O 1
ATOM 5419 N N . VAL B 1 347 ? 43.533 24.308 68.045 1.00 25.03 333 VAL B N 1
ATOM 5420 C CA . VAL B 1 347 ? 44.953 24.492 67.799 1.00 23.19 333 VAL B CA 1
ATOM 5421 C C . VAL B 1 347 ? 45.128 25.367 66.569 1.00 23.50 333 VAL B C 1
ATOM 5422 O O . VAL B 1 347 ? 44.573 25.084 65.504 1.00 26.38 333 VAL B O 1
ATOM 5426 N N . LEU B 1 348 ? 45.895 26.443 66.733 1.00 24.01 334 LEU B N 1
ATOM 5427 C CA . LEU B 1 348 ? 46.237 27.327 65.646 1.00 23.06 334 LEU B CA 1
ATOM 5428 C C . LEU B 1 348 ? 47.662 26.926 65.268 1.00 26.96 334 LEU B C 1
ATOM 5429 O O . LEU B 1 348 ? 48.545 26.895 66.126 1.00 27.75 334 LEU B O 1
ATOM 5434 N N . MET B 1 349 ? 47.899 26.588 64.011 1.00 24.32 335 MET B N 1
ATOM 5435 C CA . MET B 1 349 ? 49.229 26.089 63.676 1.00 29.97 335 MET B CA 1
ATOM 5436 C C . MET B 1 349 ? 49.680 26.399 62.261 1.00 26.23 335 MET B C 1
ATOM 5437 O O . MET B 1 349 ? 48.986 27.073 61.491 1.00 26.00 335 MET B O 1
ATOM 5442 N N . GLY B 1 350 ? 50.872 25.918 61.923 1.00 30.92 336 GLY B N 1
ATOM 5443 C CA . GLY B 1 350 ? 51.413 26.148 60.599 1.00 26.47 336 GLY B CA 1
ATOM 5444 C C . GLY B 1 350 ? 52.537 27.167 60.648 1.00 32.39 336 GLY B C 1
ATOM 5445 O O . GLY B 1 350 ? 52.664 27.901 61.634 1.00 28.94 336 GLY B O 1
ATOM 5446 N N . ASP B 1 351 ? 53.352 27.202 59.593 1.00 29.85 337 ASP B N 1
ATOM 5447 C CA . ASP B 1 351 ? 54.511 28.087 59.522 1.00 31.16 337 ASP B CA 1
ATOM 5448 C C . ASP B 1 351 ? 54.194 29.559 59.789 1.00 31.01 337 ASP B C 1
ATOM 5449 O O . ASP B 1 351 ? 54.999 30.260 60.392 1.00 33.18 337 ASP B O 1
ATOM 5454 N N . ASN B 1 352 ? 53.039 30.028 59.317 1.00 33.02 338 ASN B N 1
ATOM 5455 C CA . ASN B 1 352 ? 52.656 31.430 59.481 1.00 34.88 338 ASN B CA 1
ATOM 5456 C C . ASN B 1 352 ? 52.396 31.803 60.948 1.00 30.61 338 ASN B C 1
ATOM 5457 O O . ASN B 1 352 ? 52.817 32.866 61.411 1.00 28.78 338 ASN B O 1
ATOM 5462 N N . VAL B 1 353 ? 51.704 30.926 61.666 1.00 33.58 339 VAL B N 1
ATOM 5463 C CA . VAL B 1 353 ? 51.439 31.120 63.089 1.00 34.82 339 VAL B CA 1
ATOM 5464 C C . VAL B 1 353 ? 52.759 31.151 63.858 1.00 32.85 339 VAL B C 1
ATOM 5465 O O . VAL B 1 353 ? 52.950 31.970 64.764 1.00 32.73 339 VAL B O 1
ATOM 5469 N N . VAL B 1 354 ? 53.673 30.267 63.468 1.00 33.01 340 VAL B N 1
ATOM 5470 C CA . VAL B 1 354 ? 54.995 30.207 64.090 1.00 32.56 340 VAL B CA 1
ATOM 5471 C C . VAL B 1 354 ? 55.790 31.471 63.783 1.00 32.47 340 VAL B C 1
ATOM 5472 O O . VAL B 1 354 ? 56.394 32.078 64.678 1.00 29.68 340 VAL B O 1
ATOM 5476 N N . ALA B 1 355 ? 55.779 31.870 62.515 1.00 28.52 341 ALA B N 1
ATOM 5477 C CA . ALA B 1 355 ? 56.537 33.038 62.084 1.00 33.25 341 ALA B CA 1
ATOM 5478 C C . ALA B 1 355 ? 56.014 34.314 62.723 1.00 30.15 341 ALA B C 1
ATOM 5479 O O . ALA B 1 355 ? 56.788 35.215 63.027 1.00 32.75 341 ALA B O 1
ATOM 5481 N N . ASN B 1 356 ? 54.701 34.408 62.906 1.00 30.73 342 ASN B N 1
ATOM 5482 C CA . ASN B 1 356 ? 54.116 35.586 63.548 1.00 30.11 342 ASN B CA 1
ATOM 5483 C C . ASN B 1 356 ? 53.932 35.410 65.056 1.00 32.03 342 ASN B C 1
ATOM 5484 O O . ASN B 1 356 ? 53.022 35.980 65.657 1.00 32.61 342 ASN B O 1
ATOM 5489 N N . SER B 1 357 ? 54.808 34.612 65.660 1.00 31.40 343 SER B N 1
ATOM 5490 C CA . SER B 1 357 ? 54.817 34.435 67.109 1.00 33.46 343 SER B CA 1
ATOM 5491 C C . SER B 1 357 ? 54.741 35.752 67.889 1.00 34.12 343 SER B C 1
ATOM 5492 O O . SER B 1 357 ? 54.048 35.838 68.914 1.00 34.76 343 SER B O 1
ATOM 5495 N N . PHE B 1 358 ? 55.415 36.778 67.373 1.00 34.58 344 PHE B N 1
ATOM 5496 C CA . PHE B 1 358 ? 55.459 38.086 68.028 1.00 34.41 344 PHE B CA 1
ATOM 5497 C C . PHE B 1 358 ? 54.081 38.608 68.414 1.00 36.38 344 PHE B C 1
ATOM 5498 O O . PHE B 1 358 ? 53.920 39.210 69.477 1.00 34.38 344 PHE B O 1
ATOM 5506 N N . TYR B 1 359 ? 53.090 38.385 67.552 1.00 34.26 345 TYR B N 1
ATOM 5507 C CA . TYR B 1 359 ? 51.739 38.862 67.830 1.00 33.52 345 TYR B CA 1
ATOM 5508 C C . TYR B 1 359 ? 51.136 38.167 69.046 1.00 34.88 345 TYR B C 1
ATOM 5509 O O . TYR B 1 359 ? 50.485 38.805 69.882 1.00 32.85 345 TYR B O 1
ATOM 5518 N N . PHE B 1 360 ? 51.349 36.859 69.133 1.00 31.29 346 PHE B N 1
ATOM 5519 C CA . PHE B 1 360 ? 50.662 36.037 70.121 1.00 33.27 346 PHE B CA 1
ATOM 5520 C C . PHE B 1 360 ? 51.412 36.050 71.437 1.00 32.31 346 PHE B C 1
ATOM 5521 O O . PHE B 1 360 ? 50.898 35.621 72.469 1.00 39.11 346 PHE B O 1
ATOM 5529 N N . GLU B 1 361 ? 52.636 36.555 71.389 1.00 38.99 347 GLU B N 1
ATOM 5530 C CA . GLU B 1 361 ? 53.487 36.621 72.565 1.00 37.54 347 GLU B CA 1
ATOM 5531 C C . GLU B 1 361 ? 53.097 37.749 73.513 1.00 34.23 347 GLU B C 1
ATOM 5532 O O . GLU B 1 361 ? 53.519 37.764 74.671 1.00 37.31 347 GLU B O 1
ATOM 5538 N N . LYS B 1 362 ? 52.304 38.694 73.015 1.00 35.27 348 LYS B N 1
ATOM 5539 C CA . LYS B 1 362 ? 51.841 39.812 73.824 1.00 36.56 348 LYS B CA 1
ATOM 5540 C C . LYS B 1 362 ? 50.486 39.489 74.433 1.00 34.67 348 LYS B C 1
ATOM 5541 O O . LYS B 1 362 ? 49.509 39.311 73.709 1.00 35.96 348 LYS B O 1
ATOM 5547 N N . PRO B 1 363 ? 50.436 39.388 75.772 1.00 34.71 349 PRO B N 1
ATOM 5548 C CA . PRO B 1 363 ? 49.218 39.126 76.549 1.00 33.95 349 PRO B CA 1
ATOM 5549 C C . PRO B 1 363 ? 48.062 40.023 76.126 1.00 36.18 349 PRO B C 1
ATOM 5550 O O . PRO B 1 363 ? 46.932 39.547 75.997 1.00 35.51 349 PRO B O 1
ATOM 5554 N N . GLU B 1 364 ? 48.357 41.302 75.901 1.00 33.72 350 GLU B N 1
ATOM 5555 C CA . GLU B 1 364 ? 47.358 42.283 75.492 1.00 37.15 350 GLU B CA 1
ATOM 5556 C C . GLU B 1 364 ? 46.647 41.860 74.195 1.00 38.53 350 GLU B C 1
ATOM 5557 O O . GLU B 1 364 ? 45.427 41.997 74.073 1.00 37.96 350 GLU B O 1
ATOM 5563 N N . ASN B 1 365 ? 47.412 41.333 73.242 1.00 32.81 351 ASN B N 1
ATOM 5564 C CA . ASN B 1 365 ? 46.845 40.770 72.017 1.00 34.90 351 ASN B CA 1
ATOM 5565 C C . ASN B 1 365 ? 46.016 39.500 72.258 1.00 31.90 351 ASN B C 1
ATOM 5566 O O . ASN B 1 365 ? 44.922 39.358 71.719 1.00 34.65 351 ASN B O 1
ATOM 5571 N N . VAL B 1 366 ? 46.549 38.573 73.051 1.00 29.85 352 VAL B N 1
ATOM 5572 C CA . VAL B 1 366 ? 45.856 37.310 73.327 1.00 32.11 352 VAL B CA 1
ATOM 5573 C C . VAL B 1 366 ? 44.497 37.556 73.997 1.00 33.81 352 VAL B C 1
ATOM 5574 O O . VAL B 1 366 ? 43.521 36.854 73.721 1.00 33.10 352 VAL B O 1
ATOM 5578 N N . LYS B 1 367 ? 44.433 38.560 74.869 1.00 30.48 353 LYS B N 1
ATOM 5579 C CA . LYS B 1 367 ? 43.172 38.911 75.513 1.00 34.70 353 LYS B CA 1
ATOM 5580 C C . LYS B 1 367 ? 42.213 39.607 74.546 1.00 33.30 353 LYS B C 1
ATOM 5581 O O . LYS B 1 367 ? 40.991 39.471 74.645 1.00 30.40 353 LYS B O 1
ATOM 5587 N N . ARG B 1 368 ? 42.777 40.361 73.614 1.00 34.12 354 ARG B N 1
ATOM 5588 C CA . ARG B 1 368 ? 42.001 40.961 72.541 1.00 33.45 354 ARG B CA 1
ATOM 5589 C C . ARG B 1 368 ? 41.362 39.849 71.705 1.00 32.61 354 ARG B C 1
ATOM 5590 O O . ARG B 1 368 ? 40.158 39.867 71.445 1.00 32.38 354 ARG B O 1
ATOM 5598 N N . LEU B 1 369 ? 42.173 38.871 71.304 1.00 28.28 355 LEU B N 1
ATOM 5599 C CA . LEU B 1 369 ? 41.661 37.717 70.561 1.00 27.96 355 LEU B CA 1
ATOM 5600 C C . LEU B 1 369 ? 40.546 37.006 71.315 1.00 29.81 355 LEU B C 1
ATOM 5601 O O . LEU B 1 369 ? 39.497 36.690 70.734 1.00 31.24 355 LEU B O 1
ATOM 5606 N N . GLN B 1 370 ? 40.769 36.758 72.608 1.00 28.78 356 GLN B N 1
ATOM 5607 C CA . GLN B 1 370 ? 39.801 36.024 73.415 1.00 30.35 356 GLN B CA 1
ATOM 5608 C C . GLN B 1 370 ? 38.488 36.791 73.547 1.00 28.96 356 GLN B C 1
ATOM 5609 O O . GLN B 1 370 ? 37.409 36.198 73.547 1.00 27.34 356 GLN B O 1
ATOM 5615 N N . ALA B 1 371 ? 38.589 38.112 73.663 1.00 32.26 357 ALA B N 1
ATOM 5616 C CA . ALA B 1 371 ? 37.402 38.958 73.738 1.00 30.04 357 ALA B CA 1
ATOM 5617 C C . ALA B 1 371 ? 36.634 38.866 72.424 1.00 33.15 357 ALA B C 1
ATOM 5618 O O . ALA B 1 371 ? 35.394 38.769 72.421 1.00 27.91 357 ALA B O 1
ATOM 5620 N N . ARG B 1 372 ? 37.373 38.901 71.312 1.00 28.90 358 ARG B N 1
ATOM 5621 C CA . ARG B 1 372 ? 36.773 38.728 69.988 1.00 28.59 358 ARG B CA 1
ATOM 5622 C C . ARG B 1 372 ? 36.018 37.405 69.894 1.00 27.08 358 ARG B C 1
ATOM 5623 O O . ARG B 1 372 ? 34.881 37.354 69.409 1.00 23.90 358 ARG B O 1
ATOM 5631 N N . LEU B 1 373 ? 36.640 36.341 70.384 1.00 27.30 359 LEU B N 1
ATOM 5632 C CA . LEU B 1 373 ? 35.993 35.045 70.419 1.00 25.03 359 LEU B CA 1
ATOM 5633 C C . LEU B 1 373 ? 34.669 35.131 71.172 1.00 30.64 359 LEU B C 1
ATOM 5634 O O . LEU B 1 373 ? 33.659 34.537 70.777 1.00 26.00 359 LEU B O 1
ATOM 5639 N N . HIS B 1 374 ? 34.680 35.880 72.265 1.00 29.60 360 HIS B N 1
ATOM 5640 C CA . HIS B 1 374 ? 33.536 35.900 73.161 1.00 30.72 360 HIS B CA 1
ATOM 5641 C C . HIS B 1 374 ? 32.376 36.761 72.656 1.00 32.91 360 HIS B C 1
ATOM 5642 O O . HIS B 1 374 ? 31.315 36.808 73.285 1.00 32.61 360 HIS B O 1
ATOM 5649 N N . GLU B 1 375 ? 32.568 37.426 71.519 1.00 27.92 361 GLU B N 1
ATOM 5650 C CA . GLU B 1 375 ? 31.516 38.244 70.925 1.00 30.17 361 GLU B CA 1
ATOM 5651 C C . GLU B 1 375 ? 30.406 37.399 70.308 1.00 32.12 361 GLU B C 1
ATOM 5652 O O . GLU B 1 375 ? 29.294 37.899 70.065 1.00 29.85 361 GLU B O 1
ATOM 5658 N N . HIS B 1 376 ? 30.695 36.121 70.055 1.00 26.60 362 HIS B N 1
ATOM 5659 C CA . HIS B 1 376 ? 29.710 35.252 69.424 1.00 28.17 362 HIS B CA 1
ATOM 5660 C C . HIS B 1 376 ? 28.420 35.229 70.232 1.00 28.86 362 HIS B C 1
ATOM 5661 O O . HIS B 1 376 ? 28.453 35.261 71.467 1.00 32.49 362 HIS B O 1
ATOM 5668 N N . ALA B 1 377 ? 27.288 35.194 69.539 1.00 25.16 363 ALA B N 1
ATOM 5669 C CA . ALA B 1 377 ? 25.987 35.182 70.229 1.00 32.20 363 ALA B CA 1
ATOM 5670 C C . ALA B 1 377 ? 25.883 34.044 71.229 1.00 34.87 363 ALA B C 1
ATOM 5671 O O . ALA B 1 377 ? 25.203 34.163 72.251 1.00 32.47 363 ALA B O 1
ATOM 5673 N N . MET B 1 378 ? 26.540 32.926 70.933 1.00 29.74 364 MET B N 1
ATOM 5674 C CA . MET B 1 378 ? 26.384 31.756 71.782 1.00 28.97 364 MET B CA 1
ATOM 5675 C C . MET B 1 378 ? 27.304 31.792 72.995 1.00 28.47 364 MET B C 1
ATOM 5676 O O . MET B 1 378 ? 27.087 31.075 73.968 1.00 31.12 364 MET B O 1
ATOM 5681 N N . GLU B 1 379 ? 28.313 32.651 72.956 1.00 31.53 365 GLU B N 1
ATOM 5682 C CA . GLU B 1 379 ? 29.121 32.877 74.150 1.00 32.12 365 GLU B CA 1
ATOM 5683 C C . GLU B 1 379 ? 28.378 33.836 75.069 1.00 33.60 365 GLU B C 1
ATOM 5684 O O . GLU B 1 379 ? 28.199 33.565 76.264 1.00 29.82 365 GLU B O 1
ATOM 5690 N N . ARG B 1 380 ? 27.963 34.961 74.490 1.00 34.70 366 ARG B N 1
ATOM 5691 C CA . ARG B 1 380 ? 27.277 36.015 75.222 1.00 35.66 366 ARG B CA 1
ATOM 5692 C C . ARG B 1 380 ? 26.124 35.417 76.011 1.00 38.26 366 ARG B C 1
ATOM 5693 O O . ARG B 1 380 ? 25.945 35.720 77.187 1.00 39.71 366 ARG B O 1
ATOM 5701 N N . GLN B 1 381 ? 25.386 34.519 75.369 1.00 38.76 367 GLN B N 1
ATOM 5702 C CA . GLN B 1 381 ? 24.201 33.924 75.982 1.00 36.55 367 GLN B CA 1
ATOM 5703 C C . GLN B 1 381 ? 24.482 32.752 76.917 1.00 38.86 367 GLN B C 1
ATOM 5704 O O . GLN B 1 381 ? 23.930 32.707 78.018 1.00 36.18 367 GLN B O 1
ATOM 5710 N N . PHE B 1 382 ? 25.319 31.804 76.481 1.00 34.39 368 PHE B N 1
ATOM 5711 C CA . PHE B 1 382 ? 25.457 30.520 77.184 1.00 32.65 368 PHE B CA 1
ATOM 5712 C C . PHE B 1 382 ? 26.887 30.067 77.492 1.00 33.81 368 PHE B C 1
ATOM 5713 O O . PHE B 1 382 ? 27.084 28.959 77.989 1.00 32.79 368 PHE B O 1
ATOM 5721 N N . LYS B 1 383 ? 27.873 30.893 77.159 1.00 28.85 369 LYS B N 1
ATOM 5722 C CA . LYS B 1 383 ? 29.272 30.609 77.485 1.00 30.17 369 LYS B CA 1
ATOM 5723 C C . LYS B 1 383 ? 29.828 29.333 76.841 1.00 27.29 369 LYS B C 1
ATOM 5724 O O . LYS B 1 383 ? 30.744 28.731 77.396 1.00 27.05 369 LYS B O 1
ATOM 5730 N N . PHE B 1 384 ? 29.278 28.930 75.688 1.00 27.79 370 PHE B N 1
ATOM 5731 C CA . PHE B 1 384 ? 29.712 27.716 74.980 1.00 28.05 370 PHE B CA 1
ATOM 5732 C C . PHE B 1 384 ? 31.157 27.790 74.533 1.00 26.20 370 PHE B C 1
ATOM 5733 O O . PHE B 1 384 ? 31.906 26.818 74.636 1.00 25.22 370 PHE B O 1
ATOM 5741 N N . LEU B 1 385 ? 31.536 28.955 74.025 1.00 25.27 371 LEU B N 1
ATOM 5742 C CA . LEU B 1 385 ? 32.847 29.131 73.393 1.00 29.23 371 LEU B CA 1
ATOM 5743 C C . LEU B 1 385 ? 34.016 29.164 74.391 1.00 31.58 371 LEU B C 1
ATOM 5744 O O . LEU B 1 385 ? 35.116 28.694 74.081 1.00 26.83 371 LEU B O 1
ATOM 5749 N N . SER B 1 386 ? 33.779 29.698 75.588 1.00 30.31 372 SER B N 1
ATOM 5750 C CA . SER B 1 386 ? 34.839 29.800 76.587 1.00 30.32 372 SER B CA 1
ATOM 5751 C C . SER B 1 386 ? 35.230 28.455 77.201 1.00 28.71 372 SER B C 1
ATOM 5752 O O . SER B 1 386 ? 36.213 28.387 77.937 1.00 28.00 372 SER B O 1
ATOM 5755 N N . ARG B 1 387 ? 34.473 27.393 76.903 1.00 28.36 373 ARG B N 1
ATOM 5756 C CA . ARG B 1 387 ? 34.804 26.051 77.395 1.00 28.19 373 ARG B CA 1
ATOM 5757 C C . ARG B 1 387 ? 36.106 25.523 76.812 1.00 30.77 373 ARG B C 1
ATOM 5758 O O . ARG B 1 387 ? 36.787 24.697 77.421 1.00 28.82 373 ARG B O 1
ATOM 5766 N N . THR B 1 388 ? 36.418 25.993 75.612 1.00 28.00 374 THR B N 1
ATOM 5767 C CA . THR B 1 388 ? 37.484 25.416 74.790 1.00 28.70 374 THR B CA 1
ATOM 5768 C C . THR B 1 388 ? 38.854 25.988 75.120 1.00 27.41 374 THR B C 1
ATOM 5769 O O . THR B 1 388 ? 38.995 27.179 75.345 1.00 23.82 374 THR B O 1
ATOM 5773 N N . THR B 1 389 ? 39.868 25.125 75.136 1.00 27.82 375 THR B N 1
ATOM 5774 C CA . THR B 1 389 ? 41.253 25.562 75.327 1.00 28.36 375 THR B CA 1
ATOM 5775 C C . THR B 1 389 ? 41.936 25.825 73.985 1.00 26.64 375 THR B C 1
ATOM 5776 O O . THR B 1 389 ? 41.952 24.949 73.110 1.00 26.12 375 THR B O 1
ATOM 5780 N N . PHE B 1 390 ? 42.489 27.028 73.824 1.00 26.42 376 PHE B N 1
ATOM 5781 C CA . PHE B 1 390 ? 43.181 27.415 72.593 1.00 27.05 376 PHE B CA 1
ATOM 5782 C C . PHE B 1 390 ? 44.677 27.303 72.763 1.00 28.09 376 PHE B C 1
ATOM 5783 O O . PHE B 1 390 ? 45.234 27.815 73.744 1.00 28.50 376 PHE B O 1
ATOM 5791 N N . LEU B 1 391 ? 45.311 26.621 71.802 1.00 25.80 377 LEU B N 1
ATOM 5792 C CA . LEU B 1 391 ? 46.754 26.427 71.762 1.00 25.20 377 LEU B CA 1
ATOM 5793 C C . LEU B 1 391 ? 47.318 26.997 70.460 1.00 26.42 377 LEU B C 1
ATOM 5794 O O . LEU B 1 391 ? 46.596 27.126 69.462 1.00 25.71 377 LEU B O 1
ATOM 5799 N N . ARG B 1 392 ? 48.612 27.310 70.445 1.00 27.30 378 ARG B N 1
ATOM 5800 C CA . ARG B 1 392 ? 49.231 27.778 69.215 1.00 25.83 378 ARG B CA 1
ATOM 5801 C C . ARG B 1 392 ? 50.573 27.098 68.991 1.00 27.13 378 ARG B C 1
ATOM 5802 O O . ARG B 1 392 ? 51.261 26.754 69.950 1.00 30.20 378 ARG B O 1
ATOM 5810 N N . GLN B 1 393 ? 50.946 26.908 67.728 1.00 28.51 379 GLN B N 1
ATOM 5811 C CA . GLN B 1 393 ? 52.245 26.313 67.427 1.00 30.23 379 GLN B CA 1
ATOM 5812 C C . GLN B 1 393 ? 53.353 27.328 67.665 1.00 28.50 379 GLN B C 1
ATOM 5813 O O . GLN B 1 393 ? 53.235 28.488 67.272 1.00 27.93 379 GLN B O 1
ATOM 5819 N N . VAL B 1 394 ? 54.423 26.906 68.330 1.00 28.70 380 VAL B N 1
ATOM 5820 C CA . VAL B 1 394 ? 55.516 27.834 68.617 1.00 30.44 380 VAL B CA 1
ATOM 5821 C C . VAL B 1 394 ? 56.814 27.353 67.968 1.00 31.35 380 VAL B C 1
ATOM 5822 O O . VAL B 1 394 ? 57.750 28.128 67.768 1.00 34.55 380 VAL B O 1
ATOM 5826 N N . SER B 1 395 ? 56.866 26.073 67.622 1.00 28.71 381 SER B N 1
ATOM 5827 C CA . SER B 1 395 ? 58.079 25.549 66.988 1.00 33.36 381 SER B CA 1
ATOM 5828 C C . SER B 1 395 ? 57.783 24.675 65.785 1.00 36.53 381 SER B C 1
ATOM 5829 O O . SER B 1 395 ? 56.856 23.853 65.819 1.00 32.45 381 SER B O 1
ATOM 5832 N N . SER B 1 396 ? 58.581 24.858 64.733 1.00 35.74 382 SER B N 1
ATOM 5833 C CA . SER B 1 396 ? 58.435 24.098 63.499 1.00 35.67 382 SER B CA 1
ATOM 5834 C C . SER B 1 396 ? 58.692 22.614 63.718 1.00 33.18 382 SER B C 1
ATOM 5835 O O . SER B 1 396 ? 59.510 22.225 64.564 1.00 32.96 382 SER B O 1
ATOM 5838 N N . VAL B 1 397 ? 57.973 21.799 62.949 1.00 28.92 383 VAL B N 1
ATOM 5839 C CA . VAL B 1 397 ? 58.124 20.350 62.952 1.00 28.33 383 VAL B CA 1
ATOM 5840 C C . VAL B 1 397 ? 57.485 19.786 61.677 1.00 26.79 383 VAL B C 1
ATOM 5841 O O . VAL B 1 397 ? 56.605 20.421 61.075 1.00 24.47 383 VAL B O 1
ATOM 5845 N N . ASN B 1 398 ? 57.955 18.627 61.236 1.00 27.63 384 ASN B N 1
ATOM 5846 C CA . ASN B 1 398 ? 57.419 17.988 60.039 1.00 28.39 384 ASN B CA 1
ATOM 5847 C C . ASN B 1 398 ? 56.109 17.308 60.408 1.00 28.80 384 ASN B C 1
ATOM 5848 O O . ASN B 1 398 ? 56.018 16.077 60.510 1.00 24.88 384 ASN B O 1
ATOM 5853 N N . ILE B 1 399 ? 55.092 18.134 60.628 1.00 27.47 385 ILE B N 1
ATOM 5854 C CA . ILE B 1 399 ? 53.838 17.674 61.222 1.00 28.37 385 ILE B CA 1
ATOM 5855 C C . ILE B 1 399 ? 53.044 16.791 60.259 1.00 27.02 385 ILE B C 1
ATOM 5856 O O . ILE B 1 399 ? 52.283 15.925 60.690 1.00 28.62 385 ILE B O 1
ATOM 5861 N N . ASN B 1 400 ? 53.219 16.984 58.955 1.00 23.49 386 ASN B N 1
ATOM 5862 C CA . ASN B 1 400 ? 52.495 16.130 58.023 1.00 24.05 386 ASN B CA 1
ATOM 5863 C C . ASN B 1 400 ? 53.042 14.702 57.967 1.00 26.84 386 ASN B C 1
ATOM 5864 O O . ASN B 1 400 ? 52.283 13.733 57.893 1.00 20.84 386 ASN B O 1
ATOM 5869 N N . LEU B 1 401 ? 54.360 14.567 58.009 1.00 23.10 387 LEU B N 1
ATOM 5870 C CA . LEU B 1 401 ? 54.954 13.232 58.052 1.00 26.67 387 LEU B CA 1
ATOM 5871 C C . LEU B 1 401 ? 54.648 12.565 59.378 1.00 25.58 387 LEU B C 1
ATOM 5872 O O . LEU B 1 401 ? 54.417 11.360 59.433 1.00 26.94 387 LEU B O 1
ATOM 5877 N N . LEU B 1 402 ? 54.645 13.347 60.450 1.00 24.43 388 LEU B N 1
ATOM 5878 C CA . LEU B 1 402 ? 54.302 12.810 61.758 1.00 23.72 388 LEU B CA 1
ATOM 5879 C C . LEU B 1 402 ? 52.868 12.309 61.706 1.00 25.18 388 LEU B C 1
ATOM 5880 O O . LEU B 1 402 ? 52.549 11.261 62.279 1.00 24.58 388 LEU B O 1
ATOM 5885 N N . GLY B 1 403 ? 52.026 13.027 60.965 1.00 22.68 389 GLY B N 1
ATOM 5886 C CA . GLY B 1 403 ? 50.625 12.639 60.812 1.00 24.41 389 GLY B CA 1
ATOM 5887 C C . GLY B 1 403 ? 50.415 11.316 60.075 1.00 28.06 389 GLY B C 1
ATOM 5888 O O . GLY B 1 403 ? 49.399 10.649 60.267 1.00 26.33 389 GLY B O 1
ATOM 5889 N N . CYS B 1 404 ? 51.347 10.932 59.205 1.00 26.64 390 CYS B N 1
ATOM 5890 C CA . CYS B 1 404 ? 51.214 9.615 58.578 1.00 26.83 390 CYS B CA 1
ATOM 5891 C C . CYS B 1 404 ? 51.379 8.531 59.651 1.00 27.56 390 CYS B C 1
ATOM 5892 O O . CYS B 1 404 ? 50.687 7.501 59.635 1.00 28.54 390 CYS B O 1
ATOM 5895 N N . LEU B 1 405 ? 52.246 8.791 60.624 1.00 26.48 391 LEU B N 1
ATOM 5896 C CA . LEU B 1 405 ? 52.354 7.911 61.797 1.00 29.25 391 LEU B CA 1
ATOM 5897 C C . LEU B 1 405 ? 51.106 7.978 62.680 1.00 29.61 391 LEU B C 1
ATOM 5898 O O . LEU B 1 405 ? 50.587 6.947 63.121 1.00 26.75 391 LEU B O 1
ATOM 5903 N N . GLY B 1 406 ? 50.660 9.195 62.972 1.00 27.94 392 GLY B N 1
ATOM 5904 C CA . GLY B 1 406 ? 49.450 9.399 63.754 1.00 27.64 392 GLY B CA 1
ATOM 5905 C C . GLY B 1 406 ? 48.305 8.580 63.184 1.00 29.50 392 GLY B C 1
ATOM 5906 O O . GLY B 1 406 ? 47.613 7.869 63.914 1.00 32.42 392 GLY B O 1
ATOM 5907 N N . PHE B 1 407 ? 48.139 8.665 61.869 1.00 29.86 393 PHE B N 1
ATOM 5908 C CA . PHE B 1 407 ? 47.163 7.866 61.154 1.00 29.93 393 PHE B CA 1
ATOM 5909 C C . PHE B 1 407 ? 47.311 6.365 61.436 1.00 29.90 393 PHE B C 1
ATOM 5910 O O . PHE B 1 407 ? 46.350 5.730 61.820 1.00 28.61 393 PHE B O 1
ATOM 5918 N N . GLY B 1 408 ? 48.503 5.804 61.239 1.00 30.93 394 GLY B N 1
ATOM 5919 C CA . GLY B 1 408 ? 48.716 4.390 61.520 1.00 33.20 394 GLY B CA 1
ATOM 5920 C C . GLY B 1 408 ? 48.368 4.004 62.953 1.00 33.34 394 GLY B C 1
ATOM 5921 O O . GLY B 1 408 ? 47.824 2.911 63.220 1.00 30.30 394 GLY B O 1
ATOM 5922 N N . SER B 1 409 ? 48.656 4.918 63.877 1.00 29.89 395 SER B N 1
ATOM 5923 C CA . SER B 1 409 ? 48.520 4.638 65.302 1.00 33.20 395 SER B CA 1
ATOM 5924 C C . SER B 1 409 ? 47.060 4.489 65.704 1.00 33.26 395 SER B C 1
ATOM 5925 O O . SER B 1 409 ? 46.754 3.881 66.726 1.00 36.91 395 SER B O 1
ATOM 5928 N N . GLN B 1 410 ? 46.155 5.041 64.902 1.00 31.77 396 GLN B N 1
ATOM 5929 C CA . GLN B 1 410 ? 44.731 4.992 65.244 1.00 33.73 396 GLN B CA 1
ATOM 5930 C C . GLN B 1 410 ? 43.951 3.865 64.584 1.00 33.59 396 GLN B C 1
ATOM 5931 O O . GLN B 1 410 ? 42.751 3.748 64.775 1.00 34.94 396 GLN B O 1
ATOM 5937 N N . LEU B 1 411 ? 44.629 3.042 63.800 1.00 35.99 397 LEU B N 1
ATOM 5938 C CA . LEU B 1 411 ? 43.953 1.974 63.068 1.00 35.24 397 LEU B CA 1
ATOM 5939 C C . LEU B 1 411 ? 43.387 0.915 64.008 1.00 37.53 397 LEU B C 1
ATOM 5940 O O . LEU B 1 411 ? 44.003 0.581 65.023 1.00 39.77 397 LEU B O 1
ATOM 5945 N N . SER B 1 412 ? 42.208 0.398 63.672 1.00 45.52 398 SER B N 1
ATOM 5946 C CA . SER B 1 412 ? 41.574 -0.647 64.470 1.00 44.61 398 SER B CA 1
ATOM 5947 C C . SER B 1 412 ? 42.220 -1.999 64.184 1.00 45.38 398 SER B C 1
ATOM 5948 O O . SER B 1 412 ? 43.433 -2.091 64.011 1.00 46.26 398 SER B O 1
#

InterPro domains:
  IPR003836 Glucokinase [PF02685] (30-334)
  IPR003836 Glucokinase [cd24008] (28-391)
  IPR043129 ATPase, nucleotide binding domain [SSF53067] (27-361)

Sequence (788 aa):
MVQTKEIALEQLALTLTGDASWSSGPIYVVCDVGGTSARVGFSQASQHDRSGLHIIYVRFKVTKSDIRQLLEFFDEVLQHLKKNLPDHGASFLRRVASGAVSVPGPVTNGQLAGPFNNLKGIARLVDYPVELFPKGRSALLNDLEAGAYGVLALSNAGILSDYFKVMWKGTQWDALSEGKPAGSTIGRGRCMVVAPGTGVGSSLIHYVGVSDSYIVLALECGSLSMSWCANEDSKYVQALAGYMASKGLDSTVAPIWEAASNGAGLEFNYAYAKEGQKASAPLKSAPEVAKLAKSGSDTAAIAAVDRLYKNLIGLTAETTMQFLPLTCVLMGDNVVANSFYFEKPENVKRLQARLHEHAMERQFKFLSRTTFLRQVSSVNINLLGCLGFGSQLSMVQTKEIALEQLALTLTGDASWSSGPIYVVCDVGGTSARVGFSQASQHDRSGLHIIYVRFKVTKSDIRQLLEFFDEVLQHLKKNLPDHGASFLRRVASGAVSVPGPVTNGQLAGPFNNLKGIARLVDYPVELFPKGRSALLNDLEAGAYGVLALSNAGILSDYFKVMWKGTQWDALSEGKPAGSTIGRGRCMVVAPGTGVGSSLIHYVGVSDSYIVLALECGSLSMSWCANEDSKYVQALAGYMASKGLDSTVAPIWEAASNGAGLEFNYAYAKEGQKASAPLKSAPEVAKLAKSGSDTAAIAAVDRLYKNLIGLTAETTMQFLPLTCVLMGDNVVANSFYFEKPENVKRLQARLHEHAMERQFKFLSRTTFLRQVSSVNINLLGCLGFGSQLS

CATH classification: 3.30.420.40 (+1 more: 3.40.367.20)

Nearest PDB structures (foldseek):
  6edi-assembly1_B  TM=9.982E-01  e=1.200E-76  Leishmania braziliensis MHOM/BR/75/M2904
  8stx-assembly1_B  TM=9.282E-01  e=5.846E-44  Trypanosoma cruzi
  5brd-assembly1_B  TM=8.918E-01  e=3.706E-43  Trypanosoma cruzi strain CL Brener
  7s2p-assembly1_A  TM=8.780E-01  e=2.002E-43  Trypanosoma cruzi strain CL Brener
  6vzz-assembly1_A-2  TM=7.474E-01  e=1.224E-24  Balamuthia mandrillaris

Solvent-accessible surface area: 30971 Å² total; per-residue (Å²): 151,20,89,44,127,87,20,47,27,132,79,2,4,115,24,8,87,66,65,76,46,7,79,74,33,71,0,28,0,0,0,14,4,30,56,88,25,0,43,2,2,2,0,6,44,37,172,90,119,167,9,12,4,34,1,12,15,7,75,14,112,4,112,135,58,2,2,108,21,2,66,104,9,0,70,92,1,6,75,19,0,60,166,81,18,128,60,120,0,32,77,9,14,175,56,15,30,0,0,0,0,0,1,61,20,73,28,34,41,18,81,66,0,6,102,18,152,108,19,134,18,37,2,98,28,131,76,11,29,97,70,0,7,24,191,45,81,8,5,0,0,30,58,22,24,0,0,0,9,0,0,0,3,0,8,88,3,37,16,0,69,81,20,3,119,59,16,18,106,3,106,45,1,96,86,37,6,111,78,102,90,26,5,38,19,1,8,99,3,32,0,0,0,0,14,8,16,136,26,10,21,2,0,0,0,22,12,21,12,42,63,76,26,25,31,4,1,21,11,68,0,2,9,1,7,5,14,8,23,17,104,140,79,22,133,3,3,59,32,0,0,20,54,68,39,123,173,54,28,67,47,64,13,9,6,22,4,44,6,0,1,14,20,48,0,6,45,11,1,5,9,29,46,128,103,13,152,130,42,60,71,33,160,54,36,16,98,72,0,16,153,47,3,136,93,44,91,35,115,6,0,61,47,1,2,39,73,11,2,48,16,0,0,0,0,0,2,4,0,0,1,1,4,46,1,4,0,0,0,0,6,20,118,68,0,27,64,10,26,32,6,5,105,89,104,125,25,24,135,135,0,54,48,47,0,60,72,10,5,14,3,75,50,108,118,42,0,17,78,1,0,0,0,9,8,43,36,76,35,40,22,24,0,0,0,0,10,0,13,7,50,38,35,123,146,17,92,46,121,85,11,43,28,130,77,2,8,107,21,13,82,60,69,75,60,9,78,83,34,74,0,28,0,0,0,10,4,34,46,99,21,0,36,2,1,2,0,7,47,40,164,108,129,130,16,6,5,33,0,11,12,10,78,19,112,9,111,126,60,24,2,116,17,1,68,78,8,0,78,81,1,8,69,19,0,57,153,84,14,127,53,126,0,38,64,14,21,180,52,18,31,0,0,0,0,0,1,55,10,64,36,40,36,17,74,69,1,12,110,22,146,93,13,155,17,53,2,106,30,128,80,11,36,96,75,0,7,26,181,43,88,8,2,0,2,27,53,18,26,0,0,0,11,0,0,0,4,0,8,90,4,34,8,0,63,81,24,3,117,54,18,18,109,4,104,55,1,96,83,42,7,115,76,112,91,24,5,37,21,1,8,92,4,33,0,0,0,0,12,10,15,136,28,9,23,2,0,0,0,25,9,24,10,43,60,78,25,23,29,3,1,30,11,60,0,2,8,1,6,5,15,8,24,18,96,133,85,23,109,4,4,57,13,0,2,25,46,52,33,114,168,42,32,74,46,60,13,11,6,22,5,49,9,0,1,14,20,52,0,6,39,0,1,0,0,26,47,119,102,31,93,178,9,85,46,53,93,53,47,20,99,84,0,11,150,42,6,130,80,44,88,28,110,15,0,73,43,0,2,20,72,4,0,63,18,0,0,1,0,0,2,4,0,0,2,0,2,57,3,6,0,0,0,0,5,20,115,44,1,28,73,10,20,23,9,3,104,104,102,146,21,18,145,110,0,42,56,48,0,53,75,10,4,15,6,66,60,108,116,45,0,17,80,1,1,0,0,15,6,35,46,77,31,46,22,25,0,0,0,0,9,0,12,9,54,38,38,107

Radius of gyration: 27.08 Å; Cα contacts (8 Å, |Δi|>4): 1794; chains: 2; bounding box: 78×74×53 Å

Organism: Leishmania braziliensis (NCBI:txid5660)

B-factor: mean 35.11, std 9.77, range [18.42, 84.96]

Foldseek 3Di:
DEAEEEDALLCQVVVCVVDCVLLDAAKFWFWEDDDQWIWTWIKGWDDDLQTYIYIYTYIDGNPVLAPCCVQVVLVSNQCSQLVPPPNRCPSRLVRHLAYEYEYAACFDPQAKGDDDPRGDDIDGNVSHDCSRGPPQRYGYHYQVLLLVLLCQLCQSSQNQLVFKDWLFAFPQCVVQVVPDDPRSHLGQWKEWEWEAEQFIFTKIWGHDPVVRFTHIGGDDLQQAFQDDDDDPVNVVQLLLQCLVVCVVRDSVGGGGLRSCAYFVNLLLQLCVQVPNVPDSHSPDGSVRLLVCLLVVPPPSSVRSVLSNLLSVLSSVLVVCVVRVTQEYEYEDPVQQVNVSQSVDNVSSVVSVVSSCVDPCCVVPVSNSNYTYMYTHDDDPSSRSSSVSSSVRRD/DEAEEEDALLCQLCVCVVDCVLVDAAKFWFWEDDDFWIWTWIKGWDDDLLIYIYIYTYIDGNVVLAPVCVQVVLVSNLCSCLVRPPNRCCSSLVRHLAYEYEYAADADPQAKGDDDDRHGYIDGNVPHDCSNGPPLGYGYAYNVQLLVLLCQLSQVSQNQQVWKDFLDAFPQCVVQVVPDDPRSHQGQKKEWEWEAEQFIFTKIWGHDPVVRFTHIGGDDLQQAFQDDDDDVVLLVQLLLQCLVCCVPGHSPDGGGLRSCQYFNNLLQQLQCLVVNSPRRDRPDGRVVLLVCLLVVVDVSSVRSNLRNLLSVLSSVLVVCVVRVIQEYEYEDPVLQVSVSQSVDSVSSVVSVVSSCVDPCCVPPNSNRRHIYMYTHDDDPSSRSSSVSSSVRRD